Protein AF-A0A1G9A9G0-F1 (afdb_monomer)

Radius of gyration: 33.55 Å; Cα contacts (8 Å, |Δi|>4): 1522; chains: 1; bounding box: 78×86×104 Å

InterPro domains:
  IPR000917 Sulfatase, N-terminal [PF00884] (473-761)
  IPR017850 Alkaline-phosphatase-like, core domain superfamily [G3DSA:3.40.720.10] (457-764)
  IPR017850 Alkaline-phosphatase-like, core domain superfamily [SSF53649] (470-816)
  IPR050448 OpgB/LTA synthase bacterial cell wall biosynthesis [PTHR47371] (662-780)

Structure (mmCIF, N/CA/C/O backbone):
data_AF-A0A1G9A9G0-F1
#
_entry.id   AF-A0A1G9A9G0-F1
#
loop_
_atom_site.group_PDB
_atom_site.id
_atom_site.type_symbol
_atom_site.label_atom_id
_atom_site.label_alt_id
_atom_site.label_comp_id
_atom_site.label_asym_id
_atom_site.label_entity_id
_atom_site.label_seq_id
_atom_site.pdbx_PDB_ins_code
_atom_site.Cartn_x
_atom_site.Cartn_y
_atom_site.Cartn_z
_atom_site.occupancy
_atom_site.B_iso_or_equiv
_atom_site.auth_seq_id
_atom_site.auth_comp_id
_atom_site.auth_asym_id
_atom_site.auth_atom_id
_atom_site.pdbx_PDB_model_num
ATOM 1 N N . MET A 1 1 ? 46.931 -12.074 -37.888 1.00 33.41 1 MET A N 1
ATOM 2 C CA . MET A 1 1 ? 45.722 -12.235 -38.735 1.00 33.41 1 MET A CA 1
ATOM 3 C C . MET A 1 1 ? 44.666 -11.162 -38.455 1.00 33.41 1 MET A C 1
ATOM 5 O O . MET A 1 1 ? 44.281 -10.473 -39.388 1.00 33.41 1 MET A O 1
ATOM 9 N N . ILE A 1 2 ? 44.285 -10.931 -37.190 1.00 29.84 2 ILE A N 1
ATOM 10 C CA . ILE A 1 2 ? 43.337 -9.875 -36.759 1.00 29.84 2 ILE A CA 1
ATOM 11 C C . ILE A 1 2 ? 43.778 -8.461 -37.199 1.00 29.84 2 ILE A C 1
ATOM 13 O O . ILE A 1 2 ? 42.984 -7.722 -37.768 1.00 29.84 2 ILE A O 1
ATOM 17 N N . LEU A 1 3 ? 45.068 -8.126 -37.077 1.00 33.25 3 LEU A N 1
ATOM 18 C CA . LEU A 1 3 ? 45.636 -6.859 -37.576 1.00 33.25 3 LEU A CA 1
ATOM 19 C C . LEU A 1 3 ? 45.617 -6.720 -39.115 1.00 33.25 3 LEU A C 1
ATOM 21 O O . LEU A 1 3 ? 45.458 -5.619 -39.630 1.00 33.25 3 LEU A O 1
ATOM 25 N N . LYS A 1 4 ? 45.699 -7.833 -39.862 1.00 31.38 4 LYS A N 1
ATOM 26 C CA . LYS A 1 4 ? 45.555 -7.848 -41.334 1.00 31.38 4 LYS A CA 1
ATOM 27 C C . LYS A 1 4 ? 44.086 -7.734 -41.782 1.00 31.38 4 LYS A C 1
ATOM 29 O O . LYS A 1 4 ? 43.830 -7.251 -42.880 1.00 31.38 4 LYS A O 1
ATOM 34 N N . LEU A 1 5 ? 43.132 -8.146 -40.943 1.00 35.88 5 LEU A N 1
ATOM 35 C CA . LEU A 1 5 ? 41.687 -8.025 -41.184 1.00 35.88 5 LEU A CA 1
ATOM 36 C C . LEU A 1 5 ? 41.135 -6.641 -40.783 1.00 35.88 5 LEU A C 1
ATOM 38 O O . LEU A 1 5 ? 40.240 -6.124 -41.452 1.00 35.88 5 LEU A O 1
ATOM 42 N N . LEU A 1 6 ? 41.731 -5.995 -39.772 1.00 36.06 6 LEU A N 1
ATOM 43 C CA . LEU A 1 6 ? 41.484 -4.590 -39.406 1.00 36.06 6 LEU A CA 1
ATOM 44 C C . LEU A 1 6 ? 41.826 -3.617 -40.547 1.00 36.06 6 LEU A C 1
ATOM 46 O O . LEU A 1 6 ? 41.138 -2.619 -40.730 1.00 36.06 6 LEU A O 1
ATOM 50 N N . HIS A 1 7 ? 42.820 -3.951 -41.373 1.00 39.34 7 HIS A N 1
ATOM 51 C CA . HIS A 1 7 ? 43.243 -3.128 -42.510 1.00 39.34 7 HIS A CA 1
ATOM 52 C C . HIS A 1 7 ? 42.277 -3.175 -43.721 1.00 39.34 7 HIS A C 1
ATOM 54 O O . HIS A 1 7 ? 42.428 -2.385 -44.651 1.00 39.34 7 HIS A O 1
ATOM 60 N N . LYS A 1 8 ? 41.284 -4.085 -43.732 1.00 37.69 8 LYS A N 1
ATOM 61 C CA . LYS A 1 8 ? 40.355 -4.324 -44.860 1.00 37.69 8 LYS A CA 1
ATOM 62 C C . LYS A 1 8 ? 38.891 -3.923 -44.593 1.00 37.69 8 LYS A C 1
ATOM 64 O O . LYS A 1 8 ? 38.005 -4.390 -45.303 1.00 37.69 8 LYS A O 1
ATOM 69 N N . ASN A 1 9 ? 38.601 -3.081 -43.594 1.00 42.62 9 ASN A N 1
ATOM 70 C CA . ASN A 1 9 ? 37.225 -2.655 -43.258 1.00 42.62 9 ASN A CA 1
ATOM 71 C C . ASN A 1 9 ? 36.239 -3.820 -43.003 1.00 42.62 9 ASN A C 1
ATOM 73 O O . ASN A 1 9 ? 35.034 -3.687 -43.197 1.00 42.62 9 ASN A O 1
ATOM 77 N N . GLN A 1 10 ? 36.725 -4.970 -42.525 1.00 42.97 10 GLN A N 1
ATOM 78 C CA . GLN A 1 10 ? 35.883 -6.128 -42.199 1.00 42.97 10 GLN A CA 1
ATOM 79 C C . GLN A 1 10 ? 35.475 -6.186 -40.720 1.00 42.97 10 GLN A C 1
ATOM 81 O O . GLN A 1 10 ? 35.090 -7.238 -40.226 1.00 42.97 10 GLN A O 1
ATOM 86 N N . ILE A 1 11 ? 35.502 -5.053 -40.009 1.00 43.88 11 ILE A N 1
ATOM 87 C CA . ILE A 1 11 ? 35.129 -4.958 -38.585 1.00 43.88 11 ILE A CA 1
ATOM 88 C C . ILE A 1 11 ? 33.725 -5.518 -38.324 1.00 43.88 11 ILE A C 1
ATOM 90 O O . ILE A 1 11 ? 33.524 -6.170 -37.312 1.00 43.88 11 ILE A O 1
ATOM 94 N N . VAL A 1 12 ? 32.787 -5.351 -39.259 1.00 38.97 12 VAL A N 1
ATOM 95 C CA . VAL A 1 12 ? 31.419 -5.895 -39.174 1.00 38.97 12 VAL A CA 1
ATOM 96 C C . VAL A 1 12 ? 31.386 -7.419 -39.315 1.00 38.97 12 VAL A C 1
ATOM 98 O O . VAL A 1 12 ? 30.639 -8.078 -38.607 1.00 38.97 12 VAL A O 1
ATOM 101 N N . LEU A 1 13 ? 32.226 -7.995 -40.178 1.00 39.91 13 LEU A N 1
ATOM 102 C CA . LEU A 1 13 ? 32.398 -9.447 -40.300 1.00 39.91 13 LEU A CA 1
ATOM 103 C C . LEU A 1 13 ? 33.139 -10.022 -39.095 1.00 39.91 13 LEU A C 1
ATOM 105 O O . LEU A 1 13 ? 32.866 -11.147 -38.711 1.00 39.91 13 LEU A O 1
ATOM 109 N N . ILE A 1 14 ? 34.034 -9.252 -38.472 1.00 44.16 14 ILE A N 1
ATOM 110 C CA . ILE A 1 14 ? 34.724 -9.632 -37.237 1.00 44.16 14 ILE A CA 1
ATOM 111 C C . ILE A 1 14 ? 33.779 -9.527 -36.040 1.00 44.16 14 ILE A C 1
ATOM 113 O O . ILE A 1 14 ? 33.792 -10.427 -35.226 1.00 44.16 14 ILE A O 1
ATOM 117 N N . LEU A 1 15 ? 32.942 -8.491 -35.928 1.00 43.72 15 LEU A N 1
ATOM 118 C CA . LEU A 1 15 ? 31.916 -8.361 -34.884 1.00 43.72 15 LEU A CA 1
ATOM 119 C C . LEU A 1 15 ? 30.799 -9.380 -35.075 1.00 43.72 15 LEU A C 1
ATOM 121 O O . LEU A 1 15 ? 30.395 -10.001 -34.107 1.00 43.72 15 LEU A O 1
ATOM 125 N N . GLY A 1 16 ? 30.356 -9.597 -36.313 1.00 42.41 16 GLY A N 1
ATOM 126 C CA . GLY A 1 16 ? 29.420 -10.650 -36.684 1.00 42.41 16 GLY A CA 1
ATOM 127 C C . GLY A 1 16 ? 30.001 -12.027 -36.396 1.00 42.41 16 GLY A C 1
ATOM 128 O O . GLY A 1 16 ? 29.357 -12.803 -35.717 1.00 42.41 16 GLY A O 1
ATOM 129 N N . ALA A 1 17 ? 31.247 -12.309 -36.787 1.00 41.97 17 ALA A N 1
ATOM 130 C CA . ALA A 1 17 ? 31.918 -13.563 -36.461 1.00 41.97 17 ALA A CA 1
ATOM 131 C C . ALA A 1 17 ? 32.259 -13.677 -34.975 1.00 41.97 17 ALA A C 1
ATOM 133 O O . ALA A 1 17 ? 32.214 -14.777 -34.467 1.00 41.97 17 ALA A O 1
ATOM 134 N N . LEU A 1 18 ? 32.566 -12.599 -34.250 1.00 43.47 18 LEU A N 1
ATOM 135 C CA . LEU A 1 18 ? 32.792 -12.624 -32.803 1.00 43.47 18 LEU A CA 1
ATOM 136 C C . LEU A 1 18 ? 31.481 -12.825 -32.055 1.00 43.47 18 LEU A C 1
ATOM 138 O O . LEU A 1 18 ? 31.490 -13.578 -31.101 1.00 43.47 18 LEU A O 1
ATOM 142 N N . LEU A 1 19 ? 30.372 -12.227 -32.496 1.00 42.19 19 LEU A N 1
ATOM 143 C CA . LEU A 1 19 ? 29.027 -12.485 -31.981 1.00 42.19 19 LEU A CA 1
ATOM 144 C C . LEU A 1 19 ? 28.598 -13.908 -32.326 1.00 42.19 19 LEU A C 1
ATOM 146 O O . LEU A 1 19 ? 28.164 -14.621 -31.441 1.00 42.19 19 LEU A O 1
ATOM 150 N N . SER A 1 20 ? 28.791 -14.376 -33.558 1.00 40.09 20 SER A N 1
ATOM 151 C CA . SER A 1 20 ? 28.498 -15.753 -33.959 1.00 40.09 20 SER A CA 1
ATOM 152 C C . SER A 1 20 ? 29.391 -16.754 -33.237 1.00 40.09 20 SER A C 1
ATOM 154 O O . SER A 1 20 ? 28.873 -17.746 -32.765 1.00 40.09 20 SER A O 1
ATOM 156 N N . ILE A 1 21 ? 30.695 -16.502 -33.081 1.00 42.28 21 ILE A N 1
ATOM 157 C CA . ILE A 1 21 ? 31.630 -17.319 -32.290 1.00 42.28 21 ILE A CA 1
ATOM 158 C C . ILE A 1 21 ? 31.290 -17.214 -30.804 1.00 42.28 21 ILE A C 1
ATOM 160 O O . ILE A 1 21 ? 31.441 -18.203 -30.112 1.00 42.28 21 ILE A O 1
ATOM 164 N N . PHE A 1 22 ? 30.807 -16.078 -30.301 1.00 41.12 22 PHE A N 1
ATOM 165 C CA . PHE A 1 22 ? 30.314 -15.924 -28.931 1.00 41.12 22 PHE A CA 1
ATOM 166 C C . PHE A 1 22 ? 29.027 -16.732 -28.732 1.00 41.12 22 PHE A C 1
ATOM 168 O O . PHE A 1 22 ? 28.961 -17.501 -27.789 1.00 41.12 22 PHE A O 1
ATOM 175 N N . PHE A 1 23 ? 28.071 -16.693 -29.661 1.00 39.69 23 PHE A N 1
ATOM 176 C CA . PHE A 1 23 ? 26.850 -17.508 -29.648 1.00 39.69 23 PHE A CA 1
ATOM 177 C C . PHE A 1 23 ? 27.094 -18.996 -29.985 1.00 39.69 23 PHE A C 1
ATOM 179 O O . PHE A 1 23 ? 26.320 -19.836 -29.551 1.00 39.69 23 PHE A O 1
ATOM 186 N N . LEU A 1 24 ? 28.168 -19.342 -30.709 1.00 36.66 24 LEU A N 1
ATOM 187 C CA . LEU A 1 24 ? 28.591 -20.720 -31.024 1.00 36.66 24 LEU A CA 1
ATOM 188 C C . LEU A 1 24 ? 29.498 -21.322 -29.932 1.00 36.66 24 LEU A C 1
ATOM 190 O O . LEU A 1 24 ? 29.464 -22.531 -29.722 1.00 36.66 24 LEU A O 1
ATOM 194 N N . LYS A 1 25 ? 30.318 -20.510 -29.241 1.00 35.38 25 LYS A N 1
ATOM 195 C CA . LYS A 1 25 ? 31.146 -20.915 -28.081 1.00 35.38 25 LYS A CA 1
ATOM 196 C C . LYS A 1 25 ? 30.396 -20.844 -26.765 1.00 35.38 25 LYS A C 1
ATOM 198 O O . LYS A 1 25 ? 30.755 -21.581 -25.850 1.00 35.38 25 LYS A O 1
ATOM 203 N N . VAL A 1 26 ? 29.347 -20.030 -26.666 1.00 37.97 26 VAL A N 1
ATOM 204 C CA . VAL A 1 26 ? 28.234 -20.320 -25.765 1.00 37.97 26 VAL A CA 1
ATOM 205 C C . VAL A 1 26 ? 27.554 -21.545 -26.365 1.00 37.97 26 VAL A C 1
ATOM 207 O O . VAL A 1 26 ? 26.475 -21.479 -26.942 1.00 37.97 26 VAL A O 1
ATOM 210 N N . GLN A 1 27 ? 28.218 -22.701 -26.258 1.00 32.88 27 GLN A N 1
ATOM 211 C CA . GLN A 1 27 ? 27.483 -23.943 -26.219 1.00 32.88 27 GLN A CA 1
ATOM 212 C C . GLN A 1 27 ? 26.491 -23.729 -25.093 1.00 32.88 27 GLN A C 1
ATOM 214 O O . GLN A 1 27 ? 26.876 -23.603 -23.927 1.00 32.88 27 GLN A O 1
ATOM 219 N N . ILE A 1 28 ? 25.220 -23.602 -25.459 1.00 38.78 28 ILE A N 1
ATOM 220 C CA . ILE A 1 28 ? 24.132 -23.804 -24.529 1.00 38.78 28 ILE A CA 1
ATOM 221 C C . ILE A 1 28 ? 24.363 -25.231 -24.038 1.00 38.78 28 ILE A C 1
ATOM 223 O O . ILE A 1 28 ? 23.930 -26.193 -24.668 1.00 38.78 28 ILE A O 1
ATOM 227 N N . LYS A 1 29 ? 25.119 -25.384 -22.946 1.00 34.41 29 LYS A N 1
ATOM 228 C CA . LYS A 1 29 ? 25.049 -26.574 -22.118 1.00 34.41 29 LYS A CA 1
ATOM 229 C C . LYS A 1 29 ? 23.662 -26.506 -21.516 1.00 34.41 29 LYS A C 1
ATOM 231 O O . LYS A 1 29 ? 23.454 -25.966 -20.432 1.00 34.41 29 LYS A O 1
ATOM 236 N N . LEU A 1 30 ? 22.702 -26.968 -22.313 1.00 42.72 30 LEU A N 1
ATOM 237 C CA . LEU A 1 30 ? 21.410 -27.399 -21.838 1.00 42.72 30 LEU A CA 1
ATOM 238 C C . LEU A 1 30 ? 21.728 -28.263 -20.614 1.00 42.72 30 LEU A C 1
ATOM 240 O O . LEU A 1 30 ? 22.571 -29.155 -20.741 1.00 42.72 30 LEU A O 1
ATOM 244 N N . PRO A 1 31 ? 21.211 -27.925 -19.422 1.00 44.75 31 PRO A N 1
ATOM 245 C CA . PRO A 1 31 ? 21.582 -28.637 -18.213 1.00 44.75 31 PRO A CA 1
ATOM 246 C C . PRO A 1 31 ? 21.421 -30.142 -18.449 1.00 44.75 31 PRO A C 1
ATOM 248 O O . PRO A 1 31 ? 20.336 -30.599 -18.806 1.00 44.75 31 PRO A O 1
ATOM 251 N N . GLU A 1 32 ? 22.519 -30.891 -18.293 1.00 52.47 32 GLU A N 1
ATOM 252 C CA . GLU A 1 32 ? 22.539 -32.353 -18.474 1.00 52.47 32 GLU A CA 1
ATOM 253 C C . GLU A 1 32 ? 21.561 -33.044 -17.515 1.00 52.47 32 GLU A C 1
ATOM 255 O O . GLU A 1 32 ? 21.075 -34.129 -17.812 1.00 52.47 32 GLU A O 1
ATOM 260 N N . HIS A 1 33 ? 21.208 -32.364 -16.419 1.00 62.34 33 HIS A N 1
ATOM 261 C CA . HIS A 1 33 ? 20.249 -32.811 -15.422 1.00 62.34 33 HIS A CA 1
ATOM 262 C C . HIS A 1 33 ? 19.341 -31.661 -14.974 1.00 62.34 33 HIS A C 1
ATOM 264 O O . HIS A 1 33 ? 19.819 -30.559 -14.677 1.00 62.34 33 HIS A O 1
ATOM 270 N N . LEU A 1 34 ? 18.039 -31.918 -14.868 1.00 66.62 34 LEU A N 1
ATOM 271 C CA . LEU A 1 34 ? 17.065 -30.967 -14.322 1.00 66.62 34 LEU A CA 1
ATOM 272 C C . LEU A 1 34 ? 17.080 -31.030 -12.792 1.00 66.62 34 LEU A C 1
ATOM 274 O O . LEU A 1 34 ? 17.076 -32.114 -12.224 1.00 66.62 34 LEU A O 1
ATOM 278 N N . LYS A 1 35 ? 17.107 -29.890 -12.097 1.00 75.38 35 LYS A N 1
ATOM 279 C CA . LYS A 1 35 ? 16.988 -29.890 -10.628 1.00 75.38 35 LYS A CA 1
ATOM 280 C C . LYS A 1 35 ? 15.518 -30.031 -10.248 1.00 75.38 35 LYS A C 1
ATOM 282 O O . LYS A 1 35 ? 14.681 -29.396 -10.881 1.00 75.38 35 LYS A O 1
ATOM 287 N N . PHE A 1 36 ? 15.214 -30.789 -9.206 1.00 82.38 36 PHE A N 1
ATOM 288 C CA . PHE A 1 36 ? 13.861 -30.872 -8.665 1.00 82.38 36 PHE A CA 1
ATOM 289 C C . PHE A 1 36 ? 13.852 -30.630 -7.155 1.00 82.38 36 PHE A C 1
ATOM 291 O O . PHE A 1 36 ? 14.879 -30.759 -6.481 1.00 82.38 36 PHE A O 1
ATOM 298 N N . GLU A 1 37 ? 12.679 -30.270 -6.655 1.00 81.69 37 GLU A N 1
ATOM 299 C CA . GLU A 1 37 ? 12.326 -30.225 -5.243 1.00 81.69 37 GLU A CA 1
ATOM 300 C C . GLU A 1 37 ? 10.944 -30.872 -5.106 1.00 81.69 37 GLU A C 1
ATOM 302 O O . GLU A 1 37 ? 10.004 -30.444 -5.765 1.00 81.69 37 GLU A O 1
ATOM 307 N N . LEU A 1 38 ? 10.839 -31.939 -4.322 1.00 84.00 38 LEU A N 1
ATOM 308 C CA . LEU A 1 38 ? 9.594 -32.657 -4.066 1.00 84.00 38 LEU A CA 1
ATOM 309 C C . LEU A 1 38 ? 9.289 -32.561 -2.576 1.00 84.00 38 LEU A C 1
ATOM 311 O O . LEU A 1 38 ? 10.096 -33.001 -1.758 1.00 84.00 38 LEU A O 1
ATOM 315 N N . GLU A 1 39 ? 8.136 -32.006 -2.232 1.00 84.94 39 GLU A N 1
ATOM 316 C CA . GLU A 1 39 ? 7.660 -31.940 -0.856 1.00 84.94 39 GLU A CA 1
ATOM 317 C C . GLU A 1 39 ? 6.581 -32.996 -0.621 1.00 84.94 39 GLU A C 1
ATOM 319 O O . GLU A 1 39 ? 5.550 -33.020 -1.299 1.00 84.94 39 GLU A O 1
ATOM 324 N N . ALA A 1 40 ? 6.817 -33.857 0.365 1.00 85.31 40 ALA A N 1
ATOM 325 C CA . ALA A 1 40 ? 5.899 -34.911 0.761 1.00 85.31 40 ALA A CA 1
ATOM 326 C C . ALA A 1 40 ? 5.800 -34.992 2.287 1.00 85.31 40 ALA A C 1
ATOM 328 O O . ALA A 1 40 ? 6.794 -34.862 2.999 1.00 85.31 40 ALA A O 1
ATOM 329 N N . GLN A 1 41 ? 4.599 -35.235 2.799 1.00 85.81 41 GLN A N 1
ATOM 330 C CA . GLN A 1 41 ? 4.362 -35.515 4.209 1.00 85.81 41 GLN A CA 1
ATOM 331 C C . GLN A 1 41 ? 4.035 -36.993 4.391 1.00 85.81 41 GLN A C 1
ATOM 333 O O . GLN A 1 41 ? 3.021 -37.468 3.893 1.00 85.81 41 GLN A O 1
ATOM 338 N N . LEU A 1 42 ? 4.891 -37.710 5.108 1.00 82.44 42 LEU A N 1
ATOM 339 C CA . LEU A 1 42 ? 4.650 -39.087 5.522 1.00 82.44 42 LEU A CA 1
ATOM 340 C C . LEU A 1 42 ? 3.622 -39.112 6.651 1.00 82.44 42 LEU A C 1
ATOM 342 O O . LEU A 1 42 ? 3.707 -38.322 7.588 1.00 82.44 42 LEU A O 1
ATOM 346 N N . LEU A 1 43 ? 2.661 -40.025 6.579 1.00 79.06 43 LEU A N 1
ATOM 347 C CA . LEU A 1 43 ? 1.699 -40.263 7.656 1.00 79.06 43 LEU A CA 1
ATOM 348 C C . LEU A 1 43 ? 1.983 -41.583 8.399 1.00 79.06 43 LEU A C 1
ATOM 350 O O . LEU A 1 43 ? 1.483 -41.763 9.507 1.00 79.06 43 LEU A O 1
ATOM 354 N N . SER A 1 44 ? 2.830 -42.461 7.844 1.00 71.56 44 SER A N 1
ATOM 355 C CA . SER A 1 44 ? 3.296 -43.711 8.471 1.00 71.56 44 SER A CA 1
ATOM 356 C C . SER A 1 44 ? 4.834 -43.808 8.405 1.00 71.56 44 SER A C 1
ATOM 358 O O . SER A 1 44 ? 5.393 -43.383 7.396 1.00 71.56 44 SER A O 1
ATOM 360 N N . PRO A 1 45 ? 5.550 -44.289 9.446 1.00 54.28 45 PRO A N 1
ATOM 361 C CA . PRO A 1 45 ? 6.952 -43.909 9.658 1.00 54.28 45 PRO A CA 1
ATOM 362 C C . PRO A 1 45 ? 8.019 -44.985 9.370 1.00 54.28 45 PRO A C 1
ATOM 364 O O . PRO A 1 45 ? 9.174 -44.751 9.715 1.00 54.28 45 PRO A O 1
ATOM 367 N N . GLU A 1 46 ? 7.702 -46.146 8.794 1.00 54.66 46 GLU A N 1
ATOM 368 C CA . GLU A 1 46 ? 8.678 -47.252 8.727 1.00 54.66 46 GLU A CA 1
ATOM 369 C C . GLU A 1 46 ? 9.513 -47.243 7.437 1.00 54.66 46 GLU A C 1
ATOM 371 O O . GLU A 1 46 ? 8.948 -47.286 6.349 1.00 54.66 46 GLU A O 1
ATOM 376 N N . ASP A 1 47 ? 10.845 -47.148 7.590 1.00 55.97 47 ASP A N 1
ATOM 377 C CA . ASP A 1 47 ? 11.938 -47.414 6.626 1.00 55.97 47 ASP A CA 1
ATOM 378 C C . ASP A 1 47 ? 11.634 -47.216 5.129 1.00 55.97 47 ASP A C 1
ATOM 380 O O . ASP A 1 47 ? 12.051 -47.991 4.267 1.00 55.97 47 ASP A O 1
ATOM 384 N N . ALA A 1 48 ? 10.931 -46.134 4.805 1.00 59.50 48 ALA A N 1
ATOM 385 C CA . ALA A 1 48 ? 10.621 -45.768 3.437 1.00 59.50 48 ALA A CA 1
ATOM 386 C C . ALA A 1 48 ? 11.902 -45.353 2.697 1.00 59.50 48 ALA A C 1
ATOM 388 O O . ALA A 1 48 ? 12.747 -44.625 3.230 1.00 59.50 48 ALA A O 1
ATOM 389 N N . VAL A 1 49 ? 12.029 -45.757 1.434 1.00 61.81 49 VAL A N 1
ATOM 390 C CA . VAL A 1 49 ? 12.978 -45.183 0.472 1.00 61.81 49 VAL A CA 1
ATOM 391 C C . VAL A 1 49 ? 12.150 -44.671 -0.690 1.00 61.81 49 VAL A C 1
ATOM 393 O O . VAL A 1 49 ? 11.331 -45.395 -1.221 1.00 61.81 49 VAL A O 1
ATOM 396 N N . ALA A 1 50 ? 12.345 -43.432 -1.122 1.00 76.50 50 ALA A N 1
ATOM 397 C CA . ALA A 1 50 ? 11.707 -42.965 -2.343 1.00 76.50 50 ALA A CA 1
ATOM 398 C C . ALA A 1 50 ? 12.661 -43.094 -3.530 1.00 76.50 50 ALA A C 1
ATOM 400 O O . ALA A 1 50 ? 13.875 -43.014 -3.381 1.00 76.50 50 ALA A O 1
ATOM 401 N N . ALA A 1 51 ? 12.129 -43.226 -4.733 1.00 82.81 51 ALA A N 1
ATOM 402 C CA . ALA A 1 51 ? 12.885 -43.151 -5.965 1.00 82.81 51 ALA A CA 1
ATOM 403 C C . ALA A 1 51 ? 12.184 -42.232 -6.963 1.00 82.81 51 ALA A C 1
ATOM 405 O O . ALA A 1 51 ? 10.962 -42.239 -7.100 1.00 82.81 51 ALA A O 1
ATOM 406 N N . ILE A 1 52 ? 12.967 -41.440 -7.691 1.00 84.00 52 ILE A N 1
ATOM 407 C CA . ILE A 1 52 ? 12.487 -40.706 -8.861 1.00 84.00 52 ILE A CA 1
ATOM 408 C C . ILE A 1 52 ? 13.049 -41.347 -10.117 1.00 84.00 52 ILE A C 1
ATOM 410 O O . ILE A 1 52 ? 14.262 -41.490 -10.265 1.00 84.00 52 ILE A O 1
ATOM 414 N N . TYR A 1 53 ? 12.156 -41.660 -11.049 1.00 84.81 53 TYR A N 1
ATOM 415 C CA . TYR A 1 53 ? 12.489 -42.139 -12.380 1.00 84.81 53 TYR A CA 1
ATOM 416 C C . TYR A 1 53 ? 12.157 -41.086 -13.429 1.00 84.81 53 TYR A C 1
ATOM 418 O O . TYR A 1 53 ? 11.204 -40.313 -13.308 1.00 84.81 53 TYR A O 1
ATOM 426 N N . CYS A 1 54 ? 12.919 -41.095 -14.514 1.00 84.75 54 CYS A N 1
ATOM 427 C CA . CYS A 1 54 ? 12.646 -40.281 -15.688 1.00 84.75 54 CYS A CA 1
ATOM 428 C C . CYS A 1 54 ? 12.706 -41.116 -16.970 1.00 84.75 54 CYS A C 1
ATOM 430 O O . CYS A 1 54 ? 13.479 -42.070 -17.076 1.00 84.75 54 CYS A O 1
ATOM 432 N N . ASP A 1 55 ? 11.869 -40.754 -17.942 1.00 81.31 55 ASP A N 1
ATOM 433 C CA . ASP A 1 55 ? 11.810 -41.377 -19.267 1.00 81.31 55 ASP A CA 1
ATOM 434 C C . ASP A 1 55 ? 12.198 -40.356 -20.344 1.00 81.31 55 ASP A C 1
ATOM 436 O O . ASP A 1 55 ? 11.574 -39.301 -20.470 1.00 81.31 55 ASP A O 1
ATOM 440 N N . ASP A 1 56 ? 13.216 -40.675 -21.142 1.00 75.00 56 ASP A N 1
ATOM 441 C CA . ASP A 1 56 ? 13.696 -39.902 -22.295 1.00 75.00 56 ASP A CA 1
ATOM 442 C C . ASP A 1 56 ? 13.014 -40.297 -23.626 1.00 75.00 56 ASP A C 1
ATOM 444 O O . ASP A 1 56 ? 13.425 -39.877 -24.710 1.00 75.00 56 ASP A O 1
ATOM 448 N N . GLY A 1 57 ? 11.948 -41.098 -23.562 1.00 72.94 57 GLY A N 1
ATOM 449 C CA . GLY A 1 57 ? 11.222 -41.664 -24.698 1.00 72.94 57 GLY A CA 1
ATOM 450 C C . GLY A 1 57 ? 11.634 -43.093 -25.062 1.00 72.94 57 GLY A C 1
ATOM 451 O O . GLY A 1 57 ? 11.298 -43.539 -26.159 1.00 72.94 57 GLY A O 1
ATOM 452 N N . LYS A 1 58 ? 12.365 -43.789 -24.182 1.00 74.81 58 LYS A N 1
ATOM 453 C CA . LYS A 1 58 ? 12.772 -45.202 -24.326 1.00 74.81 58 LYS A CA 1
ATOM 454 C C . LYS A 1 58 ? 12.302 -46.083 -23.157 1.00 74.81 58 LYS A C 1
ATOM 456 O O . LYS A 1 58 ? 12.750 -47.223 -23.049 1.00 74.81 58 LYS A O 1
ATOM 461 N N . GLY A 1 59 ? 11.419 -45.568 -22.303 1.00 75.12 59 GLY A N 1
ATOM 462 C CA . GLY A 1 59 ? 10.921 -46.226 -21.098 1.00 75.12 59 GLY A CA 1
ATOM 463 C C . GLY A 1 59 ? 11.796 -45.979 -19.864 1.00 75.12 59 GLY A C 1
ATOM 464 O O . GLY A 1 59 ? 12.953 -45.552 -19.958 1.00 75.12 59 GLY A O 1
ATOM 465 N N . TYR A 1 60 ? 11.237 -46.275 -18.687 1.00 79.12 60 TYR A N 1
ATOM 466 C CA . TYR A 1 60 ? 11.937 -46.179 -17.403 1.00 79.12 60 TYR A CA 1
ATOM 467 C C . TYR A 1 60 ? 13.027 -47.256 -17.296 1.00 79.12 60 TYR A C 1
ATOM 469 O O . TYR A 1 60 ? 12.754 -48.449 -17.413 1.00 79.12 60 TYR A O 1
ATOM 477 N N . ARG A 1 61 ? 14.276 -46.831 -17.077 1.00 75.94 61 ARG A N 1
ATOM 478 C CA . ARG A 1 61 ? 15.460 -47.698 -16.940 1.00 75.94 61 ARG A CA 1
ATOM 479 C C . ARG A 1 61 ? 16.106 -47.472 -15.577 1.00 75.94 61 ARG A C 1
ATOM 481 O O . ARG A 1 61 ? 16.098 -46.346 -15.089 1.00 75.94 61 ARG A O 1
ATOM 488 N N . SER A 1 62 ? 16.735 -48.498 -15.006 1.00 69.94 62 SER A N 1
ATOM 489 C CA . SER A 1 62 ? 17.448 -48.395 -13.718 1.00 69.94 62 SER A CA 1
ATOM 490 C C . SER A 1 62 ? 18.573 -47.351 -13.733 1.00 69.94 62 SER A C 1
ATOM 492 O O . SER A 1 62 ? 18.819 -46.693 -12.731 1.00 69.94 62 SER A O 1
ATOM 494 N N . SER A 1 63 ? 19.194 -47.105 -14.892 1.00 72.31 63 SER A N 1
ATOM 495 C CA . SER A 1 63 ? 20.184 -46.033 -15.085 1.00 72.31 63 SER A CA 1
ATOM 496 C C . SER A 1 63 ? 19.612 -44.609 -14.978 1.00 72.31 63 SER A C 1
ATOM 498 O O . SER A 1 63 ? 20.371 -43.645 -15.014 1.00 72.31 63 SER A O 1
ATOM 500 N N . HIS A 1 64 ? 18.287 -44.463 -14.908 1.00 80.31 64 HIS A N 1
ATOM 501 C CA . HIS A 1 64 ? 17.560 -43.195 -14.828 1.00 80.31 64 HIS A CA 1
ATOM 502 C C . HIS A 1 64 ? 16.758 -43.053 -13.528 1.00 80.31 64 HIS A C 1
ATOM 504 O O . HIS A 1 64 ? 15.781 -42.305 -13.473 1.00 80.31 64 HIS A O 1
ATOM 510 N N . MET A 1 65 ? 17.188 -43.776 -12.495 1.00 83.75 65 MET A N 1
ATOM 511 C CA . MET A 1 65 ? 16.631 -43.754 -11.151 1.00 83.75 65 MET A CA 1
ATOM 512 C C . MET A 1 65 ? 17.511 -42.911 -10.221 1.00 83.75 65 MET A C 1
ATOM 514 O O . MET A 1 65 ? 18.739 -42.977 -10.289 1.00 83.75 65 MET A O 1
ATOM 518 N N . LEU A 1 66 ? 16.882 -42.137 -9.342 1.00 84.50 66 LEU A N 1
ATOM 519 C CA . LEU A 1 66 ? 17.523 -41.498 -8.198 1.00 84.50 66 LEU A CA 1
ATOM 520 C C . LEU A 1 66 ? 16.825 -41.950 -6.919 1.00 84.50 66 LEU A C 1
ATOM 522 O O . LEU A 1 66 ? 15.661 -41.611 -6.724 1.00 84.50 66 LEU A O 1
ATOM 526 N N . GLU A 1 67 ? 17.546 -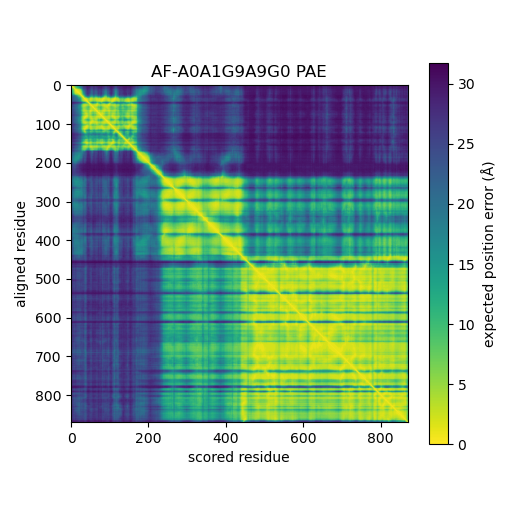42.658 -6.055 1.00 83.62 67 GLU A N 1
ATOM 527 C CA . GLU A 1 67 ? 17.081 -42.997 -4.708 1.00 83.62 67 GLU A CA 1
ATOM 528 C C . GLU A 1 67 ? 17.154 -41.782 -3.776 1.00 83.62 67 GLU A C 1
ATOM 530 O O . GLU A 1 67 ? 18.070 -40.957 -3.839 1.00 83.62 67 GLU A O 1
ATOM 535 N N . LEU A 1 68 ? 16.155 -41.676 -2.913 1.00 81.50 68 LEU A N 1
ATOM 536 C CA . LEU A 1 68 ? 15.872 -40.579 -2.006 1.00 81.50 68 LEU A CA 1
ATOM 537 C C . LEU A 1 68 ? 15.577 -41.183 -0.628 1.00 81.50 68 LEU A C 1
ATOM 539 O O . LEU A 1 68 ? 14.431 -41.539 -0.341 1.00 81.50 68 LEU A O 1
ATOM 543 N N . PRO A 1 69 ? 16.598 -41.342 0.228 1.00 76.75 69 PRO A N 1
ATOM 544 C CA . PRO A 1 69 ? 16.396 -41.897 1.555 1.00 76.75 69 PRO A CA 1
ATOM 545 C C . PRO A 1 69 ? 15.604 -40.915 2.422 1.00 76.75 69 PRO A C 1
ATOM 547 O O . PRO A 1 69 ? 15.872 -39.708 2.425 1.00 76.75 69 PRO A O 1
ATOM 550 N N . TYR A 1 70 ? 14.665 -41.425 3.215 1.00 73.06 70 TYR A N 1
ATOM 551 C CA . TYR A 1 70 ? 13.943 -40.633 4.209 1.00 73.06 70 TYR A CA 1
ATOM 552 C C . TYR A 1 70 ? 14.821 -40.392 5.451 1.00 73.06 70 TYR A C 1
ATOM 554 O O . TYR A 1 70 ? 14.632 -40.964 6.518 1.00 73.06 70 TYR A O 1
ATOM 562 N N . SER A 1 71 ? 15.822 -39.525 5.294 1.00 72.75 71 SER A N 1
ATOM 563 C CA . SER A 1 71 ? 16.811 -39.165 6.318 1.00 72.75 71 SER A CA 1
ATOM 564 C C . SER A 1 71 ? 16.405 -37.896 7.093 1.00 72.75 71 SER A C 1
ATOM 566 O O . SER A 1 71 ? 15.743 -37.019 6.520 1.00 72.75 71 SER A O 1
ATOM 568 N N . PRO A 1 72 ? 16.816 -37.729 8.374 1.00 72.44 72 PRO A N 1
ATOM 569 C CA . PRO A 1 72 ? 16.581 -36.505 9.149 1.00 72.44 72 PRO A CA 1
ATOM 570 C C . PRO A 1 72 ? 17.033 -35.217 8.449 1.00 72.44 72 PRO A C 1
ATOM 572 O O . PRO A 1 72 ? 16.486 -34.152 8.716 1.00 72.44 72 PRO A O 1
ATOM 575 N N . GLU A 1 73 ? 17.997 -35.304 7.531 1.00 76.12 73 GLU A N 1
ATOM 576 C CA . GLU A 1 73 ? 18.519 -34.162 6.771 1.00 76.12 73 GLU A CA 1
ATOM 577 C C . GLU A 1 73 ? 17.509 -33.537 5.789 1.00 76.12 73 GLU A C 1
ATOM 579 O O . GLU A 1 73 ? 17.632 -32.359 5.454 1.00 76.12 73 GLU A O 1
ATOM 584 N N . TYR A 1 74 ? 16.498 -34.294 5.348 1.00 76.31 74 TYR A N 1
ATOM 585 C CA . TYR A 1 74 ? 15.460 -33.819 4.424 1.00 76.31 74 TYR A CA 1
ATOM 586 C C . TYR A 1 74 ? 14.176 -33.384 5.141 1.00 76.31 74 TYR A C 1
ATOM 588 O O . TYR A 1 74 ? 13.253 -32.884 4.495 1.00 76.31 74 TYR A O 1
ATOM 596 N N . ARG A 1 75 ? 14.091 -33.560 6.466 1.00 81.44 75 ARG A N 1
ATOM 597 C CA . ARG A 1 75 ? 12.901 -33.243 7.262 1.00 81.44 75 ARG A CA 1
ATOM 598 C C . ARG A 1 75 ? 12.851 -31.748 7.587 1.00 81.44 75 ARG A C 1
ATOM 600 O O . ARG A 1 75 ? 13.745 -31.217 8.239 1.00 81.44 75 ARG A O 1
ATOM 607 N N . VAL A 1 76 ? 11.783 -31.074 7.162 1.00 82.62 76 VAL A N 1
ATOM 608 C CA . VAL A 1 76 ? 11.586 -29.620 7.360 1.00 82.62 76 VAL A CA 1
ATOM 609 C C . VAL A 1 76 ? 10.550 -29.283 8.435 1.00 82.62 76 VAL A C 1
ATOM 611 O O . VAL A 1 76 ? 10.559 -28.178 8.970 1.00 82.62 76 VAL A O 1
ATOM 614 N N . ALA A 1 77 ? 9.667 -30.228 8.763 1.00 80.12 77 ALA A N 1
ATOM 615 C CA . ALA A 1 77 ? 8.663 -30.135 9.824 1.00 80.12 77 ALA A CA 1
ATOM 616 C C . ALA A 1 77 ? 8.283 -31.550 10.300 1.00 80.12 77 ALA A C 1
ATOM 618 O O . ALA A 1 77 ? 8.817 -32.537 9.786 1.00 80.12 77 ALA A O 1
ATOM 619 N N . ASP A 1 78 ? 7.372 -31.683 11.269 1.00 77.50 78 ASP A N 1
ATOM 620 C CA . ASP A 1 78 ? 6.914 -33.005 11.714 1.00 77.50 78 ASP A CA 1
ATOM 621 C C . ASP A 1 78 ? 6.328 -33.814 10.552 1.00 77.50 78 ASP A C 1
ATOM 623 O O . ASP A 1 78 ? 5.383 -33.401 9.877 1.00 77.50 78 ASP A O 1
ATOM 627 N N . ALA A 1 79 ? 6.984 -34.948 10.291 1.00 78.38 79 ALA A N 1
ATOM 628 C CA . ALA A 1 79 ? 6.711 -35.885 9.208 1.00 78.38 79 ALA A CA 1
ATOM 629 C C . ALA A 1 79 ? 6.697 -35.295 7.776 1.00 78.38 79 ALA A C 1
ATOM 631 O O . ALA A 1 79 ? 6.292 -35.979 6.842 1.00 78.38 79 ALA A O 1
ATOM 632 N N . THR A 1 80 ? 7.163 -34.053 7.567 1.00 83.56 80 THR A N 1
ATOM 633 C CA . THR A 1 80 ? 7.265 -33.422 6.235 1.00 83.56 80 THR A CA 1
ATOM 634 C C . THR A 1 80 ? 8.710 -33.400 5.752 1.00 83.56 80 THR A C 1
ATOM 636 O O . THR A 1 80 ? 9.594 -32.864 6.426 1.00 83.56 80 THR A O 1
ATOM 639 N N . TYR A 1 81 ? 8.926 -33.943 4.559 1.00 84.19 81 TYR A N 1
ATOM 640 C CA . TYR A 1 81 ? 10.220 -34.116 3.916 1.00 84.19 81 TYR A CA 1
ATOM 641 C C . TYR A 1 81 ? 10.265 -33.343 2.599 1.00 84.19 81 TYR A C 1
ATOM 643 O O . TYR A 1 81 ? 9.309 -33.351 1.823 1.00 84.19 81 TYR A O 1
ATOM 651 N N . VAL A 1 82 ? 11.393 -32.683 2.341 1.00 85.38 82 VAL A N 1
ATOM 652 C CA . VAL A 1 82 ? 11.665 -31.980 1.086 1.00 85.38 82 VAL A CA 1
ATOM 653 C C . VAL A 1 82 ? 12.877 -32.616 0.420 1.00 85.38 82 VAL A C 1
ATOM 655 O O . VAL A 1 82 ? 14.026 -32.349 0.778 1.00 85.38 82 VAL A O 1
ATOM 658 N N . PHE A 1 83 ? 12.619 -33.432 -0.594 1.00 84.06 83 PHE A N 1
ATOM 659 C CA . PHE A 1 83 ? 13.652 -34.067 -1.398 1.00 84.06 83 PHE A CA 1
ATOM 660 C C . PHE A 1 83 ? 14.157 -33.107 -2.454 1.00 84.06 83 PHE A C 1
ATOM 662 O O . PHE A 1 83 ? 13.378 -32.553 -3.226 1.00 84.06 83 PHE A O 1
ATOM 669 N N . LYS A 1 84 ? 15.476 -32.936 -2.529 1.00 83.94 84 LYS A N 1
ATOM 670 C CA . LYS A 1 84 ? 16.111 -32.118 -3.562 1.00 83.94 84 LYS A CA 1
ATOM 671 C C . LYS A 1 84 ? 17.135 -32.951 -4.289 1.00 83.94 84 LYS A C 1
ATOM 673 O O . LYS A 1 84 ? 18.007 -33.554 -3.674 1.00 83.94 84 LYS A O 1
ATOM 678 N N . GLY A 1 85 ? 17.071 -32.930 -5.608 1.00 80.81 85 GLY A N 1
ATOM 679 C CA . GLY A 1 85 ? 17.983 -33.723 -6.409 1.00 80.81 85 GLY A CA 1
ATOM 680 C C . GLY A 1 85 ? 18.106 -33.213 -7.826 1.00 80.81 85 GLY A C 1
ATOM 681 O O . GLY A 1 85 ? 17.611 -32.144 -8.201 1.00 80.81 85 GLY A O 1
ATOM 682 N N . ARG A 1 86 ? 18.829 -33.988 -8.622 1.00 80.62 86 ARG A N 1
ATOM 683 C CA . ARG A 1 86 ? 18.948 -33.790 -10.059 1.00 80.62 86 ARG A CA 1
ATOM 684 C C . ARG A 1 86 ? 18.343 -35.002 -10.736 1.00 80.62 86 ARG A C 1
ATOM 686 O O . ARG A 1 86 ? 18.759 -36.117 -10.453 1.00 80.62 86 ARG A O 1
ATOM 693 N N . ILE A 1 87 ? 17.370 -34.772 -11.606 1.00 77.56 87 ILE A N 1
ATOM 694 C CA . ILE A 1 87 ? 16.782 -35.818 -12.426 1.00 77.56 87 ILE A CA 1
ATOM 695 C C . ILE A 1 87 ? 17.913 -36.439 -13.257 1.00 77.56 87 ILE A C 1
ATOM 697 O O . ILE A 1 87 ? 18.647 -35.696 -13.918 1.00 77.56 87 ILE A O 1
ATOM 701 N N . PRO A 1 88 ? 18.078 -37.770 -13.227 1.00 73.88 88 PRO A N 1
ATOM 702 C CA . PRO A 1 88 ? 19.143 -38.451 -13.963 1.00 73.88 88 PRO A CA 1
ATOM 703 C C . PRO A 1 88 ? 19.111 -38.163 -15.471 1.00 73.88 88 PRO A C 1
ATOM 705 O O . PRO A 1 88 ? 20.156 -38.108 -16.113 1.00 73.88 88 PRO A O 1
ATOM 708 N N . CYS A 1 89 ? 17.923 -37.901 -16.018 1.00 71.69 89 CYS A N 1
ATOM 709 C CA . CYS A 1 89 ? 17.685 -37.503 -17.400 1.00 71.69 89 CYS A CA 1
ATOM 710 C C . CYS A 1 89 ? 17.780 -35.978 -17.597 1.00 71.69 89 CYS A C 1
ATOM 712 O O . CYS A 1 89 ? 17.377 -35.179 -16.747 1.00 71.69 89 CYS A O 1
ATOM 714 N N . GLY A 1 90 ? 18.263 -35.569 -18.771 1.00 66.44 90 GLY A N 1
ATOM 715 C CA . GLY A 1 90 ? 18.353 -34.163 -19.170 1.00 66.44 90 GLY A CA 1
ATOM 716 C C . GLY A 1 90 ? 17.076 -33.612 -19.813 1.00 66.44 90 GLY A C 1
ATOM 717 O O . GLY A 1 90 ? 15.969 -34.103 -19.613 1.00 66.44 90 GLY A O 1
ATOM 718 N N . ILE A 1 91 ? 17.225 -32.596 -20.662 1.00 59.62 91 ILE A N 1
ATOM 719 C CA . ILE A 1 91 ? 16.113 -31.909 -21.359 1.00 59.62 91 ILE A CA 1
ATOM 720 C C . ILE A 1 91 ? 15.294 -32.803 -22.313 1.00 59.62 91 ILE A C 1
ATOM 722 O O . ILE A 1 91 ? 14.196 -32.432 -22.719 1.00 59.62 91 ILE A O 1
ATOM 726 N N . GLY A 1 92 ? 15.775 -34.008 -22.630 1.00 61.47 92 GLY A N 1
ATOM 727 C CA . GLY A 1 92 ? 15.002 -35.023 -23.356 1.00 61.47 92 GLY A CA 1
ATOM 728 C C . GLY A 1 92 ? 13.891 -35.693 -22.538 1.00 61.47 92 GLY A C 1
ATOM 729 O O . GLY A 1 92 ? 13.130 -36.468 -23.109 1.00 61.47 92 GLY A O 1
ATOM 730 N N . THR A 1 93 ? 13.788 -35.405 -21.235 1.00 71.44 93 THR A N 1
ATOM 731 C CA . THR A 1 93 ? 12.783 -36.001 -20.344 1.00 71.44 93 THR A CA 1
ATOM 732 C C . THR A 1 93 ? 11.372 -35.717 -20.852 1.00 71.44 93 THR A C 1
ATOM 734 O O . THR A 1 93 ? 10.998 -34.564 -21.070 1.00 71.44 93 THR A O 1
ATOM 737 N N . LYS A 1 94 ? 10.591 -36.780 -21.037 1.00 70.88 94 LYS A N 1
ATOM 738 C CA . LYS A 1 94 ? 9.170 -36.732 -21.387 1.00 70.88 94 LYS A CA 1
ATOM 739 C C . LYS A 1 94 ? 8.299 -36.944 -20.158 1.00 70.88 94 LYS A C 1
ATOM 741 O O . LYS A 1 94 ? 7.387 -36.154 -19.939 1.00 70.88 94 LYS A O 1
ATOM 746 N N . LYS A 1 95 ? 8.633 -37.957 -19.351 1.00 77.38 95 LYS A N 1
ATOM 747 C CA . LYS A 1 95 ? 7.863 -38.364 -18.172 1.00 77.38 95 LYS A CA 1
ATOM 748 C C . LYS A 1 95 ? 8.730 -38.393 -16.921 1.00 77.38 95 LYS A C 1
ATOM 750 O O . LYS A 1 95 ? 9.905 -38.762 -17.000 1.00 77.38 95 LYS A O 1
ATOM 755 N N . ILE A 1 96 ? 8.148 -38.042 -15.778 1.00 79.19 96 ILE A N 1
ATOM 756 C CA . ILE A 1 96 ? 8.782 -38.152 -14.456 1.00 79.19 96 ILE A CA 1
ATOM 757 C C . ILE A 1 96 ? 7.853 -38.946 -13.549 1.00 79.19 96 ILE A C 1
ATOM 759 O O . ILE A 1 96 ? 6.645 -38.728 -13.550 1.00 79.19 96 ILE A O 1
ATOM 763 N N . ARG A 1 97 ? 8.425 -39.864 -12.780 1.00 82.00 97 ARG A N 1
ATOM 764 C CA . ARG A 1 97 ? 7.711 -40.789 -11.908 1.00 82.00 97 ARG A CA 1
ATOM 765 C C . ARG A 1 97 ? 8.352 -40.790 -10.527 1.00 82.00 97 ARG A C 1
ATOM 767 O O . ARG A 1 97 ? 9.572 -40.677 -10.429 1.00 82.00 97 ARG A O 1
ATOM 774 N N . PHE A 1 98 ? 7.533 -40.881 -9.494 1.00 84.12 98 PHE A N 1
ATOM 775 C CA . PHE A 1 98 ? 7.930 -40.970 -8.100 1.00 84.12 98 PHE A CA 1
ATOM 776 C C . PHE A 1 98 ? 7.374 -42.259 -7.499 1.00 84.12 98 PHE A C 1
ATOM 778 O O . PHE A 1 98 ? 6.169 -42.509 -7.558 1.00 84.12 98 PHE A O 1
ATOM 785 N N . ASP A 1 99 ? 8.268 -43.043 -6.912 1.00 81.56 99 ASP A N 1
ATOM 786 C CA . ASP A 1 99 ? 7.987 -44.345 -6.326 1.00 81.56 99 ASP A CA 1
ATOM 787 C C . ASP A 1 99 ? 8.422 -44.266 -4.858 1.00 81.56 99 ASP A C 1
ATOM 789 O O . ASP A 1 99 ? 9.619 -44.264 -4.591 1.00 81.56 99 ASP A O 1
ATOM 793 N N . PRO A 1 100 ? 7.518 -44.146 -3.882 1.00 70.94 100 PRO A N 1
ATOM 794 C CA . PRO A 1 100 ? 7.890 -44.043 -2.472 1.00 70.94 100 PRO A CA 1
ATOM 795 C C . PRO A 1 100 ? 8.349 -45.372 -1.814 1.00 70.94 100 PRO A C 1
ATOM 797 O O . PRO A 1 100 ? 8.493 -45.391 -0.598 1.00 70.94 100 PRO A O 1
ATOM 800 N N . LEU A 1 101 ? 8.574 -46.440 -2.606 1.00 70.94 101 LEU A N 1
ATOM 801 C CA . LEU A 1 101 ? 9.068 -47.795 -2.249 1.00 70.94 101 LEU A CA 1
ATOM 802 C C . LEU A 1 101 ? 8.767 -48.229 -0.799 1.00 70.94 101 LEU A C 1
ATOM 804 O O . LEU A 1 101 ? 9.667 -48.369 0.033 1.00 70.94 101 LEU A O 1
ATOM 808 N N . TRP A 1 102 ? 7.484 -48.455 -0.509 1.00 70.62 102 TRP A N 1
ATOM 809 C CA . TRP A 1 102 ? 7.022 -49.130 0.703 1.00 70.62 102 TRP A CA 1
ATOM 810 C C . TRP A 1 102 ? 5.914 -50.128 0.383 1.00 70.62 102 TRP A C 1
ATOM 812 O O . TRP A 1 102 ? 5.085 -49.897 -0.500 1.00 70.62 102 TRP A O 1
ATOM 822 N N . ALA A 1 103 ? 5.859 -51.208 1.166 1.00 60.28 103 ALA A N 1
ATOM 823 C CA . ALA A 1 103 ? 4.825 -52.231 1.037 1.00 60.28 103 ALA A CA 1
ATOM 824 C C . ALA A 1 103 ? 3.449 -51.750 1.540 1.00 60.28 103 ALA A C 1
ATOM 826 O O . ALA A 1 103 ? 2.440 -52.024 0.894 1.00 60.28 103 ALA A O 1
ATOM 827 N N . GLU A 1 104 ? 3.401 -51.008 2.655 1.00 68.88 104 GLU A N 1
ATOM 828 C CA . GLU A 1 104 ? 2.175 -50.461 3.257 1.00 68.88 104 GLU A CA 1
ATOM 829 C C . GLU A 1 104 ? 2.448 -49.072 3.860 1.00 68.88 104 GLU A C 1
ATOM 831 O O . GLU A 1 104 ? 3.452 -48.880 4.546 1.00 68.88 104 GLU A O 1
ATOM 836 N N . GLY A 1 105 ? 1.577 -48.085 3.617 1.00 76.00 105 GLY A N 1
ATOM 837 C CA . GLY A 1 105 ? 1.763 -46.737 4.169 1.00 76.00 105 GLY A CA 1
ATOM 838 C C . GLY A 1 105 ? 0.940 -45.629 3.511 1.00 76.00 105 GLY A C 1
ATOM 839 O O . GLY A 1 105 ? 0.317 -45.808 2.459 1.00 76.00 105 GLY A O 1
ATOM 840 N N . GLU A 1 106 ? 0.954 -44.452 4.144 1.00 80.62 106 GLU A N 1
ATOM 841 C CA . GLU A 1 106 ? 0.233 -43.259 3.693 1.00 80.62 106 GLU A CA 1
ATOM 842 C C . GLU A 1 106 ? 1.144 -42.028 3.568 1.00 80.62 106 GLU A C 1
ATOM 844 O O . GLU A 1 106 ? 1.979 -41.759 4.437 1.00 80.62 106 GLU A O 1
ATOM 849 N N . LEU A 1 107 ? 0.938 -41.228 2.516 1.00 84.12 107 LEU A N 1
ATOM 850 C CA . LEU A 1 107 ? 1.671 -39.976 2.293 1.00 84.12 107 LEU A CA 1
ATOM 851 C C . LEU A 1 107 ? 0.786 -38.896 1.671 1.00 84.12 107 LEU A C 1
ATOM 853 O O . LEU A 1 107 ? -0.178 -39.201 0.975 1.00 84.12 107 LEU A O 1
ATOM 857 N N . ILE A 1 108 ? 1.143 -37.631 1.878 1.00 81.75 108 ILE A N 1
ATOM 858 C CA . ILE A 1 108 ? 0.564 -36.474 1.191 1.00 81.75 108 ILE A CA 1
ATOM 859 C C . ILE A 1 108 ? 1.638 -35.837 0.306 1.00 81.75 108 ILE A C 1
ATOM 861 O O . ILE A 1 108 ? 2.619 -35.300 0.821 1.00 81.75 108 ILE A O 1
ATOM 865 N N . LEU A 1 109 ? 1.460 -35.874 -1.017 1.00 79.06 109 LEU A N 1
ATOM 866 C CA . LEU A 1 109 ? 2.296 -35.130 -1.961 1.00 79.06 109 LEU A CA 1
ATOM 867 C C . LEU A 1 109 ? 1.833 -33.677 -1.977 1.00 79.06 109 LEU A C 1
ATOM 869 O O . LEU A 1 109 ? 0.704 -33.409 -2.383 1.00 79.06 109 LEU A O 1
ATOM 873 N N . LYS A 1 110 ? 2.692 -32.753 -1.544 1.00 76.00 110 LYS A N 1
ATOM 874 C CA . LYS A 1 110 ? 2.346 -31.331 -1.410 1.00 76.00 110 LYS A CA 1
ATOM 875 C C . LYS A 1 110 ? 2.702 -30.539 -2.661 1.00 76.00 110 LYS A C 1
ATOM 877 O O . LYS A 1 110 ? 1.861 -29.851 -3.228 1.00 76.00 110 LYS A O 1
ATOM 882 N N . SER A 1 111 ? 3.944 -30.660 -3.128 1.00 74.88 111 SER A N 1
ATOM 883 C CA . SER A 1 111 ? 4.409 -29.946 -4.319 1.00 74.88 111 SER A CA 1
ATOM 884 C C . SER A 1 111 ? 5.514 -30.707 -5.042 1.00 74.88 111 SER A C 1
ATOM 886 O O . SER A 1 111 ? 6.352 -31.362 -4.419 1.00 74.88 111 SER A O 1
ATOM 888 N N . PHE A 1 112 ? 5.542 -30.596 -6.371 1.00 74.62 112 PHE A N 1
ATOM 889 C CA . PHE A 1 112 ? 6.686 -31.001 -7.178 1.00 74.62 112 PHE A CA 1
ATOM 890 C C . PHE A 1 112 ? 7.179 -29.809 -7.990 1.00 74.62 112 PHE A C 1
ATOM 892 O O . PHE A 1 112 ? 6.526 -29.339 -8.922 1.00 74.62 112 PHE A O 1
ATOM 899 N N . LYS A 1 113 ? 8.361 -29.307 -7.649 1.00 66.81 113 LYS A N 1
ATOM 900 C CA . LYS A 1 113 ? 8.992 -28.190 -8.339 1.00 66.81 113 LYS A CA 1
ATOM 901 C C . LYS A 1 113 ? 10.086 -28.709 -9.249 1.00 66.81 113 LYS A C 1
ATOM 903 O O . LYS A 1 113 ? 11.044 -29.344 -8.808 1.00 66.81 113 LYS A O 1
ATOM 908 N N . LEU A 1 114 ? 9.997 -28.357 -10.523 1.00 62.88 114 LEU A N 1
ATOM 909 C CA . LEU A 1 114 ? 11.032 -28.625 -11.506 1.00 62.88 114 LEU A CA 1
ATOM 910 C C . LEU A 1 114 ? 11.753 -27.320 -11.837 1.00 62.88 114 LEU A C 1
ATOM 912 O O . LEU A 1 114 ? 11.170 -26.352 -12.325 1.00 62.88 114 LEU A O 1
ATOM 916 N N . ARG A 1 115 ? 13.052 -27.269 -11.568 1.00 56.09 115 ARG A N 1
ATOM 917 C CA . ARG A 1 115 ? 13.882 -26.109 -11.872 1.00 56.09 115 ARG A CA 1
ATOM 918 C C . ARG A 1 115 ? 14.473 -26.253 -13.264 1.00 56.09 115 ARG A C 1
ATOM 920 O O . ARG A 1 115 ? 15.467 -26.954 -13.466 1.00 56.09 115 ARG A O 1
ATOM 927 N N . THR A 1 116 ? 13.879 -25.510 -14.192 1.00 55.69 116 THR A N 1
ATOM 928 C CA . THR A 1 116 ? 14.449 -25.238 -15.514 1.00 55.69 116 THR A CA 1
ATOM 929 C C . THR A 1 116 ? 15.178 -23.881 -15.461 1.00 55.69 116 THR A C 1
ATOM 931 O O . THR A 1 116 ? 16.343 -23.839 -15.066 1.00 55.69 116 THR A O 1
ATOM 934 N N . TYR A 1 117 ? 14.497 -22.765 -15.757 1.00 43.19 117 TYR A N 1
ATOM 935 C CA . TYR A 1 117 ? 14.995 -21.381 -15.667 1.00 43.19 117 TYR A CA 1
ATOM 936 C C . TYR A 1 117 ? 14.374 -20.579 -14.502 1.00 43.19 117 TYR A C 1
ATOM 938 O O . TYR A 1 117 ? 15.048 -19.743 -13.902 1.00 43.19 117 TYR A O 1
ATOM 946 N N . ARG A 1 118 ? 13.121 -20.881 -14.136 1.00 36.12 118 ARG A N 1
ATOM 947 C CA . ARG A 1 118 ? 12.480 -20.578 -12.843 1.00 36.12 118 ARG A CA 1
ATOM 948 C C . ARG A 1 118 ? 12.078 -21.905 -12.191 1.00 36.12 118 ARG A C 1
ATOM 950 O O . ARG A 1 118 ? 12.137 -22.951 -12.840 1.00 36.12 118 ARG A O 1
ATOM 957 N N . TRP A 1 119 ? 11.719 -21.878 -10.910 1.00 41.84 119 TRP A N 1
ATOM 958 C CA . TRP A 1 119 ? 10.987 -23.003 -10.335 1.00 41.84 119 TRP A CA 1
ATOM 959 C C . TRP A 1 119 ? 9.620 -23.043 -11.009 1.00 41.84 119 TRP A C 1
ATOM 961 O O . TRP A 1 119 ? 8.827 -22.119 -10.851 1.00 41.84 119 TRP A O 1
ATOM 971 N N . PHE A 1 120 ? 9.399 -24.066 -11.824 1.00 46.16 120 PHE A N 1
ATOM 972 C CA . PHE A 1 120 ? 8.064 -24.431 -12.250 1.00 46.16 120 PHE A CA 1
ATOM 973 C C . PHE A 1 120 ? 7.499 -25.295 -11.150 1.00 46.16 120 PHE A C 1
ATOM 975 O O . PHE A 1 120 ? 7.930 -26.432 -10.963 1.00 46.16 120 PHE A O 1
ATOM 982 N N . GLU A 1 121 ? 6.614 -24.703 -10.371 1.00 51.03 121 GLU A N 1
ATOM 983 C CA . GLU A 1 121 ? 5.887 -25.414 -9.342 1.00 51.03 121 GLU A CA 1
ATOM 984 C C . GLU A 1 121 ? 4.685 -26.080 -9.992 1.00 51.03 121 GLU A C 1
ATOM 986 O O . GLU A 1 121 ? 3.799 -25.418 -10.532 1.00 51.03 121 GLU A O 1
ATOM 991 N N . ILE A 1 122 ? 4.707 -27.407 -10.005 1.00 53.75 122 ILE A N 1
ATOM 992 C CA . ILE A 1 122 ? 3.510 -28.197 -10.219 1.00 53.75 122 ILE A CA 1
ATOM 993 C C . ILE A 1 122 ? 2.926 -28.396 -8.825 1.00 53.75 122 ILE A C 1
ATOM 995 O O . ILE A 1 122 ? 3.390 -29.240 -8.054 1.00 53.75 122 ILE A O 1
ATOM 999 N N . GLU A 1 123 ? 1.952 -27.557 -8.487 1.00 49.00 123 GLU A N 1
ATOM 1000 C CA . GLU A 1 123 ? 1.123 -27.775 -7.309 1.00 49.00 123 GLU A CA 1
ATOM 1001 C C . GLU A 1 123 ? 0.196 -28.954 -7.636 1.00 49.00 123 GLU A C 1
ATOM 1003 O O . GLU A 1 123 ? -0.536 -28.937 -8.631 1.00 49.00 123 GLU A O 1
ATOM 1008 N N . LEU A 1 124 ? 0.328 -30.041 -6.876 1.00 54.66 124 LEU A N 1
ATOM 1009 C CA . LEU A 1 124 ? -0.462 -31.252 -7.069 1.00 54.66 124 LEU A CA 1
ATOM 1010 C C . LEU A 1 124 ? -1.801 -31.034 -6.350 1.00 54.66 124 LEU A C 1
ATOM 1012 O O . LEU A 1 124 ? -1.942 -31.362 -5.176 1.00 54.66 124 LEU A O 1
ATOM 1016 N N . ASP A 1 125 ? -2.747 -30.394 -7.044 1.00 48.09 125 ASP A N 1
ATOM 1017 C CA . ASP A 1 125 ? -4.093 -30.081 -6.549 1.00 48.09 125 ASP A CA 1
ATOM 1018 C C . ASP A 1 125 ? -5.187 -30.987 -7.158 1.00 48.09 125 ASP A C 1
ATOM 1020 O O . ASP A 1 125 ? -4.932 -31.837 -8.020 1.00 48.09 125 ASP A O 1
ATOM 1024 N N . GLU A 1 126 ? -6.436 -30.797 -6.717 1.00 39.78 126 GLU A N 1
ATOM 1025 C CA . GLU A 1 126 ? -7.609 -31.573 -7.150 1.00 39.78 126 GLU A CA 1
ATOM 1026 C C . GLU A 1 126 ? -7.846 -31.596 -8.670 1.00 39.78 126 GLU A C 1
ATOM 1028 O O . GLU A 1 126 ? -8.425 -32.561 -9.169 1.00 39.78 126 GLU A O 1
ATOM 1033 N N . ARG A 1 127 ? -7.408 -30.581 -9.433 1.00 41.34 127 ARG A N 1
ATOM 1034 C CA . ARG A 1 127 ? -7.632 -30.531 -10.890 1.00 41.34 127 ARG A CA 1
ATOM 1035 C C . ARG A 1 127 ? -6.598 -31.337 -11.670 1.00 41.34 127 ARG A C 1
ATOM 1037 O O . ARG A 1 127 ? -6.936 -31.848 -12.734 1.00 41.34 127 ARG A O 1
ATOM 1044 N N . ARG A 1 128 ? -5.380 -31.509 -11.141 1.00 45.88 128 ARG A N 1
ATOM 1045 C CA . ARG A 1 128 ? -4.363 -32.421 -11.706 1.00 45.88 128 ARG A CA 1
ATOM 1046 C C . ARG A 1 128 ? -4.410 -33.835 -11.148 1.00 45.88 128 ARG A C 1
ATOM 1048 O O . ARG A 1 128 ? -3.904 -34.741 -11.802 1.00 45.88 128 ARG A O 1
ATOM 1055 N N . GLY A 1 129 ? -5.075 -34.057 -10.013 1.00 41.91 129 GLY A N 1
ATOM 1056 C CA . GLY A 1 129 ? -5.391 -35.405 -9.525 1.00 41.91 129 GLY A CA 1
ATOM 1057 C C . GLY A 1 129 ? -6.123 -36.281 -10.557 1.00 41.91 129 GLY A C 1
ATOM 1058 O O . GLY A 1 129 ? -6.025 -37.500 -10.488 1.00 41.91 129 GLY A O 1
ATOM 1059 N N . ALA A 1 130 ? -6.793 -35.667 -11.542 1.00 36.41 130 ALA A N 1
ATOM 1060 C CA . ALA A 1 130 ? -7.443 -36.340 -12.670 1.00 36.41 130 ALA A CA 1
ATOM 1061 C C . ALA A 1 130 ? -6.521 -36.631 -13.882 1.00 36.41 130 ALA A C 1
ATOM 1063 O O . ALA A 1 130 ? -6.914 -37.400 -14.755 1.00 36.41 130 ALA A O 1
ATOM 1064 N N . GLU A 1 131 ? -5.322 -36.034 -13.950 1.00 39.53 131 GLU A N 1
ATOM 1065 C CA . GLU A 1 131 ? -4.325 -36.211 -15.030 1.00 39.53 131 GLU A CA 1
ATOM 1066 C C . GLU A 1 131 ? -3.115 -37.072 -14.610 1.00 39.53 131 GLU A C 1
ATOM 1068 O O . GLU A 1 131 ? -2.302 -37.446 -15.453 1.00 39.53 131 GLU A O 1
ATOM 1073 N N . LEU A 1 132 ? -2.974 -37.407 -13.321 1.00 46.25 132 LEU A N 1
ATOM 1074 C CA . LEU A 1 132 ? -1.947 -38.338 -12.842 1.00 46.25 132 LEU A CA 1
ATOM 1075 C C . LEU A 1 132 ? -2.288 -39.765 -13.296 1.00 46.25 132 LEU A C 1
ATOM 1077 O O . LEU A 1 132 ? -3.263 -40.358 -12.829 1.00 46.25 132 LEU A O 1
ATOM 1081 N N . THR A 1 133 ? -1.469 -40.349 -14.173 1.00 45.91 133 THR A N 1
ATOM 1082 C CA . THR A 1 133 ? -1.602 -41.769 -14.517 1.00 45.91 133 THR A CA 1
ATOM 1083 C C . THR A 1 133 ? -1.131 -42.615 -13.333 1.00 45.91 133 THR A C 1
ATOM 1085 O O . THR A 1 133 ? 0.065 -42.691 -13.043 1.00 45.91 133 THR A O 1
ATOM 1088 N N . ILE A 1 134 ? -2.066 -43.260 -12.636 1.00 52.41 134 ILE A N 1
ATOM 1089 C CA . ILE A 1 134 ? -1.769 -44.228 -11.574 1.00 52.41 134 ILE A CA 1
ATOM 1090 C C . ILE A 1 134 ? -1.563 -45.586 -12.233 1.00 52.41 134 ILE A C 1
ATOM 1092 O O . ILE A 1 134 ? -2.485 -46.139 -12.830 1.00 52.41 134 ILE A O 1
ATOM 1096 N N . ILE A 1 135 ? -0.335 -46.095 -12.174 1.00 49.78 135 ILE A N 1
ATOM 1097 C CA . ILE A 1 135 ? 0.070 -47.234 -13.005 1.00 49.78 135 ILE A CA 1
ATOM 1098 C C . ILE A 1 135 ? -0.093 -48.568 -12.252 1.00 49.78 135 ILE A C 1
ATOM 1100 O O . ILE A 1 135 ? -0.374 -49.571 -12.904 1.00 49.78 135 ILE A O 1
ATOM 1104 N N . ASN A 1 136 ? 0.050 -48.601 -10.913 1.00 51.44 136 ASN A N 1
ATOM 1105 C CA . ASN A 1 136 ? -0.229 -49.782 -10.073 1.00 51.44 136 ASN A CA 1
ATOM 1106 C C . ASN A 1 136 ? -0.114 -49.496 -8.556 1.00 51.44 136 ASN A C 1
ATOM 1108 O O . ASN A 1 136 ? 0.550 -48.537 -8.163 1.00 51.44 136 ASN A O 1
ATOM 1112 N N . GLY A 1 137 ? -0.705 -50.369 -7.725 1.00 53.62 137 GLY A N 1
ATOM 1113 C CA . GLY A 1 137 ? -0.382 -50.494 -6.291 1.00 53.62 137 GLY A CA 1
ATOM 1114 C C . GLY A 1 137 ? -0.929 -49.409 -5.354 1.00 53.62 137 GLY A C 1
ATOM 1115 O O . GLY A 1 137 ? -0.383 -49.218 -4.274 1.00 53.62 137 GLY A O 1
ATOM 1116 N N . ILE A 1 138 ? -1.970 -48.670 -5.755 1.00 54.75 138 ILE A N 1
ATOM 1117 C CA . ILE A 1 138 ? -2.602 -47.631 -4.925 1.00 54.75 138 ILE A CA 1
ATOM 1118 C C . ILE A 1 138 ? -4.055 -48.012 -4.644 1.00 54.75 138 ILE A C 1
ATOM 1120 O O . ILE A 1 138 ? -4.846 -48.144 -5.576 1.00 54.75 138 ILE A O 1
ATOM 1124 N N . ASP A 1 139 ? -4.423 -48.116 -3.367 1.00 46.34 139 ASP A N 1
ATOM 1125 C CA . ASP A 1 139 ? -5.782 -48.493 -2.954 1.00 46.34 139 ASP A CA 1
ATOM 1126 C C . ASP A 1 139 ? -6.730 -47.298 -2.878 1.00 46.34 139 ASP A C 1
ATOM 1128 O O . ASP A 1 139 ? -7.942 -47.435 -3.061 1.00 46.34 139 ASP A O 1
ATOM 1132 N N . LYS A 1 140 ? -6.198 -46.102 -2.587 1.00 54.72 140 LYS A N 1
ATOM 1133 C CA . LYS A 1 140 ? -7.007 -44.884 -2.460 1.00 54.72 140 LYS A CA 1
ATOM 1134 C C . LYS A 1 140 ? -6.193 -43.615 -2.729 1.00 54.72 140 LYS A C 1
ATOM 1136 O O . LYS A 1 140 ? -5.156 -43.397 -2.108 1.00 54.72 140 LYS A O 1
ATOM 1141 N N . VAL A 1 141 ? -6.716 -42.741 -3.595 1.00 56.38 141 VAL A N 1
ATOM 1142 C CA . VAL A 1 141 ? -6.224 -41.365 -3.805 1.00 56.38 141 VAL A CA 1
ATOM 1143 C C . VAL A 1 141 ? -7.320 -40.385 -3.412 1.00 56.38 141 VAL A C 1
ATOM 1145 O O . VAL A 1 141 ? -8.451 -40.497 -3.882 1.00 56.38 141 VAL A O 1
ATOM 1148 N N . GLN A 1 142 ? -7.012 -39.451 -2.514 1.00 61.56 142 GLN A N 1
ATOM 1149 C CA . GLN A 1 142 ? -7.962 -38.449 -2.023 1.00 61.56 142 GLN A CA 1
ATOM 1150 C C . GLN A 1 142 ? -7.290 -37.083 -1.903 1.00 61.56 142 GLN A C 1
ATOM 1152 O O . GLN A 1 142 ? -6.119 -36.981 -1.543 1.00 61.56 142 GLN A O 1
ATOM 1157 N N . SER A 1 143 ? -8.063 -36.030 -2.146 1.00 56.56 143 SER A N 1
ATOM 1158 C CA . SER A 1 143 ? -7.672 -34.670 -1.788 1.00 56.56 143 SER A CA 1
ATOM 1159 C C . SER A 1 143 ? -7.474 -34.549 -0.276 1.00 56.56 143 SER A C 1
ATOM 1161 O O . SER A 1 143 ? -8.282 -35.059 0.506 1.00 56.56 143 SER A O 1
ATOM 1163 N N . ALA A 1 144 ? -6.396 -33.890 0.140 1.00 60.34 144 ALA A N 1
ATOM 1164 C CA . ALA A 1 144 ? -6.120 -33.554 1.529 1.00 60.34 144 ALA A CA 1
ATOM 1165 C C . ALA A 1 144 ? -5.690 -32.084 1.633 1.00 60.34 144 ALA A C 1
ATOM 1167 O O . ALA A 1 144 ? -5.247 -31.471 0.663 1.00 60.34 144 ALA A O 1
ATOM 1168 N N . ALA A 1 145 ? -5.819 -31.496 2.824 1.00 59.09 145 ALA A N 1
ATOM 1169 C CA . ALA A 1 145 ? -5.400 -30.117 3.048 1.00 59.09 145 ALA A CA 1
ATOM 1170 C C . ALA A 1 145 ? -3.904 -29.954 2.720 1.00 59.09 145 ALA A C 1
ATOM 1172 O O . ALA A 1 145 ? -3.046 -30.473 3.434 1.00 59.09 145 ALA A O 1
ATOM 1173 N N . GLY A 1 146 ? -3.609 -29.238 1.631 1.00 65.44 146 GLY A N 1
ATOM 1174 C CA . GLY A 1 146 ? -2.245 -28.969 1.181 1.00 65.44 146 GLY A CA 1
ATOM 1175 C C . GLY A 1 146 ? -1.603 -30.046 0.298 1.00 65.44 146 GLY A C 1
ATOM 1176 O O . GLY A 1 146 ? -0.380 -30.033 0.195 1.00 65.44 146 GLY A O 1
ATOM 1177 N N . GLY A 1 147 ? -2.363 -30.965 -0.318 1.00 74.31 147 GLY A N 1
ATOM 1178 C CA . GLY A 1 147 ? -1.809 -31.900 -1.309 1.00 74.31 147 GLY A CA 1
ATOM 1179 C C . GLY A 1 147 ? -2.690 -33.107 -1.660 1.00 74.31 147 GLY A C 1
ATOM 1180 O O . GLY A 1 147 ? -3.865 -33.178 -1.302 1.00 74.31 147 GLY A O 1
ATOM 1181 N N . ILE A 1 148 ? -2.102 -34.099 -2.334 1.00 72.81 148 ILE A N 1
ATOM 1182 C CA . ILE A 1 148 ? -2.759 -35.364 -2.707 1.00 72.81 148 ILE A CA 1
ATOM 1183 C C . ILE A 1 148 ? -2.361 -36.461 -1.721 1.00 72.81 148 ILE A C 1
ATOM 1185 O O . ILE A 1 148 ? -1.183 -36.814 -1.634 1.00 72.81 148 ILE A O 1
ATOM 1189 N N . LYS A 1 149 ? -3.337 -37.028 -1.002 1.00 78.31 149 LYS A N 1
ATOM 1190 C CA . LYS A 1 149 ? -3.129 -38.189 -0.131 1.00 78.31 149 LYS A CA 1
ATOM 1191 C C . LYS A 1 149 ? -3.135 -39.480 -0.951 1.00 78.31 149 LYS A C 1
ATOM 1193 O O . LYS A 1 149 ? -4.097 -39.749 -1.673 1.00 78.31 149 LYS A O 1
ATOM 1198 N N . VAL A 1 150 ? -2.096 -40.290 -0.776 1.00 74.88 150 VAL A N 1
ATOM 1199 C CA . VAL A 1 150 ? -1.912 -41.608 -1.394 1.00 74.88 150 VAL A CA 1
ATOM 1200 C C . VAL A 1 150 ? -1.810 -42.669 -0.298 1.00 74.88 150 VAL A C 1
ATOM 1202 O O . VAL A 1 150 ? -1.029 -42.503 0.641 1.00 74.88 150 VAL A O 1
ATOM 1205 N N . THR A 1 151 ? -2.589 -43.746 -0.430 1.00 75.31 151 THR A N 1
ATOM 1206 C CA . THR A 1 151 ? -2.603 -44.903 0.483 1.00 75.31 151 THR A CA 1
ATOM 1207 C C . THR A 1 151 ? -2.295 -46.190 -0.297 1.00 75.31 151 THR A C 1
ATOM 1209 O O . THR A 1 151 ? -2.926 -46.432 -1.330 1.00 75.31 151 THR A O 1
ATOM 1212 N N . SER A 1 152 ? -1.358 -47.008 0.200 1.00 72.62 152 SER A N 1
ATOM 1213 C CA . SER A 1 152 ? -1.047 -48.359 -0.311 1.00 72.62 152 SER A CA 1
ATOM 1214 C C . SER A 1 152 ? -1.099 -49.408 0.813 1.00 72.62 152 SER A C 1
ATOM 1216 O O . SER A 1 152 ? -0.665 -49.122 1.931 1.00 72.62 152 SER A O 1
ATOM 1218 N N . SER A 1 153 ? -1.629 -50.599 0.515 1.00 64.12 153 SER A N 1
ATOM 1219 C CA . SER A 1 153 ? -1.851 -51.742 1.415 1.00 64.12 153 SER A CA 1
ATOM 1220 C C . SER A 1 153 ? -1.338 -53.083 0.852 1.00 64.12 153 SER A C 1
ATOM 1222 O O . SER A 1 153 ? -1.949 -54.129 1.070 1.00 64.12 153 SER A O 1
ATOM 1224 N N . GLY A 1 154 ? -0.212 -53.079 0.125 1.00 59.12 154 GLY A N 1
ATOM 1225 C CA . GLY A 1 154 ? 0.473 -54.336 -0.214 1.00 59.12 154 GLY A CA 1
ATOM 1226 C C . GLY A 1 154 ? 1.327 -54.370 -1.485 1.00 59.12 154 GLY A C 1
ATOM 1227 O O . GLY A 1 154 ? 1.739 -55.463 -1.879 1.00 59.12 154 GLY A O 1
ATOM 1228 N N . GLN A 1 155 ? 1.586 -53.236 -2.151 1.00 61.56 155 GLN A N 1
ATOM 1229 C CA . GLN A 1 155 ? 2.506 -53.121 -3.300 1.00 61.56 155 GLN A CA 1
ATOM 1230 C C . GLN A 1 155 ? 3.142 -51.724 -3.370 1.00 61.56 155 GLN A C 1
ATOM 1232 O O . GLN A 1 155 ? 2.508 -50.748 -2.974 1.00 61.56 155 GLN A O 1
ATOM 1237 N N . ASP A 1 156 ? 4.352 -51.616 -3.932 1.00 61.50 156 ASP A N 1
ATOM 1238 C CA . ASP A 1 156 ? 5.021 -50.324 -4.139 1.00 61.50 156 ASP A CA 1
ATOM 1239 C C . ASP A 1 156 ? 4.151 -49.412 -5.025 1.00 61.50 156 ASP A C 1
ATOM 1241 O O . ASP A 1 156 ? 3.940 -49.723 -6.207 1.00 61.50 156 ASP A O 1
ATOM 1245 N N . PRO A 1 157 ? 3.624 -48.292 -4.500 1.00 67.81 157 PRO A N 1
ATOM 1246 C CA . PRO A 1 157 ? 2.769 -47.424 -5.292 1.00 67.81 157 PRO A CA 1
ATOM 1247 C C . PRO A 1 157 ? 3.611 -46.668 -6.328 1.00 67.81 157 PRO A C 1
ATOM 1249 O O . PRO A 1 157 ? 4.704 -46.188 -6.034 1.00 67.81 157 PRO A O 1
ATOM 1252 N N . ILE A 1 158 ? 3.099 -46.533 -7.552 1.00 71.94 158 ILE A N 1
ATOM 1253 C CA . ILE A 1 158 ? 3.795 -45.835 -8.644 1.00 71.94 158 ILE A CA 1
ATOM 1254 C C . ILE A 1 158 ? 3.028 -44.567 -9.021 1.00 71.94 158 ILE A C 1
ATOM 1256 O O . ILE A 1 158 ? 1.885 -44.649 -9.481 1.00 71.94 158 ILE A O 1
ATOM 1260 N N . ILE A 1 159 ? 3.668 -43.399 -8.888 1.00 73.81 159 ILE A N 1
ATOM 1261 C CA . ILE A 1 159 ? 3.038 -42.090 -9.119 1.00 73.81 159 ILE A CA 1
ATOM 1262 C C . ILE A 1 159 ? 3.718 -41.377 -10.299 1.00 73.81 159 ILE A C 1
ATOM 1264 O O . ILE A 1 159 ? 4.844 -40.893 -10.186 1.00 73.81 159 ILE A O 1
ATOM 1268 N N . GLU A 1 160 ? 3.053 -41.273 -11.455 1.00 73.12 160 GLU A N 1
ATOM 1269 C CA . GLU A 1 160 ? 3.552 -40.474 -12.587 1.00 73.12 160 GLU A CA 1
ATOM 1270 C C . GLU A 1 160 ? 3.314 -38.980 -12.320 1.00 73.12 160 GLU A C 1
ATOM 1272 O O . GLU A 1 160 ? 2.191 -38.514 -12.423 1.00 73.12 160 GLU A O 1
ATOM 1277 N N . LEU A 1 161 ? 4.357 -38.213 -11.983 1.00 70.81 161 LEU A N 1
ATOM 1278 C CA . LEU A 1 161 ? 4.254 -36.796 -11.599 1.00 70.81 161 LEU A CA 1
ATOM 1279 C C . LEU A 1 161 ? 3.908 -35.862 -12.773 1.00 70.81 161 LEU A C 1
ATOM 1281 O O . LEU A 1 161 ? 3.340 -34.791 -12.564 1.00 70.81 161 LEU A O 1
ATOM 1285 N N . THR A 1 162 ? 4.302 -36.219 -14.002 1.00 63.88 162 THR A N 1
ATOM 1286 C CA . THR A 1 162 ? 3.920 -35.515 -15.240 1.00 63.88 162 THR A CA 1
ATOM 1287 C C . THR A 1 162 ? 4.295 -36.333 -16.483 1.00 63.88 162 THR A C 1
ATOM 1289 O O . THR A 1 162 ? 5.351 -36.974 -16.513 1.00 63.88 162 THR A O 1
ATOM 1292 N N . ASP A 1 163 ? 3.465 -36.265 -17.528 1.00 62.47 163 ASP A N 1
ATOM 1293 C CA . ASP A 1 163 ? 3.647 -36.909 -18.838 1.00 62.47 163 ASP A CA 1
ATOM 1294 C C . ASP A 1 163 ? 4.107 -35.946 -19.959 1.00 62.47 163 ASP A C 1
ATOM 1296 O O . ASP A 1 163 ? 4.474 -36.377 -21.057 1.00 62.47 163 ASP A O 1
ATOM 1300 N N . ASN A 1 164 ? 4.103 -34.638 -19.679 1.00 55.03 164 ASN A N 1
ATOM 1301 C CA . ASN A 1 164 ? 4.346 -33.569 -20.644 1.00 55.03 164 ASN A CA 1
ATOM 1302 C C . ASN A 1 164 ? 5.382 -32.564 -20.131 1.00 55.03 164 ASN A C 1
ATOM 1304 O O . ASN A 1 164 ? 5.176 -31.348 -20.152 1.00 55.03 164 ASN A O 1
ATOM 1308 N N . VAL A 1 165 ? 6.542 -33.067 -19.704 1.00 58.06 165 VAL A N 1
ATOM 1309 C CA . VAL A 1 165 ? 7.672 -32.218 -19.295 1.00 58.06 165 VAL A CA 1
ATOM 1310 C C . VAL A 1 165 ? 8.027 -31.227 -20.411 1.00 58.06 165 VAL A C 1
ATOM 1312 O O . VAL A 1 165 ? 8.261 -30.056 -20.132 1.00 58.06 165 VAL A O 1
ATOM 1315 N N . GLN A 1 166 ? 7.954 -31.648 -21.681 1.00 53.19 166 GLN A N 1
ATOM 1316 C CA . GLN A 1 166 ? 8.264 -30.822 -22.857 1.00 53.19 166 GLN A CA 1
ATOM 1317 C C . GLN A 1 166 ? 7.285 -29.659 -23.110 1.00 53.19 166 GLN A C 1
ATOM 1319 O O . GLN A 1 166 ? 7.698 -28.623 -23.636 1.00 53.19 166 GLN A O 1
ATOM 1324 N N . GLY A 1 167 ? 6.020 -29.781 -22.706 1.00 47.62 167 GLY A N 1
ATOM 1325 C CA . GLY A 1 167 ? 4.996 -28.741 -22.839 1.00 47.62 167 GLY A CA 1
ATOM 1326 C C . GLY A 1 167 ? 5.256 -27.502 -21.985 1.00 47.62 167 GLY A C 1
ATOM 1327 O O . GLY A 1 167 ? 4.735 -26.440 -22.297 1.00 47.62 167 GLY A O 1
ATOM 1328 N N . TYR A 1 168 ? 6.116 -27.592 -20.968 1.00 47.59 168 TYR A N 1
ATOM 1329 C CA . TYR A 1 168 ? 6.542 -26.447 -20.151 1.00 47.59 168 TYR A CA 1
ATOM 1330 C C . TYR A 1 168 ? 7.736 -25.685 -20.747 1.00 47.59 168 TYR A C 1
ATOM 1332 O O . TYR A 1 168 ? 8.123 -24.635 -20.236 1.00 47.59 168 TYR A O 1
ATOM 1340 N N . PHE A 1 169 ? 8.316 -26.178 -21.846 1.00 48.03 169 PHE A N 1
ATOM 1341 C CA . PHE A 1 169 ? 9.460 -25.563 -22.527 1.00 48.03 169 PHE A CA 1
ATOM 1342 C C . PHE A 1 169 ? 9.057 -24.716 -23.748 1.00 48.03 169 PHE A C 1
ATOM 1344 O O . PHE A 1 169 ? 9.890 -24.538 -24.633 1.00 48.03 169 PHE A O 1
ATOM 1351 N N . VAL A 1 170 ? 7.815 -24.204 -23.849 1.00 36.72 170 VAL A N 1
ATOM 1352 C CA . VAL A 1 170 ? 7.298 -23.542 -25.072 1.00 36.72 170 VAL A CA 1
ATOM 1353 C C . VAL A 1 170 ? 8.108 -22.300 -25.478 1.00 36.72 170 VAL A C 1
ATOM 1355 O O . VAL A 1 170 ? 7.765 -21.163 -25.183 1.00 36.72 170 VAL A O 1
ATOM 1358 N N . VAL A 1 171 ? 9.150 -22.522 -26.269 1.00 34.06 171 VAL A N 1
ATOM 1359 C CA . VAL A 1 171 ? 9.186 -22.093 -27.664 1.00 34.06 171 VAL A CA 1
ATOM 1360 C C . VAL A 1 171 ? 9.547 -23.347 -28.447 1.00 34.06 171 VAL A C 1
ATOM 1362 O O . VAL A 1 171 ? 10.529 -24.016 -28.121 1.00 34.06 171 VAL A O 1
ATOM 1365 N N . ARG A 1 172 ? 8.760 -23.718 -29.466 1.00 38.56 172 ARG A N 1
ATOM 1366 C CA . ARG A 1 172 ? 9.159 -24.825 -30.343 1.00 38.56 172 ARG A CA 1
ATOM 1367 C C . ARG A 1 172 ? 10.560 -24.500 -30.854 1.00 38.56 172 ARG A C 1
ATOM 1369 O O . ARG A 1 172 ? 10.760 -23.451 -31.462 1.00 38.56 172 ARG A O 1
ATOM 1376 N N . ASN A 1 173 ? 11.518 -25.407 -30.657 1.00 39.47 173 ASN A N 1
ATOM 1377 C CA . ASN A 1 173 ? 12.871 -25.267 -31.210 1.00 39.47 173 ASN A CA 1
ATOM 1378 C C . ASN A 1 173 ? 12.834 -24.932 -32.710 1.00 39.47 173 ASN A C 1
ATOM 1380 O O . ASN A 1 173 ? 13.692 -24.214 -33.205 1.00 39.47 173 ASN A O 1
ATOM 1384 N N . ARG A 1 174 ? 11.792 -25.385 -33.419 1.00 37.09 174 ARG A N 1
ATOM 1385 C CA . ARG A 1 174 ? 11.545 -25.059 -34.822 1.00 37.09 174 ARG A CA 1
ATOM 1386 C C . ARG A 1 174 ? 11.285 -23.565 -35.066 1.00 37.09 174 ARG A C 1
ATOM 1388 O O . ARG A 1 174 ? 11.805 -23.050 -36.042 1.00 37.09 174 ARG A O 1
ATOM 1395 N N . ASP A 1 175 ? 10.586 -22.859 -34.182 1.00 37.34 175 ASP A N 1
ATOM 1396 C CA . ASP A 1 175 ? 10.246 -21.436 -34.345 1.00 37.34 175 ASP A CA 1
ATOM 1397 C C . ASP A 1 175 ? 11.400 -20.515 -33.912 1.00 37.34 175 ASP A C 1
ATOM 1399 O O . ASP A 1 175 ? 11.611 -19.469 -34.519 1.00 37.34 175 ASP A O 1
ATOM 1403 N N . VAL A 1 176 ? 12.224 -20.941 -32.943 1.00 39.53 176 VAL A N 1
ATOM 1404 C CA . VAL A 1 176 ? 13.512 -20.290 -32.620 1.00 39.53 176 VAL A CA 1
ATOM 1405 C C . VAL A 1 176 ? 14.502 -20.472 -33.764 1.00 39.53 176 VAL A C 1
ATOM 1407 O O . VAL A 1 176 ? 15.153 -19.518 -34.181 1.00 39.53 176 VAL A O 1
ATOM 1410 N N . PHE A 1 177 ? 14.601 -21.688 -34.305 1.00 38.56 177 PHE A N 1
ATOM 1411 C CA . PHE A 1 177 ? 15.505 -21.986 -35.407 1.00 38.56 177 PHE A CA 1
ATOM 1412 C C . PHE A 1 177 ? 15.055 -21.279 -36.684 1.00 38.56 177 PHE A C 1
ATOM 1414 O O . PHE A 1 177 ? 15.898 -20.695 -37.342 1.00 38.56 177 PHE A O 1
ATOM 1421 N N . ILE A 1 178 ? 13.751 -21.230 -36.986 1.00 41.38 178 ILE A N 1
ATOM 1422 C CA . ILE A 1 178 ? 13.179 -20.462 -38.104 1.00 41.38 178 ILE A CA 1
ATOM 1423 C C . ILE A 1 178 ? 13.325 -18.956 -37.866 1.00 41.38 178 ILE A C 1
ATOM 1425 O O . ILE A 1 178 ? 13.729 -18.251 -38.779 1.00 41.38 178 ILE A O 1
ATOM 1429 N N . GLY A 1 179 ? 13.085 -18.446 -36.657 1.00 39.16 179 GLY A N 1
ATOM 1430 C CA . GLY A 1 179 ? 13.289 -17.035 -36.317 1.00 39.16 179 GLY A CA 1
ATOM 1431 C C . GLY A 1 179 ? 14.747 -16.607 -36.486 1.00 39.16 179 GLY A C 1
ATOM 1432 O O . GLY A 1 179 ? 15.015 -15.586 -37.106 1.00 39.16 179 GLY A O 1
ATOM 1433 N N . ILE A 1 180 ? 15.701 -17.427 -36.039 1.00 42.56 180 ILE A N 1
ATOM 1434 C CA . ILE A 1 180 ? 17.138 -17.207 -36.245 1.00 42.56 180 ILE A CA 1
ATOM 1435 C C . ILE A 1 180 ? 17.522 -17.434 -37.718 1.00 42.56 180 ILE A C 1
ATOM 1437 O O . ILE A 1 180 ? 18.296 -16.650 -38.252 1.00 42.56 180 ILE A O 1
ATOM 1441 N N . LEU A 1 181 ? 16.964 -18.416 -38.430 1.00 41.53 181 LEU A N 1
ATOM 1442 C CA . LEU A 1 181 ? 17.197 -18.633 -39.870 1.00 41.53 181 LEU A CA 1
ATOM 1443 C C . LEU A 1 181 ? 16.511 -17.615 -40.776 1.00 41.53 181 LEU A C 1
ATOM 1445 O O . LEU A 1 181 ? 16.884 -17.528 -41.935 1.00 41.53 181 LEU A O 1
ATOM 1449 N N . ILE A 1 182 ? 15.529 -16.861 -40.294 1.00 43.53 182 ILE A N 1
ATOM 1450 C CA . ILE A 1 182 ? 14.893 -15.769 -41.034 1.00 43.53 182 ILE A CA 1
ATOM 1451 C C . ILE A 1 182 ? 15.603 -14.462 -40.683 1.00 43.53 182 ILE A C 1
ATOM 1453 O O . ILE A 1 182 ? 16.034 -13.735 -41.574 1.00 43.53 182 ILE A O 1
ATOM 1457 N N . LEU A 1 183 ? 15.822 -14.187 -39.395 1.00 41.38 183 LEU A N 1
ATOM 1458 C CA . LEU A 1 183 ? 16.472 -12.962 -38.940 1.00 41.38 183 LEU A CA 1
ATOM 1459 C C . LEU A 1 183 ? 17.965 -12.946 -39.250 1.00 41.38 183 LEU A C 1
ATOM 1461 O O . LEU A 1 183 ? 18.468 -11.883 -39.562 1.00 41.38 183 LEU A O 1
ATOM 1465 N N . THR A 1 184 ? 18.690 -14.066 -39.240 1.00 42.50 184 THR A N 1
ATOM 1466 C CA . THR A 1 184 ? 20.140 -14.055 -39.521 1.00 42.50 184 THR A CA 1
ATOM 1467 C C . THR A 1 184 ? 20.435 -13.768 -40.994 1.00 42.50 184 THR A C 1
ATOM 1469 O O . THR A 1 184 ? 21.282 -12.917 -41.250 1.00 42.50 184 THR A O 1
ATOM 1472 N N . PRO A 1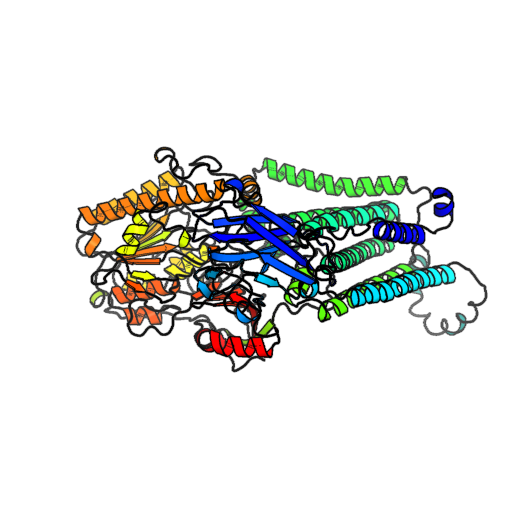 185 ? 19.736 -14.357 -41.984 1.00 37.38 185 PRO A N 1
ATOM 1473 C CA . PRO A 1 185 ? 19.865 -13.965 -43.383 1.00 37.38 185 PRO A CA 1
ATOM 1474 C C . PRO A 1 185 ? 19.256 -12.605 -43.678 1.00 37.38 185 PRO A C 1
ATOM 1476 O O . PRO A 1 185 ? 19.808 -11.924 -44.522 1.00 37.38 185 PRO A O 1
ATOM 1479 N N . ILE A 1 186 ? 18.193 -12.162 -42.994 1.00 42.41 186 ILE A N 1
ATOM 1480 C CA . ILE A 1 186 ? 17.676 -10.791 -43.146 1.00 42.41 186 ILE A CA 1
ATOM 1481 C C . ILE A 1 186 ? 18.666 -9.781 -42.569 1.00 42.41 186 ILE A C 1
ATOM 1483 O O . ILE A 1 186 ? 18.982 -8.804 -43.226 1.00 42.41 186 ILE A O 1
ATOM 1487 N N . PHE A 1 187 ? 19.234 -10.025 -41.393 1.00 42.75 187 PHE A N 1
ATOM 1488 C CA . PHE A 1 187 ? 20.227 -9.161 -40.756 1.00 42.75 187 PHE A CA 1
ATOM 1489 C C . PHE A 1 187 ? 21.548 -9.181 -41.530 1.00 42.75 187 PHE A C 1
ATOM 1491 O O . PHE A 1 187 ? 22.139 -8.131 -41.756 1.00 42.75 187 PHE A O 1
ATOM 1498 N N . ALA A 1 188 ? 21.972 -10.343 -42.036 1.00 41.06 188 ALA A N 1
ATOM 1499 C CA . ALA A 1 188 ? 23.116 -10.469 -42.931 1.00 41.06 188 ALA A CA 1
ATOM 1500 C C . ALA A 1 188 ? 22.838 -9.853 -44.307 1.00 41.06 188 ALA A C 1
ATOM 1502 O O . ALA A 1 188 ? 23.723 -9.201 -44.835 1.00 41.06 188 ALA A O 1
ATOM 1503 N N . ALA A 1 189 ? 21.642 -9.988 -44.882 1.00 40.22 189 ALA A N 1
ATOM 1504 C CA . ALA A 1 189 ? 21.261 -9.375 -46.156 1.00 40.22 189 ALA A CA 1
ATOM 1505 C C . ALA A 1 189 ? 21.067 -7.866 -46.022 1.00 40.22 189 ALA A C 1
ATOM 1507 O O . ALA A 1 189 ? 21.417 -7.153 -46.946 1.00 40.22 189 ALA A O 1
ATOM 1508 N N . LEU A 1 190 ? 20.598 -7.366 -44.879 1.00 42.28 190 LEU A N 1
ATOM 1509 C CA . LEU A 1 190 ? 20.468 -5.941 -44.577 1.00 42.28 190 LEU A CA 1
ATOM 1510 C C . LEU A 1 190 ? 21.817 -5.315 -44.233 1.00 42.28 190 LEU A C 1
ATOM 1512 O O . LEU A 1 190 ? 22.084 -4.209 -44.679 1.00 42.28 190 LEU A O 1
ATOM 1516 N N . LEU A 1 191 ? 22.712 -6.016 -43.529 1.00 42.03 191 LEU A N 1
ATOM 1517 C CA . LEU A 1 191 ? 24.103 -5.587 -43.349 1.00 42.03 191 LEU A CA 1
ATOM 1518 C C . LEU A 1 191 ? 24.871 -5.651 -44.660 1.00 42.03 191 LEU A C 1
ATOM 1520 O O . LEU A 1 191 ? 25.643 -4.746 -44.939 1.00 42.03 191 LEU A O 1
ATOM 1524 N N . LYS A 1 192 ? 24.636 -6.671 -45.487 1.00 37.88 192 LYS A N 1
ATOM 1525 C CA . LYS A 1 192 ? 25.237 -6.803 -46.813 1.00 37.88 192 LYS A CA 1
ATOM 1526 C C . LYS A 1 192 ? 24.613 -5.822 -47.798 1.00 37.88 192 LYS A C 1
ATOM 1528 O O . LYS A 1 192 ? 25.350 -5.366 -48.645 1.00 37.88 192 LYS A O 1
ATOM 1533 N N . ALA A 1 193 ? 23.347 -5.421 -47.657 1.00 38.56 193 ALA A N 1
ATOM 1534 C CA . ALA A 1 193 ? 22.697 -4.346 -48.415 1.00 38.56 193 ALA A CA 1
ATOM 1535 C C . ALA A 1 193 ? 23.137 -2.963 -47.929 1.00 38.56 193 ALA A C 1
ATOM 1537 O O . ALA A 1 193 ? 23.355 -2.087 -48.750 1.00 38.56 193 ALA A O 1
ATOM 1538 N N . ALA A 1 194 ?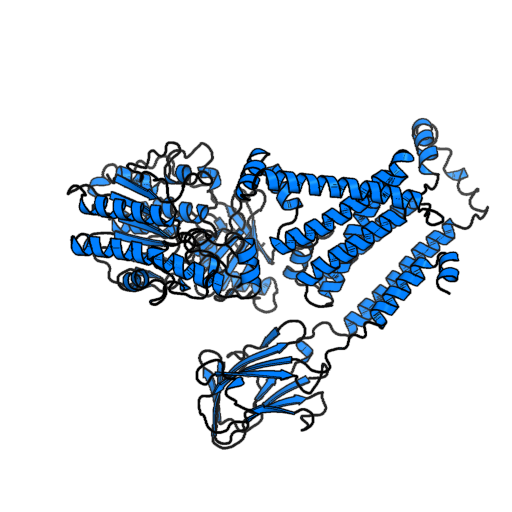 23.361 -2.772 -46.629 1.00 40.19 194 ALA A N 1
ATOM 1539 C CA . ALA A 1 194 ? 23.982 -1.574 -46.074 1.00 40.19 194 ALA A CA 1
ATOM 1540 C C . ALA A 1 194 ? 25.457 -1.483 -46.482 1.00 40.19 194 ALA A C 1
ATOM 1542 O O . ALA A 1 194 ? 25.933 -0.397 -46.781 1.00 40.19 194 ALA A O 1
ATOM 1543 N N . GLN A 1 195 ? 26.160 -2.616 -46.567 1.00 39.81 195 GLN A N 1
ATOM 1544 C CA . GLN A 1 195 ? 27.530 -2.739 -47.063 1.00 39.81 195 GLN A CA 1
ATOM 1545 C C . GLN A 1 195 ? 27.595 -2.612 -48.592 1.00 39.81 195 GLN A C 1
ATOM 1547 O O . GLN A 1 195 ? 28.535 -2.000 -49.082 1.00 39.81 195 GLN A O 1
ATOM 1552 N N . LEU A 1 196 ? 26.598 -3.117 -49.332 1.00 36.53 196 LEU A N 1
ATOM 1553 C CA . LEU A 1 196 ? 26.454 -2.975 -50.786 1.00 36.53 196 LEU A CA 1
ATOM 1554 C C . LEU A 1 196 ? 26.090 -1.544 -51.151 1.00 36.53 196 LEU A C 1
ATOM 1556 O O . LEU A 1 196 ? 26.698 -1.004 -52.063 1.00 36.53 196 LEU A O 1
ATOM 1560 N N . ALA A 1 197 ? 25.189 -0.908 -50.402 1.00 38.25 197 ALA A N 1
ATOM 1561 C CA . ALA A 1 197 ? 24.902 0.517 -50.482 1.00 38.25 197 ALA A CA 1
ATOM 1562 C C . ALA A 1 197 ? 26.149 1.333 -50.118 1.00 38.25 197 ALA A C 1
ATOM 1564 O O . ALA A 1 197 ? 26.510 2.236 -50.863 1.00 38.25 197 ALA A O 1
ATOM 1565 N N . LEU A 1 198 ? 26.888 0.962 -49.062 1.00 36.91 198 LEU A N 1
ATOM 1566 C CA . LEU A 1 198 ? 28.193 1.559 -48.749 1.00 36.91 198 LEU A CA 1
ATOM 1567 C C . LEU A 1 198 ? 29.190 1.385 -49.903 1.00 36.91 198 LEU A C 1
ATOM 1569 O O . LEU A 1 198 ? 29.920 2.320 -50.204 1.00 36.91 198 LEU A O 1
ATOM 1573 N N . SER A 1 199 ? 29.232 0.222 -50.560 1.00 34.81 199 SER A N 1
ATOM 1574 C CA . SER A 1 199 ? 30.173 -0.052 -51.652 1.00 34.81 199 SER A CA 1
ATOM 1575 C C . SER A 1 199 ? 29.761 0.578 -52.985 1.00 34.81 199 SER A C 1
ATOM 1577 O O . SER A 1 199 ? 30.633 1.030 -53.717 1.00 34.81 199 SER A O 1
ATOM 1579 N N . PHE A 1 200 ? 28.459 0.712 -53.264 1.00 39.12 200 PHE A N 1
ATOM 1580 C CA . PHE A 1 200 ? 27.930 1.469 -54.407 1.00 39.12 200 PHE A CA 1
ATOM 1581 C C . PHE A 1 200 ? 28.171 2.975 -54.243 1.00 39.12 200 PHE A C 1
ATOM 1583 O O . PHE A 1 200 ? 28.304 3.694 -55.226 1.00 39.12 200 PHE A O 1
ATOM 1590 N N . ILE A 1 201 ? 28.271 3.449 -52.999 1.00 39.41 201 ILE A N 1
ATOM 1591 C CA . ILE A 1 201 ? 28.577 4.842 -52.649 1.00 39.41 201 ILE A CA 1
ATOM 1592 C C . ILE A 1 201 ? 30.100 5.104 -52.593 1.00 39.41 201 ILE A C 1
ATOM 1594 O O . ILE A 1 201 ? 30.525 6.258 -52.646 1.00 39.41 201 ILE A O 1
ATOM 1598 N N . LEU A 1 202 ? 30.941 4.064 -52.521 1.00 37.78 202 LEU A N 1
ATOM 1599 C CA . LEU A 1 202 ? 32.404 4.184 -52.399 1.00 37.78 202 LEU A CA 1
ATOM 1600 C C . LEU A 1 202 ? 33.188 3.959 -53.705 1.00 37.78 202 LEU A C 1
ATOM 1602 O O . LEU A 1 202 ? 34.394 4.204 -53.716 1.00 37.78 202 LEU A O 1
ATOM 1606 N N . VAL A 1 203 ? 32.545 3.573 -54.812 1.00 38.06 203 VAL A N 1
ATOM 1607 C CA . VAL A 1 203 ? 33.187 3.500 -56.138 1.00 38.06 203 VAL A CA 1
ATOM 1608 C C . VAL A 1 203 ? 32.685 4.653 -57.010 1.00 38.06 203 VAL A C 1
ATOM 1610 O O . VAL A 1 203 ? 31.550 4.652 -57.476 1.00 38.06 203 VAL A O 1
ATOM 1613 N N . ARG A 1 204 ? 33.544 5.659 -57.229 1.00 49.09 204 ARG A N 1
ATOM 1614 C CA . ARG A 1 204 ? 33.342 6.688 -58.262 1.00 49.09 204 ARG A CA 1
ATOM 1615 C C . ARG A 1 204 ? 33.301 6.008 -59.635 1.00 49.09 204 ARG A C 1
ATOM 1617 O O . ARG A 1 204 ? 34.296 5.414 -60.036 1.00 49.09 204 ARG A O 1
ATOM 1624 N N . GLY A 1 205 ? 32.187 6.135 -60.352 1.00 35.62 205 GLY A N 1
ATOM 1625 C CA . GLY A 1 205 ? 32.073 5.772 -61.765 1.00 35.62 205 GLY A CA 1
ATOM 1626 C C . GLY A 1 205 ? 31.354 6.878 -62.538 1.00 35.62 205 GLY A C 1
ATOM 1627 O O . GLY A 1 205 ? 30.230 7.233 -62.196 1.00 35.62 205 GLY A O 1
ATOM 1628 N N . GLU A 1 206 ? 32.009 7.409 -63.570 1.00 38.19 206 GLU A N 1
ATOM 1629 C CA . GLU A 1 206 ? 31.679 8.600 -64.385 1.00 38.19 206 GLU A CA 1
ATOM 1630 C C . GLU A 1 206 ? 30.342 8.573 -65.166 1.00 38.19 206 GLU A C 1
ATOM 1632 O O . GLU A 1 206 ? 30.128 9.384 -66.059 1.00 38.19 206 GLU A O 1
ATOM 1637 N N . LYS A 1 207 ? 29.396 7.675 -64.871 1.00 41.00 207 LYS A N 1
ATOM 1638 C CA . LYS A 1 207 ? 28.162 7.519 -65.674 1.00 41.00 207 LYS A CA 1
ATOM 1639 C C . LYS A 1 207 ? 26.893 8.152 -65.087 1.00 41.00 207 LYS A C 1
ATOM 1641 O O . LYS A 1 207 ? 25.820 7.966 -65.651 1.00 41.00 207 LYS A O 1
ATOM 1646 N N . ILE A 1 208 ? 26.991 8.934 -64.008 1.00 41.25 208 ILE A N 1
ATOM 1647 C CA . ILE A 1 208 ? 25.841 9.613 -63.363 1.00 41.25 208 ILE A CA 1
ATOM 1648 C C . ILE A 1 208 ? 25.964 11.153 -63.461 1.00 41.25 208 ILE A C 1
ATOM 1650 O O . ILE A 1 208 ? 25.439 11.891 -62.638 1.00 41.25 208 ILE A O 1
ATOM 1654 N N . GLU A 1 209 ? 26.638 11.683 -64.484 1.00 41.94 209 GLU A N 1
ATOM 1655 C CA . GLU A 1 209 ? 26.593 13.128 -64.787 1.00 41.94 209 GLU A CA 1
ATOM 1656 C C . GLU A 1 209 ? 25.349 13.481 -65.637 1.00 41.94 209 GLU A C 1
ATOM 1658 O O . GLU A 1 209 ? 24.751 14.544 -65.489 1.00 41.94 209 GLU A O 1
ATOM 1663 N N . LEU A 1 210 ? 24.882 12.542 -66.472 1.00 41.78 210 LEU A N 1
ATOM 1664 C CA . LEU A 1 210 ? 23.824 12.777 -67.468 1.00 41.78 210 LEU A CA 1
ATOM 1665 C C . LEU A 1 210 ? 22.394 12.773 -66.901 1.00 41.78 210 LEU A C 1
ATOM 1667 O O . LEU A 1 210 ? 21.491 13.328 -67.516 1.00 41.78 210 LEU A O 1
ATOM 1671 N N . PHE A 1 211 ? 22.171 12.205 -65.712 1.00 39.88 211 PHE A N 1
ATOM 1672 C CA . PHE A 1 211 ? 20.852 12.228 -65.056 1.00 39.88 211 PHE A CA 1
ATOM 1673 C C . PHE A 1 211 ? 20.637 13.493 -64.204 1.00 39.88 211 PHE A C 1
ATOM 1675 O O . PHE A 1 211 ? 19.512 13.827 -63.837 1.00 39.88 211 PHE A O 1
ATOM 1682 N N . ARG A 1 212 ? 21.720 14.221 -63.896 1.00 38.66 212 ARG A N 1
ATOM 1683 C CA . ARG A 1 212 ? 21.710 15.404 -63.026 1.00 38.66 212 ARG A CA 1
ATOM 1684 C C . ARG A 1 212 ? 21.251 16.671 -63.758 1.00 38.66 212 ARG A C 1
ATOM 1686 O O . ARG A 1 212 ? 20.508 17.464 -63.187 1.00 38.66 212 ARG A O 1
ATOM 1693 N N . GLN A 1 213 ? 21.586 16.798 -65.043 1.00 41.28 213 GLN A N 1
ATOM 1694 C CA . GLN A 1 213 ? 21.227 17.959 -65.872 1.00 41.28 213 GLN A CA 1
ATOM 1695 C C . GLN A 1 213 ? 19.725 18.075 -66.198 1.00 41.28 213 GLN A C 1
ATOM 1697 O O . GLN A 1 213 ? 19.279 19.126 -66.651 1.00 41.28 213 GLN A O 1
ATOM 1702 N N . GLY A 1 214 ? 18.920 17.037 -65.939 1.00 46.47 214 GLY A N 1
ATOM 1703 C CA . GLY A 1 214 ? 17.476 17.053 -66.209 1.00 46.47 214 GLY A CA 1
ATOM 1704 C C . GLY A 1 214 ? 16.609 17.699 -65.119 1.00 46.47 214 GLY A C 1
ATOM 1705 O O . GLY A 1 214 ? 15.463 18.046 -65.390 1.00 46.47 214 GLY A O 1
ATOM 1706 N N . ILE A 1 215 ? 17.125 17.865 -63.895 1.00 40.81 215 ILE A N 1
ATOM 1707 C CA . ILE A 1 215 ? 16.320 18.292 -62.729 1.00 40.81 215 ILE A CA 1
ATOM 1708 C C . ILE A 1 215 ? 16.729 19.685 -62.208 1.00 40.81 215 ILE A C 1
ATOM 1710 O O . ILE A 1 215 ? 15.927 20.348 -61.552 1.00 40.81 215 ILE A O 1
ATOM 1714 N N . GLU A 1 216 ? 17.927 20.180 -62.538 1.00 42.12 216 GLU A N 1
ATOM 1715 C CA . GLU A 1 216 ? 18.457 21.450 -62.002 1.00 42.12 216 GLU A CA 1
ATOM 1716 C C . GLU A 1 216 ? 17.714 22.702 -62.536 1.00 42.12 216 GLU A C 1
ATOM 1718 O O . GLU A 1 216 ? 17.465 23.648 -61.793 1.00 42.12 216 GLU A O 1
ATOM 1723 N N . ASN A 1 217 ? 17.166 22.685 -63.756 1.00 41.91 217 ASN A N 1
ATOM 1724 C CA . ASN A 1 217 ? 16.697 23.920 -64.412 1.00 41.91 217 ASN A CA 1
ATOM 1725 C C . ASN A 1 217 ? 15.341 24.509 -63.955 1.00 41.91 217 ASN A C 1
ATOM 1727 O O . ASN A 1 217 ? 14.872 25.469 -64.565 1.00 41.91 217 ASN A O 1
ATOM 1731 N N . ARG A 1 218 ? 14.672 23.987 -62.916 1.00 45.97 218 ARG A N 1
ATOM 1732 C CA . ARG A 1 218 ? 13.370 24.539 -62.457 1.00 45.97 218 ARG A CA 1
ATOM 1733 C C . ARG A 1 218 ? 13.283 24.916 -60.980 1.00 45.97 218 ARG A C 1
ATOM 1735 O O . ARG A 1 218 ? 12.257 25.436 -60.557 1.00 45.97 218 ARG A O 1
ATOM 1742 N N . VAL A 1 219 ? 14.340 24.700 -60.200 1.00 40.78 219 VAL A N 1
ATOM 1743 C CA . VAL A 1 219 ? 14.302 24.876 -58.735 1.00 40.78 219 VAL A CA 1
ATOM 1744 C C . VAL A 1 219 ? 15.278 25.961 -58.238 1.00 40.78 219 VAL A C 1
ATOM 1746 O O . VAL A 1 219 ? 15.165 26.439 -57.109 1.00 40.78 219 VAL A O 1
ATOM 1749 N N . ASP A 1 220 ? 16.189 26.436 -59.089 1.00 41.94 220 ASP A N 1
ATOM 1750 C CA . ASP A 1 220 ? 17.401 27.133 -58.641 1.00 41.94 220 ASP A CA 1
ATOM 1751 C C . ASP A 1 220 ? 17.254 28.616 -58.246 1.00 41.94 220 ASP A C 1
ATOM 1753 O O . ASP A 1 220 ? 18.113 29.126 -57.529 1.00 41.94 220 ASP A O 1
ATOM 1757 N N . ALA A 1 221 ? 16.185 29.333 -58.604 1.00 45.72 221 ALA A N 1
ATOM 1758 C CA . ALA A 1 221 ? 16.154 30.789 -58.381 1.00 45.72 221 ALA A CA 1
ATOM 1759 C C . ALA A 1 221 ? 15.871 31.213 -56.922 1.00 45.72 221 ALA A C 1
ATOM 1761 O O . ALA A 1 221 ? 16.442 32.188 -56.442 1.00 45.72 221 ALA A O 1
ATOM 1762 N N . VAL A 1 222 ? 15.031 30.473 -56.188 1.00 42.91 222 VAL A N 1
ATOM 1763 C CA . VAL A 1 222 ? 14.673 30.801 -54.787 1.00 42.91 222 VAL A CA 1
ATOM 1764 C C . VAL A 1 222 ? 15.467 29.951 -53.792 1.00 42.91 222 VAL A C 1
ATOM 1766 O O . VAL A 1 222 ? 15.784 30.386 -52.686 1.00 42.91 222 VAL A O 1
ATOM 1769 N N . ILE A 1 223 ? 15.859 28.744 -54.204 1.00 41.22 223 ILE A N 1
ATOM 1770 C CA . ILE A 1 223 ? 16.595 27.801 -53.368 1.00 41.22 223 ILE A CA 1
ATOM 1771 C C . ILE A 1 223 ? 18.088 28.160 -53.292 1.00 41.22 223 ILE A C 1
ATOM 1773 O O . ILE A 1 223 ? 18.686 27.931 -52.244 1.00 41.22 223 ILE A O 1
ATOM 1777 N N . SER A 1 224 ? 18.685 28.791 -54.311 1.00 40.16 224 SER A N 1
ATOM 1778 C CA . SER A 1 224 ? 20.132 29.079 -54.424 1.00 40.16 224 SER A CA 1
ATOM 1779 C C . SER A 1 224 ? 20.761 29.796 -53.215 1.00 40.16 224 SER A C 1
ATOM 1781 O O . SER A 1 224 ? 21.824 29.388 -52.745 1.00 40.16 224 SER A O 1
ATOM 1783 N N . ILE A 1 225 ? 20.104 30.801 -52.628 1.00 46.31 225 ILE A N 1
ATOM 1784 C CA . ILE A 1 225 ? 20.704 31.575 -51.523 1.00 46.31 225 ILE A CA 1
ATOM 1785 C C . ILE A 1 225 ? 20.725 30.757 -50.216 1.00 46.31 225 ILE A C 1
ATOM 1787 O O . ILE A 1 225 ? 21.725 30.756 -49.498 1.00 46.31 225 ILE A O 1
ATOM 1791 N N . PHE A 1 226 ? 19.666 29.987 -49.937 1.00 35.78 226 PHE A N 1
ATOM 1792 C CA . PHE A 1 226 ? 19.558 29.152 -48.730 1.00 35.78 226 PHE A CA 1
ATOM 1793 C C . PHE A 1 226 ? 20.259 27.787 -48.891 1.00 35.78 226 PHE A C 1
ATOM 1795 O O . PHE A 1 226 ? 20.862 27.267 -47.949 1.00 35.78 226 PHE A O 1
ATOM 1802 N N . THR A 1 227 ? 20.264 27.214 -50.100 1.00 41.78 227 THR A N 1
ATOM 1803 C CA . THR A 1 227 ? 21.004 25.978 -50.396 1.00 41.78 227 THR A CA 1
ATOM 1804 C C . THR A 1 227 ? 22.481 26.187 -50.593 1.00 41.78 227 THR A C 1
ATOM 1806 O O . THR A 1 227 ? 23.182 25.241 -50.305 1.00 41.78 227 THR A O 1
ATOM 1809 N N . ASN A 1 228 ? 23.026 27.329 -51.001 1.00 39.50 228 ASN A N 1
ATOM 1810 C CA . ASN A 1 228 ? 24.489 27.418 -51.111 1.00 39.50 228 ASN A CA 1
ATOM 1811 C C . ASN A 1 228 ? 25.182 27.389 -49.734 1.00 39.50 228 ASN A C 1
ATOM 1813 O O . ASN A 1 228 ? 26.242 26.775 -49.593 1.00 39.50 228 ASN A O 1
ATOM 1817 N N . TYR A 1 229 ? 24.536 27.914 -48.684 1.00 41.31 229 TYR A N 1
ATOM 1818 C CA . TYR A 1 229 ? 25.005 27.773 -47.297 1.00 41.31 229 TYR A CA 1
ATOM 1819 C C . TYR A 1 229 ? 24.842 26.335 -46.762 1.00 41.31 229 TYR A C 1
ATOM 1821 O O . TYR A 1 229 ? 25.730 25.796 -46.090 1.00 41.31 229 TYR A O 1
ATOM 1829 N N . ILE A 1 230 ? 23.728 25.676 -47.109 1.00 40.75 230 ILE A N 1
ATOM 1830 C CA . ILE A 1 230 ? 23.419 24.300 -46.698 1.00 40.75 230 ILE A CA 1
ATOM 1831 C C . ILE A 1 230 ? 24.201 23.269 -47.541 1.00 40.75 230 ILE A C 1
ATOM 1833 O O . ILE A 1 230 ? 24.938 22.494 -46.956 1.00 40.75 230 ILE A O 1
ATOM 1837 N N . ARG A 1 231 ? 24.178 23.277 -48.881 1.00 41.69 231 ARG A N 1
ATOM 1838 C CA . ARG A 1 231 ? 24.987 22.428 -49.795 1.00 41.69 231 ARG A CA 1
ATOM 1839 C C . ARG A 1 231 ? 26.472 22.454 -49.448 1.00 41.69 231 ARG A C 1
ATOM 1841 O O . ARG A 1 231 ? 27.056 21.386 -49.277 1.00 41.69 231 ARG A O 1
ATOM 1848 N N . GLY A 1 232 ? 27.067 23.634 -49.243 1.00 46.62 232 GLY A N 1
ATOM 1849 C CA . GLY A 1 232 ? 28.479 23.748 -48.851 1.00 46.62 232 GLY A CA 1
ATOM 1850 C C . GLY A 1 232 ? 28.803 23.073 -47.507 1.00 46.62 232 GLY A C 1
ATOM 1851 O O . GLY A 1 232 ? 29.917 22.585 -47.299 1.00 46.62 232 GLY A O 1
ATOM 1852 N N . SER A 1 233 ? 27.810 22.984 -46.619 1.00 47.06 233 SER A N 1
ATOM 1853 C CA . SER A 1 233 ? 27.904 22.385 -45.283 1.00 47.06 233 SER A CA 1
ATOM 1854 C C . SER A 1 233 ? 27.457 20.917 -45.220 1.00 47.06 233 SER A C 1
ATOM 1856 O O . SER A 1 233 ? 27.918 20.184 -44.346 1.00 47.06 233 SER A O 1
ATOM 1858 N N . VAL A 1 234 ? 26.571 20.491 -46.124 1.00 48.62 234 VAL A N 1
ATOM 1859 C CA . VAL A 1 234 ? 25.849 19.210 -46.118 1.00 48.62 234 VAL A CA 1
ATOM 1860 C C . VAL A 1 234 ? 26.505 18.182 -47.044 1.00 48.62 234 VAL A C 1
ATOM 1862 O O . VAL A 1 234 ? 26.463 16.991 -46.754 1.00 48.62 234 VAL A O 1
ATOM 1865 N N . GLU A 1 235 ? 27.173 18.587 -48.125 1.00 50.25 235 GLU A N 1
ATOM 1866 C CA . GLU A 1 235 ? 27.712 17.631 -49.108 1.00 50.25 235 GLU A CA 1
ATOM 1867 C C . GLU A 1 235 ? 29.050 16.987 -48.711 1.00 50.25 235 GLU A C 1
ATOM 1869 O O . GLU A 1 235 ? 29.406 15.934 -49.244 1.00 50.25 235 GLU A O 1
ATOM 1874 N N . LYS A 1 236 ? 29.789 17.555 -47.749 1.00 57.81 236 LYS A N 1
ATOM 1875 C CA . LYS A 1 236 ? 31.096 17.014 -47.346 1.00 57.81 236 LYS A CA 1
ATOM 1876 C C . LYS A 1 236 ? 30.953 15.983 -46.216 1.00 57.81 236 LYS A C 1
ATOM 1878 O O . LYS A 1 236 ? 30.430 16.321 -45.153 1.00 57.81 236 LYS A O 1
ATOM 1883 N N . PRO A 1 237 ? 31.454 14.743 -46.391 1.00 60.62 237 PRO A N 1
ATOM 1884 C CA . PRO A 1 237 ? 31.575 13.787 -45.297 1.00 60.62 237 PRO A CA 1
ATOM 1885 C C . PRO A 1 237 ? 32.433 14.388 -44.183 1.00 60.62 237 PRO A C 1
ATOM 1887 O O . PRO A 1 237 ? 33.507 14.929 -44.456 1.00 60.62 237 PRO A O 1
ATOM 1890 N N . ARG A 1 238 ? 31.965 14.295 -42.939 1.00 68.31 238 ARG A N 1
ATOM 1891 C CA . ARG A 1 238 ? 32.664 14.849 -41.774 1.00 68.31 238 ARG A CA 1
ATOM 1892 C C . ARG A 1 238 ? 33.228 13.723 -40.927 1.00 68.31 238 ARG A C 1
ATOM 1894 O O . ARG A 1 238 ? 32.621 12.656 -40.817 1.00 68.31 238 ARG A O 1
ATOM 1901 N N . ASP A 1 239 ? 34.395 13.965 -40.344 1.00 67.25 239 ASP A N 1
ATOM 1902 C CA . ASP A 1 239 ? 35.007 13.005 -39.440 1.00 67.25 239 ASP A CA 1
ATOM 1903 C C . ASP A 1 239 ? 34.277 13.010 -38.097 1.00 67.25 239 ASP A C 1
ATOM 1905 O O . ASP A 1 239 ? 34.225 14.033 -37.411 1.00 67.25 239 ASP A O 1
ATOM 1909 N N . ILE A 1 240 ? 33.800 11.842 -37.679 1.00 68.44 240 ILE A N 1
ATOM 1910 C CA . ILE A 1 240 ? 33.230 11.641 -36.347 1.00 68.44 240 ILE A CA 1
ATOM 1911 C C . ILE A 1 240 ? 34.227 10.848 -35.496 1.00 68.44 240 ILE A C 1
ATOM 1913 O O . ILE A 1 240 ? 34.944 9.976 -35.994 1.00 68.44 240 ILE A O 1
ATOM 1917 N N . ASN A 1 241 ? 34.307 11.175 -34.203 1.00 72.94 241 ASN A N 1
ATOM 1918 C CA . ASN A 1 241 ? 35.119 10.453 -33.224 1.00 72.94 241 ASN A CA 1
ATOM 1919 C C . ASN A 1 241 ? 34.490 9.083 -32.907 1.00 72.94 241 ASN A C 1
ATOM 1921 O O . ASN A 1 241 ? 33.878 8.892 -31.860 1.00 72.94 241 ASN A O 1
ATOM 1925 N N . PHE A 1 242 ? 34.604 8.141 -33.846 1.00 71.12 242 PHE A N 1
ATOM 1926 C CA . PHE A 1 242 ? 33.966 6.824 -33.783 1.00 71.12 242 PHE A CA 1
ATOM 1927 C C . PHE A 1 242 ? 34.326 6.040 -32.513 1.00 71.12 242 PHE A C 1
ATOM 1929 O O . PHE A 1 242 ? 33.473 5.359 -31.952 1.00 71.12 242 PHE A O 1
ATOM 1936 N N . LEU A 1 243 ? 35.559 6.191 -32.019 1.00 67.62 243 LEU A N 1
ATOM 1937 C CA . LEU A 1 243 ? 36.046 5.498 -30.828 1.00 67.62 243 LEU A CA 1
ATOM 1938 C C . LEU A 1 243 ? 35.243 5.859 -29.567 1.00 67.62 243 LEU A C 1
ATOM 1940 O O . LEU A 1 243 ? 34.936 4.983 -28.766 1.00 67.62 243 LEU A O 1
ATOM 1944 N N . ALA A 1 244 ? 34.847 7.123 -29.418 1.00 77.12 244 ALA A N 1
ATOM 1945 C CA . ALA A 1 244 ? 34.031 7.573 -28.292 1.00 77.12 244 ALA A CA 1
ATOM 1946 C C . ALA A 1 244 ? 32.573 7.081 -28.368 1.00 77.12 244 ALA A C 1
ATOM 1948 O O . ALA A 1 244 ? 32.011 6.696 -27.347 1.00 77.12 244 ALA A O 1
ATOM 1949 N N . TYR A 1 245 ? 31.978 7.006 -29.564 1.00 79.69 245 TYR A N 1
ATOM 1950 C CA . TYR A 1 245 ? 30.643 6.410 -29.736 1.00 79.69 245 TYR A CA 1
ATOM 1951 C C . TYR A 1 245 ? 30.659 4.891 -29.531 1.00 79.69 245 TYR A C 1
ATOM 1953 O O . TYR A 1 245 ? 29.735 4.349 -28.931 1.00 79.69 245 TYR A O 1
ATOM 1961 N N . LEU A 1 246 ? 31.721 4.203 -29.967 1.00 75.19 246 LEU A N 1
ATOM 1962 C CA . LEU A 1 246 ? 31.919 2.778 -29.692 1.00 75.19 246 LEU A CA 1
ATOM 1963 C C . LEU A 1 246 ? 32.083 2.519 -28.189 1.00 75.19 246 LEU A C 1
ATOM 1965 O O . LEU A 1 246 ? 31.526 1.558 -27.665 1.00 75.19 246 LEU A O 1
ATOM 1969 N N . PHE A 1 247 ? 32.811 3.393 -27.494 1.00 76.56 247 PHE A N 1
ATOM 1970 C CA . PHE A 1 247 ? 32.964 3.326 -26.045 1.00 76.56 247 PHE A CA 1
ATOM 1971 C C . PHE A 1 247 ? 31.629 3.548 -25.317 1.00 76.56 247 PHE A C 1
ATOM 1973 O O . PHE A 1 247 ? 31.264 2.753 -24.453 1.00 76.56 247 PHE A O 1
ATOM 1980 N N . ALA A 1 248 ? 30.854 4.562 -25.716 1.00 74.19 248 ALA A N 1
ATOM 1981 C CA . ALA A 1 248 ? 29.504 4.790 -25.199 1.00 74.19 248 ALA A CA 1
ATOM 1982 C C . ALA A 1 248 ? 28.583 3.577 -25.440 1.00 74.19 248 ALA A C 1
ATOM 1984 O O . ALA A 1 248 ? 27.870 3.140 -24.537 1.00 74.19 248 ALA A O 1
ATOM 1985 N N . PHE A 1 249 ? 28.648 2.974 -26.629 1.00 81.00 249 PHE A N 1
ATOM 1986 C CA . PHE A 1 249 ? 27.897 1.761 -26.947 1.00 81.00 249 PHE A CA 1
ATOM 1987 C C . PHE A 1 249 ? 28.315 0.571 -26.066 1.00 81.00 249 PHE A C 1
ATOM 1989 O O . PHE A 1 249 ? 27.455 -0.115 -25.517 1.00 81.00 249 PHE A O 1
ATOM 1996 N N . ALA A 1 250 ? 29.614 0.367 -25.830 1.00 75.06 250 ALA A N 1
ATOM 1997 C CA . ALA A 1 250 ? 30.106 -0.682 -24.933 1.00 75.06 250 ALA A CA 1
ATOM 1998 C C . ALA A 1 250 ? 29.615 -0.502 -23.483 1.00 75.06 250 ALA A C 1
ATOM 2000 O O . ALA A 1 250 ? 29.192 -1.475 -22.856 1.00 75.06 250 ALA A O 1
ATOM 2001 N N . ILE A 1 251 ? 29.593 0.737 -22.971 1.00 76.94 251 ILE A N 1
ATOM 2002 C CA . ILE A 1 251 ? 28.995 1.055 -21.662 1.00 76.94 251 ILE A CA 1
ATOM 2003 C C . ILE A 1 251 ? 27.513 0.664 -21.642 1.00 76.94 251 ILE A C 1
ATOM 2005 O O . ILE A 1 251 ? 27.048 0.065 -20.676 1.00 76.94 251 ILE A O 1
ATOM 2009 N N . SER A 1 252 ? 26.770 0.954 -22.711 1.00 80.44 252 SER A N 1
ATOM 2010 C CA . SER A 1 252 ? 25.342 0.631 -22.783 1.00 80.44 252 SER A CA 1
ATOM 2011 C C . SER A 1 252 ? 25.039 -0.867 -22.888 1.00 80.44 252 SER A C 1
ATOM 2013 O O . SER A 1 252 ? 24.017 -1.318 -22.364 1.00 80.44 252 SER A O 1
ATOM 2015 N N . ILE A 1 253 ? 25.927 -1.653 -23.514 1.00 76.00 253 ILE A N 1
ATOM 2016 C CA . ILE A 1 253 ? 25.861 -3.122 -23.522 1.00 76.00 253 ILE A CA 1
ATOM 2017 C C . ILE A 1 253 ? 26.013 -3.634 -22.095 1.00 76.00 253 ILE A C 1
ATOM 2019 O O . ILE A 1 253 ? 25.195 -4.429 -21.641 1.00 76.00 253 ILE A O 1
ATOM 2023 N N . TYR A 1 254 ? 27.026 -3.146 -21.374 1.00 75.38 254 TYR A N 1
ATOM 2024 C CA . TYR A 1 254 ? 27.234 -3.502 -19.974 1.00 75.38 254 TYR A CA 1
ATOM 2025 C C . TYR A 1 254 ? 26.034 -3.100 -19.107 1.00 75.38 254 TYR A C 1
ATOM 2027 O O . TYR A 1 254 ? 25.531 -3.916 -18.339 1.00 75.38 254 TYR A O 1
ATOM 2035 N N . GLY A 1 255 ? 25.516 -1.882 -19.292 1.00 72.12 255 GLY A N 1
ATOM 2036 C CA . GLY A 1 255 ? 24.311 -1.400 -18.621 1.00 72.12 255 GLY A CA 1
ATOM 2037 C C . GLY A 1 255 ? 23.101 -2.291 -18.872 1.00 72.12 255 GLY A C 1
ATOM 2038 O O . GLY A 1 255 ? 22.459 -2.722 -17.922 1.00 72.12 255 GLY A O 1
ATOM 2039 N N . SER A 1 256 ? 22.835 -2.633 -20.133 1.00 79.19 256 SER A N 1
ATOM 2040 C CA . SER A 1 256 ? 21.709 -3.496 -20.510 1.00 79.19 256 SER A CA 1
ATOM 2041 C C . SER A 1 256 ? 21.889 -4.925 -20.019 1.00 79.19 256 SER A C 1
ATOM 2043 O O . SER A 1 256 ? 20.917 -5.553 -19.625 1.00 79.19 256 SER A O 1
ATOM 2045 N N . TRP A 1 257 ? 23.118 -5.440 -19.989 1.00 72.19 257 TRP A N 1
ATOM 2046 C CA . TRP A 1 257 ? 23.405 -6.764 -19.447 1.00 72.19 257 TRP A CA 1
ATOM 2047 C C . TRP A 1 257 ? 23.171 -6.824 -17.935 1.00 72.19 257 TRP A C 1
ATOM 2049 O O . TRP A 1 257 ? 22.485 -7.731 -17.469 1.00 72.19 257 TRP A O 1
ATOM 2059 N N . LEU A 1 258 ? 23.671 -5.840 -17.179 1.00 66.62 258 LEU A N 1
ATOM 2060 C CA . LEU A 1 258 ? 23.404 -5.721 -15.742 1.00 66.62 258 LEU A CA 1
ATOM 2061 C C . LEU A 1 258 ? 21.909 -5.566 -15.454 1.00 66.62 258 LEU A C 1
ATOM 2063 O O . LEU A 1 258 ? 21.386 -6.183 -14.530 1.00 66.62 258 LEU A O 1
ATOM 2067 N N . PHE A 1 259 ? 21.245 -4.725 -16.243 1.00 70.88 259 PHE A N 1
ATOM 2068 C CA . PHE A 1 259 ? 19.833 -4.406 -16.110 1.00 70.88 259 PHE A CA 1
ATOM 2069 C C . PHE A 1 259 ? 18.947 -5.617 -16.404 1.00 70.88 259 PHE A C 1
ATOM 2071 O O . PHE A 1 259 ? 18.238 -6.117 -15.534 1.00 70.88 259 PHE A O 1
ATOM 2078 N N . LEU A 1 260 ? 19.045 -6.144 -17.624 1.00 69.06 260 LEU A N 1
ATOM 2079 C CA . LEU A 1 260 ? 18.230 -7.261 -18.080 1.00 69.06 260 LEU A CA 1
ATOM 2080 C C . LEU A 1 260 ? 18.617 -8.550 -17.366 1.00 69.06 260 LEU A C 1
ATOM 2082 O O . LEU A 1 260 ? 17.754 -9.383 -17.148 1.00 69.06 260 LEU A O 1
ATOM 2086 N N . GLY A 1 261 ? 19.873 -8.714 -16.942 1.00 60.16 261 GLY A N 1
ATOM 2087 C CA . GLY A 1 261 ? 20.290 -9.855 -16.123 1.00 60.16 261 GLY A CA 1
ATOM 2088 C C . GLY A 1 261 ? 19.654 -9.861 -14.730 1.00 60.16 261 GLY A C 1
ATOM 2089 O O . GLY A 1 261 ? 19.484 -10.932 -14.151 1.00 60.16 261 GLY A O 1
ATOM 2090 N N . ALA A 1 262 ? 19.272 -8.691 -14.207 1.00 56.19 262 ALA A N 1
ATOM 2091 C CA . ALA A 1 262 ? 18.549 -8.572 -12.943 1.00 56.19 262 ALA A CA 1
ATOM 2092 C C . ALA A 1 262 ? 17.034 -8.803 -13.096 1.00 56.19 262 ALA A C 1
ATOM 2094 O O . ALA A 1 262 ? 16.411 -9.317 -12.173 1.00 56.19 262 ALA A O 1
ATOM 2095 N N . ILE A 1 263 ? 16.452 -8.439 -14.244 1.00 54.56 263 ILE A N 1
ATOM 2096 C CA . ILE A 1 263 ? 14.996 -8.493 -14.488 1.00 54.56 263 ILE A CA 1
ATOM 2097 C C . ILE A 1 263 ? 14.574 -9.815 -15.144 1.00 54.56 263 ILE A C 1
ATOM 2099 O O . ILE A 1 263 ? 13.556 -10.411 -14.792 1.00 54.56 263 ILE A O 1
ATOM 2103 N N . TYR A 1 264 ? 15.398 -10.318 -16.058 1.00 56.34 264 TYR A N 1
ATOM 2104 C CA . TYR A 1 264 ? 15.203 -11.545 -16.818 1.00 56.34 264 TYR A CA 1
ATOM 2105 C C . TYR A 1 264 ? 16.341 -12.527 -16.475 1.00 56.34 264 TYR A C 1
ATOM 2107 O O . TYR A 1 264 ? 17.357 -12.572 -17.170 1.00 56.34 264 TYR A O 1
ATOM 2115 N N . PRO A 1 265 ? 16.231 -13.314 -15.389 1.00 39.72 265 PRO A N 1
ATOM 2116 C CA . PRO A 1 265 ? 17.284 -14.254 -15.023 1.00 39.72 265 PRO A CA 1
ATOM 2117 C C . PRO A 1 265 ? 17.409 -15.370 -16.076 1.00 39.72 265 PRO A C 1
ATOM 2119 O O . PRO A 1 265 ? 16.494 -16.173 -16.261 1.00 39.72 265 PRO A O 1
ATOM 2122 N N . GLY A 1 266 ? 18.563 -15.422 -16.751 1.00 43.97 266 GLY A N 1
ATOM 2123 C CA . GLY A 1 266 ? 18.902 -16.412 -17.783 1.00 43.97 266 GLY A CA 1
ATOM 2124 C C . GLY A 1 266 ? 18.786 -15.896 -19.225 1.00 43.97 266 GLY A C 1
ATOM 2125 O O . GLY A 1 266 ? 18.161 -14.878 -19.500 1.00 43.97 266 GLY A O 1
ATOM 2126 N N . VAL A 1 267 ? 19.398 -16.610 -20.176 1.00 45.78 267 VAL A N 1
ATOM 2127 C CA . VAL A 1 267 ? 19.326 -16.279 -21.612 1.00 45.78 267 VAL A CA 1
ATOM 2128 C C . VAL A 1 267 ? 18.053 -16.897 -22.200 1.00 45.78 267 VAL A C 1
ATOM 2130 O O . VAL A 1 267 ? 18.079 -17.997 -22.745 1.00 45.78 267 VAL A O 1
ATOM 2133 N N . SER A 1 268 ? 16.916 -16.219 -22.031 1.00 55.91 268 SER A N 1
ATOM 2134 C CA . SER A 1 268 ? 15.632 -16.585 -22.649 1.00 55.91 268 SER A CA 1
ATOM 2135 C C . SER A 1 268 ? 15.389 -15.810 -23.954 1.00 55.91 268 SER A C 1
ATOM 2137 O O . SER A 1 268 ? 16.047 -14.805 -24.227 1.00 55.91 268 SER A O 1
ATOM 2139 N N . VAL A 1 269 ? 14.418 -16.237 -24.770 1.00 57.88 269 VAL A N 1
ATOM 2140 C CA . VAL A 1 269 ? 14.001 -15.474 -25.967 1.00 57.88 269 VAL A CA 1
ATOM 2141 C C . VAL A 1 269 ? 13.478 -14.087 -25.575 1.00 57.88 269 VAL A C 1
ATOM 2143 O O . VAL A 1 269 ? 13.789 -13.104 -26.244 1.00 57.88 269 VAL A O 1
ATOM 2146 N N . ALA A 1 270 ? 12.768 -13.990 -24.446 1.00 59.25 270 ALA A N 1
ATOM 2147 C CA . ALA A 1 270 ? 12.331 -12.718 -23.877 1.00 59.25 270 ALA A CA 1
ATOM 2148 C C . ALA A 1 270 ? 13.530 -11.820 -23.522 1.00 59.25 270 ALA A C 1
ATOM 2150 O O . ALA A 1 270 ? 13.579 -10.682 -23.983 1.00 59.25 270 ALA A O 1
ATOM 2151 N N . TYR A 1 271 ? 14.544 -12.359 -22.829 1.00 66.38 271 TYR A N 1
ATOM 2152 C CA . TYR A 1 271 ? 15.797 -11.647 -22.542 1.00 66.38 271 TYR A CA 1
ATOM 2153 C C . TYR A 1 271 ? 16.454 -11.131 -23.824 1.00 66.38 271 TYR A C 1
ATOM 2155 O O . TYR A 1 271 ? 16.812 -9.960 -23.913 1.00 66.38 271 TYR A O 1
ATOM 2163 N N . ALA A 1 272 ? 16.601 -11.994 -24.833 1.00 66.50 272 ALA A N 1
ATOM 2164 C CA . ALA A 1 272 ? 17.250 -11.634 -26.088 1.00 66.50 272 ALA A CA 1
ATOM 2165 C C . ALA A 1 272 ? 16.481 -10.530 -26.828 1.00 66.50 272 ALA A C 1
ATOM 2167 O O . ALA A 1 272 ? 17.091 -9.582 -27.317 1.00 66.50 272 ALA A O 1
ATOM 2168 N N . SER A 1 273 ? 15.151 -10.617 -26.869 1.00 71.88 273 SER A N 1
ATOM 2169 C CA . SER A 1 273 ? 14.306 -9.600 -27.500 1.00 71.88 273 SER A CA 1
ATOM 2170 C C . SER A 1 273 ? 14.362 -8.250 -26.775 1.00 71.88 273 SER A C 1
ATOM 2172 O O . SER A 1 273 ? 14.627 -7.240 -27.422 1.00 71.88 273 SER A O 1
ATOM 2174 N N . ALA A 1 274 ? 14.260 -8.245 -25.442 1.00 75.25 274 ALA A N 1
ATOM 2175 C CA . ALA A 1 274 ? 14.392 -7.048 -24.616 1.00 75.25 274 ALA A CA 1
ATOM 2176 C C . ALA A 1 274 ? 15.789 -6.424 -24.746 1.00 75.25 274 ALA A C 1
ATOM 2178 O O . ALA A 1 274 ? 15.937 -5.206 -24.831 1.00 75.25 274 ALA A O 1
ATOM 2179 N N . PHE A 1 275 ? 16.829 -7.258 -24.838 1.00 80.81 275 PHE A N 1
ATOM 2180 C CA . PHE A 1 275 ? 18.196 -6.807 -25.086 1.00 80.81 275 PHE A CA 1
ATOM 2181 C C . PHE A 1 275 ? 18.326 -6.134 -26.452 1.00 80.81 275 PHE A C 1
ATOM 2183 O O . PHE A 1 275 ? 18.905 -5.053 -26.544 1.00 80.81 275 PHE A O 1
ATOM 2190 N N . ILE A 1 276 ? 17.755 -6.720 -27.506 1.00 79.06 276 ILE A N 1
ATOM 2191 C CA . ILE A 1 276 ? 17.738 -6.109 -28.840 1.00 79.06 276 ILE A CA 1
ATOM 2192 C C . ILE A 1 276 ? 16.999 -4.768 -28.802 1.00 79.06 276 ILE A C 1
ATOM 2194 O O . ILE A 1 276 ? 17.545 -3.774 -29.276 1.00 79.06 276 ILE A O 1
ATOM 2198 N N . ALA A 1 277 ? 15.811 -4.710 -28.200 1.00 82.81 277 ALA A N 1
ATOM 2199 C CA . ALA A 1 277 ? 15.016 -3.487 -28.128 1.00 82.81 277 ALA A CA 1
ATOM 2200 C C . ALA A 1 277 ? 15.741 -2.359 -27.368 1.00 82.81 277 ALA A C 1
ATOM 2202 O O . ALA A 1 277 ? 15.789 -1.212 -27.831 1.00 82.81 277 ALA A O 1
ATOM 2203 N N . ALA A 1 278 ? 16.393 -2.697 -26.252 1.00 86.31 278 ALA A N 1
ATOM 2204 C CA . ALA A 1 278 ? 17.233 -1.782 -25.488 1.00 86.31 278 ALA A CA 1
ATOM 2205 C C . ALA A 1 278 ? 18.412 -1.250 -26.321 1.00 86.31 278 ALA A C 1
ATOM 2207 O O . ALA A 1 278 ? 18.633 -0.040 -26.394 1.00 86.31 278 ALA A O 1
ATOM 2208 N N . GLN A 1 279 ? 19.143 -2.131 -27.012 1.00 86.19 279 GLN A N 1
ATOM 2209 C CA . GLN A 1 279 ? 20.296 -1.727 -27.824 1.00 86.19 279 GLN A CA 1
ATOM 2210 C C . GLN A 1 279 ? 19.898 -0.897 -29.047 1.00 86.19 279 GLN A C 1
ATOM 2212 O O . GLN A 1 279 ? 20.581 0.071 -29.373 1.00 86.19 279 GLN A O 1
ATOM 2217 N N . VAL A 1 280 ? 18.781 -1.219 -29.702 1.00 84.38 280 VAL A N 1
ATOM 2218 C CA . VAL A 1 280 ? 18.251 -0.424 -30.820 1.00 84.38 280 VAL A CA 1
ATOM 2219 C C . VAL A 1 280 ? 17.890 0.984 -30.351 1.00 84.38 280 VAL A C 1
ATOM 2221 O O . VAL A 1 280 ? 18.252 1.959 -31.015 1.00 84.38 280 VAL A O 1
ATOM 2224 N N . SER A 1 281 ? 17.254 1.097 -29.183 1.00 87.44 281 SER A N 1
ATOM 2225 C CA . SER A 1 281 ? 16.917 2.383 -28.569 1.00 87.44 281 SER A CA 1
ATOM 2226 C C . SER A 1 281 ? 18.172 3.200 -28.256 1.00 87.44 281 SER A C 1
ATOM 2228 O O . SER A 1 281 ? 18.287 4.350 -28.679 1.00 87.44 281 SER A O 1
ATOM 2230 N N . VAL A 1 282 ? 19.181 2.593 -27.627 1.00 87.44 282 VAL A N 1
ATOM 2231 C CA . VAL A 1 282 ? 20.463 3.265 -27.366 1.00 87.44 282 VAL A CA 1
ATOM 2232 C C . VAL A 1 282 ? 21.146 3.709 -28.661 1.00 87.44 282 VAL A C 1
ATOM 2234 O O . VAL A 1 282 ? 21.568 4.861 -28.769 1.00 87.44 282 VAL A O 1
ATOM 2237 N N . CYS A 1 283 ? 21.241 2.834 -29.665 1.00 84.44 283 CYS A N 1
ATOM 2238 C CA . CYS A 1 283 ? 21.837 3.168 -30.958 1.00 84.44 283 CYS A CA 1
ATOM 2239 C C . CYS A 1 283 ? 21.139 4.358 -31.623 1.00 84.44 283 CYS A C 1
ATOM 2241 O O . CYS A 1 283 ? 21.809 5.204 -32.215 1.00 84.44 283 CYS A O 1
ATOM 2243 N N . PHE A 1 284 ? 19.815 4.449 -31.505 1.00 87.06 284 PHE A N 1
ATOM 2244 C CA . PHE A 1 284 ? 19.037 5.564 -32.030 1.00 87.06 284 PHE A CA 1
ATOM 2245 C C . PHE A 1 284 ? 19.395 6.889 -31.349 1.00 87.06 284 PHE A C 1
ATOM 2247 O O . PHE A 1 284 ? 19.684 7.868 -32.038 1.00 87.06 284 PHE A O 1
ATOM 2254 N N . PHE A 1 285 ? 19.462 6.928 -30.014 1.00 89.19 285 PHE A N 1
ATOM 2255 C CA . PHE A 1 285 ? 19.847 8.146 -29.292 1.00 89.19 285 PHE A CA 1
ATOM 2256 C C . PHE A 1 285 ? 21.311 8.533 -29.534 1.00 89.19 285 PHE A C 1
ATOM 2258 O O . PHE A 1 285 ? 21.604 9.709 -29.756 1.00 89.19 285 PHE A O 1
ATOM 2265 N N . LEU A 1 286 ? 22.232 7.565 -29.590 1.00 86.44 286 LEU A N 1
ATOM 2266 C CA . LEU A 1 286 ? 23.628 7.821 -29.961 1.00 86.44 286 LEU A CA 1
ATOM 2267 C C . LEU A 1 286 ? 23.742 8.398 -31.382 1.00 86.44 286 LEU A C 1
ATOM 2269 O O . LEU A 1 286 ? 24.536 9.314 -31.611 1.00 86.44 286 LEU A O 1
ATOM 2273 N N . LEU A 1 287 ? 22.927 7.912 -32.325 1.00 84.12 287 LEU A N 1
ATOM 2274 C CA . LEU A 1 287 ? 22.866 8.440 -33.687 1.00 84.12 287 LEU A CA 1
ATOM 2275 C C . LEU A 1 287 ? 22.298 9.865 -33.725 1.00 84.12 287 LEU A C 1
ATOM 2277 O O . LEU A 1 287 ? 22.828 10.694 -34.463 1.00 84.12 287 LEU A O 1
ATOM 2281 N N . LEU A 1 288 ? 21.279 10.181 -32.918 1.00 86.44 288 LEU A N 1
ATOM 2282 C CA . LEU A 1 288 ? 20.755 11.546 -32.785 1.00 86.44 288 LEU A CA 1
ATOM 2283 C C . LEU A 1 288 ? 21.817 12.516 -32.254 1.00 86.44 288 LEU A C 1
ATOM 2285 O O . LEU A 1 288 ? 21.994 13.596 -32.818 1.00 86.44 288 LEU A O 1
ATOM 2289 N N . ILE A 1 289 ? 22.575 12.119 -31.226 1.00 86.88 289 ILE A N 1
ATOM 2290 C CA . ILE A 1 289 ? 23.689 12.917 -30.687 1.00 86.88 289 ILE A CA 1
ATOM 2291 C C . ILE A 1 289 ? 24.763 13.133 -31.765 1.00 86.88 289 ILE A C 1
ATOM 2293 O O . ILE A 1 289 ? 25.238 14.255 -31.960 1.00 86.88 289 ILE A O 1
ATOM 2297 N N . ALA A 1 290 ? 25.109 12.085 -32.519 1.00 81.94 290 ALA A N 1
ATOM 2298 C CA . ALA A 1 290 ? 26.066 12.177 -33.619 1.00 81.94 290 ALA A CA 1
ATOM 2299 C C . ALA A 1 290 ? 25.580 13.097 -34.752 1.00 81.94 290 ALA A C 1
ATOM 2301 O O . ALA A 1 290 ? 26.359 13.900 -35.272 1.00 81.94 290 ALA A O 1
ATOM 2302 N N . ALA A 1 291 ? 24.297 13.018 -35.114 1.00 80.44 291 ALA A N 1
ATOM 2303 C CA . ALA A 1 291 ? 23.677 13.859 -36.134 1.00 80.44 291 ALA A CA 1
ATOM 2304 C C . ALA A 1 291 ? 23.605 15.334 -35.701 1.00 80.44 291 ALA A C 1
ATOM 2306 O O . ALA A 1 291 ? 23.908 16.221 -36.499 1.00 80.44 291 ALA A O 1
ATOM 2307 N N . ALA A 1 292 ? 23.297 15.607 -34.430 1.00 82.19 292 ALA A N 1
ATOM 2308 C CA . ALA A 1 292 ? 23.340 16.957 -33.873 1.00 82.19 292 ALA A CA 1
ATOM 2309 C C . ALA A 1 292 ? 24.760 17.544 -33.941 1.00 82.19 292 ALA A C 1
ATOM 2311 O O . ALA A 1 292 ? 24.952 18.677 -34.386 1.00 82.19 292 ALA A O 1
ATOM 2312 N N . GLY A 1 293 ? 25.778 16.747 -33.600 1.00 76.06 293 GLY A N 1
ATOM 2313 C CA . GLY A 1 293 ? 27.174 17.159 -33.741 1.00 76.06 293 GLY A CA 1
ATOM 2314 C C . GLY A 1 293 ? 27.587 17.404 -35.187 1.00 76.06 293 GLY A C 1
ATOM 2315 O O . GLY A 1 293 ? 28.319 18.353 -35.482 1.00 76.06 293 GLY A O 1
ATOM 2316 N N . TRP A 1 294 ? 27.068 16.608 -36.121 1.00 71.25 294 TRP A N 1
ATOM 2317 C CA . TRP A 1 294 ? 27.308 16.802 -37.545 1.00 71.25 294 TRP A CA 1
ATOM 2318 C C . TRP A 1 294 ? 26.853 18.189 -38.039 1.00 71.25 294 TRP A C 1
ATOM 2320 O O . TRP A 1 294 ? 27.521 18.750 -38.908 1.00 71.25 294 TRP A O 1
ATOM 2330 N N . LEU A 1 295 ? 25.819 18.799 -37.445 1.00 71.62 295 LEU A N 1
ATOM 2331 C CA . LEU A 1 295 ? 25.318 20.136 -37.809 1.00 71.62 295 LEU A CA 1
ATOM 2332 C C . LEU A 1 295 ? 26.180 21.308 -37.284 1.00 71.62 295 LEU A C 1
ATOM 2334 O O . LEU A 1 295 ? 26.114 22.401 -37.840 1.00 71.62 295 LEU A O 1
ATOM 2338 N N . LEU A 1 296 ? 27.040 21.104 -36.276 1.00 70.81 296 LEU A N 1
ATOM 2339 C CA . LEU A 1 296 ? 27.688 22.186 -35.498 1.00 70.81 296 LEU A CA 1
ATOM 2340 C C . LEU A 1 296 ? 29.222 22.217 -35.631 1.00 70.81 296 LEU A C 1
ATOM 2342 O O . LEU A 1 296 ? 29.801 21.197 -35.951 1.00 70.81 296 LEU A O 1
ATOM 2346 N N . ARG A 1 297 ? 29.896 23.360 -35.406 1.00 66.56 297 ARG A N 1
ATOM 2347 C CA . ARG A 1 297 ? 31.339 23.618 -35.703 1.00 66.56 297 ARG A CA 1
ATOM 2348 C C . ARG A 1 297 ? 32.329 22.486 -35.327 1.00 66.56 297 ARG A C 1
ATOM 2350 O O . ARG A 1 297 ? 32.152 21.787 -34.332 1.00 66.56 297 ARG A O 1
ATOM 2357 N N . ASP A 1 298 ? 33.439 22.378 -36.073 1.00 66.56 298 ASP A N 1
ATOM 2358 C CA . ASP A 1 298 ? 34.439 21.287 -35.975 1.00 66.56 298 ASP A CA 1
ATOM 2359 C C . ASP A 1 298 ? 35.048 21.066 -34.582 1.00 66.56 298 ASP A C 1
ATOM 2361 O O . ASP A 1 298 ? 35.334 19.929 -34.197 1.00 66.56 298 ASP A O 1
ATOM 2365 N N . THR A 1 299 ? 35.207 22.122 -33.786 1.00 64.62 299 THR A N 1
ATOM 2366 C CA . THR A 1 299 ? 35.735 22.009 -32.421 1.00 64.62 299 THR A CA 1
ATOM 2367 C C . THR A 1 299 ? 34.778 21.265 -31.493 1.00 64.62 299 THR A C 1
ATOM 2369 O O . THR A 1 299 ? 35.231 20.414 -30.734 1.00 64.62 299 THR A O 1
ATOM 2372 N N . ALA A 1 300 ? 33.465 21.482 -31.599 1.00 67.69 300 ALA A N 1
ATOM 2373 C CA . ALA A 1 300 ? 32.471 20.762 -30.798 1.00 67.69 300 ALA A CA 1
ATOM 2374 C C . ALA A 1 300 ? 32.325 19.287 -31.230 1.00 67.69 300 ALA A C 1
ATOM 2376 O O . ALA A 1 300 ? 32.030 18.413 -30.414 1.00 67.69 300 ALA A O 1
ATOM 2377 N N . ARG A 1 301 ? 32.590 18.968 -32.504 1.00 70.62 301 ARG A N 1
ATOM 2378 C CA . ARG A 1 301 ? 32.491 17.597 -33.048 1.00 70.62 301 ARG A CA 1
ATOM 2379 C C . ARG A 1 301 ? 33.503 16.617 -32.472 1.00 70.62 301 ARG A C 1
ATOM 2381 O O . ARG A 1 301 ? 33.233 15.419 -32.423 1.00 70.62 301 ARG A O 1
ATOM 2388 N N . SER A 1 302 ? 34.680 17.105 -32.090 1.00 71.69 302 SER A N 1
ATOM 2389 C CA . SER A 1 302 ? 35.797 16.236 -31.708 1.00 71.69 302 SER A CA 1
ATOM 2390 C C . SER A 1 302 ? 35.717 15.731 -30.265 1.00 71.69 302 SER A C 1
ATOM 2392 O O . SER A 1 302 ? 36.204 14.632 -29.996 1.00 71.69 302 SER A O 1
ATOM 2394 N N . TRP A 1 303 ? 35.063 16.476 -29.368 1.00 81.06 303 TRP A N 1
ATOM 2395 C CA . TRP A 1 303 ? 35.006 16.139 -27.940 1.00 81.06 303 TRP A CA 1
ATOM 2396 C C . TRP A 1 303 ? 33.654 16.417 -27.263 1.00 81.06 303 TRP A C 1
ATOM 2398 O O . TRP A 1 303 ? 33.277 15.655 -26.381 1.00 81.06 303 TRP A O 1
ATOM 2408 N N . PHE A 1 304 ? 32.884 17.433 -27.676 1.00 87.31 304 PHE A N 1
ATOM 2409 C CA . PHE A 1 304 ? 31.635 17.793 -26.989 1.00 87.31 304 PHE A CA 1
ATOM 2410 C C . PHE A 1 304 ? 30.508 16.784 -27.254 1.00 87.31 304 PHE A C 1
ATOM 2412 O O . PHE A 1 304 ? 30.022 16.156 -26.322 1.00 87.31 304 PHE A O 1
ATOM 2419 N N . PHE A 1 305 ? 30.130 16.546 -28.514 1.00 88.06 305 PHE A N 1
ATOM 2420 C CA . PHE A 1 305 ? 29.101 15.541 -28.848 1.00 88.06 305 PHE A CA 1
ATOM 2421 C C . PHE A 1 305 ? 29.500 14.105 -28.492 1.00 88.06 305 PHE A C 1
ATOM 2423 O O . PHE A 1 305 ? 28.674 13.376 -27.946 1.00 88.06 305 PHE A O 1
ATOM 2430 N N . PRO A 1 306 ? 30.761 13.687 -28.711 1.00 87.62 306 PRO A N 1
ATOM 2431 C CA . PRO A 1 306 ? 31.220 12.412 -28.179 1.00 87.62 306 PRO A CA 1
ATOM 2432 C C . PRO A 1 306 ? 31.184 12.354 -26.640 1.00 87.62 306 PRO A C 1
ATOM 2434 O O . PRO A 1 306 ? 30.873 11.308 -26.082 1.00 87.62 306 PRO A O 1
ATOM 2437 N N . GLY A 1 307 ? 31.432 13.472 -25.948 1.00 90.38 307 GLY A N 1
ATOM 2438 C CA . GLY A 1 307 ? 31.270 13.581 -24.496 1.00 90.38 307 GLY A CA 1
ATOM 2439 C C . GLY A 1 307 ? 29.815 13.436 -24.056 1.00 90.38 307 GLY A C 1
ATOM 2440 O O . GLY A 1 307 ? 29.539 12.688 -23.124 1.00 90.38 307 GLY A O 1
ATOM 2441 N N . LEU A 1 308 ? 28.872 14.048 -24.782 1.00 92.12 308 LEU A N 1
ATOM 2442 C CA . LEU A 1 308 ? 27.432 13.851 -24.575 1.00 92.12 308 LEU A CA 1
ATOM 2443 C C . LEU A 1 308 ? 27.010 12.393 -24.787 1.00 92.12 308 LEU A C 1
ATOM 2445 O O . LEU A 1 308 ? 26.193 11.886 -24.027 1.00 92.12 308 LEU A O 1
ATOM 2449 N N . ALA A 1 309 ? 27.576 11.703 -25.781 1.00 89.56 309 ALA A N 1
ATOM 2450 C CA . ALA A 1 309 ? 27.306 10.286 -26.023 1.00 89.56 309 ALA A CA 1
ATOM 2451 C C . ALA A 1 309 ? 27.782 9.397 -24.859 1.00 89.56 309 ALA A C 1
ATOM 2453 O O . ALA A 1 309 ? 27.051 8.509 -24.420 1.00 89.56 309 ALA A O 1
ATOM 2454 N N . ILE A 1 310 ? 28.981 9.657 -24.325 1.00 89.88 310 ILE A N 1
ATOM 2455 C CA . ILE A 1 310 ? 29.504 8.947 -23.147 1.00 89.88 310 ILE A CA 1
ATOM 2456 C C . ILE A 1 310 ? 28.662 9.270 -21.908 1.00 89.88 310 ILE A C 1
ATOM 2458 O O . ILE A 1 310 ? 28.294 8.357 -21.171 1.00 89.88 310 ILE A O 1
ATOM 2462 N N . LEU A 1 311 ? 28.304 10.542 -21.701 1.00 92.75 311 LEU A N 1
ATOM 2463 C CA . LEU A 1 311 ? 27.443 10.963 -20.597 1.00 92.75 311 LEU A CA 1
ATOM 2464 C C . LEU A 1 311 ? 26.070 10.283 -20.666 1.00 92.75 311 LEU A C 1
ATOM 2466 O O . LEU A 1 311 ? 25.610 9.756 -19.660 1.00 92.75 311 LEU A O 1
ATOM 2470 N N . PHE A 1 312 ? 25.454 10.219 -21.851 1.00 92.75 312 PHE A N 1
ATOM 2471 C CA . PHE A 1 312 ? 24.206 9.489 -22.075 1.00 92.75 312 PHE A CA 1
ATOM 2472 C C . PHE A 1 312 ? 24.327 8.017 -21.661 1.00 92.75 312 PHE A C 1
ATOM 2474 O O . PHE A 1 312 ? 23.471 7.518 -20.936 1.00 92.75 312 PHE A O 1
ATOM 2481 N N . ALA A 1 313 ? 25.406 7.330 -22.051 1.00 87.69 313 ALA A N 1
ATOM 2482 C CA . ALA A 1 313 ? 25.618 5.933 -21.678 1.00 87.69 313 ALA A CA 1
ATOM 2483 C C . ALA A 1 313 ? 25.833 5.740 -20.163 1.00 87.69 313 ALA A C 1
ATOM 2485 O O . ALA A 1 313 ? 25.328 4.775 -19.592 1.00 87.69 313 ALA A O 1
ATOM 2486 N N . ILE A 1 314 ? 26.530 6.666 -19.491 1.00 88.56 314 ILE A N 1
ATOM 2487 C CA . ILE A 1 314 ? 26.668 6.666 -18.024 1.00 88.56 314 ILE A CA 1
ATOM 2488 C C . ILE A 1 314 ? 25.300 6.864 -17.362 1.00 88.56 314 ILE A C 1
ATOM 2490 O O . ILE A 1 314 ? 24.944 6.107 -16.459 1.00 88.56 314 ILE A O 1
ATOM 2494 N N . CYS A 1 315 ? 24.513 7.837 -17.830 1.00 88.75 315 CYS A N 1
ATOM 2495 C CA . CYS A 1 315 ? 23.157 8.075 -17.340 1.00 88.75 315 CYS A CA 1
ATOM 2496 C C . CYS A 1 315 ? 22.248 6.864 -17.569 1.00 88.75 315 CYS A C 1
ATOM 2498 O O . CYS A 1 315 ? 21.480 6.535 -16.677 1.00 88.75 315 CYS A O 1
ATOM 2500 N N . TYR A 1 316 ? 22.372 6.164 -18.699 1.00 88.62 316 TYR A N 1
ATOM 2501 C CA . TYR A 1 316 ? 21.640 4.925 -18.976 1.00 88.62 316 TYR A CA 1
ATOM 2502 C C . TYR A 1 316 ? 21.967 3.823 -17.954 1.00 88.62 316 TYR A C 1
ATOM 2504 O O . TYR A 1 316 ? 21.067 3.169 -17.431 1.00 88.62 316 TYR A O 1
ATOM 2512 N N . VAL A 1 317 ? 23.248 3.633 -17.609 1.00 84.56 317 VAL A N 1
ATOM 2513 C CA . VAL A 1 317 ? 23.655 2.676 -16.560 1.00 84.56 317 VAL A CA 1
ATOM 2514 C C . VAL A 1 317 ? 23.132 3.107 -15.190 1.00 84.56 317 VAL A C 1
ATOM 2516 O O . VAL A 1 317 ? 22.650 2.270 -14.428 1.00 84.56 317 VAL A O 1
ATOM 2519 N N . ALA A 1 318 ? 23.220 4.399 -14.869 1.00 83.69 318 ALA A N 1
ATOM 2520 C CA . ALA A 1 318 ? 22.707 4.940 -13.616 1.00 83.69 318 ALA A CA 1
ATOM 2521 C C . ALA A 1 318 ? 21.188 4.751 -13.503 1.00 83.69 318 ALA A C 1
ATOM 2523 O O . ALA A 1 318 ? 20.709 4.337 -12.453 1.00 83.69 318 ALA A O 1
ATOM 2524 N N . ASP A 1 319 ? 20.453 4.982 -14.591 1.00 83.56 319 ASP A N 1
ATOM 2525 C CA . ASP A 1 319 ? 19.009 4.779 -14.684 1.00 83.56 319 ASP A CA 1
ATOM 2526 C C . ASP A 1 319 ? 18.625 3.314 -14.461 1.00 83.56 319 ASP A C 1
ATOM 2528 O O . ASP A 1 319 ? 17.770 3.005 -13.636 1.00 83.56 319 ASP A O 1
ATOM 2532 N N . ALA A 1 320 ? 19.341 2.397 -15.115 1.00 76.38 320 ALA A N 1
ATOM 2533 C CA . ALA A 1 320 ? 19.184 0.963 -14.915 1.00 76.38 320 ALA A CA 1
ATOM 2534 C C . ALA A 1 320 ? 19.427 0.532 -13.455 1.00 76.38 320 ALA A C 1
ATOM 2536 O O . ALA A 1 320 ? 18.685 -0.292 -12.917 1.00 76.38 320 ALA A O 1
ATOM 2537 N N . GLN A 1 321 ? 20.458 1.073 -12.794 1.00 73.75 321 GLN A N 1
ATOM 2538 C CA . GLN A 1 321 ? 20.710 0.783 -11.378 1.00 73.75 321 GLN A CA 1
ATOM 2539 C C . GLN A 1 321 ? 19.655 1.410 -10.468 1.00 73.75 321 GLN A C 1
ATOM 2541 O O . GLN A 1 321 ? 19.232 0.770 -9.507 1.00 73.75 321 GLN A O 1
ATOM 2546 N N . LEU A 1 322 ? 19.210 2.631 -10.770 1.00 71.31 322 LEU A N 1
ATOM 2547 C CA . LEU A 1 322 ? 18.150 3.297 -10.026 1.00 71.31 322 LEU A CA 1
ATOM 2548 C C . LEU A 1 322 ? 16.878 2.450 -10.073 1.00 71.31 322 LEU A C 1
ATOM 2550 O O . LEU A 1 322 ? 16.393 2.041 -9.020 1.00 71.31 322 LEU A O 1
ATOM 2554 N N . PHE A 1 323 ? 16.438 2.069 -11.274 1.00 68.75 323 PHE A N 1
ATOM 2555 C CA . PHE A 1 323 ? 15.283 1.203 -11.473 1.00 68.75 323 PHE A CA 1
ATOM 2556 C C . PHE A 1 323 ? 15.430 -0.137 -10.744 1.00 68.75 323 PHE A C 1
ATOM 2558 O O . PHE A 1 323 ? 14.495 -0.594 -10.095 1.00 68.75 323 PHE A O 1
ATOM 2565 N N . ARG A 1 324 ? 16.616 -0.754 -10.754 1.00 63.47 324 ARG A N 1
ATOM 2566 C CA . ARG A 1 324 ? 16.869 -1.983 -9.985 1.00 63.47 324 ARG A CA 1
ATOM 2567 C C . ARG A 1 324 ? 16.692 -1.786 -8.473 1.00 63.47 324 ARG A C 1
ATOM 2569 O O . ARG A 1 324 ? 16.229 -2.695 -7.793 1.00 63.47 324 ARG A O 1
ATOM 2576 N N . LEU A 1 325 ? 17.089 -0.631 -7.939 1.00 58.31 325 LEU A N 1
ATOM 2577 C CA . LEU A 1 325 ? 17.047 -0.342 -6.502 1.00 58.31 325 LEU A CA 1
ATOM 2578 C C . LEU A 1 325 ? 15.664 0.095 -6.009 1.00 58.31 325 LEU A C 1
ATOM 2580 O O . LEU A 1 325 ? 15.330 -0.156 -4.851 1.00 58.31 325 LEU A O 1
ATOM 2584 N N . ASN A 1 326 ? 14.890 0.800 -6.837 1.00 57.47 326 ASN A N 1
ATOM 2585 C CA . ASN A 1 326 ? 13.644 1.442 -6.404 1.00 57.47 326 ASN A CA 1
ATOM 2586 C C . ASN A 1 326 ? 12.447 1.251 -7.353 1.00 57.47 326 ASN A C 1
ATOM 2588 O O . ASN A 1 326 ? 11.347 1.682 -7.015 1.00 57.47 326 ASN A O 1
ATOM 2592 N N . GLY A 1 327 ? 12.629 0.607 -8.506 1.00 59.28 327 GLY A N 1
ATOM 2593 C CA . GLY A 1 327 ? 11.592 0.415 -9.519 1.00 59.28 327 GLY A CA 1
ATOM 2594 C C . GLY A 1 327 ? 11.195 1.669 -10.294 1.00 59.28 327 GLY A C 1
ATOM 2595 O O . GLY A 1 327 ? 10.101 1.704 -10.850 1.00 59.28 327 GLY A O 1
ATOM 2596 N N . MET A 1 328 ? 12.025 2.715 -10.293 1.00 64.62 328 MET A N 1
ATOM 2597 C CA . MET A 1 328 ? 11.754 3.991 -10.951 1.00 64.62 328 MET A CA 1
ATOM 2598 C C . MET A 1 328 ? 12.930 4.446 -11.818 1.00 64.62 328 MET A C 1
ATOM 2600 O O . MET A 1 328 ? 14.068 4.525 -11.361 1.00 64.62 328 MET A O 1
ATOM 2604 N N . HIS A 1 329 ? 12.622 4.846 -13.050 1.00 76.69 329 HIS A N 1
ATOM 2605 C CA . HIS A 1 329 ? 13.534 5.595 -13.907 1.00 76.69 329 HIS A CA 1
ATOM 2606 C C . HIS A 1 329 ? 13.747 7.041 -13.428 1.00 76.69 329 HIS A C 1
ATOM 2608 O O . HIS A 1 329 ? 12.877 7.664 -12.816 1.00 76.69 329 HIS A O 1
ATOM 2614 N N . ILE A 1 330 ? 14.892 7.611 -13.792 1.00 78.00 330 ILE A N 1
ATOM 2615 C CA . ILE A 1 330 ? 15.281 9.018 -13.678 1.00 78.00 330 ILE A CA 1
ATOM 2616 C C . ILE A 1 330 ? 14.205 9.915 -14.298 1.00 78.00 330 ILE A C 1
ATOM 2618 O O . ILE A 1 330 ? 13.890 10.962 -13.735 1.00 78.00 330 ILE A O 1
ATOM 2622 N N . SER A 1 331 ? 13.590 9.492 -15.408 1.00 72.06 331 SER A N 1
ATOM 2623 C CA . SER A 1 331 ? 12.476 10.205 -16.045 1.00 72.06 331 SER A CA 1
ATOM 2624 C C . SER A 1 331 ? 11.266 10.363 -15.119 1.00 72.06 331 SER A C 1
ATOM 2626 O O . SER A 1 331 ? 10.677 11.440 -15.096 1.00 72.06 331 SER A O 1
ATOM 2628 N N . HIS A 1 332 ? 10.937 9.358 -14.300 1.00 66.00 332 HIS A N 1
ATOM 2629 C CA . HIS A 1 332 ? 9.879 9.476 -13.291 1.00 66.00 332 HIS A CA 1
ATOM 2630 C C . HIS A 1 332 ? 10.254 10.493 -12.209 1.00 66.00 332 HIS A C 1
ATOM 2632 O O . HIS A 1 332 ? 9.420 11.298 -11.810 1.00 66.00 332 HIS A O 1
ATOM 2638 N N . GLY A 1 333 ? 11.516 10.508 -11.767 1.00 64.62 333 GLY A N 1
ATOM 2639 C CA . GLY A 1 333 ? 12.012 11.509 -10.817 1.00 64.62 333 GLY A CA 1
ATOM 2640 C C . GLY A 1 333 ? 11.944 12.937 -11.370 1.00 64.62 333 GLY A C 1
ATOM 2641 O O . GLY A 1 333 ? 11.507 13.853 -10.674 1.00 64.62 333 GLY A O 1
ATOM 2642 N N . LEU A 1 334 ? 12.314 13.119 -12.641 1.00 66.69 334 LEU A N 1
ATOM 2643 C CA . LEU A 1 334 ? 12.163 14.383 -13.368 1.00 66.69 334 LEU A CA 1
ATOM 2644 C C . LEU A 1 334 ? 10.697 14.787 -13.495 1.00 66.69 334 LEU A C 1
ATOM 2646 O O . LEU A 1 334 ? 10.378 15.944 -13.260 1.00 66.69 334 LEU A O 1
ATOM 2650 N N . GLN A 1 335 ? 9.807 13.850 -13.815 1.00 64.31 335 GLN A N 1
ATOM 2651 C CA . GLN A 1 335 ? 8.377 14.117 -13.895 1.00 64.31 335 GLN A CA 1
ATOM 2652 C C . GLN A 1 335 ? 7.814 14.557 -12.538 1.00 64.31 335 GLN A C 1
ATOM 2654 O O . GLN A 1 335 ? 7.155 15.583 -12.466 1.00 64.31 335 GLN A O 1
ATOM 2659 N N . ILE A 1 336 ? 8.155 13.868 -11.444 1.00 59.75 336 ILE A N 1
ATOM 2660 C CA . ILE A 1 336 ? 7.764 14.272 -10.082 1.00 59.75 336 ILE A CA 1
ATOM 2661 C C . ILE A 1 336 ? 8.266 15.690 -9.760 1.00 59.75 336 ILE A C 1
ATOM 2663 O O . ILE A 1 336 ? 7.564 16.467 -9.113 1.00 59.75 336 ILE A O 1
ATOM 2667 N N . MET A 1 337 ? 9.475 16.041 -10.208 1.00 58.53 337 MET A N 1
ATOM 2668 C CA . MET A 1 337 ? 10.042 17.380 -10.032 1.00 58.53 337 MET A CA 1
ATOM 2669 C C . MET A 1 337 ? 9.337 18.443 -10.888 1.00 58.53 337 MET A C 1
ATOM 2671 O O . MET A 1 337 ? 9.140 19.559 -10.412 1.00 58.53 337 MET A O 1
ATOM 2675 N N . LEU A 1 338 ? 8.975 18.120 -12.131 1.00 62.56 338 LEU A N 1
ATOM 2676 C CA . LEU A 1 338 ? 8.308 19.039 -13.057 1.00 62.56 338 LEU A CA 1
ATOM 2677 C C . LEU A 1 338 ? 6.837 19.252 -12.680 1.00 62.56 338 LEU A C 1
ATOM 2679 O O . LEU A 1 338 ? 6.407 20.397 -12.581 1.00 62.56 338 LEU A O 1
ATOM 2683 N N . ASP A 1 339 ? 6.107 18.175 -12.384 1.00 54.38 339 ASP A N 1
ATOM 2684 C CA . ASP A 1 339 ? 4.691 18.206 -11.998 1.00 54.38 339 ASP A CA 1
ATOM 2685 C C . ASP A 1 339 ? 4.515 18.785 -10.582 1.00 54.38 339 ASP A C 1
ATOM 2687 O O . ASP A 1 339 ? 3.553 19.492 -10.292 1.00 54.38 339 ASP A O 1
ATOM 2691 N N . GLY A 1 340 ? 5.469 18.520 -9.682 1.00 53.66 340 GLY A N 1
ATOM 2692 C CA . GLY A 1 340 ? 5.443 18.997 -8.301 1.00 53.66 340 GLY A CA 1
ATOM 2693 C C . GLY A 1 340 ? 6.095 20.366 -8.064 1.00 53.66 340 GLY A C 1
ATOM 2694 O O . GLY A 1 340 ? 5.994 20.903 -6.959 1.00 53.66 340 GLY A O 1
ATOM 2695 N N . GLY A 1 341 ? 6.800 20.922 -9.047 1.00 59.41 341 GLY A N 1
ATOM 2696 C CA . GLY A 1 341 ? 7.618 22.122 -8.879 1.00 59.41 341 GLY A CA 1
ATOM 2697 C C . GLY A 1 341 ? 8.851 21.931 -7.977 1.00 59.41 341 GLY A C 1
ATOM 2698 O O . GLY A 1 341 ? 9.014 20.948 -7.247 1.00 59.41 341 GLY A O 1
ATOM 2699 N N . ILE A 1 342 ? 9.746 22.927 -7.991 1.00 60.56 342 ILE A N 1
ATOM 2700 C CA . ILE A 1 342 ? 11.065 22.853 -7.331 1.00 60.56 342 ILE A CA 1
ATOM 2701 C C . ILE A 1 342 ? 10.988 22.679 -5.803 1.00 60.56 342 ILE A C 1
ATOM 2703 O O . ILE A 1 342 ? 11.871 22.077 -5.195 1.00 60.56 342 ILE A O 1
ATOM 2707 N N . GLN A 1 343 ? 9.900 23.145 -5.186 1.00 54.62 343 GLN A N 1
ATOM 2708 C CA . GLN A 1 343 ? 9.648 23.019 -3.748 1.00 54.62 343 GLN A CA 1
ATOM 2709 C C . GLN A 1 343 ? 9.383 21.562 -3.337 1.00 54.62 343 GLN A C 1
ATOM 2711 O O . GLN A 1 343 ? 9.835 21.125 -2.281 1.00 54.62 343 GLN A O 1
ATOM 2716 N N . ASN A 1 344 ? 8.707 20.768 -4.177 1.00 53.25 344 ASN A N 1
ATOM 2717 C CA . ASN A 1 344 ? 8.508 19.341 -3.902 1.00 53.25 344 ASN A CA 1
ATOM 2718 C C . ASN A 1 344 ? 9.779 18.535 -4.099 1.00 53.25 344 ASN A C 1
ATOM 2720 O O . ASN A 1 344 ? 10.009 17.578 -3.368 1.00 53.25 344 ASN A O 1
ATOM 2724 N N . PHE A 1 345 ? 10.628 18.939 -5.039 1.00 56.75 345 PHE A N 1
ATOM 2725 C CA . PHE A 1 345 ? 11.953 18.353 -5.173 1.00 56.75 345 PHE A CA 1
ATOM 2726 C C . PHE A 1 345 ? 12.813 18.605 -3.929 1.00 56.75 345 PHE A C 1
ATOM 2728 O O . PHE A 1 345 ? 13.436 17.670 -3.434 1.00 56.75 345 PHE A O 1
ATOM 2735 N N . GLN A 1 346 ? 12.777 19.818 -3.362 1.00 56.34 346 GLN A N 1
ATOM 2736 C CA . GLN A 1 346 ? 13.439 20.129 -2.088 1.00 56.34 346 GLN A CA 1
ATOM 2737 C C . GLN A 1 346 ? 12.887 19.289 -0.928 1.00 56.34 346 GLN A C 1
ATOM 2739 O O . GLN A 1 346 ? 13.670 18.669 -0.214 1.00 56.34 346 GLN A O 1
ATOM 2744 N N . LYS A 1 347 ? 11.560 19.162 -0.800 1.00 53.94 347 LYS A N 1
ATOM 2745 C CA . LYS A 1 347 ? 10.940 18.278 0.205 1.00 53.94 347 LYS A CA 1
ATOM 2746 C C . LYS A 1 347 ? 11.331 16.807 0.008 1.00 53.94 347 LYS A C 1
ATOM 2748 O O . LYS A 1 347 ? 11.680 16.127 0.965 1.00 53.94 347 LYS A O 1
ATOM 2753 N N . ASN A 1 348 ? 11.346 16.309 -1.228 1.00 54.31 348 ASN A N 1
ATOM 2754 C CA . ASN A 1 348 ? 11.793 14.947 -1.551 1.00 54.31 348 ASN A CA 1
ATOM 2755 C C . ASN A 1 348 ? 13.277 14.725 -1.227 1.00 54.31 348 ASN A C 1
ATOM 2757 O O . ASN A 1 348 ? 13.646 13.653 -0.751 1.00 54.31 348 ASN A O 1
ATOM 2761 N N . LEU A 1 349 ? 14.123 15.738 -1.426 1.00 58.19 349 LEU A N 1
ATOM 2762 C CA . LEU A 1 349 ? 15.515 15.735 -0.978 1.00 58.19 349 LEU A CA 1
ATOM 2763 C C . LEU A 1 349 ? 15.619 15.684 0.550 1.00 58.19 349 LEU A C 1
ATOM 2765 O O . LEU A 1 349 ? 16.416 14.905 1.068 1.00 58.19 349 LEU A O 1
ATOM 2769 N N . GLU A 1 350 ? 14.795 16.434 1.279 1.00 52.22 350 GLU A N 1
ATOM 2770 C CA . GLU A 1 350 ? 14.725 16.368 2.747 1.00 52.22 350 GLU A CA 1
ATOM 2771 C C . GLU A 1 350 ? 14.293 14.974 3.234 1.00 52.22 350 GLU A C 1
ATOM 2773 O O . GLU A 1 350 ? 14.881 14.443 4.181 1.00 52.22 350 GLU A O 1
ATOM 2778 N N . PHE A 1 351 ? 13.364 14.315 2.529 1.00 47.06 351 PHE A N 1
ATOM 2779 C CA . PHE A 1 351 ? 12.953 12.935 2.816 1.00 47.06 351 PHE A CA 1
ATOM 2780 C C . PHE A 1 351 ? 14.088 11.912 2.672 1.00 47.06 351 PHE A C 1
ATOM 2782 O O . PHE A 1 351 ? 14.045 10.868 3.325 1.00 47.06 351 PHE A O 1
ATOM 2789 N N . THR A 1 352 ? 15.137 12.201 1.889 1.00 54.31 352 THR A N 1
ATOM 2790 C CA . THR A 1 352 ? 16.310 11.310 1.804 1.00 54.31 352 THR A CA 1
ATOM 2791 C C . THR A 1 352 ? 17.111 11.254 3.105 1.00 54.31 352 THR A C 1
ATOM 2793 O O . THR A 1 352 ? 17.888 10.317 3.295 1.00 54.31 352 THR A O 1
ATOM 2796 N N . LYS A 1 353 ? 16.944 12.243 4.001 1.00 50.53 353 LYS A N 1
ATOM 2797 C CA . LYS A 1 353 ? 17.712 12.412 5.249 1.00 50.53 353 LYS A CA 1
ATOM 2798 C C . LYS A 1 353 ? 19.236 12.404 5.050 1.00 50.53 353 LYS A C 1
ATOM 2800 O O . LYS A 1 353 ? 19.980 12.198 6.010 1.00 50.53 353 LYS A O 1
ATOM 2805 N N . LEU A 1 354 ? 19.720 12.629 3.824 1.00 55.81 354 LEU A N 1
ATOM 2806 C CA . LEU A 1 354 ? 21.147 12.770 3.553 1.00 55.81 354 LEU A CA 1
ATOM 2807 C C . LEU A 1 354 ? 21.648 14.044 4.236 1.00 55.81 354 LEU A C 1
ATOM 2809 O O . LEU A 1 354 ? 21.029 15.105 4.146 1.00 55.81 354 LEU A O 1
ATOM 2813 N N . SER A 1 355 ? 22.786 13.952 4.921 1.00 66.94 355 SER A N 1
ATOM 2814 C CA . SER A 1 355 ? 23.409 15.137 5.503 1.00 66.94 355 SER A CA 1
ATOM 2815 C C . SER A 1 355 ? 23.800 16.117 4.387 1.00 66.94 355 SER A C 1
ATOM 2817 O O . SER A 1 355 ? 24.182 15.701 3.290 1.00 66.94 355 SER A O 1
ATOM 2819 N N . LYS A 1 356 ? 23.742 17.431 4.653 1.00 73.19 356 LYS A N 1
ATOM 2820 C CA . LYS A 1 356 ? 24.163 18.456 3.676 1.00 73.19 356 LYS A CA 1
ATOM 2821 C C . LYS A 1 356 ? 25.553 18.168 3.067 1.00 73.19 356 LYS A C 1
ATOM 2823 O O . LYS A 1 356 ? 25.675 18.279 1.850 1.00 73.19 356 LYS A O 1
ATOM 2828 N N . PRO A 1 357 ? 26.574 17.732 3.838 1.00 75.75 357 PRO A N 1
ATOM 2829 C CA . PRO A 1 357 ? 27.870 17.355 3.272 1.00 75.75 357 PRO A CA 1
ATOM 2830 C C . PRO A 1 357 ? 27.795 16.186 2.286 1.00 75.75 357 PRO A C 1
ATOM 2832 O O . PRO A 1 357 ? 28.464 16.211 1.258 1.00 75.75 357 PRO A O 1
ATOM 2835 N N . LEU A 1 358 ? 26.964 15.178 2.564 1.00 69.81 358 LEU A N 1
ATOM 2836 C CA . LEU A 1 358 ? 26.800 14.018 1.690 1.00 69.81 358 LEU A CA 1
ATOM 2837 C C . LEU A 1 358 ? 26.077 14.389 0.389 1.00 69.81 358 LEU A C 1
ATOM 2839 O O . LEU A 1 358 ? 26.440 13.899 -0.678 1.00 69.81 358 LEU A O 1
ATOM 2843 N N . LEU A 1 359 ? 25.105 15.303 0.462 1.00 70.50 359 LEU A N 1
ATOM 2844 C CA . LEU A 1 359 ? 24.448 15.850 -0.723 1.00 70.50 359 LEU A CA 1
ATOM 2845 C C . LEU A 1 359 ? 25.435 16.632 -1.604 1.00 70.50 359 LEU A C 1
ATOM 2847 O O . LEU A 1 359 ? 25.464 16.436 -2.817 1.00 70.50 359 LEU A O 1
ATOM 2851 N N . VAL A 1 360 ? 26.280 17.469 -0.995 1.00 77.25 360 VAL A N 1
ATOM 2852 C CA . VAL A 1 360 ? 27.349 18.191 -1.704 1.00 77.25 360 VAL A CA 1
ATOM 2853 C C . VAL A 1 360 ? 28.350 17.210 -2.319 1.00 77.25 360 VAL A C 1
ATOM 2855 O O . VAL A 1 360 ? 28.704 17.352 -3.486 1.00 77.25 360 VAL A O 1
ATOM 2858 N N . ALA A 1 361 ? 28.753 16.167 -1.589 1.00 76.31 361 ALA A N 1
ATOM 2859 C CA . ALA A 1 361 ? 29.630 15.125 -2.118 1.00 76.31 361 ALA A CA 1
ATOM 2860 C C . ALA A 1 361 ? 29.010 14.421 -3.338 1.00 76.31 361 ALA A C 1
ATOM 2862 O O . ALA A 1 361 ? 29.687 14.242 -4.347 1.00 76.31 361 ALA A O 1
ATOM 2863 N N . TYR A 1 362 ? 27.715 14.091 -3.293 1.00 76.00 362 TYR A N 1
ATOM 2864 C CA . TYR A 1 362 ? 27.001 13.510 -4.432 1.00 76.00 362 TYR A CA 1
ATOM 2865 C C . TYR A 1 362 ? 26.980 14.453 -5.644 1.00 76.00 362 TYR A C 1
ATOM 2867 O O . TYR A 1 362 ? 27.255 14.027 -6.764 1.00 76.00 362 TYR A O 1
ATOM 2875 N N . GLN A 1 363 ? 26.725 15.748 -5.432 1.00 79.19 363 GLN A N 1
ATOM 2876 C CA . GLN A 1 363 ? 26.775 16.757 -6.497 1.00 79.19 363 GLN A CA 1
ATOM 2877 C C . GLN A 1 363 ? 28.174 16.867 -7.119 1.00 79.19 363 GLN A C 1
ATOM 2879 O O . GLN A 1 363 ? 28.291 16.943 -8.342 1.00 79.19 363 GLN A O 1
ATOM 2884 N N . ILE A 1 364 ? 29.229 16.814 -6.301 1.00 85.75 364 ILE A N 1
ATOM 2885 C CA . ILE A 1 364 ? 30.623 16.810 -6.766 1.00 85.75 364 ILE A CA 1
ATOM 2886 C C . ILE A 1 364 ? 30.913 15.554 -7.594 1.00 85.75 364 ILE A C 1
ATOM 2888 O O . ILE A 1 364 ? 31.507 15.664 -8.663 1.00 85.75 364 ILE A O 1
ATOM 2892 N N . VAL A 1 365 ? 30.465 14.375 -7.151 1.00 83.50 365 VAL A N 1
ATOM 2893 C CA . VAL A 1 365 ? 30.618 13.120 -7.908 1.00 83.50 365 VAL A CA 1
ATOM 2894 C C . VAL A 1 365 ? 29.892 13.201 -9.251 1.00 83.50 365 VAL A C 1
ATOM 2896 O O . VAL A 1 365 ? 30.477 12.860 -10.276 1.00 83.50 365 VAL A O 1
ATOM 2899 N N . CYS A 1 366 ? 28.657 13.707 -9.282 1.00 80.94 366 CYS A N 1
ATOM 2900 C CA . CYS A 1 366 ? 27.916 13.923 -10.526 1.00 80.94 366 CYS A CA 1
ATOM 2901 C C . CYS A 1 366 ? 28.652 14.886 -11.468 1.00 80.94 366 CYS A C 1
ATOM 2903 O O . CYS A 1 366 ? 28.815 14.581 -12.648 1.00 80.94 366 CYS A O 1
ATOM 2905 N N . LEU A 1 367 ? 29.151 16.015 -10.953 1.00 87.69 367 LEU A N 1
ATOM 2906 C CA . LEU A 1 367 ? 29.935 16.971 -11.737 1.00 87.69 367 LEU A CA 1
ATOM 2907 C C . LEU A 1 367 ? 31.221 16.331 -12.276 1.00 87.69 367 LEU A C 1
ATOM 2909 O O . LEU A 1 367 ? 31.559 16.514 -13.444 1.00 87.69 367 LEU A O 1
ATOM 2913 N N . PHE A 1 368 ? 31.913 15.542 -11.454 1.00 90.25 368 PHE A N 1
ATOM 2914 C CA . PHE A 1 368 ? 33.109 14.811 -11.857 1.00 90.25 368 PHE A CA 1
ATOM 2915 C C . PHE A 1 368 ? 32.806 13.794 -12.961 1.00 90.25 368 PHE A C 1
ATOM 2917 O O . PHE A 1 368 ? 33.535 13.748 -13.948 1.00 90.25 368 PHE A O 1
ATOM 2924 N N . LEU A 1 369 ? 31.714 13.029 -12.855 1.00 85.50 369 LEU A N 1
ATOM 2925 C CA . LEU A 1 369 ? 31.289 12.092 -13.898 1.00 85.50 369 LEU A CA 1
ATOM 2926 C C . LEU A 1 369 ? 31.002 12.818 -15.217 1.00 85.50 369 LEU A C 1
ATOM 2928 O O . LEU A 1 369 ? 31.494 12.389 -16.262 1.00 85.50 369 LEU A O 1
ATOM 2932 N N . ILE A 1 370 ? 30.299 13.955 -15.164 1.00 89.88 370 ILE A N 1
ATOM 2933 C CA . ILE A 1 370 ? 30.044 14.808 -16.332 1.00 89.88 370 ILE A CA 1
ATOM 2934 C C . ILE A 1 370 ? 31.369 15.253 -16.958 1.00 89.88 370 ILE A C 1
ATOM 2936 O O . ILE A 1 370 ? 31.606 14.996 -18.137 1.00 89.88 370 ILE A O 1
ATOM 2940 N N . LEU A 1 371 ? 32.266 15.860 -16.178 1.00 91.25 371 LEU A N 1
ATOM 2941 C CA . LEU A 1 371 ? 33.565 16.334 -16.665 1.00 91.25 371 LEU A CA 1
ATOM 2942 C C . LEU A 1 371 ? 34.419 15.189 -17.226 1.00 91.25 371 LEU A C 1
ATOM 2944 O O . LEU A 1 371 ? 35.017 15.335 -18.292 1.00 91.25 371 LEU A O 1
ATOM 2948 N N . SER A 1 372 ? 34.429 14.032 -16.561 1.00 88.75 372 SER A N 1
ATOM 2949 C CA . SER A 1 372 ? 35.180 12.850 -16.987 1.00 88.75 372 SER A CA 1
ATOM 2950 C C . SER A 1 372 ? 34.717 12.328 -18.348 1.00 88.75 372 SER A C 1
ATOM 2952 O O . SER A 1 372 ? 35.559 11.947 -19.157 1.00 88.75 372 SER A O 1
ATOM 2954 N N . ALA A 1 373 ? 33.414 12.396 -18.656 1.00 91.00 373 ALA A N 1
ATOM 2955 C CA . ALA A 1 373 ? 32.882 12.008 -19.960 1.00 91.00 373 ALA A CA 1
ATOM 2956 C C . ALA A 1 373 ? 33.446 12.892 -21.086 1.00 91.00 373 ALA A C 1
ATOM 2958 O O . ALA A 1 373 ? 33.878 12.382 -22.123 1.00 91.00 373 ALA A O 1
ATOM 2959 N N . PHE A 1 374 ? 33.517 14.210 -20.869 1.00 92.50 374 PHE A N 1
ATOM 2960 C CA . PHE A 1 374 ? 34.078 15.154 -21.843 1.00 92.50 374 PHE A CA 1
ATOM 2961 C C . PHE A 1 374 ? 35.604 15.061 -21.955 1.00 92.50 374 PHE A C 1
ATOM 2963 O O . PHE A 1 374 ? 36.139 15.112 -23.064 1.00 92.50 374 PHE A O 1
ATOM 2970 N N . VAL A 1 375 ? 36.316 14.875 -20.839 1.00 90.00 375 VAL A N 1
ATOM 2971 C CA . VAL A 1 375 ? 37.772 14.652 -20.838 1.00 90.00 375 VAL A CA 1
ATOM 2972 C C . VAL A 1 375 ? 38.113 13.354 -21.565 1.00 90.00 375 VAL A C 1
ATOM 2974 O O . VAL A 1 375 ? 39.006 13.336 -22.411 1.00 90.00 375 VAL A O 1
ATOM 2977 N N . LEU A 1 376 ? 37.370 12.278 -21.307 1.00 87.38 376 LEU A N 1
ATOM 2978 C CA . LEU A 1 376 ? 37.561 11.003 -21.986 1.00 87.38 376 LEU A CA 1
ATOM 2979 C C . LEU A 1 376 ? 37.279 11.126 -23.485 1.00 87.38 376 LEU A C 1
ATOM 2981 O O . LEU A 1 376 ? 38.085 10.676 -24.295 1.00 87.38 376 LEU A O 1
ATOM 2985 N N . ALA A 1 377 ? 36.196 11.799 -23.874 1.00 86.81 377 ALA A N 1
ATOM 2986 C CA . ALA A 1 377 ? 35.915 12.101 -25.273 1.00 86.81 377 ALA A CA 1
ATOM 2987 C C . ALA A 1 377 ? 37.050 12.891 -25.946 1.00 86.81 377 ALA A C 1
ATOM 2989 O O . ALA A 1 377 ? 37.426 12.580 -27.080 1.00 86.81 377 ALA A O 1
ATOM 2990 N N . PHE A 1 378 ? 37.632 13.868 -25.245 1.00 86.12 378 PHE A N 1
ATOM 2991 C CA . PHE A 1 378 ? 38.790 14.623 -25.717 1.00 86.12 378 PHE A CA 1
ATOM 2992 C C . PHE A 1 378 ? 40.027 13.730 -25.898 1.00 86.12 378 PHE A C 1
ATOM 2994 O O . PHE A 1 378 ? 40.655 13.772 -26.958 1.00 86.12 378 PHE A O 1
ATOM 3001 N N . ILE A 1 379 ? 40.346 12.874 -24.920 1.00 84.44 379 ILE A N 1
ATOM 3002 C CA . ILE A 1 379 ? 41.462 11.914 -24.994 1.00 84.44 379 ILE A CA 1
ATOM 3003 C C . ILE A 1 379 ? 41.260 10.948 -26.167 1.00 84.44 379 ILE A C 1
ATOM 3005 O O . ILE A 1 379 ? 42.143 10.816 -27.015 1.00 84.44 379 ILE A O 1
ATOM 3009 N N . LEU A 1 380 ? 40.082 10.328 -26.284 1.00 78.69 380 LEU A N 1
ATOM 3010 C CA . LEU A 1 380 ? 39.744 9.428 -27.392 1.00 78.69 380 LEU A CA 1
ATOM 3011 C C . LEU A 1 380 ? 39.823 10.151 -28.748 1.00 78.69 380 LEU A C 1
ATOM 3013 O O . LEU A 1 380 ? 40.282 9.577 -29.734 1.00 78.69 380 LEU A O 1
ATOM 3017 N N . GLY A 1 381 ? 39.468 11.440 -28.787 1.00 75.19 381 GLY A N 1
ATOM 3018 C CA . GLY A 1 381 ? 39.611 12.295 -29.967 1.00 75.19 381 GLY A CA 1
ATOM 3019 C C . GLY A 1 381 ? 41.063 12.586 -30.360 1.00 75.19 381 GLY A C 1
ATOM 3020 O O . GLY A 1 381 ? 41.345 12.791 -31.541 1.00 75.19 381 GLY A O 1
ATOM 3021 N N . ARG A 1 382 ? 42.003 12.557 -29.408 1.00 77.31 382 ARG A N 1
ATOM 3022 C CA . ARG A 1 382 ? 43.454 12.677 -29.653 1.00 77.31 382 ARG A CA 1
ATOM 3023 C C . ARG A 1 382 ? 44.097 11.343 -30.041 1.00 77.31 382 ARG A C 1
ATOM 3025 O O . ARG A 1 382 ? 45.044 11.333 -30.823 1.00 77.31 382 ARG A O 1
ATOM 3032 N N . LEU A 1 383 ? 43.548 10.227 -29.562 1.00 70.00 383 LEU A N 1
ATOM 3033 C CA . LEU A 1 383 ? 43.975 8.858 -29.890 1.00 70.00 383 LEU A CA 1
ATOM 3034 C C . LEU A 1 383 ? 43.483 8.368 -31.269 1.00 70.00 383 LEU A C 1
ATOM 3036 O O . LEU A 1 383 ? 43.816 7.264 -31.690 1.00 70.00 383 LEU A O 1
ATOM 3040 N N . LYS A 1 384 ? 42.744 9.210 -32.003 1.00 62.75 384 LYS A N 1
ATOM 3041 C CA . LYS A 1 384 ? 42.054 8.992 -33.293 1.00 62.75 384 LYS A CA 1
ATOM 3042 C C . LYS A 1 384 ? 42.940 8.558 -34.489 1.00 62.75 384 LYS A C 1
ATOM 3044 O O . LYS A 1 384 ? 42.476 8.604 -35.627 1.00 62.75 384 LYS A O 1
ATOM 3049 N N . ARG A 1 385 ? 44.204 8.147 -34.302 1.00 54.56 385 ARG A N 1
ATOM 3050 C CA . ARG A 1 385 ? 45.126 7.756 -35.393 1.00 54.56 385 ARG A CA 1
ATOM 3051 C C . ARG A 1 385 ? 44.592 6.525 -36.150 1.00 54.56 385 ARG A C 1
ATOM 3053 O O . ARG A 1 385 ? 44.804 5.397 -35.728 1.00 54.56 385 ARG A O 1
ATOM 3060 N N . GLY A 1 386 ? 43.894 6.757 -37.267 1.00 53.56 386 GLY A N 1
ATOM 3061 C CA . GLY A 1 386 ? 43.405 5.723 -38.193 1.00 53.56 386 GLY A CA 1
ATOM 3062 C C . GLY A 1 386 ? 41.964 5.232 -37.984 1.00 53.56 386 GLY A C 1
ATOM 3063 O O . GLY A 1 386 ? 41.471 4.478 -38.815 1.00 53.56 386 GLY A O 1
ATOM 3064 N N . PHE A 1 387 ? 41.257 5.679 -36.939 1.00 55.28 387 PHE A N 1
ATOM 3065 C CA . PHE A 1 387 ? 39.887 5.235 -36.611 1.00 55.28 387 PHE A CA 1
ATOM 3066 C C . PHE A 1 387 ? 38.831 6.319 -36.887 1.00 55.28 387 PHE A C 1
ATOM 3068 O O . PHE A 1 387 ? 38.015 6.649 -36.023 1.00 55.28 387 PHE A O 1
ATOM 3075 N N . THR A 1 388 ? 38.855 6.919 -38.080 1.00 55.34 388 THR A N 1
ATOM 3076 C CA . THR A 1 388 ? 37.848 7.907 -38.497 1.00 55.34 388 THR A CA 1
ATOM 3077 C C . THR A 1 388 ? 36.866 7.292 -39.479 1.00 55.34 388 THR A C 1
ATOM 3079 O O . THR A 1 388 ? 37.248 6.787 -40.531 1.00 55.34 388 THR A O 1
ATOM 3082 N N . ILE A 1 389 ? 35.576 7.346 -39.141 1.00 59.34 389 ILE A N 1
ATOM 3083 C CA . ILE A 1 389 ? 34.512 7.046 -40.098 1.00 59.34 389 ILE A CA 1
ATOM 3084 C C . ILE A 1 389 ? 33.984 8.378 -40.612 1.00 59.34 389 ILE A C 1
ATOM 3086 O O . ILE A 1 389 ? 33.556 9.240 -39.839 1.00 59.34 389 ILE A O 1
ATOM 3090 N N . LYS A 1 390 ? 34.036 8.539 -41.933 1.00 64.94 390 LYS A N 1
ATOM 3091 C CA . LYS A 1 390 ? 33.412 9.658 -42.629 1.00 64.94 390 LYS A CA 1
ATOM 3092 C C . LYS A 1 390 ? 31.939 9.338 -42.820 1.00 64.94 390 LYS A C 1
ATOM 3094 O O . LYS A 1 390 ? 31.594 8.465 -43.615 1.00 64.94 390 LYS A O 1
ATOM 3099 N N . ILE A 1 391 ? 31.078 10.033 -42.087 1.00 63.91 391 ILE A N 1
ATOM 3100 C CA . ILE A 1 391 ? 29.630 9.842 -42.187 1.00 63.91 391 ILE A CA 1
ATOM 3101 C C . ILE A 1 391 ? 29.037 11.008 -42.982 1.00 63.91 391 ILE A C 1
ATOM 3103 O O . ILE A 1 391 ? 29.278 12.180 -42.681 1.00 63.91 391 ILE A O 1
ATOM 3107 N N . SER A 1 392 ? 28.305 10.677 -44.047 1.00 68.75 392 SER A N 1
ATOM 3108 C CA . SER A 1 392 ? 27.472 11.629 -44.784 1.00 68.75 392 SER A CA 1
ATOM 3109 C C . SER A 1 392 ? 26.089 11.715 -44.133 1.00 68.75 392 SER A C 1
ATOM 3111 O O . SER A 1 392 ? 25.628 10.757 -43.512 1.00 68.75 392 SER A O 1
ATOM 3113 N N . TRP A 1 393 ? 25.378 12.826 -44.314 1.00 66.50 393 TRP A N 1
ATOM 3114 C CA . TRP A 1 393 ? 24.001 12.956 -43.823 1.00 66.50 393 TRP A CA 1
ATOM 3115 C C . TRP A 1 393 ? 23.056 11.894 -44.406 1.00 66.50 393 TRP A C 1
ATOM 3117 O O . TRP A 1 393 ? 22.187 11.395 -43.697 1.00 66.50 393 TRP A O 1
ATOM 3127 N N . LYS A 1 394 ? 23.267 11.481 -45.665 1.00 70.56 394 LYS A N 1
ATOM 3128 C CA . LYS A 1 394 ? 22.514 10.389 -46.303 1.00 70.56 394 LYS A CA 1
ATOM 3129 C C . LYS A 1 394 ? 22.710 9.070 -45.553 1.00 70.56 394 LYS A C 1
ATOM 3131 O O . LYS A 1 394 ? 21.753 8.322 -45.366 1.00 70.56 394 LYS A O 1
ATOM 3136 N N . ASN A 1 395 ? 23.926 8.814 -45.068 1.00 66.56 395 ASN A N 1
ATOM 3137 C CA . ASN A 1 395 ? 24.232 7.633 -44.262 1.00 66.56 395 ASN A CA 1
ATOM 3138 C C . ASN A 1 395 ? 23.582 7.727 -42.875 1.00 66.56 395 ASN A C 1
ATOM 3140 O O . ASN A 1 395 ? 23.043 6.730 -42.407 1.00 66.56 395 ASN A O 1
ATOM 3144 N N . CYS A 1 396 ? 23.567 8.909 -42.244 1.00 68.38 396 CYS A N 1
ATOM 3145 C CA . CYS A 1 396 ? 22.835 9.118 -40.989 1.00 68.38 396 CYS A CA 1
ATOM 3146 C C . CYS A 1 396 ? 21.338 8.829 -41.156 1.00 68.38 396 CYS A C 1
ATOM 3148 O O . CYS A 1 396 ? 20.776 8.093 -40.354 1.00 68.38 396 CYS A O 1
ATOM 3150 N N . ILE A 1 397 ? 20.707 9.349 -42.216 1.00 72.31 397 ILE A N 1
ATOM 3151 C CA . ILE A 1 397 ? 19.288 9.096 -42.507 1.00 72.31 397 ILE A CA 1
ATOM 3152 C C . ILE A 1 397 ? 19.044 7.611 -42.779 1.00 72.31 397 ILE A C 1
ATOM 3154 O O . ILE A 1 397 ? 18.101 7.038 -42.246 1.00 72.31 397 ILE A O 1
ATOM 3158 N N . SER A 1 398 ? 19.910 6.965 -43.561 1.00 70.44 398 SER A N 1
ATOM 3159 C CA . SER A 1 398 ? 19.776 5.534 -43.863 1.00 70.44 398 SER A CA 1
ATOM 3160 C C . SER A 1 398 ? 19.859 4.683 -42.592 1.00 70.44 398 SER A C 1
ATOM 3162 O O . SER A 1 398 ? 19.024 3.810 -42.379 1.00 70.44 398 SER A O 1
ATOM 3164 N N . LEU A 1 399 ? 20.818 4.973 -41.706 1.00 70.56 399 LEU A N 1
ATOM 3165 C CA . LEU A 1 399 ? 20.942 4.308 -40.405 1.00 70.56 399 LEU A CA 1
ATOM 3166 C C . LEU A 1 399 ? 19.730 4.573 -39.507 1.00 70.56 399 LEU A C 1
ATOM 3168 O O . LEU A 1 399 ? 19.267 3.663 -38.826 1.00 70.56 399 LEU A O 1
ATOM 3172 N N . PHE A 1 400 ? 19.190 5.790 -39.537 1.00 76.31 400 PHE A N 1
ATOM 3173 C CA . PHE A 1 400 ? 17.994 6.160 -38.785 1.00 76.31 400 PHE A CA 1
ATOM 3174 C C . PHE A 1 400 ? 16.775 5.344 -39.232 1.00 76.31 400 PHE A C 1
ATOM 3176 O O . PHE A 1 400 ? 16.095 4.748 -38.400 1.00 76.31 400 PHE A O 1
ATOM 3183 N N . VAL A 1 401 ? 16.551 5.234 -40.545 1.00 75.38 401 VAL A N 1
ATOM 3184 C CA . VAL A 1 401 ? 15.470 4.419 -41.122 1.00 75.38 401 VAL A CA 1
ATOM 3185 C C . VAL A 1 401 ? 15.641 2.944 -40.762 1.00 75.38 401 VAL A C 1
ATOM 3187 O O . VAL A 1 401 ? 14.666 2.294 -40.389 1.00 75.38 401 VAL A O 1
ATOM 3190 N N . VAL A 1 402 ? 16.868 2.415 -40.812 1.00 76.00 402 VAL A N 1
ATOM 3191 C CA . VAL A 1 402 ? 17.153 1.026 -40.418 1.00 76.00 402 VAL A CA 1
ATOM 3192 C C . VAL A 1 402 ? 16.837 0.791 -38.941 1.00 76.00 402 VAL A C 1
ATOM 3194 O O . VAL A 1 402 ? 16.146 -0.173 -38.627 1.00 76.00 402 VAL A O 1
ATOM 3197 N N . LEU A 1 403 ? 17.279 1.667 -38.035 1.00 77.69 403 LEU A N 1
ATOM 3198 C CA . LEU A 1 403 ? 17.019 1.521 -36.597 1.00 77.69 403 LEU A CA 1
ATOM 3199 C C . LEU A 1 403 ? 15.524 1.601 -36.269 1.00 77.69 403 LEU A C 1
ATOM 3201 O O . LEU A 1 403 ? 15.031 0.770 -35.510 1.00 77.69 403 LEU A O 1
ATOM 3205 N N . ILE A 1 404 ? 14.793 2.535 -36.887 1.00 81.88 404 ILE A N 1
ATOM 3206 C CA . ILE A 1 404 ? 13.331 2.615 -36.753 1.00 81.88 404 ILE A CA 1
ATOM 3207 C C . ILE A 1 404 ? 12.669 1.342 -37.279 1.00 81.88 404 ILE A C 1
ATOM 3209 O O . ILE A 1 404 ? 11.774 0.807 -36.633 1.00 81.88 404 ILE A O 1
ATOM 3213 N N . SER A 1 405 ? 13.123 0.828 -38.424 1.00 78.31 405 SER A N 1
ATOM 3214 C CA . SER A 1 405 ? 12.568 -0.395 -39.011 1.00 78.31 405 SER A CA 1
ATOM 3215 C C . SER A 1 405 ? 12.790 -1.602 -38.100 1.00 78.31 405 SER A C 1
ATOM 3217 O O . SER A 1 405 ? 11.869 -2.385 -37.896 1.00 78.31 405 SER A O 1
ATOM 3219 N N . ILE A 1 406 ? 13.980 -1.737 -37.504 1.00 78.00 406 ILE A N 1
ATOM 3220 C CA . ILE A 1 406 ? 14.277 -2.811 -36.546 1.00 78.00 406 ILE A CA 1
ATOM 3221 C C . ILE A 1 406 ? 13.398 -2.673 -35.300 1.00 78.00 406 ILE A C 1
ATOM 3223 O O . ILE A 1 406 ? 12.789 -3.657 -34.891 1.00 78.00 406 ILE A O 1
ATOM 3227 N N . ALA A 1 407 ? 13.293 -1.470 -34.725 1.00 83.00 407 ALA A N 1
ATOM 3228 C CA . ALA A 1 407 ? 12.446 -1.222 -33.559 1.00 83.00 407 ALA A CA 1
ATOM 3229 C C . ALA A 1 407 ? 10.974 -1.552 -33.847 1.00 83.00 407 ALA A C 1
ATOM 3231 O O . ALA A 1 407 ? 10.310 -2.195 -33.038 1.00 83.00 407 ALA A O 1
ATOM 3232 N N . TYR A 1 408 ? 10.475 -1.163 -35.022 1.00 82.88 408 TYR A N 1
ATOM 3233 C CA . TYR A 1 408 ? 9.110 -1.452 -35.441 1.00 82.88 408 TYR A CA 1
ATOM 3234 C C . TYR A 1 408 ? 8.869 -2.954 -35.641 1.00 82.88 408 TYR A C 1
ATOM 3236 O O . TYR A 1 408 ? 7.858 -3.473 -35.176 1.00 82.88 408 TYR A O 1
ATOM 3244 N N . VAL A 1 409 ? 9.788 -3.668 -36.304 1.00 79.56 409 VAL A N 1
ATOM 3245 C CA . VAL A 1 409 ? 9.679 -5.121 -36.527 1.00 79.56 409 VAL A CA 1
ATOM 3246 C C . VAL A 1 409 ? 9.743 -5.892 -35.210 1.00 79.56 409 VAL A C 1
ATOM 3248 O O . VAL A 1 409 ? 8.943 -6.805 -35.010 1.00 79.56 409 VAL A O 1
ATOM 3251 N N . GLU A 1 410 ? 10.647 -5.514 -34.302 1.00 82.88 410 GLU A N 1
ATOM 3252 C CA . GLU A 1 410 ? 10.729 -6.086 -32.954 1.00 82.88 410 GLU A CA 1
ATOM 3253 C C . GLU A 1 410 ? 9.403 -5.898 -32.211 1.00 82.88 410 GLU A C 1
ATOM 3255 O O . GLU A 1 410 ? 8.820 -6.877 -31.755 1.00 82.88 410 GLU A O 1
ATOM 3260 N N . GLN A 1 411 ? 8.854 -4.681 -32.190 1.00 85.00 411 GLN A N 1
ATOM 3261 C CA . GLN A 1 411 ? 7.577 -4.399 -31.531 1.00 85.00 411 GLN A CA 1
ATOM 3262 C C . GLN A 1 411 ? 6.395 -5.110 -32.185 1.00 85.00 411 GLN A C 1
ATOM 3264 O O . GLN A 1 411 ? 5.493 -5.573 -31.490 1.00 85.00 411 GLN A O 1
ATOM 3269 N N . TRP A 1 412 ? 6.384 -5.222 -33.514 1.00 82.31 412 TRP A N 1
ATOM 3270 C CA . TRP A 1 412 ? 5.344 -5.934 -34.256 1.00 82.31 412 TRP A CA 1
ATOM 3271 C C . TRP A 1 412 ? 5.339 -7.428 -33.929 1.00 82.31 412 TRP A C 1
ATOM 3273 O O . TRP A 1 412 ? 4.262 -8.024 -33.805 1.00 82.31 412 TRP A O 1
ATOM 3283 N N . PHE A 1 413 ? 6.533 -8.010 -33.789 1.00 73.75 413 PHE A N 1
ATOM 3284 C CA . PHE A 1 413 ? 6.738 -9.393 -33.375 1.00 73.75 413 PHE A CA 1
ATOM 3285 C C . PHE A 1 413 ? 6.307 -9.573 -31.916 1.00 73.75 413 PHE A C 1
ATOM 3287 O O . PHE A 1 413 ? 5.435 -10.390 -31.628 1.00 73.75 413 PHE A O 1
ATOM 3294 N N . SER A 1 414 ? 6.811 -8.724 -31.021 1.00 71.31 414 SER A N 1
ATOM 3295 C CA . SER A 1 414 ? 6.488 -8.710 -29.593 1.00 71.31 414 SER A CA 1
ATOM 3296 C C . SER A 1 414 ? 4.990 -8.595 -29.318 1.00 71.31 414 SER A C 1
ATOM 3298 O O . SER A 1 414 ? 4.464 -9.379 -28.534 1.00 71.31 414 SER A O 1
ATOM 3300 N N . ALA A 1 415 ? 4.275 -7.732 -30.044 1.00 70.00 415 ALA A N 1
ATOM 3301 C CA . ALA A 1 415 ? 2.823 -7.573 -29.941 1.00 70.00 415 ALA A CA 1
ATOM 3302 C C . ALA A 1 415 ? 2.011 -8.837 -30.288 1.00 70.00 415 ALA A C 1
ATOM 3304 O O . ALA A 1 415 ? 0.824 -8.899 -29.976 1.00 70.00 415 ALA A O 1
ATOM 3305 N N . ARG A 1 416 ? 2.614 -9.810 -30.985 1.00 67.81 416 ARG A N 1
ATOM 3306 C CA . ARG A 1 416 ? 1.959 -11.047 -31.445 1.00 67.81 416 ARG A CA 1
ATOM 3307 C C . ARG A 1 416 ? 2.430 -12.292 -30.713 1.00 67.81 416 ARG A C 1
ATOM 3309 O O . ARG A 1 416 ? 1.687 -13.265 -30.660 1.00 67.81 416 ARG A O 1
ATOM 3316 N N . THR A 1 417 ? 3.661 -12.289 -30.210 1.00 59.28 417 THR A N 1
ATOM 3317 C CA . THR A 1 417 ? 4.283 -13.484 -29.628 1.00 59.28 417 THR A CA 1
ATOM 3318 C C . THR A 1 417 ? 4.446 -13.415 -28.116 1.00 59.28 417 THR A C 1
ATOM 3320 O O . THR A 1 417 ? 4.590 -14.459 -27.488 1.00 59.28 417 THR A O 1
ATOM 3323 N N . LYS A 1 418 ? 4.478 -12.215 -27.522 1.00 61.69 418 LYS A N 1
ATOM 3324 C CA . LYS A 1 418 ? 4.600 -12.031 -26.068 1.00 61.69 418 LYS A CA 1
ATOM 3325 C C . LYS A 1 418 ? 3.212 -11.855 -25.452 1.00 61.69 418 LYS A C 1
ATOM 3327 O O . LYS A 1 418 ? 2.302 -11.345 -26.103 1.00 61.69 418 LYS A O 1
ATOM 3332 N N . SER A 1 419 ? 3.050 -12.249 -24.186 1.00 56.66 419 SER A N 1
ATOM 3333 C CA . SER A 1 419 ? 1.842 -11.893 -23.434 1.00 56.66 419 SER A CA 1
ATOM 3334 C C . SER A 1 419 ? 1.738 -10.371 -23.300 1.00 56.66 419 SER A C 1
ATOM 3336 O O . SER A 1 419 ? 2.754 -9.669 -23.264 1.00 56.66 419 SER A O 1
ATOM 3338 N N . HIS A 1 420 ? 0.510 -9.853 -23.194 1.00 61.16 420 HIS A N 1
ATOM 3339 C CA . HIS A 1 420 ? 0.276 -8.418 -23.000 1.00 61.16 420 HIS A CA 1
ATOM 3340 C C . HIS A 1 420 ? 1.029 -7.868 -21.781 1.00 61.16 420 HIS A C 1
ATOM 3342 O O . HIS A 1 420 ? 1.655 -6.814 -21.877 1.00 61.16 420 HIS A O 1
ATOM 3348 N N . SER A 1 421 ? 1.036 -8.618 -20.676 1.00 53.78 421 SER A N 1
ATOM 3349 C CA . SER A 1 421 ? 1.758 -8.264 -19.453 1.00 53.78 421 SER A CA 1
ATOM 3350 C C . SER A 1 421 ? 3.268 -8.168 -19.676 1.00 53.78 421 SER A C 1
ATOM 3352 O O . SER A 1 421 ? 3.873 -7.153 -19.338 1.00 53.78 421 SER A O 1
ATOM 3354 N N . LEU A 1 422 ? 3.877 -9.174 -20.311 1.00 63.12 422 LEU A N 1
ATOM 3355 C CA . LEU A 1 422 ? 5.319 -9.210 -20.555 1.00 63.12 422 LEU A CA 1
ATOM 3356 C C . LEU A 1 422 ? 5.770 -8.079 -21.484 1.00 63.12 422 LEU A C 1
ATOM 3358 O O . LEU A 1 422 ? 6.778 -7.430 -21.221 1.00 63.12 422 LEU A O 1
ATOM 3362 N N . TRP A 1 423 ? 5.021 -7.825 -22.558 1.00 72.44 423 TRP A N 1
ATOM 3363 C CA . TRP A 1 423 ? 5.354 -6.761 -23.500 1.00 72.44 423 TRP A CA 1
ATOM 3364 C C . TRP A 1 423 ? 5.152 -5.368 -22.896 1.00 72.44 423 TRP A C 1
ATOM 3366 O O . TRP A 1 423 ? 5.984 -4.489 -23.097 1.00 72.44 423 TRP A O 1
ATOM 3376 N N . SER A 1 424 ? 4.090 -5.166 -22.109 1.00 71.00 424 SER A N 1
ATOM 3377 C CA . SER A 1 424 ? 3.889 -3.908 -21.385 1.00 71.00 424 SER A CA 1
ATOM 3378 C C . SER A 1 424 ? 5.015 -3.640 -20.387 1.00 71.00 424 SER A C 1
ATOM 3380 O O . SER A 1 424 ? 5.468 -2.500 -20.307 1.00 71.00 424 SER A O 1
ATOM 3382 N N . LEU A 1 425 ? 5.470 -4.666 -19.658 1.00 68.94 425 LEU A N 1
ATOM 3383 C CA . LEU A 1 425 ? 6.604 -4.559 -18.735 1.00 68.94 425 LEU A CA 1
ATOM 3384 C C . LEU A 1 425 ? 7.892 -4.200 -19.472 1.00 68.94 425 LEU A C 1
ATOM 3386 O O . LEU A 1 425 ? 8.628 -3.321 -19.056 1.00 68.94 425 LEU A O 1
ATOM 3390 N N . GLU A 1 426 ? 8.153 -4.816 -20.619 1.00 76.56 426 GLU A N 1
ATOM 3391 C CA . GLU A 1 426 ? 9.329 -4.492 -21.422 1.00 76.56 426 GLU A CA 1
ATOM 3392 C C . GLU A 1 426 ? 9.362 -3.025 -21.874 1.00 76.56 426 GLU A C 1
ATOM 3394 O O . GLU A 1 426 ? 10.409 -2.384 -21.777 1.00 76.56 426 GLU A O 1
ATOM 3399 N N . GLN A 1 427 ? 8.221 -2.476 -22.315 1.00 83.06 427 GLN A N 1
ATOM 3400 C CA . GLN A 1 427 ? 8.126 -1.059 -22.688 1.00 83.06 427 GLN A CA 1
ATOM 3401 C C . GLN A 1 427 ? 8.278 -0.118 -21.488 1.00 83.06 427 GLN A C 1
ATOM 3403 O O . GLN A 1 427 ? 8.778 0.994 -21.660 1.00 83.06 427 GLN A O 1
ATOM 3408 N N . SER A 1 428 ? 7.830 -0.529 -20.295 1.00 73.62 428 SER A N 1
ATOM 3409 C CA . SER A 1 428 ? 7.927 0.288 -19.080 1.00 73.62 428 SER A CA 1
ATOM 3410 C C . SER A 1 428 ? 9.280 0.209 -18.391 1.00 73.62 428 SER A C 1
ATOM 3412 O O . SER A 1 428 ? 9.682 1.190 -17.774 1.00 73.62 428 SER A O 1
ATOM 3414 N N . ASP A 1 429 ? 9.943 -0.943 -18.472 1.00 76.88 429 ASP A N 1
ATOM 3415 C CA . ASP A 1 429 ? 11.156 -1.243 -17.718 1.00 76.88 429 ASP A CA 1
ATOM 3416 C C . ASP A 1 429 ? 12.404 -0.823 -18.492 1.00 76.88 429 ASP A C 1
ATOM 3418 O O . ASP A 1 429 ? 13.396 -0.431 -17.892 1.00 76.88 429 ASP A O 1
ATOM 3422 N N . ILE A 1 430 ? 12.424 -0.912 -19.824 1.00 81.56 430 ILE A N 1
ATOM 3423 C CA . ILE A 1 430 ? 13.638 -0.582 -20.578 1.00 81.56 430 ILE A CA 1
ATOM 3424 C C . ILE A 1 430 ? 13.857 0.941 -20.584 1.00 81.56 430 ILE A C 1
ATOM 3426 O O . ILE A 1 430 ? 13.033 1.683 -21.133 1.00 81.56 430 ILE A O 1
ATOM 3430 N N . PRO A 1 431 ? 15.012 1.431 -20.082 1.00 79.06 431 PRO A N 1
ATOM 3431 C CA . PRO A 1 431 ? 15.353 2.839 -20.192 1.00 79.06 431 PRO A CA 1
ATOM 3432 C C . PRO A 1 431 ? 15.322 3.285 -21.649 1.00 79.06 431 PRO A C 1
ATOM 3434 O O . PRO A 1 431 ? 15.913 2.645 -22.522 1.00 79.06 431 PRO A O 1
ATOM 3437 N N . THR A 1 432 ? 14.691 4.42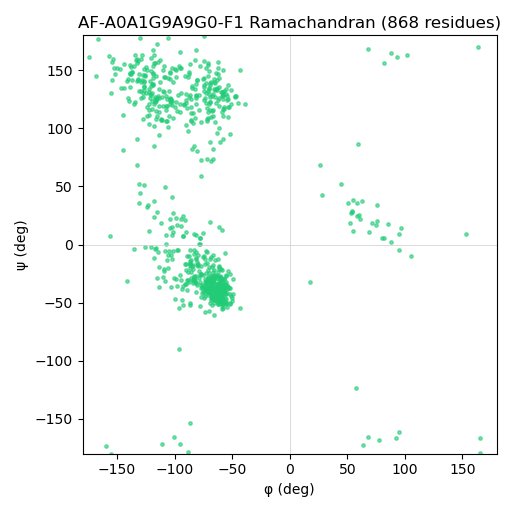5 -21.923 1.00 81.19 432 THR A N 1
ATOM 3438 C CA . THR A 1 432 ? 14.663 5.036 -23.263 1.00 81.19 432 THR A CA 1
ATOM 3439 C C . THR A 1 432 ? 14.019 4.169 -24.361 1.00 81.19 432 THR A C 1
ATOM 3441 O O . THR A 1 432 ? 14.288 4.401 -25.536 1.00 81.19 432 THR A O 1
ATOM 3444 N N . TYR A 1 433 ? 13.162 3.196 -24.016 1.00 84.56 433 TYR A N 1
ATOM 3445 C CA . TYR A 1 433 ? 12.494 2.322 -24.991 1.00 84.56 433 TYR A CA 1
ATOM 3446 C C . TYR A 1 433 ? 11.757 3.120 -26.082 1.00 84.56 433 TYR A C 1
ATOM 3448 O O . TYR A 1 433 ? 10.818 3.879 -25.814 1.00 84.56 433 TYR A O 1
ATOM 3456 N N . LEU A 1 434 ? 12.165 2.947 -27.343 1.00 85.25 434 LEU A N 1
ATOM 3457 C CA . LEU A 1 434 ? 11.484 3.569 -28.478 1.00 85.25 434 LEU A CA 1
ATOM 3458 C C . LEU A 1 434 ? 10.119 2.927 -28.677 1.00 85.25 434 LEU A C 1
ATOM 3460 O O . LEU A 1 434 ? 10.044 1.762 -29.035 1.00 85.25 434 LEU A O 1
ATOM 3464 N N . THR A 1 435 ? 9.038 3.683 -28.511 1.00 85.69 435 THR A N 1
ATOM 3465 C CA . THR A 1 435 ? 7.680 3.131 -28.618 1.00 85.69 435 THR A CA 1
ATOM 3466 C C . THR A 1 435 ? 7.000 3.592 -29.909 1.00 85.69 435 THR A C 1
ATOM 3468 O O . THR A 1 435 ? 6.579 4.742 -30.014 1.00 85.69 435 THR A O 1
ATOM 3471 N N . PHE A 1 436 ? 6.870 2.690 -30.884 1.00 86.62 436 PHE A N 1
ATOM 3472 C CA . PHE A 1 436 ? 6.123 2.892 -32.135 1.00 86.62 436 PHE A CA 1
ATOM 3473 C C . PHE A 1 436 ? 4.769 2.180 -32.114 1.00 86.62 436 PHE A C 1
ATOM 3475 O O . PHE A 1 436 ? 3.778 2.704 -32.620 1.00 86.62 436 PHE A O 1
ATOM 3482 N N . ILE A 1 437 ? 4.717 0.996 -31.503 1.00 84.25 437 ILE A N 1
ATOM 3483 C CA . ILE A 1 437 ? 3.494 0.247 -31.237 1.00 84.25 437 ILE A CA 1
ATOM 3484 C C . ILE A 1 437 ? 3.354 0.183 -29.721 1.00 84.25 437 ILE A C 1
ATOM 3486 O O . ILE A 1 437 ? 4.147 -0.471 -29.053 1.00 84.25 437 ILE A O 1
ATOM 3490 N N . LYS A 1 438 ? 2.366 0.885 -29.163 1.00 81.19 438 LYS A N 1
ATOM 3491 C CA . LYS A 1 438 ? 2.132 0.862 -27.717 1.00 81.19 438 LYS A CA 1
ATOM 3492 C C . LYS A 1 438 ? 1.587 -0.495 -27.296 1.00 81.19 438 LYS A C 1
ATOM 3494 O O . LYS A 1 438 ? 0.592 -0.959 -27.861 1.00 81.19 438 LYS A O 1
ATOM 3499 N N . ALA A 1 439 ? 2.203 -1.085 -26.278 1.00 74.69 439 ALA A N 1
ATOM 3500 C CA . ALA A 1 439 ? 1.587 -2.177 -25.557 1.00 74.69 439 ALA A CA 1
ATOM 3501 C C . ALA A 1 439 ? 0.263 -1.689 -24.972 1.00 74.69 439 ALA A C 1
ATOM 3503 O O . ALA A 1 439 ? 0.189 -0.617 -24.365 1.00 74.69 439 ALA A O 1
ATOM 3504 N N . LYS A 1 440 ? -0.803 -2.465 -25.188 1.00 70.88 440 LYS A N 1
ATOM 3505 C CA . LYS A 1 440 ? -2.007 -2.288 -24.383 1.00 70.88 440 LYS A CA 1
ATOM 3506 C C . LYS A 1 440 ? -1.629 -2.718 -22.982 1.00 70.88 440 LYS A C 1
ATOM 3508 O O . LYS A 1 440 ? -1.302 -3.880 -22.768 1.00 70.88 440 LYS A O 1
ATOM 3513 N N . ASP A 1 441 ? -1.651 -1.769 -22.062 1.00 69.50 441 ASP A N 1
ATOM 3514 C CA . ASP A 1 441 ? -1.332 -2.033 -20.667 1.00 69.50 441 ASP A CA 1
ATOM 3515 C C . ASP A 1 441 ? -2.535 -2.627 -19.908 1.00 69.50 441 ASP A C 1
ATOM 3517 O O . ASP A 1 441 ? -2.493 -2.752 -18.692 1.00 69.50 441 ASP A O 1
ATOM 3521 N N . PHE A 1 442 ? -3.611 -2.979 -20.613 1.00 74.00 442 PHE A N 1
ATOM 3522 C CA . PHE A 1 442 ? -4.867 -3.460 -20.058 1.00 74.00 442 PHE A CA 1
ATOM 3523 C C . PHE A 1 442 ? -5.418 -4.627 -20.875 1.00 74.00 442 PHE A C 1
ATOM 3525 O O . PHE A 1 442 ? -5.175 -4.746 -22.080 1.00 74.00 442 PHE A O 1
ATOM 3532 N N . ILE A 1 443 ? -6.191 -5.473 -20.204 1.00 79.50 443 ILE A N 1
ATOM 3533 C CA . ILE A 1 443 ? -6.791 -6.687 -20.753 1.00 79.50 443 ILE A CA 1
ATOM 3534 C C . ILE A 1 443 ? -8.135 -6.345 -21.411 1.00 79.50 443 ILE A C 1
ATOM 3536 O O . ILE A 1 443 ? -8.359 -6.640 -22.588 1.00 79.50 443 ILE A O 1
ATOM 3540 N N . ILE A 1 444 ? -9.008 -5.664 -20.660 1.00 84.88 444 ILE A N 1
ATOM 3541 C CA . ILE A 1 444 ? -10.353 -5.231 -21.070 1.00 84.88 444 ILE A CA 1
ATOM 3542 C C . ILE A 1 444 ? -10.589 -3.801 -20.592 1.00 84.88 444 ILE A C 1
ATOM 3544 O O . ILE A 1 444 ? -10.073 -3.404 -19.549 1.00 84.88 444 ILE A O 1
ATOM 3548 N N . GLU A 1 445 ? -11.370 -3.034 -21.349 1.00 89.06 445 GLU A N 1
ATOM 3549 C CA . GLU A 1 445 ? -11.864 -1.729 -20.919 1.00 89.06 445 GLU A CA 1
ATOM 3550 C C . GLU A 1 445 ? -13.393 -1.718 -20.797 1.00 89.06 445 GLU A C 1
ATOM 3552 O O . GLU A 1 445 ? -14.102 -2.349 -21.580 1.00 89.06 445 GLU A O 1
ATOM 3557 N N . TYR A 1 446 ? -13.892 -0.975 -19.813 1.00 87.81 446 TYR A N 1
ATOM 3558 C CA . TYR A 1 446 ? -15.314 -0.722 -19.598 1.00 87.81 446 TYR A CA 1
ATOM 3559 C C . TYR A 1 446 ? -15.589 0.770 -19.703 1.00 87.81 446 TYR A C 1
ATOM 3561 O O . TYR A 1 446 ? -14.797 1.589 -19.232 1.00 87.81 446 TYR A O 1
ATOM 3569 N N . GLY A 1 447 ? -16.736 1.135 -20.274 1.00 90.62 447 GLY A N 1
ATOM 3570 C CA . GLY A 1 447 ? -17.224 2.506 -20.191 1.00 90.62 447 GLY A CA 1
ATOM 3571 C C . GLY A 1 447 ? -17.643 2.822 -18.757 1.00 90.62 447 GLY A C 1
ATOM 3572 O O . GLY A 1 447 ? -18.463 2.112 -18.181 1.00 90.62 447 GLY A O 1
ATOM 3573 N N . VAL A 1 448 ? -17.124 3.904 -18.182 1.00 92.62 448 VAL A N 1
ATOM 3574 C CA . VAL A 1 448 ? -17.527 4.373 -16.848 1.00 92.62 448 VAL A CA 1
ATOM 3575 C C . VAL A 1 448 ? -17.905 5.844 -16.879 1.00 92.62 448 VAL A C 1
ATOM 3577 O O . VAL A 1 448 ? -17.599 6.585 -17.815 1.00 92.62 448 VAL A O 1
ATOM 3580 N N . LYS A 1 449 ? -18.608 6.279 -15.844 1.00 92.56 449 LYS A N 1
ATOM 3581 C CA . LYS A 1 449 ? -18.738 7.681 -15.480 1.00 92.56 449 LYS A CA 1
ATOM 3582 C C . LYS A 1 449 ? -18.266 7.813 -14.039 1.00 92.56 449 LYS A C 1
ATOM 3584 O O . LYS A 1 449 ? -18.846 7.201 -13.147 1.00 92.56 449 LYS A O 1
ATOM 3589 N N . VAL A 1 450 ? -17.217 8.598 -13.821 1.00 91.62 450 VAL A N 1
ATOM 3590 C CA . VAL A 1 450 ? -16.817 8.980 -12.466 1.00 91.62 450 VAL A CA 1
ATOM 3591 C C . VAL A 1 450 ? -17.928 9.832 -11.873 1.00 91.62 450 VAL A C 1
ATOM 3593 O O . VAL A 1 450 ? -18.407 10.784 -12.502 1.00 91.62 450 VAL A O 1
ATOM 3596 N N . LYS A 1 451 ? -18.396 9.445 -10.688 1.00 89.44 451 LYS A N 1
ATOM 3597 C CA . LYS A 1 451 ? -19.399 10.221 -9.967 1.00 89.44 451 LYS A CA 1
ATOM 3598 C C . LYS A 1 451 ? -18.776 11.577 -9.630 1.00 89.44 451 LYS A C 1
ATOM 3600 O O . LYS A 1 451 ? -17.582 11.643 -9.331 1.00 89.44 451 LYS A O 1
ATOM 3605 N N . PRO A 1 452 ? -19.531 12.680 -9.712 1.00 81.50 452 PRO A N 1
ATOM 3606 C CA . PRO A 1 452 ? -19.014 13.941 -9.212 1.00 81.50 452 PRO A CA 1
ATOM 3607 C C . PRO A 1 452 ? -18.657 13.763 -7.740 1.00 81.50 452 PRO A C 1
ATOM 3609 O O . PRO A 1 452 ? -19.291 12.965 -7.039 1.00 81.50 452 PRO A O 1
ATOM 3612 N N . TYR A 1 453 ? -17.662 14.520 -7.280 1.00 74.25 453 TYR A N 1
ATOM 3613 C CA . TYR A 1 453 ? -17.420 14.628 -5.852 1.00 74.25 453 TYR A CA 1
ATOM 3614 C C . TYR A 1 453 ? -18.761 14.912 -5.165 1.00 74.25 453 TYR A C 1
ATOM 3616 O O . TYR A 1 453 ? -19.480 15.817 -5.610 1.00 74.25 453 TYR A O 1
ATOM 3624 N N . PRO A 1 454 ? -19.159 14.132 -4.149 1.00 66.50 454 PRO A N 1
ATOM 3625 C CA . PRO A 1 454 ? -20.397 14.383 -3.447 1.00 66.50 454 PRO A CA 1
ATOM 3626 C C . PRO A 1 454 ? -20.217 15.679 -2.657 1.00 66.50 454 PRO A C 1
ATOM 3628 O O . PRO A 1 454 ? -19.839 15.648 -1.488 1.00 66.50 454 PRO A O 1
ATOM 3631 N N . VAL A 1 455 ? -20.512 16.818 -3.296 1.00 56.69 455 VAL A N 1
ATOM 3632 C CA . VAL A 1 455 ? -20.696 18.119 -2.649 1.00 56.69 455 VAL A CA 1
ATOM 3633 C C . VAL A 1 455 ? -21.958 17.986 -1.804 1.00 56.69 455 VAL A C 1
ATOM 3635 O O . VAL A 1 455 ? -23.034 18.473 -2.141 1.00 56.69 455 VAL A O 1
ATOM 3638 N N . ARG A 1 456 ? -21.850 17.269 -0.685 1.00 58.41 456 ARG A N 1
ATOM 3639 C CA . ARG A 1 456 ? -22.834 17.281 0.395 1.00 58.41 456 ARG A CA 1
ATOM 3640 C C . ARG A 1 456 ? -22.592 18.582 1.157 1.00 58.41 456 ARG A C 1
ATOM 3642 O O . ARG A 1 456 ? -22.201 18.591 2.322 1.00 58.41 456 ARG A O 1
ATOM 3649 N N . GLY A 1 457 ? -22.716 19.693 0.422 1.00 44.41 457 GLY A N 1
ATOM 3650 C CA . GLY A 1 457 ? -22.649 21.042 0.949 1.00 44.41 457 GLY A CA 1
ATOM 3651 C C . GLY A 1 457 ? -23.601 21.119 2.127 1.00 44.41 457 GLY A C 1
ATOM 3652 O O . GLY A 1 457 ? -24.716 20.611 2.038 1.00 44.41 457 GLY A O 1
ATOM 3653 N N . SER A 1 458 ? -23.130 21.683 3.239 1.00 45.62 458 SER A N 1
ATOM 3654 C CA . SER A 1 458 ? -24.014 22.160 4.302 1.00 45.62 458 SER A CA 1
ATOM 3655 C C . SER A 1 458 ? -25.157 21.204 4.671 1.00 45.62 458 SER A C 1
ATOM 3657 O O . SER A 1 458 ? -26.308 21.637 4.684 1.00 45.62 458 SER A O 1
ATOM 3659 N N . THR A 1 459 ? -24.908 19.918 4.964 1.00 53.59 459 THR A N 1
ATOM 3660 C CA . THR A 1 459 ? -25.940 19.192 5.713 1.00 53.59 459 THR A CA 1
ATOM 3661 C C . THR A 1 459 ? -26.075 19.932 7.034 1.00 53.59 459 THR A C 1
ATOM 3663 O O . THR A 1 459 ? -25.213 19.802 7.906 1.00 53.59 459 THR A O 1
ATOM 3666 N N . GLU A 1 460 ? -27.109 20.768 7.144 1.00 58.16 460 GLU A N 1
ATOM 3667 C CA . GLU A 1 460 ? -27.721 21.102 8.413 1.00 58.16 460 GLU A CA 1
ATOM 3668 C C . GLU A 1 460 ? -28.028 19.756 9.042 1.00 58.16 460 GLU A C 1
ATOM 3670 O O . GLU A 1 460 ? -28.969 19.039 8.692 1.00 58.16 460 GLU A O 1
ATOM 3675 N N . PHE A 1 461 ? -27.090 19.332 9.874 1.00 70.25 461 PHE A N 1
ATOM 3676 C CA . PHE A 1 461 ? -27.251 18.165 10.691 1.00 70.25 461 PHE A CA 1
ATOM 3677 C C . PHE A 1 461 ? -28.558 18.362 11.470 1.00 70.25 461 PHE A C 1
ATOM 3679 O O . PHE A 1 461 ? -28.803 19.480 11.932 1.00 70.25 461 PHE A O 1
ATOM 3686 N N . PRO A 1 462 ? -29.415 17.333 11.607 1.00 68.75 462 PRO A N 1
ATOM 3687 C CA . PRO A 1 462 ? -30.688 17.493 12.298 1.00 68.75 462 PRO A CA 1
ATOM 3688 C C . PRO A 1 462 ? -30.498 18.223 13.634 1.00 68.75 462 PRO A C 1
ATOM 3690 O O . PRO A 1 462 ? -29.654 17.806 14.430 1.00 68.75 462 PRO A O 1
ATOM 3693 N N . GLN A 1 463 ? -31.270 19.290 13.873 1.00 67.31 463 GLN A N 1
ATOM 3694 C CA . GLN A 1 463 ? -31.079 20.184 15.028 1.00 67.31 463 GLN A CA 1
ATOM 3695 C C . GLN A 1 463 ? -31.097 19.434 16.379 1.00 67.31 463 GLN A C 1
ATOM 3697 O O . GLN A 1 463 ? -30.413 19.830 17.315 1.00 67.31 463 GLN A O 1
ATOM 3702 N N . ASN A 1 464 ? -31.770 18.278 16.445 1.00 70.12 464 ASN A N 1
ATOM 3703 C CA . ASN A 1 464 ? -31.908 17.456 17.653 1.00 70.12 464 ASN A CA 1
ATOM 3704 C C . ASN A 1 464 ? -30.974 16.226 17.685 1.00 70.12 464 ASN A C 1
ATOM 3706 O O . ASN A 1 464 ? -31.313 15.201 18.279 1.00 70.12 464 ASN A O 1
ATOM 3710 N N . LEU A 1 465 ? -29.817 16.249 17.013 1.00 78.38 465 LEU A N 1
ATOM 3711 C CA . LEU A 1 465 ? -28.876 15.116 17.062 1.00 78.38 465 LEU A CA 1
ATOM 3712 C C . LEU A 1 465 ? -28.405 14.793 18.480 1.00 78.38 465 LEU A C 1
ATOM 3714 O O . LEU A 1 465 ? -28.312 13.619 18.827 1.00 78.38 465 LEU A O 1
ATOM 3718 N N . THR A 1 466 ? -28.169 15.813 19.304 1.00 77.44 466 THR A N 1
ATOM 3719 C CA . THR A 1 466 ? -27.739 15.647 20.699 1.00 77.44 466 THR A CA 1
ATOM 3720 C C . THR A 1 466 ? -28.712 14.794 21.515 1.00 77.44 466 THR A C 1
ATOM 3722 O O . THR A 1 466 ? -28.267 13.990 22.326 1.00 77.44 466 THR A O 1
ATOM 3725 N N . GLU A 1 467 ? -30.020 14.912 21.265 1.00 77.38 467 GLU A N 1
ATOM 3726 C CA . GLU A 1 467 ? -31.070 14.146 21.958 1.00 77.38 467 GLU A CA 1
ATOM 3727 C C . GLU A 1 467 ? -31.158 12.689 21.480 1.00 77.38 467 GLU A C 1
ATOM 3729 O O . GLU A 1 467 ? -31.609 11.811 22.212 1.00 77.38 467 GLU A O 1
ATOM 3734 N N . LYS A 1 468 ? -30.738 12.417 20.239 1.00 77.31 468 LYS A N 1
ATOM 3735 C CA . LYS A 1 468 ? -30.830 11.088 19.609 1.00 77.31 468 LYS A CA 1
ATOM 3736 C C . LYS A 1 468 ? -29.600 10.218 19.849 1.00 77.31 468 LYS A C 1
ATOM 3738 O O . LYS A 1 468 ? -29.681 9.000 19.696 1.00 77.31 468 LYS A O 1
ATOM 3743 N N . VAL A 1 469 ? -28.463 10.831 20.172 1.00 83.56 469 VAL A N 1
ATOM 3744 C CA . VAL A 1 469 ? -27.180 10.138 20.288 1.00 83.56 469 VAL A CA 1
ATOM 3745 C C . VAL A 1 469 ? -26.981 9.563 21.687 1.00 83.56 469 VAL A C 1
ATOM 3747 O O . VAL A 1 469 ? -27.050 10.265 22.694 1.00 83.56 469 VAL A O 1
ATOM 3750 N N . LYS A 1 470 ? -26.649 8.272 21.746 1.00 85.38 470 LYS A N 1
ATOM 3751 C CA . LYS A 1 470 ? -26.225 7.600 22.977 1.00 85.38 470 LYS A CA 1
ATOM 3752 C C . LYS A 1 470 ? -24.824 8.072 23.351 1.00 85.38 470 LYS A C 1
ATOM 3754 O O . LYS A 1 470 ? -23.852 7.677 22.716 1.00 85.38 470 LYS A O 1
ATOM 3759 N N . LYS A 1 471 ? -24.724 8.910 24.379 1.00 86.88 471 LYS A N 1
ATOM 3760 C CA . LYS A 1 471 ? -23.460 9.468 24.870 1.00 86.88 471 LYS A CA 1
ATOM 3761 C C . LYS A 1 471 ? -22.561 8.369 25.434 1.00 86.88 471 LYS A C 1
ATOM 3763 O O . LYS A 1 471 ? -22.806 7.869 26.523 1.00 86.88 471 LYS A O 1
ATOM 3768 N N . ARG A 1 472 ? -21.527 8.012 24.675 1.00 91.25 472 ARG A N 1
ATOM 3769 C CA . ARG A 1 472 ? -20.487 7.039 25.042 1.00 91.25 472 ARG A CA 1
ATOM 3770 C C . ARG A 1 472 ? -19.123 7.535 24.619 1.00 91.25 472 ARG A C 1
ATOM 3772 O O . ARG A 1 472 ? -19.012 8.153 23.560 1.00 91.25 472 ARG A O 1
ATOM 3779 N N . ASN A 1 473 ? -18.096 7.208 25.394 1.00 94.56 473 ASN A N 1
ATOM 3780 C CA . ASN A 1 473 ? -16.721 7.456 24.979 1.00 94.56 473 ASN A CA 1
ATOM 3781 C C . ASN A 1 473 ? -16.328 6.499 23.850 1.00 94.56 473 ASN A C 1
ATOM 3783 O O . ASN A 1 473 ? -16.565 5.289 23.927 1.00 94.56 473 ASN A O 1
ATOM 3787 N N . VAL A 1 474 ? -15.737 7.063 22.801 1.00 97.31 474 VAL A N 1
ATOM 3788 C CA . VAL A 1 474 ? -15.229 6.324 21.646 1.00 97.31 474 VAL A CA 1
ATOM 3789 C C . VAL A 1 474 ? -13.713 6.453 21.617 1.00 97.31 474 VAL A C 1
ATOM 3791 O O . VAL A 1 474 ? -13.185 7.555 21.759 1.00 97.31 474 VAL A O 1
ATOM 3794 N N . TYR A 1 475 ? -13.025 5.334 21.415 1.00 98.31 475 TYR A N 1
ATOM 3795 C CA . TYR A 1 475 ? -11.575 5.258 21.276 1.00 98.31 475 TYR A CA 1
ATOM 3796 C C . TYR A 1 475 ? -11.234 4.588 19.950 1.00 98.31 475 TYR A C 1
ATOM 3798 O O . TYR A 1 475 ? -11.480 3.397 19.777 1.00 98.31 475 TYR A O 1
ATOM 3806 N N . LEU A 1 476 ? -10.690 5.357 19.014 1.00 98.69 476 LEU A N 1
ATOM 3807 C CA . LEU A 1 476 ? -10.266 4.914 17.694 1.00 98.69 476 LEU A CA 1
ATOM 3808 C C . LEU A 1 476 ? -8.737 4.852 17.655 1.00 98.69 476 LEU A C 1
ATOM 3810 O O . LEU A 1 476 ? -8.074 5.878 17.523 1.00 98.69 476 LEU A O 1
ATOM 3814 N N . PHE A 1 477 ? -8.187 3.648 17.778 1.00 98.50 477 PHE A N 1
ATOM 3815 C CA . PHE A 1 477 ? -6.758 3.375 17.661 1.00 98.50 477 PHE A CA 1
ATOM 3816 C C . PHE A 1 477 ? -6.397 3.089 16.207 1.00 98.50 477 PHE A C 1
ATOM 3818 O O . PHE A 1 477 ? -6.869 2.103 15.637 1.00 98.50 477 PHE A O 1
ATOM 3825 N N . ILE A 1 478 ? -5.542 3.934 15.636 1.00 97.56 478 ILE A N 1
ATOM 3826 C CA . ILE A 1 478 ? -5.011 3.795 14.283 1.00 97.56 478 ILE A CA 1
ATOM 3827 C C . ILE A 1 478 ? -3.567 3.303 14.402 1.00 97.56 478 ILE A C 1
ATOM 3829 O O . ILE A 1 478 ? -2.690 4.007 14.904 1.00 97.56 478 ILE A O 1
ATOM 3833 N N . LEU A 1 479 ? -3.344 2.055 13.994 1.00 96.19 479 LEU A N 1
ATOM 3834 C CA . LEU A 1 479 ? -2.048 1.392 14.029 1.00 96.19 479 LEU A CA 1
ATOM 3835 C C . LEU A 1 479 ? -1.325 1.606 12.700 1.00 96.19 479 LEU A C 1
ATOM 3837 O O . LEU A 1 479 ? -1.805 1.171 11.656 1.00 96.19 479 LEU A O 1
ATOM 3841 N N . GLU A 1 480 ? -0.159 2.233 12.759 1.00 94.31 480 GLU A N 1
ATOM 3842 C CA . GLU A 1 480 ? 0.649 2.548 11.582 1.00 94.31 480 GLU A CA 1
ATOM 3843 C C . GLU A 1 480 ? 1.325 1.296 10.998 1.00 94.31 480 GLU A C 1
ATOM 3845 O O . GLU A 1 480 ? 2.072 0.608 11.701 1.00 94.31 480 GLU A O 1
ATOM 3850 N N . SER A 1 481 ? 1.129 1.031 9.705 1.00 94.81 481 SER A N 1
ATOM 3851 C CA . SER A 1 481 ? 1.802 -0.033 8.945 1.00 94.81 481 SER A CA 1
ATOM 3852 C C . SER A 1 481 ? 1.652 -1.443 9.560 1.00 94.81 481 SER A C 1
ATOM 3854 O O . SER A 1 481 ? 2.609 -2.226 9.571 1.00 94.81 481 SER A O 1
ATOM 3856 N N . VAL A 1 482 ? 0.484 -1.797 10.115 1.00 96.75 482 VAL A N 1
ATOM 3857 C CA . VAL A 1 482 ? 0.241 -3.090 10.793 1.00 96.75 482 VAL A CA 1
ATOM 3858 C C . VAL A 1 482 ? -0.570 -4.064 9.938 1.00 96.75 482 VAL A C 1
ATOM 3860 O O . VAL A 1 482 ? -1.731 -3.819 9.618 1.00 96.75 482 VAL A O 1
ATOM 3863 N N . ARG A 1 483 ? 0.017 -5.233 9.652 1.00 95.62 483 ARG A N 1
ATOM 3864 C CA . ARG A 1 483 ? -0.667 -6.343 8.974 1.00 95.62 483 ARG A CA 1
ATOM 3865 C C . ARG A 1 483 ? -1.590 -7.117 9.916 1.00 95.62 483 ARG A C 1
ATOM 3867 O O . ARG A 1 483 ? -1.364 -7.198 11.123 1.00 95.62 483 ARG A O 1
ATOM 3874 N N . SER A 1 484 ? -2.622 -7.739 9.361 1.00 95.44 484 SER A N 1
ATOM 3875 C CA . SER A 1 484 ? -3.543 -8.596 10.120 1.00 95.44 484 SER A CA 1
ATOM 3876 C C . SER A 1 484 ? -2.917 -9.923 10.578 1.00 95.44 484 SER A C 1
ATOM 3878 O O . SER A 1 484 ? -3.185 -10.373 11.693 1.00 95.44 484 SER A O 1
ATOM 3880 N N . ASP A 1 485 ? -2.058 -10.532 9.758 1.00 95.12 485 ASP A N 1
ATOM 3881 C CA . ASP A 1 485 ? -1.465 -11.861 9.974 1.00 95.12 485 ASP A CA 1
ATOM 3882 C C . ASP A 1 485 ? -0.437 -11.900 11.115 1.00 95.12 485 ASP A C 1
ATOM 3884 O O . ASP A 1 485 ? -0.211 -12.944 11.726 1.00 95.12 485 ASP A O 1
ATOM 3888 N N . VAL A 1 486 ? 0.143 -10.752 11.465 1.00 95.94 486 VAL A N 1
ATOM 3889 C CA . VAL A 1 486 ? 1.071 -10.628 12.597 1.00 95.94 486 VAL A CA 1
ATOM 3890 C C . VAL A 1 486 ? 0.366 -10.465 13.945 1.00 95.94 486 VAL A C 1
ATOM 3892 O O . VAL A 1 486 ? 1.028 -10.557 14.979 1.00 95.94 486 VAL A O 1
ATOM 3895 N N . ILE A 1 487 ? -0.961 -10.283 13.984 1.00 97.25 487 ILE A N 1
ATOM 3896 C CA . ILE A 1 487 ? -1.726 -10.236 15.240 1.00 97.25 487 ILE A CA 1
ATOM 3897 C C . ILE A 1 487 ? -1.997 -11.661 15.736 1.00 97.25 487 ILE A C 1
ATOM 3899 O O . ILE A 1 487 ? -3.073 -12.230 15.556 1.00 97.25 487 ILE A O 1
ATOM 3903 N N . THR A 1 488 ? -0.980 -12.233 16.374 1.00 97.44 488 THR A N 1
ATOM 3904 C CA . THR A 1 488 ? -0.996 -13.569 16.986 1.00 97.44 488 THR A CA 1
ATOM 3905 C C . THR A 1 488 ? -0.777 -13.475 18.492 1.00 97.44 488 THR A C 1
ATOM 3907 O O . THR A 1 488 ? -0.248 -12.475 18.979 1.00 97.44 488 THR A O 1
ATOM 3910 N N . GLU A 1 489 ? -1.107 -14.536 19.231 1.00 96.94 489 GLU A N 1
ATOM 3911 C CA . GLU A 1 489 ? -0.853 -14.629 20.677 1.00 96.94 489 GLU A CA 1
ATOM 3912 C C . GLU A 1 489 ? 0.622 -14.370 21.036 1.00 96.94 489 GLU A C 1
ATOM 3914 O O . GLU A 1 489 ? 0.931 -13.699 22.019 1.00 96.94 489 GLU A O 1
ATOM 3919 N N . ASN A 1 490 ? 1.547 -14.823 20.187 1.00 97.00 490 ASN A N 1
ATOM 3920 C CA . ASN A 1 490 ? 2.980 -14.667 20.425 1.00 97.00 490 ASN A CA 1
ATOM 3921 C C . ASN A 1 490 ? 3.476 -13.238 20.165 1.00 97.00 490 ASN A C 1
ATOM 3923 O O . ASN A 1 490 ? 4.324 -12.729 20.902 1.00 97.00 490 ASN A O 1
ATOM 3927 N N . VAL A 1 491 ? 2.980 -12.580 19.114 1.00 97.94 491 VAL A N 1
ATOM 3928 C CA . VAL A 1 491 ? 3.456 -11.249 18.702 1.00 97.94 491 VAL A CA 1
ATOM 3929 C C . VAL A 1 491 ? 2.726 -10.141 19.454 1.00 97.94 491 VAL A C 1
ATOM 3931 O O . VAL A 1 491 ? 3.382 -9.281 20.041 1.00 97.94 491 VAL A O 1
ATOM 3934 N N . ALA A 1 492 ? 1.395 -10.191 19.478 1.00 98.25 492 ALA A N 1
ATOM 3935 C CA . ALA A 1 492 ? 0.518 -9.151 20.003 1.00 98.25 492 ALA A CA 1
ATOM 3936 C C . ALA A 1 492 ? -0.564 -9.762 20.922 1.00 98.25 492 ALA A C 1
ATOM 3938 O O . ALA A 1 492 ? -1.741 -9.804 20.553 1.00 98.25 492 ALA A O 1
ATOM 3939 N N . PRO A 1 493 ? -0.184 -10.294 22.100 1.00 98.31 493 PRO A N 1
ATOM 3940 C CA . PRO A 1 493 ? -1.094 -11.026 22.982 1.00 98.31 493 PRO A CA 1
ATOM 3941 C C . PRO A 1 493 ? -2.311 -10.213 23.445 1.00 98.31 493 PRO A C 1
ATOM 3943 O O . PRO A 1 493 ? -3.397 -10.777 23.589 1.00 98.31 493 PRO A O 1
ATOM 3946 N N . ASN A 1 494 ? -2.174 -8.903 23.678 1.00 98.62 494 ASN A N 1
ATOM 3947 C CA . ASN A 1 494 ? -3.286 -8.084 24.170 1.00 98.62 494 ASN A CA 1
ATOM 3948 C C . ASN A 1 494 ? -4.320 -7.821 23.070 1.00 98.62 494 ASN A C 1
ATOM 3950 O O . ASN A 1 494 ? -5.517 -7.969 23.306 1.00 98.62 494 ASN A O 1
ATOM 3954 N N . LEU A 1 495 ? -3.868 -7.488 21.863 1.00 98.19 495 LEU A N 1
ATOM 3955 C CA . LEU A 1 495 ? -4.700 -7.324 20.674 1.00 98.19 495 LEU A CA 1
ATOM 3956 C C . LEU A 1 495 ? -5.327 -8.651 20.246 1.00 98.19 495 LEU A C 1
ATOM 3958 O O . LEU A 1 495 ? -6.499 -8.676 19.877 1.00 98.19 495 LEU A O 1
ATOM 3962 N N . TYR A 1 496 ? -4.585 -9.756 20.339 1.00 97.44 496 TYR A N 1
ATOM 3963 C CA . TYR A 1 496 ? -5.106 -11.094 20.069 1.00 97.44 496 TYR A CA 1
ATOM 3964 C C . TYR A 1 496 ? -6.229 -11.471 21.044 1.00 97.44 496 TYR A C 1
ATOM 3966 O O . TYR A 1 496 ? -7.285 -11.938 20.620 1.00 97.44 496 TYR A O 1
ATOM 3974 N N . LYS A 1 497 ? -6.057 -11.194 22.343 1.00 96.88 497 LYS A N 1
ATOM 3975 C CA . LYS A 1 497 ? -7.123 -11.377 23.337 1.00 96.88 497 LYS A CA 1
ATOM 3976 C C . LYS A 1 497 ? -8.312 -10.451 23.070 1.00 96.88 497 LYS A C 1
ATOM 3978 O O . LYS A 1 497 ? -9.451 -10.906 23.075 1.00 96.88 497 LYS A O 1
ATOM 3983 N N . PHE A 1 498 ? -8.056 -9.174 22.787 1.00 96.94 498 PHE A N 1
ATOM 3984 C CA . PHE A 1 498 ? -9.092 -8.182 22.491 1.00 96.94 498 PHE A CA 1
ATOM 3985 C C . PHE A 1 498 ? -9.914 -8.537 21.247 1.00 96.94 498 PHE A C 1
ATOM 3987 O O . PHE A 1 498 ? -11.130 -8.363 21.252 1.00 96.94 498 PHE A O 1
ATOM 3994 N N . LYS A 1 499 ? -9.294 -9.121 20.213 1.00 94.56 499 LYS A N 1
ATOM 3995 C CA . LYS A 1 499 ? -9.993 -9.672 19.040 1.00 94.56 499 LYS A CA 1
ATOM 3996 C C . LYS A 1 499 ? -11.089 -10.669 19.441 1.00 94.56 499 LYS A C 1
ATOM 3998 O O . LYS A 1 499 ? -12.141 -10.686 18.807 1.00 94.56 499 LYS A O 1
ATOM 4003 N N . GLY A 1 500 ? -10.862 -11.466 20.488 1.00 92.25 500 GLY A N 1
ATOM 4004 C CA . GLY A 1 500 ? -11.838 -12.406 21.048 1.00 92.25 500 GLY A CA 1
ATOM 4005 C C . GLY A 1 500 ? -12.950 -11.765 21.888 1.00 92.25 500 GLY A C 1
ATOM 4006 O O . GLY A 1 500 ? -13.915 -12.446 22.212 1.00 92.25 500 GLY A O 1
ATOM 4007 N N . GLU A 1 501 ? -12.842 -10.477 22.222 1.00 93.06 501 GLU A N 1
ATOM 4008 C CA . GLU A 1 501 ? -13.856 -9.685 22.942 1.00 93.06 501 GLU A CA 1
ATOM 4009 C C . GLU A 1 501 ? -14.614 -8.717 22.004 1.00 93.06 501 GLU A C 1
ATOM 4011 O O . GLU A 1 501 ? -15.567 -8.060 22.418 1.00 93.06 501 GLU A O 1
ATOM 4016 N 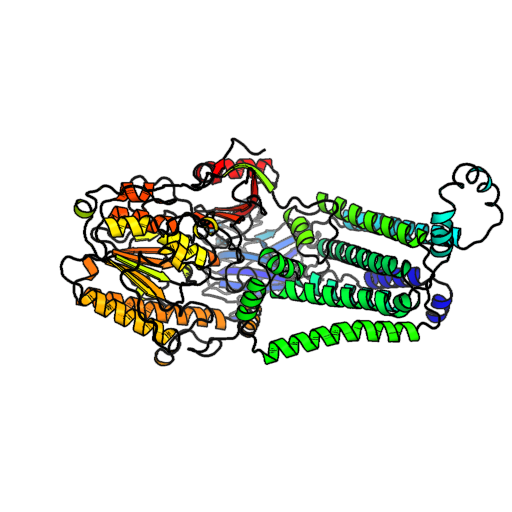N . ALA A 1 502 ? -14.198 -8.621 20.737 1.00 94.62 502 ALA A N 1
ATOM 4017 C CA . ALA A 1 502 ? -14.664 -7.633 19.771 1.00 94.62 502 ALA A CA 1
ATOM 4018 C C . ALA A 1 502 ? -15.310 -8.283 18.536 1.00 94.62 502 ALA A C 1
ATOM 4020 O O . ALA A 1 502 ? -15.064 -9.446 18.201 1.00 94.62 502 ALA A O 1
ATOM 4021 N N . LEU A 1 503 ? -16.106 -7.500 17.805 1.00 92.50 503 LEU A N 1
ATOM 4022 C CA . LEU A 1 503 ? -16.447 -7.823 16.424 1.00 92.50 503 LEU A CA 1
ATOM 4023 C C . LEU A 1 503 ? -15.155 -7.829 15.607 1.00 92.50 503 LEU A C 1
ATOM 4025 O O . LEU A 1 503 ? -14.415 -6.843 15.603 1.00 92.50 503 LEU A O 1
ATOM 4029 N N . ASN A 1 504 ? -14.889 -8.940 14.931 1.00 90.81 504 ASN A N 1
ATOM 4030 C CA . ASN A 1 504 ? -13.730 -9.110 14.067 1.00 90.81 504 ASN A CA 1
ATOM 4031 C C . ASN A 1 504 ? -14.159 -9.690 12.719 1.00 90.81 504 ASN A C 1
ATOM 4033 O O . ASN A 1 504 ? -15.217 -10.310 12.594 1.00 90.81 504 ASN A O 1
ATOM 4037 N N . PHE A 1 505 ? -13.332 -9.475 11.704 1.00 88.56 505 PHE A N 1
ATOM 4038 C CA . PHE A 1 505 ? -13.654 -9.813 10.323 1.00 88.56 505 PHE A CA 1
ATOM 4039 C C . PHE A 1 505 ? -12.621 -10.792 9.785 1.00 88.56 505 PHE A C 1
ATOM 4041 O O . PHE A 1 505 ? -11.429 -10.651 10.061 1.00 88.56 505 PHE A O 1
ATOM 4048 N N . LYS A 1 506 ? -13.074 -11.779 9.002 1.00 82.62 506 LYS A N 1
ATOM 4049 C CA . LYS A 1 506 ? -12.177 -12.715 8.307 1.00 82.62 506 LYS A CA 1
ATOM 4050 C C . LYS A 1 506 ? -11.193 -11.957 7.412 1.00 82.62 506 LYS A C 1
ATOM 4052 O O . LYS A 1 506 ? -10.045 -12.367 7.292 1.00 82.62 506 LYS A O 1
ATOM 4057 N N . LYS A 1 507 ? -11.657 -10.863 6.802 1.00 88.44 507 LYS A N 1
ATOM 4058 C CA . LYS A 1 507 ? -10.866 -10.000 5.931 1.00 88.44 507 LYS A CA 1
ATOM 4059 C C . LYS A 1 507 ? -11.221 -8.538 6.196 1.00 88.44 507 LYS A C 1
ATOM 4061 O O . LYS A 1 507 ? -12.387 -8.167 6.090 1.00 88.44 507 LYS A O 1
ATOM 4066 N N . ALA A 1 508 ? -10.229 -7.721 6.530 1.00 93.56 508 ALA A N 1
ATOM 4067 C CA . ALA A 1 508 ? -10.371 -6.274 6.636 1.00 93.56 508 ALA A CA 1
ATOM 4068 C C . ALA A 1 508 ? -9.304 -5.591 5.777 1.00 93.56 508 ALA A C 1
ATOM 4070 O O . ALA A 1 508 ? -8.139 -5.988 5.799 1.00 93.56 508 ALA A O 1
ATOM 4071 N N . ILE A 1 509 ? -9.727 -4.604 4.992 1.00 94.69 509 ILE A N 1
ATOM 4072 C CA . ILE A 1 509 ? -8.959 -4.053 3.877 1.00 94.69 509 ILE A CA 1
ATOM 4073 C C . ILE A 1 509 ? -8.718 -2.561 4.105 1.00 94.69 509 ILE A C 1
ATOM 4075 O O . ILE A 1 509 ? -9.646 -1.790 4.364 1.00 94.69 509 ILE A O 1
ATOM 4079 N N . ALA A 1 510 ? -7.461 -2.146 3.996 1.00 97.06 510 ALA A N 1
ATOM 4080 C CA . ALA A 1 510 ? -7.082 -0.748 3.935 1.00 97.06 510 ALA A CA 1
ATOM 4081 C C . ALA A 1 510 ? -7.537 -0.156 2.600 1.00 97.06 510 ALA A C 1
ATOM 4083 O O . ALA A 1 510 ? -7.304 -0.738 1.544 1.00 97.06 510 ALA A O 1
ATOM 4084 N N . ASN A 1 511 ? -8.160 1.019 2.618 1.00 95.75 511 ASN A N 1
ATOM 4085 C CA . ASN A 1 511 ? -8.637 1.665 1.394 1.00 95.75 511 ASN A CA 1
ATOM 4086 C C . ASN A 1 511 ? -7.510 2.372 0.612 1.00 95.75 511 ASN A C 1
ATOM 4088 O O . ASN A 1 511 ? -7.739 2.913 -0.472 1.00 95.75 511 ASN A O 1
ATOM 4092 N N . GLY A 1 512 ? -6.274 2.312 1.110 1.00 94.44 512 GLY A N 1
ATOM 4093 C CA . GLY A 1 512 ? -5.065 2.631 0.366 1.00 94.44 512 GLY A CA 1
ATOM 4094 C C . GLY A 1 512 ? -3.834 1.954 0.964 1.00 94.44 512 GLY A C 1
ATOM 4095 O O . GLY A 1 512 ? -3.848 1.528 2.112 1.00 94.44 512 GLY A O 1
ATOM 4096 N N . ASN A 1 513 ? -2.758 1.870 0.186 1.00 93.25 513 ASN A N 1
ATOM 4097 C CA . ASN A 1 513 ? -1.498 1.220 0.579 1.00 93.25 513 ASN A CA 1
ATOM 4098 C C . ASN A 1 513 ? -0.480 2.175 1.247 1.00 93.25 513 ASN A C 1
ATOM 4100 O O . ASN A 1 513 ? 0.726 1.922 1.199 1.00 93.25 513 ASN A O 1
ATOM 4104 N N . ALA A 1 514 ? -0.941 3.307 1.785 1.00 91.00 514 ALA A N 1
ATOM 4105 C CA . ALA A 1 514 ? -0.101 4.307 2.439 1.00 91.00 514 ALA A CA 1
ATOM 4106 C C . ALA A 1 514 ? -0.876 5.093 3.504 1.00 91.00 514 ALA A C 1
ATOM 4108 O O . ALA A 1 514 ? -2.077 5.343 3.355 1.00 91.00 514 ALA A O 1
ATOM 4109 N N . THR A 1 515 ? -0.148 5.567 4.516 1.00 91.56 515 THR A N 1
ATOM 4110 C CA . THR A 1 515 ? -0.628 6.256 5.723 1.00 91.56 515 THR A CA 1
ATOM 4111 C C . THR A 1 515 ? -1.719 7.295 5.447 1.00 91.56 515 THR A C 1
ATOM 4113 O O . THR A 1 515 ? -2.819 7.224 5.983 1.00 91.56 515 THR A O 1
ATOM 4116 N N . HIS A 1 516 ? -1.455 8.243 4.542 1.00 88.38 516 HIS A N 1
ATOM 4117 C CA . HIS A 1 516 ? -2.358 9.366 4.270 1.00 88.38 516 HIS A CA 1
ATOM 4118 C C . HIS A 1 516 ? -3.702 8.941 3.652 1.00 88.38 516 HIS A C 1
ATOM 4120 O O . HIS A 1 516 ? -4.727 9.550 3.951 1.00 88.38 516 HIS A O 1
ATOM 4126 N N . TYR A 1 517 ? -3.728 7.883 2.832 1.00 92.50 517 TYR A N 1
ATOM 4127 C CA . TYR A 1 517 ? -4.981 7.315 2.322 1.00 92.50 517 TYR A CA 1
ATOM 4128 C C . TYR A 1 517 ? -5.721 6.522 3.395 1.00 92.50 517 TYR A C 1
ATOM 4130 O O . TYR A 1 517 ? -6.948 6.607 3.457 1.00 92.50 517 TYR A O 1
ATOM 4138 N N . GLY A 1 518 ? -4.992 5.797 4.247 1.00 94.44 518 GLY A N 1
ATOM 4139 C CA . GLY A 1 518 ? -5.565 5.099 5.393 1.00 94.44 518 GLY A CA 1
ATOM 4140 C C . GLY A 1 518 ? -6.266 6.070 6.340 1.00 94.44 518 GLY A C 1
ATOM 4141 O O . GLY A 1 518 ? -7.465 5.951 6.576 1.00 94.44 518 GLY A O 1
ATOM 4142 N N . TRP A 1 519 ? -5.559 7.102 6.807 1.00 94.19 519 TRP A N 1
ATOM 4143 C CA . TRP A 1 519 ? -6.108 8.122 7.707 1.00 94.19 519 TRP A CA 1
ATOM 4144 C C . TRP A 1 519 ? -7.322 8.836 7.110 1.00 94.19 519 TRP A C 1
ATOM 4146 O O . TRP A 1 519 ? -8.357 8.942 7.769 1.00 94.19 519 TRP A O 1
ATOM 4156 N N . TYR A 1 520 ? -7.223 9.254 5.844 1.00 92.25 520 TYR A N 1
ATOM 4157 C CA . TYR A 1 520 ? -8.339 9.846 5.109 1.00 92.25 520 TYR A CA 1
ATOM 4158 C C . TYR A 1 520 ? -9.564 8.932 5.098 1.00 92.25 520 TYR A C 1
ATOM 4160 O O . TYR A 1 520 ? -10.666 9.344 5.454 1.00 92.25 520 TYR A O 1
ATOM 4168 N N . SER A 1 521 ? -9.373 7.668 4.726 1.00 95.25 521 SER A N 1
ATOM 4169 C CA . SER A 1 521 ? -10.476 6.720 4.587 1.00 95.25 521 SER A CA 1
ATOM 4170 C C . SER A 1 521 ? -11.105 6.378 5.933 1.00 95.25 521 SER A C 1
ATOM 4172 O O . SER A 1 521 ? -12.323 6.257 6.017 1.00 95.25 521 SER A O 1
ATOM 4174 N N . ILE A 1 522 ? -10.301 6.287 6.996 1.00 96.56 522 ILE A N 1
ATOM 4175 C CA . ILE A 1 522 ? -10.774 6.043 8.362 1.00 96.56 522 ILE A CA 1
ATOM 4176 C C . ILE A 1 522 ? -11.605 7.229 8.869 1.00 96.56 522 ILE A C 1
ATOM 4178 O O . ILE A 1 522 ? -12.707 7.023 9.366 1.00 96.56 522 ILE A O 1
ATOM 4182 N N . VAL A 1 523 ? -11.100 8.464 8.765 1.00 94.50 523 VAL A N 1
ATOM 4183 C CA . VAL A 1 523 ? -11.704 9.632 9.436 1.00 94.50 523 VAL A CA 1
ATOM 4184 C C . VAL A 1 523 ? -12.766 10.321 8.582 1.00 94.50 523 VAL A C 1
ATOM 4186 O O . VAL A 1 523 ? -13.805 10.739 9.102 1.00 94.50 523 VAL A O 1
ATOM 4189 N N . ASN A 1 524 ? -12.545 10.442 7.273 1.00 90.62 524 ASN A N 1
ATOM 4190 C CA . ASN A 1 524 ? -13.509 11.032 6.344 1.00 90.6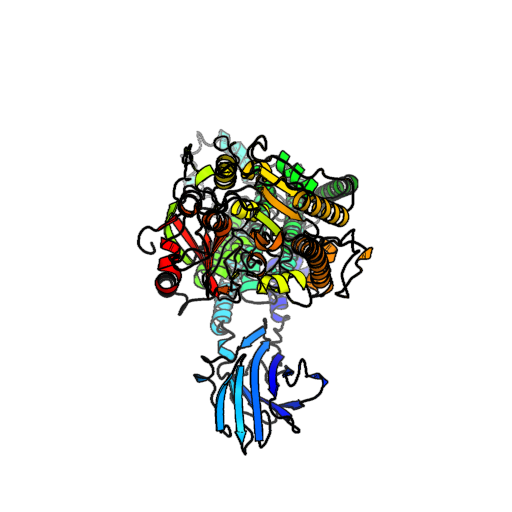2 524 ASN A CA 1
ATOM 4191 C C . ASN A 1 524 ? -14.510 9.991 5.831 1.00 90.62 524 ASN A C 1
ATOM 4193 O O . ASN A 1 524 ? -15.583 10.378 5.378 1.00 90.62 524 ASN A O 1
ATOM 4197 N N . SER A 1 525 ? -14.216 8.688 5.960 1.00 92.81 525 SER A N 1
ATOM 4198 C CA . SER A 1 525 ? -15.101 7.605 5.512 1.00 92.81 525 SER A CA 1
ATOM 4199 C C . SER A 1 525 ? -15.327 7.612 3.993 1.00 92.81 525 SER A C 1
ATOM 4201 O O . SER A 1 525 ? -16.422 7.337 3.500 1.00 92.81 525 SER A O 1
ATOM 4203 N N . ARG A 1 526 ? -14.266 7.951 3.249 1.00 90.00 526 ARG A N 1
ATOM 4204 C CA . ARG A 1 526 ? -14.260 8.116 1.789 1.00 90.00 526 ARG A CA 1
ATOM 4205 C C . ARG A 1 526 ? -13.164 7.299 1.124 1.00 90.00 526 ARG A C 1
ATOM 4207 O O . ARG A 1 526 ? -12.068 7.183 1.663 1.00 90.00 526 ARG A O 1
ATOM 4214 N N . ILE A 1 527 ? -13.432 6.802 -0.081 1.00 91.88 527 ILE A N 1
ATOM 4215 C CA . ILE A 1 527 ? -12.388 6.221 -0.935 1.00 91.88 527 ILE A CA 1
ATOM 4216 C C . ILE A 1 527 ? -11.459 7.356 -1.405 1.00 91.88 527 ILE A C 1
ATOM 4218 O O . ILE A 1 527 ? -11.955 8.411 -1.810 1.00 91.88 527 ILE A O 1
ATOM 4222 N N . PRO A 1 528 ? -10.122 7.180 -1.409 1.00 90.44 528 PRO A N 1
ATOM 4223 C CA . PRO A 1 528 ? -9.153 8.263 -1.634 1.00 90.44 528 PRO A CA 1
ATOM 4224 C C . PRO A 1 528 ? -9.101 8.847 -3.062 1.00 90.44 528 PRO A C 1
ATOM 4226 O O . PRO A 1 528 ? -8.136 9.529 -3.399 1.00 90.44 528 PRO A O 1
ATOM 4229 N N . LEU A 1 529 ? -10.133 8.668 -3.899 1.00 89.62 529 LEU A N 1
ATOM 4230 C CA . LEU A 1 529 ? -10.242 9.322 -5.212 1.00 89.62 529 LEU A CA 1
ATOM 4231 C C . LEU A 1 529 ? -10.256 10.856 -5.090 1.00 89.62 529 LEU A C 1
ATOM 4233 O O . LEU A 1 529 ? -9.655 11.547 -5.903 1.00 89.62 529 LEU A O 1
ATOM 4237 N N . TYR A 1 530 ? -10.912 11.405 -4.068 1.00 84.06 530 TYR A N 1
ATOM 4238 C CA . TYR A 1 530 ? -11.074 12.859 -3.912 1.00 84.06 530 TYR A CA 1
ATOM 4239 C C . TYR A 1 530 ? -10.136 13.473 -2.871 1.00 84.06 530 TYR A C 1
ATOM 4241 O O . TYR A 1 530 ? -10.327 14.614 -2.452 1.00 84.06 530 TYR A O 1
ATOM 4249 N N . TRP A 1 531 ? -9.108 12.728 -2.462 1.00 83.25 531 TRP A N 1
ATOM 4250 C CA . TRP A 1 531 ? -8.110 13.165 -1.486 1.00 83.25 531 TRP A CA 1
ATOM 4251 C C . TRP A 1 531 ? -7.517 14.542 -1.816 1.00 83.25 531 TRP A C 1
ATOM 4253 O O . TRP A 1 531 ? -7.431 15.403 -0.947 1.00 83.25 531 TRP A O 1
ATOM 4263 N N . ASP A 1 532 ? -7.139 14.773 -3.076 1.00 78.00 532 ASP A N 1
ATOM 4264 C CA . ASP A 1 532 ? -6.539 16.049 -3.483 1.00 78.00 532 ASP A CA 1
ATOM 4265 C C . ASP A 1 532 ? -7.573 17.188 -3.537 1.00 78.00 532 ASP A C 1
ATOM 4267 O O . ASP A 1 532 ? -7.279 18.327 -3.175 1.00 78.00 532 ASP A O 1
ATOM 4271 N N . THR A 1 533 ? -8.829 16.871 -3.875 1.00 75.19 533 THR A N 1
ATOM 4272 C CA . THR A 1 533 ? -9.939 17.835 -3.861 1.00 75.19 533 THR A CA 1
ATOM 4273 C C . THR A 1 533 ? -10.175 18.404 -2.461 1.00 75.19 533 THR A C 1
ATOM 4275 O O . THR A 1 533 ? -10.385 19.609 -2.342 1.00 75.19 533 THR A O 1
ATOM 4278 N N . TYR A 1 534 ? -10.055 17.596 -1.397 1.00 71.69 534 TYR A N 1
ATOM 4279 C CA . TYR A 1 534 ? -10.165 18.078 -0.009 1.00 71.69 534 TYR A CA 1
ATOM 4280 C C . TYR A 1 534 ? -9.109 19.135 0.350 1.00 71.69 534 TYR A C 1
ATOM 4282 O O . TYR A 1 534 ? -9.377 20.015 1.166 1.00 71.69 534 TYR A O 1
ATOM 4290 N N . LYS A 1 535 ? -7.932 19.093 -0.285 1.00 65.81 535 LYS A N 1
ATOM 4291 C CA . LYS A 1 535 ? -6.866 20.089 -0.084 1.00 65.81 535 LYS A CA 1
ATOM 4292 C C . LYS A 1 535 ? -7.150 21.393 -0.821 1.00 65.81 535 LYS A C 1
ATOM 4294 O O . LYS A 1 535 ? -6.646 22.453 -0.451 1.00 65.81 535 LYS A O 1
ATOM 4299 N N . SER A 1 536 ? -7.944 21.332 -1.888 1.00 60.59 536 SER A N 1
ATOM 4300 C CA . SER A 1 536 ? -8.298 22.490 -2.700 1.00 60.59 536 SER A CA 1
ATOM 4301 C C . SER A 1 536 ? -9.512 23.230 -2.113 1.00 60.59 536 SER A C 1
ATOM 4303 O O . SER A 1 536 ? -10.587 22.665 -1.982 1.00 60.59 536 SER A O 1
ATOM 4305 N N . LYS A 1 537 ? -9.290 24.498 -1.732 1.00 50.88 537 LYS A N 1
ATOM 4306 C CA . LYS A 1 537 ? -10.171 25.619 -1.301 1.00 50.88 537 LYS A CA 1
ATOM 4307 C C . LYS A 1 537 ? -11.634 25.417 -0.827 1.00 50.88 537 LYS A C 1
ATOM 4309 O O . LYS A 1 537 ? -12.042 26.209 0.019 1.00 50.88 537 LYS A O 1
ATOM 4314 N N . GLU A 1 538 ? -12.430 24.464 -1.306 1.00 52.28 538 GLU A N 1
ATOM 4315 C CA . GLU A 1 538 ? -13.872 24.363 -1.000 1.00 52.28 538 GLU A CA 1
ATOM 4316 C C . GLU A 1 538 ? -14.201 23.643 0.322 1.00 52.28 538 GLU A C 1
ATOM 4318 O O . GLU A 1 538 ? -15.256 23.901 0.901 1.00 52.28 538 GLU A O 1
ATOM 4323 N N . HIS A 1 539 ? -13.301 22.817 0.877 1.00 62.34 539 HIS A N 1
ATOM 4324 C CA . HIS A 1 539 ? -13.605 22.002 2.069 1.00 62.34 539 HIS A CA 1
ATOM 4325 C C . HIS A 1 539 ? -12.627 22.155 3.236 1.00 62.34 539 HIS A C 1
ATOM 4327 O O . HIS A 1 539 ? -12.247 21.194 3.898 1.00 62.34 539 HIS A O 1
ATOM 4333 N N . LYS A 1 540 ? -12.378 23.413 3.612 1.00 69.62 540 LYS A N 1
ATOM 4334 C CA . LYS A 1 540 ? -11.729 23.809 4.878 1.00 69.62 540 LYS A CA 1
ATOM 4335 C C . LYS A 1 540 ? -12.419 23.296 6.154 1.00 69.62 540 LYS A C 1
ATOM 4337 O O . LYS A 1 540 ? -11.902 23.498 7.246 1.00 69.62 540 LYS A O 1
ATOM 4342 N N . ALA A 1 541 ? -13.596 22.679 6.047 1.00 80.94 541 ALA A N 1
ATOM 4343 C CA . ALA A 1 541 ? -14.423 22.289 7.185 1.00 80.94 541 ALA A CA 1
ATOM 4344 C C . ALA A 1 541 ? -13.992 20.978 7.875 1.00 80.94 541 ALA A C 1
ATOM 4346 O O . ALA A 1 541 ? -14.466 20.732 8.981 1.00 80.94 541 ALA A O 1
ATOM 4347 N N . GLY A 1 542 ? -13.137 20.160 7.245 1.00 86.94 542 GLY A N 1
ATOM 4348 C CA . GLY A 1 542 ? -12.736 18.838 7.748 1.00 86.94 542 GLY A CA 1
ATOM 4349 C C . GLY A 1 542 ? -13.788 17.742 7.523 1.00 86.94 542 GLY A C 1
ATOM 4350 O O . GLY A 1 542 ? -14.756 17.938 6.784 1.00 86.94 542 GLY A O 1
ATOM 4351 N N . SER A 1 543 ? -13.603 16.586 8.169 1.00 89.69 543 SER A N 1
ATOM 4352 C CA . SER A 1 543 ? -14.459 15.397 8.033 1.00 89.69 543 SER A CA 1
ATOM 4353 C C . SER A 1 543 ? -15.925 15.674 8.379 1.00 89.69 543 SER A C 1
ATOM 4355 O O . SER A 1 543 ? -16.253 16.149 9.472 1.00 89.69 543 SER A O 1
ATOM 4357 N N . GLU A 1 544 ? -16.841 15.302 7.479 1.00 87.81 544 GLU A N 1
ATOM 4358 C CA . GLU A 1 544 ? -18.281 15.407 7.732 1.00 87.81 544 GLU A CA 1
ATOM 4359 C C . GLU A 1 544 ? -18.727 14.550 8.925 1.00 87.81 544 GLU A C 1
ATOM 4361 O O . GLU A 1 544 ? -19.610 14.958 9.682 1.00 87.81 544 GLU A O 1
ATOM 4366 N N . SER A 1 545 ? -18.089 13.395 9.135 1.00 89.31 545 SER A N 1
ATOM 4367 C CA . SER A 1 545 ? -18.398 12.504 10.258 1.00 89.31 545 SER A CA 1
ATOM 4368 C C . SER A 1 545 ? -17.988 13.121 11.598 1.00 89.31 545 SER A C 1
ATOM 4370 O O . SER A 1 545 ? -18.741 13.048 12.570 1.00 89.31 545 SER A O 1
ATOM 4372 N N . LEU A 1 546 ? -16.835 13.797 11.654 1.00 92.69 546 LEU A N 1
ATOM 4373 C CA . LEU A 1 546 ? -16.408 14.518 12.857 1.00 92.69 546 LEU A CA 1
ATOM 4374 C C . LEU A 1 546 ? -17.288 15.742 13.131 1.00 92.69 546 LEU A C 1
ATOM 4376 O O . LEU A 1 546 ? -17.663 15.988 14.276 1.00 92.69 546 LEU A O 1
ATOM 4380 N N . ARG A 1 547 ? -17.702 16.470 12.089 1.00 90.31 547 ARG A N 1
ATOM 4381 C CA . ARG A 1 547 ? -18.673 17.567 12.229 1.00 90.31 547 ARG A CA 1
ATOM 4382 C C . ARG A 1 547 ? -20.020 17.084 12.773 1.00 90.31 547 ARG A C 1
ATOM 4384 O O . ARG A 1 547 ? -20.603 17.758 13.620 1.00 90.31 547 ARG A O 1
ATOM 4391 N N . ALA A 1 548 ? -20.492 15.915 12.335 1.00 88.75 548 ALA A N 1
ATOM 4392 C CA . ALA A 1 548 ? -21.707 15.301 12.867 1.00 88.75 548 ALA A CA 1
ATOM 4393 C C . ALA A 1 548 ? -21.575 14.988 14.366 1.00 88.75 548 ALA A C 1
ATOM 4395 O O . ALA A 1 548 ? -22.497 15.264 15.133 1.00 88.75 548 ALA A O 1
ATOM 4396 N N . LEU A 1 549 ? -20.420 14.468 14.793 1.00 91.00 549 LEU A N 1
ATOM 4397 C CA . LEU A 1 549 ? -20.124 14.205 16.204 1.00 91.00 549 LEU A CA 1
ATOM 4398 C C . LEU A 1 549 ? -20.060 15.502 17.025 1.00 91.00 549 LEU A C 1
ATOM 4400 O O . LEU A 1 549 ? -20.695 15.581 18.077 1.00 91.00 549 LEU A O 1
ATOM 4404 N N . LYS A 1 550 ? -19.383 16.546 16.526 1.00 89.88 550 LYS A N 1
ATOM 4405 C CA . LYS A 1 550 ? -19.372 17.883 17.150 1.00 89.88 550 LYS A CA 1
ATOM 4406 C C . LYS A 1 550 ? -20.790 18.429 17.332 1.00 89.88 550 LYS A C 1
ATOM 4408 O O . LYS A 1 550 ? -21.131 18.864 18.428 1.00 89.88 550 LYS A O 1
ATOM 4413 N N . ASN A 1 551 ? -21.640 18.349 16.303 1.00 88.19 551 ASN A N 1
ATOM 4414 C CA . ASN A 1 551 ? -23.040 18.784 16.391 1.00 88.19 551 ASN A CA 1
ATOM 4415 C C . ASN A 1 551 ? -23.875 17.912 17.341 1.00 88.19 551 ASN A C 1
ATOM 4417 O O . ASN A 1 551 ? -24.821 18.389 17.956 1.00 88.19 551 ASN A O 1
ATOM 4421 N N . ALA A 1 552 ? -23.505 16.642 17.505 1.00 88.00 552 ALA A N 1
ATOM 4422 C CA . ALA A 1 552 ? -24.071 15.769 18.524 1.00 88.00 552 ALA A CA 1
ATOM 4423 C C . ALA A 1 552 ? -23.496 16.026 19.926 1.00 88.00 552 ALA A C 1
ATOM 4425 O O . ALA A 1 552 ? -23.807 15.264 20.837 1.00 88.00 552 ALA A O 1
ATOM 4426 N N . GLY A 1 553 ? -22.653 17.046 20.127 1.00 89.50 553 GLY A N 1
ATOM 4427 C CA . GLY A 1 553 ? -22.079 17.439 21.415 1.00 89.50 553 GLY A CA 1
ATOM 4428 C C . GLY A 1 553 ? -20.959 16.523 21.911 1.00 89.50 553 GLY A C 1
ATOM 4429 O O . GLY A 1 553 ? -20.902 16.256 23.113 1.00 89.50 553 GLY A O 1
ATOM 4430 N N . TYR A 1 554 ? -20.149 15.974 21.005 1.00 93.12 554 TYR A N 1
ATOM 4431 C CA . TYR A 1 554 ? -18.904 15.282 21.343 1.00 93.12 554 TYR A CA 1
ATOM 4432 C C . TYR A 1 554 ? -17.727 16.251 21.405 1.00 93.12 554 TYR A C 1
ATOM 4434 O O . TYR A 1 554 ? -17.619 17.162 20.584 1.00 93.12 554 TYR A O 1
ATOM 4442 N N . GLU A 1 555 ? -16.820 15.992 22.340 1.00 94.00 555 GLU A N 1
ATOM 4443 C CA . GLU A 1 555 ? -15.476 16.566 22.344 1.00 94.00 555 GLU A CA 1
ATOM 4444 C C . GLU A 1 555 ? -14.543 15.678 21.510 1.00 94.00 555 GLU A C 1
ATOM 4446 O O . GLU A 1 555 ? -14.475 14.467 21.740 1.00 94.00 555 GLU A O 1
ATOM 4451 N N . ILE A 1 556 ? -13.830 16.251 20.543 1.00 96.69 556 ILE A N 1
ATOM 4452 C CA . ILE A 1 556 ? -12.896 15.509 19.688 1.00 96.69 556 ILE A CA 1
ATOM 4453 C C . ILE A 1 556 ? -11.477 15.679 20.234 1.00 96.69 556 ILE A C 1
ATOM 4455 O O . ILE A 1 556 ? -10.919 16.778 20.230 1.00 96.69 556 ILE A O 1
ATOM 4459 N N . LYS A 1 557 ? -10.885 14.573 20.689 1.00 96.50 557 LYS A N 1
ATOM 4460 C CA . LYS A 1 557 ? -9.546 14.530 21.288 1.00 96.50 557 LYS A CA 1
ATOM 4461 C C . LYS A 1 557 ? -8.599 13.741 20.395 1.00 96.50 557 LYS A C 1
ATOM 4463 O O . LYS A 1 557 ? -8.875 12.590 20.063 1.00 96.50 557 LYS A O 1
ATOM 4468 N N . VAL A 1 558 ? -7.469 14.334 20.032 1.00 97.19 558 VAL A N 1
ATOM 4469 C CA . VAL A 1 558 ? -6.441 13.712 19.194 1.00 97.19 558 VAL A CA 1
ATOM 4470 C C . VAL A 1 558 ? -5.203 13.423 20.035 1.00 97.19 558 VAL A C 1
ATOM 4472 O O . VAL A 1 558 ? -4.569 14.317 20.589 1.00 97.19 558 VAL A O 1
ATOM 4475 N N . HIS A 1 559 ? -4.839 12.152 20.116 1.00 96.56 559 HIS A N 1
ATOM 4476 C CA . HIS A 1 559 ? -3.708 11.652 20.885 1.00 96.56 559 HIS A CA 1
ATOM 4477 C C . HIS A 1 559 ? -2.676 11.104 19.906 1.00 96.56 559 HIS A C 1
ATOM 4479 O O . HIS A 1 559 ? -2.801 9.972 19.452 1.00 96.56 559 HIS A O 1
ATOM 4485 N N . SER A 1 560 ? -1.693 11.917 19.520 1.00 94.12 560 SER A N 1
ATOM 4486 C CA . SER A 1 560 ? -0.770 11.568 18.435 1.00 94.12 560 SER A CA 1
ATOM 4487 C C . SER A 1 560 ? 0.688 11.690 18.846 1.00 94.12 560 SER A C 1
ATOM 4489 O O . SER A 1 560 ? 1.119 12.736 19.329 1.00 94.12 560 SER A O 1
ATOM 4491 N N . SER A 1 561 ? 1.458 10.638 18.573 1.00 91.56 561 SER A N 1
ATOM 4492 C CA . SER A 1 561 ? 2.926 10.686 18.556 1.00 91.56 561 SER A CA 1
ATOM 4493 C C . SER A 1 561 ? 3.491 11.105 17.202 1.00 91.56 561 SER A C 1
ATOM 4495 O O . SER A 1 561 ? 4.694 11.314 17.064 1.00 91.56 561 SER A O 1
ATOM 4497 N N . LYS A 1 562 ? 2.631 11.169 16.185 1.00 86.00 562 LYS A N 1
ATOM 4498 C CA . LYS A 1 562 ? 2.981 11.491 14.808 1.00 86.00 562 LYS A CA 1
ATOM 4499 C C . LYS A 1 562 ? 2.693 12.956 14.513 1.00 86.00 562 LYS A C 1
ATOM 4501 O O . LYS A 1 562 ? 1.681 13.503 14.955 1.00 86.00 562 LYS A O 1
ATOM 4506 N N . ASP A 1 563 ? 3.548 13.560 13.696 1.00 85.31 563 ASP A N 1
ATOM 4507 C CA . ASP A 1 563 ? 3.225 14.813 13.020 1.00 85.31 563 ASP A CA 1
ATOM 4508 C C . ASP A 1 563 ? 2.181 14.550 11.923 1.00 85.31 563 ASP A C 1
ATOM 4510 O O . ASP A 1 563 ? 2.470 13.912 10.906 1.00 85.31 563 ASP A O 1
ATOM 4514 N N . LEU A 1 564 ? 0.955 15.018 12.160 1.00 88.56 564 LEU A N 1
ATOM 4515 C CA . LEU A 1 564 ? -0.191 14.800 11.278 1.00 88.56 564 LEU A CA 1
ATOM 4516 C C . LEU A 1 564 ? -0.227 15.772 10.083 1.00 88.56 564 LEU A C 1
ATOM 4518 O O . LEU A 1 564 ? -1.035 15.578 9.176 1.00 88.56 564 LEU A O 1
ATOM 4522 N N . SER A 1 565 ? 0.673 16.763 10.026 1.00 83.31 565 SER A N 1
ATOM 4523 C CA . SER A 1 565 ? 0.751 17.740 8.925 1.00 83.31 565 SER A CA 1
ATOM 4524 C C . SER A 1 565 ? 1.295 17.159 7.615 1.00 83.31 565 SER A C 1
ATOM 4526 O O . SER A 1 565 ? 1.291 17.806 6.559 1.00 83.31 565 SER A O 1
ATOM 4528 N N . TYR A 1 566 ? 1.755 15.905 7.645 1.00 78.50 566 TYR A N 1
ATOM 4529 C CA . TYR A 1 566 ? 2.222 15.187 6.467 1.00 78.50 566 TYR A CA 1
ATOM 4530 C C . TYR A 1 566 ? 1.167 15.206 5.348 1.00 78.50 566 TYR A C 1
ATOM 4532 O O . TYR A 1 566 ? 0.061 14.692 5.492 1.00 78.50 566 TYR A O 1
ATOM 4540 N N . LEU A 1 567 ? 1.528 15.806 4.206 1.00 76.69 567 LEU A N 1
ATOM 4541 C CA . LEU A 1 567 ? 0.649 16.003 3.045 1.00 76.69 567 LEU A CA 1
ATOM 4542 C C . LEU A 1 567 ? -0.688 16.716 3.359 1.00 76.69 567 LEU A C 1
ATOM 4544 O O . LEU A 1 567 ? -1.643 16.509 2.606 1.00 76.69 567 LEU A O 1
ATOM 4548 N N . SER A 1 568 ? -0.741 17.569 4.392 1.00 80.44 568 SER A N 1
ATOM 4549 C CA . SER A 1 568 ? -1.959 18.250 4.876 1.00 80.44 568 SER A CA 1
ATOM 4550 C C . SER A 1 568 ? -3.071 17.270 5.285 1.00 80.44 568 SER A C 1
ATOM 4552 O O . SER A 1 568 ? -4.257 17.499 5.024 1.00 80.44 568 SER A O 1
ATOM 4554 N N . ALA A 1 569 ? -2.694 16.120 5.860 1.00 84.19 569 ALA A N 1
ATOM 4555 C CA . ALA A 1 569 ? -3.651 15.111 6.309 1.00 84.19 569 ALA A CA 1
ATOM 4556 C C . ALA A 1 569 ? -4.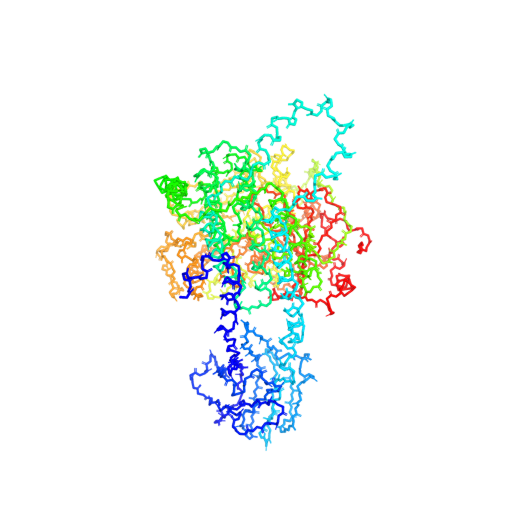485 15.595 7.501 1.00 84.19 569 ALA A C 1
ATOM 4558 O O . ALA A 1 569 ? -5.693 15.366 7.532 1.00 84.19 569 ALA A O 1
ATOM 4559 N N . ASP A 1 570 ? -3.868 16.300 8.443 1.00 88.81 570 ASP A N 1
ATOM 4560 C CA . ASP A 1 570 ? -4.546 17.000 9.531 1.00 88.81 570 ASP A CA 1
ATOM 4561 C C . ASP A 1 570 ? -5.615 17.979 9.025 1.00 88.81 570 ASP A C 1
ATOM 4563 O O . ASP A 1 570 ? -6.769 17.862 9.427 1.00 88.81 570 ASP A O 1
ATOM 4567 N N . GLU A 1 571 ? -5.290 18.866 8.084 1.00 87.12 571 GLU A N 1
ATOM 4568 C CA . GLU A 1 571 ? -6.249 19.807 7.491 1.00 87.12 571 GLU A CA 1
ATOM 4569 C C . GLU A 1 571 ? -7.409 19.073 6.802 1.00 87.12 571 GLU A C 1
ATOM 4571 O O . GLU A 1 571 ? -8.572 19.468 6.905 1.00 87.12 571 GLU A O 1
ATOM 4576 N N . THR A 1 572 ? -7.105 17.963 6.128 1.00 86.44 572 THR A N 1
ATOM 4577 C CA . THR A 1 572 ? -8.101 17.137 5.433 1.00 86.44 572 THR A CA 1
ATOM 4578 C C . THR A 1 572 ? -9.081 16.472 6.410 1.00 86.44 572 THR A C 1
ATOM 4580 O O . THR A 1 572 ? -10.284 16.382 6.140 1.00 86.44 572 THR A O 1
ATOM 4583 N N . MET A 1 573 ? -8.581 16.009 7.557 1.00 90.81 573 MET A N 1
ATOM 4584 C CA . MET A 1 573 ? -9.382 15.335 8.580 1.00 90.81 573 MET A CA 1
ATOM 4585 C C . MET A 1 573 ? -10.126 16.324 9.482 1.00 90.81 573 MET A C 1
ATOM 4587 O O . MET A 1 573 ? -11.296 16.108 9.805 1.00 90.81 573 MET A O 1
ATOM 4591 N N . PHE A 1 574 ? -9.477 17.419 9.872 1.00 93.19 574 PHE A N 1
ATOM 4592 C CA . PHE A 1 574 ? -9.908 18.292 10.967 1.00 93.19 574 PHE A CA 1
ATOM 4593 C C . PHE A 1 574 ? -10.261 19.723 10.545 1.00 93.19 574 PHE A C 1
ATOM 4595 O O . PHE A 1 574 ? -10.749 20.497 11.370 1.00 93.19 574 PHE A O 1
ATOM 4602 N N . GLY A 1 575 ? -10.068 20.059 9.271 1.00 89.31 575 GLY A N 1
ATOM 4603 C CA . GLY A 1 575 ? -10.297 21.389 8.719 1.00 89.31 575 GLY A CA 1
ATOM 4604 C C . GLY A 1 575 ? -9.038 22.253 8.712 1.00 89.31 575 GLY A C 1
ATOM 4605 O O . GLY A 1 575 ? -8.077 21.967 9.417 1.00 89.31 575 GLY A O 1
ATOM 4606 N N . SER A 1 576 ? -9.029 23.314 7.900 1.00 86.00 576 SER A N 1
ATOM 4607 C CA . SER A 1 576 ? -7.809 24.094 7.625 1.00 86.00 576 SER A CA 1
ATOM 4608 C C . SER A 1 576 ? -7.233 24.806 8.846 1.00 86.00 576 SER A C 1
ATOM 4610 O O . SER A 1 576 ? -6.033 25.045 8.897 1.00 86.00 576 SER A O 1
ATOM 4612 N N . ASP A 1 577 ? -8.083 25.137 9.818 1.00 86.81 577 ASP A N 1
ATOM 4613 C CA . ASP A 1 577 ? -7.670 25.768 11.074 1.00 86.81 577 ASP A CA 1
ATOM 4614 C C . ASP A 1 577 ? -7.673 24.749 12.228 1.00 86.81 577 ASP A C 1
ATOM 4616 O O . ASP A 1 577 ? -7.651 25.123 13.400 1.00 86.81 577 ASP A O 1
ATOM 4620 N N . LEU A 1 578 ? -7.749 23.452 11.894 1.00 91.75 578 LEU A N 1
ATOM 4621 C CA . LEU A 1 578 ? -7.898 22.325 12.817 1.00 91.75 578 LEU A CA 1
ATOM 4622 C C . LEU A 1 578 ? -9.084 22.489 13.782 1.00 91.75 578 LEU A C 1
ATOM 4624 O O . LEU A 1 578 ? -9.096 21.933 14.878 1.00 91.75 578 LEU A O 1
ATOM 4628 N N . GLN A 1 579 ? -10.110 23.235 13.365 1.00 91.75 579 GLN A N 1
ATOM 4629 C CA . GLN A 1 579 ? -11.212 23.684 14.216 1.00 91.75 579 GLN A CA 1
ATOM 4630 C C . GLN A 1 579 ? -12.100 22.553 14.758 1.00 91.75 579 GLN A C 1
ATOM 4632 O O . GLN A 1 579 ? -12.936 22.785 15.631 1.00 91.75 579 GLN A O 1
ATOM 4637 N N . LEU A 1 580 ? -11.977 21.339 14.213 1.00 93.94 580 LEU A N 1
ATOM 4638 C CA . LEU A 1 580 ? -12.682 20.169 14.733 1.00 93.94 580 LEU A CA 1
ATOM 4639 C C . LEU A 1 580 ? -11.991 19.541 15.944 1.00 93.94 580 LEU A C 1
ATOM 4641 O O . LEU A 1 580 ? -12.619 18.707 16.586 1.00 93.94 580 LEU A O 1
ATOM 4645 N N . ILE A 1 581 ? -10.746 19.912 16.254 1.00 96.00 581 ILE A N 1
ATOM 4646 C CA . ILE A 1 581 ? -9.990 19.385 17.392 1.00 96.00 581 ILE A CA 1
ATOM 4647 C C . ILE A 1 581 ? -10.256 20.253 18.625 1.00 96.00 581 ILE A C 1
ATOM 4649 O O . ILE A 1 581 ? -9.958 21.444 18.628 1.00 96.00 581 ILE A O 1
ATOM 4653 N N . ASP A 1 582 ? -10.763 19.646 19.696 1.00 95.50 582 ASP A N 1
ATOM 4654 C CA . ASP A 1 582 ? -10.912 20.313 20.997 1.00 95.50 582 ASP A CA 1
ATOM 4655 C C . ASP A 1 582 ? -9.653 20.165 21.861 1.00 95.50 582 ASP A C 1
ATOM 4657 O O . ASP A 1 582 ? -9.314 21.039 22.658 1.00 95.50 582 ASP A O 1
ATOM 4661 N N . TYR A 1 583 ? -8.939 19.053 21.687 1.00 94.12 583 TYR A N 1
ATOM 4662 C CA . TYR A 1 583 ? -7.713 18.746 22.409 1.00 94.12 583 TYR A CA 1
ATOM 4663 C C . TYR A 1 583 ? -6.749 17.960 21.523 1.00 94.12 583 TYR A C 1
ATOM 4665 O O . TYR A 1 583 ? -7.148 16.975 20.903 1.00 94.12 583 TYR A O 1
ATOM 4673 N N . ILE A 1 584 ? -5.471 18.342 21.526 1.00 93.00 584 ILE A N 1
ATOM 4674 C CA . ILE A 1 584 ? -4.386 17.549 20.943 1.00 93.00 584 ILE A CA 1
ATOM 4675 C C . ILE A 1 584 ? -3.276 17.346 21.972 1.00 93.00 584 ILE A C 1
ATOM 4677 O O . ILE A 1 584 ? -2.892 18.287 22.674 1.00 93.00 584 ILE A O 1
ATOM 4681 N N . THR A 1 585 ? -2.758 16.121 22.087 1.00 89.94 585 THR A N 1
ATOM 4682 C CA . THR A 1 585 ? -1.645 15.847 23.002 1.00 89.94 585 THR A CA 1
ATOM 4683 C C . THR A 1 585 ? -0.444 16.719 22.652 1.00 89.94 585 THR A C 1
ATOM 4685 O O . THR A 1 585 ? -0.011 16.797 21.502 1.00 89.94 585 THR A O 1
ATOM 4688 N N . LYS A 1 586 ? 0.130 17.366 23.669 1.00 82.44 586 LYS A N 1
ATOM 4689 C CA . LYS A 1 586 ? 1.342 18.162 23.503 1.00 82.44 586 LYS A CA 1
ATOM 4690 C C . LYS A 1 586 ? 2.525 17.239 23.234 1.00 82.44 586 LYS A C 1
ATOM 4692 O O . LYS A 1 586 ? 2.879 16.414 24.073 1.00 82.44 586 LYS A O 1
ATOM 4697 N N . HIS A 1 587 ? 3.169 17.432 22.091 1.00 76.81 587 HIS A N 1
ATOM 4698 C CA . HIS A 1 587 ? 4.359 16.674 21.742 1.00 76.81 587 HIS A CA 1
ATOM 4699 C C . HIS A 1 587 ? 5.521 17.036 22.678 1.00 76.81 587 HIS A C 1
ATOM 4701 O O . HIS A 1 587 ? 5.856 18.212 22.851 1.00 76.81 587 HIS A O 1
ATOM 4707 N N . ILE A 1 588 ? 6.142 16.024 23.280 1.00 80.44 588 ILE A N 1
ATOM 4708 C CA . ILE A 1 588 ? 7.337 16.187 24.114 1.00 80.44 588 ILE A CA 1
ATOM 4709 C C . ILE A 1 588 ? 8.600 15.861 23.304 1.00 80.44 588 ILE A C 1
ATOM 4711 O O . ILE A 1 588 ? 8.538 15.044 22.380 1.00 80.44 588 ILE A O 1
ATOM 4715 N N . PRO A 1 589 ? 9.756 16.477 23.605 1.00 81.56 589 PRO A N 1
ATOM 4716 C CA . PRO A 1 589 ? 11.032 16.028 23.056 1.00 81.56 589 PRO A CA 1
ATOM 4717 C C . PRO A 1 589 ? 11.361 14.616 23.559 1.00 81.56 589 PRO A C 1
ATOM 4719 O O . PRO A 1 589 ? 11.259 14.350 24.755 1.00 81.56 589 PRO A O 1
ATOM 4722 N N . GLY A 1 590 ? 11.785 13.713 22.674 1.00 85.50 590 GLY A N 1
ATOM 4723 C CA . GLY A 1 590 ? 12.150 12.349 23.061 1.00 85.50 590 GLY A CA 1
ATOM 4724 C C . GLY A 1 590 ? 12.269 11.393 21.879 1.00 85.50 590 GLY A C 1
ATOM 4725 O O . GLY A 1 590 ? 12.091 11.784 20.725 1.00 85.50 590 GLY A O 1
ATOM 4726 N N . SER A 1 591 ? 12.585 10.127 22.166 1.00 91.06 591 SER A N 1
ATOM 4727 C CA . SER A 1 591 ? 12.486 9.054 21.174 1.00 91.06 591 SER A CA 1
ATOM 4728 C C . SER A 1 591 ? 11.015 8.716 20.901 1.00 91.06 591 SER A C 1
ATOM 4730 O O . SER A 1 591 ? 10.163 8.889 21.771 1.00 91.06 591 SER A O 1
ATOM 4732 N N . ILE A 1 592 ? 10.706 8.220 19.697 1.00 92.31 592 ILE A N 1
ATOM 4733 C CA . ILE A 1 592 ? 9.330 7.851 19.307 1.00 92.31 592 ILE A CA 1
ATOM 4734 C C . ILE A 1 592 ? 8.649 6.923 20.333 1.00 92.31 592 ILE A C 1
ATOM 4736 O O . ILE A 1 592 ? 7.530 7.232 20.738 1.00 92.31 592 ILE A O 1
ATOM 4740 N N . PRO A 1 593 ? 9.309 5.871 20.863 1.00 95.12 593 PRO A N 1
ATOM 4741 C CA . PRO A 1 593 ? 8.696 5.046 21.903 1.00 95.12 593 PRO A CA 1
ATOM 4742 C C . PRO A 1 593 ? 8.366 5.805 23.196 1.00 95.12 593 PRO A C 1
ATOM 4744 O O . PRO A 1 593 ? 7.358 5.515 23.835 1.00 95.12 593 PRO A O 1
ATOM 4747 N N . ALA A 1 594 ? 9.186 6.786 23.591 1.00 94.69 594 ALA A N 1
ATOM 4748 C CA . ALA A 1 594 ? 8.914 7.612 24.769 1.00 94.69 594 ALA A CA 1
ATOM 4749 C C . ALA A 1 594 ? 7.692 8.520 24.557 1.00 94.69 594 ALA A C 1
ATOM 4751 O O . ALA A 1 594 ? 6.895 8.714 25.475 1.00 94.69 594 ALA A O 1
ATOM 4752 N N . ILE A 1 595 ? 7.518 9.030 23.336 1.00 94.56 595 ILE A N 1
ATOM 4753 C CA . ILE A 1 595 ? 6.347 9.824 22.958 1.00 94.56 595 ILE A CA 1
ATOM 4754 C C . ILE A 1 595 ? 5.093 8.937 22.957 1.00 94.56 595 ILE A C 1
ATOM 4756 O O . ILE A 1 595 ? 4.114 9.310 23.596 1.00 94.56 595 ILE A O 1
ATOM 4760 N N . ASP A 1 596 ? 5.142 7.733 22.371 1.00 95.69 596 ASP A N 1
ATOM 4761 C CA . ASP A 1 596 ? 4.024 6.771 22.407 1.00 95.69 596 ASP A CA 1
ATOM 4762 C C . ASP A 1 596 ? 3.599 6.415 23.845 1.00 95.69 596 ASP A C 1
ATOM 4764 O O . ASP A 1 596 ? 2.401 6.333 24.140 1.00 95.69 596 ASP A O 1
ATOM 4768 N N . ILE A 1 597 ? 4.558 6.254 24.769 1.00 95.94 597 ILE A N 1
ATOM 4769 C CA . ILE A 1 597 ? 4.277 6.053 26.203 1.00 95.94 597 ILE A CA 1
ATOM 4770 C C . ILE A 1 597 ? 3.551 7.267 26.783 1.00 95.94 597 ILE A C 1
ATOM 4772 O O . ILE A 1 597 ? 2.491 7.097 27.383 1.00 95.94 597 ILE A O 1
ATOM 4776 N N . SER A 1 598 ? 4.078 8.475 26.566 1.00 95.50 598 SER A N 1
ATOM 4777 C CA . SER A 1 598 ? 3.503 9.719 27.094 1.00 95.50 598 SER A CA 1
ATOM 4778 C C . SER A 1 598 ? 2.096 9.989 26.555 1.00 95.50 598 SER A C 1
ATOM 4780 O O . SER A 1 598 ? 1.213 10.411 27.305 1.00 95.50 598 SER A O 1
ATOM 4782 N N . VAL A 1 599 ? 1.868 9.745 25.263 1.00 95.81 599 VAL A N 1
ATOM 4783 C CA . VAL A 1 599 ? 0.549 9.858 24.623 1.00 95.81 599 VAL A CA 1
ATOM 4784 C C . VAL A 1 599 ? -0.421 8.861 25.253 1.00 95.81 599 VAL A C 1
ATOM 4786 O O . VAL A 1 599 ? -1.537 9.228 25.613 1.00 95.81 599 VAL A O 1
ATOM 4789 N N . THR A 1 600 ? 0.022 7.623 25.484 1.00 97.06 600 THR A N 1
ATOM 4790 C CA . THR A 1 600 ? -0.791 6.595 26.149 1.00 97.06 600 THR A CA 1
ATOM 4791 C C . THR A 1 600 ? -1.102 6.956 27.606 1.00 97.06 600 THR A C 1
ATOM 4793 O O . THR A 1 600 ? -2.233 6.772 28.047 1.00 97.06 600 THR A O 1
ATOM 4796 N N . ASP A 1 601 ? -0.136 7.488 28.358 1.00 95.94 601 ASP A N 1
ATOM 4797 C CA . ASP A 1 601 ? -0.346 7.933 29.743 1.00 95.94 601 ASP A CA 1
ATOM 4798 C C . ASP A 1 601 ? -1.381 9.065 29.798 1.00 95.94 601 ASP A C 1
ATOM 4800 O O . ASP A 1 601 ? -2.314 9.029 30.599 1.00 95.94 601 ASP A O 1
ATOM 4804 N N . THR A 1 602 ? -1.270 10.029 28.883 1.00 94.81 602 THR A N 1
ATOM 4805 C CA . THR A 1 602 ? -2.212 11.149 28.743 1.00 94.81 602 THR A CA 1
ATOM 4806 C C . THR A 1 602 ? -3.619 10.670 28.382 1.00 94.81 602 THR A C 1
ATOM 4808 O O . THR A 1 602 ? -4.607 11.122 28.968 1.00 94.81 602 THR A O 1
ATOM 4811 N N . LEU A 1 603 ? -3.728 9.715 27.456 1.00 96.06 603 LEU A N 1
ATOM 4812 C CA . LEU A 1 603 ? -4.993 9.090 27.079 1.00 96.06 603 LEU A CA 1
ATOM 4813 C C . LEU A 1 603 ? -5.651 8.381 28.272 1.00 96.06 603 LEU A C 1
ATOM 4815 O O . LEU A 1 603 ? -6.845 8.562 28.509 1.00 96.06 603 LEU A O 1
ATOM 4819 N N . ILE A 1 604 ? -4.888 7.603 29.044 1.00 96.56 604 ILE A N 1
ATOM 4820 C CA . ILE A 1 604 ? -5.392 6.904 30.235 1.00 96.56 604 ILE A CA 1
ATOM 4821 C C . ILE A 1 604 ? -5.883 7.914 31.276 1.00 96.56 604 ILE A C 1
ATOM 4823 O O . ILE A 1 604 ? -7.021 7.819 31.732 1.00 96.56 604 ILE A O 1
ATOM 4827 N N . GLN A 1 605 ? -5.062 8.913 31.613 1.00 93.88 605 GLN A N 1
ATOM 4828 C CA . GLN A 1 605 ? -5.414 9.920 32.618 1.00 93.88 605 GLN A CA 1
ATOM 4829 C C . GLN A 1 605 ? -6.645 10.732 32.212 1.00 93.88 605 GLN A C 1
ATOM 4831 O O . GLN A 1 605 ? -7.547 10.934 33.022 1.00 93.88 605 GLN A O 1
ATOM 4836 N N . SER A 1 606 ? -6.723 11.162 30.951 1.00 91.00 606 SER A N 1
ATOM 4837 C CA . SER A 1 606 ? -7.895 11.887 30.449 1.00 91.00 606 SER A CA 1
ATOM 4838 C C . SER A 1 606 ? -9.156 11.019 30.410 1.00 91.00 606 SER A C 1
ATOM 4840 O O . SER A 1 606 ? -10.244 11.536 30.647 1.00 91.00 606 SER A O 1
ATOM 4842 N N . SER A 1 607 ? -9.025 9.708 30.183 1.00 92.06 607 SER A N 1
ATOM 4843 C CA . SER A 1 607 ? -10.155 8.769 30.198 1.00 92.06 607 SER A CA 1
ATOM 4844 C C . SER A 1 607 ? -10.716 8.540 31.600 1.00 92.06 607 SER A C 1
ATOM 4846 O O . SER A 1 607 ? -11.930 8.483 31.763 1.00 92.06 607 SER A O 1
ATOM 4848 N N . ILE A 1 608 ? -9.848 8.426 32.609 1.00 91.06 608 ILE A N 1
ATOM 4849 C CA . ILE A 1 608 ? -10.257 8.179 34.001 1.00 91.06 608 ILE A CA 1
ATOM 4850 C C . ILE A 1 608 ? -10.835 9.449 34.639 1.00 91.06 608 ILE A C 1
ATOM 4852 O O . ILE A 1 608 ? -11.809 9.375 35.379 1.00 91.06 608 ILE A O 1
ATOM 4856 N N . ASN A 1 609 ? -10.286 10.619 34.305 1.00 84.62 609 ASN A N 1
ATOM 4857 C CA . ASN A 1 609 ? -10.694 11.908 34.873 1.00 84.62 609 ASN A CA 1
ATOM 4858 C C . ASN A 1 609 ? -11.776 12.627 34.038 1.00 84.62 609 ASN A C 1
ATOM 4860 O O . ASN A 1 609 ? -11.851 13.854 34.057 1.00 84.62 609 ASN A O 1
ATOM 4864 N N . THR A 1 610 ? -12.572 11.902 33.244 1.00 74.81 610 THR A N 1
ATOM 4865 C CA . THR A 1 610 ? -13.614 12.515 32.400 1.00 74.81 610 THR A CA 1
ATOM 4866 C C . THR A 1 610 ? -14.820 12.954 33.237 1.00 74.81 610 THR A C 1
ATOM 4868 O O . THR A 1 610 ? -15.361 12.164 34.010 1.00 74.81 610 THR A O 1
ATOM 4871 N N . ASP A 1 611 ? -15.285 14.192 33.034 1.00 68.19 611 ASP A N 1
ATOM 4872 C CA . ASP A 1 611 ? -16.510 14.708 33.655 1.00 68.19 611 ASP A CA 1
ATOM 4873 C C . ASP A 1 611 ? -17.730 13.846 33.296 1.00 68.19 611 ASP A C 1
ATOM 4875 O O . ASP A 1 611 ? -18.028 13.596 32.120 1.00 68.19 611 ASP A O 1
ATOM 4879 N N . VAL A 1 612 ? -18.482 13.433 34.317 1.00 60.78 612 VAL A N 1
ATOM 4880 C CA . VAL A 1 612 ? -19.714 12.651 34.160 1.00 60.78 612 VAL A CA 1
ATOM 4881 C C . VAL A 1 612 ? -20.699 13.417 33.263 1.00 60.78 612 VAL A C 1
ATOM 4883 O O . VAL A 1 612 ? -21.148 14.507 33.606 1.00 60.78 612 VAL A O 1
ATOM 4886 N N . GLY A 1 613 ? -21.039 12.846 32.102 1.00 60.53 613 GLY A N 1
ATOM 4887 C CA . GLY A 1 613 ? -22.004 13.410 31.144 1.00 60.53 613 GLY A CA 1
ATOM 4888 C C . GLY A 1 613 ? -21.409 14.043 29.877 1.00 60.53 613 GLY A C 1
ATOM 4889 O O . GLY A 1 613 ? -22.159 14.296 28.930 1.00 60.53 613 GLY A O 1
ATOM 4890 N N . ARG A 1 614 ? -20.084 14.246 29.786 1.00 76.19 614 ARG A N 1
ATOM 4891 C CA . ARG A 1 614 ? -19.409 14.659 28.538 1.00 76.19 614 ARG A CA 1
ATOM 4892 C C . ARG A 1 614 ? -18.858 13.447 27.784 1.00 76.19 614 ARG A C 1
ATOM 4894 O O . ARG A 1 614 ? -17.938 12.786 28.247 1.00 76.19 614 ARG A O 1
ATOM 4901 N N . ALA A 1 615 ? -19.403 13.174 26.598 1.00 88.31 615 ALA A N 1
ATOM 4902 C CA . ALA A 1 615 ? -18.887 12.125 25.718 1.00 88.31 615 ALA A CA 1
ATOM 4903 C C . ALA A 1 615 ? -17.734 12.648 24.851 1.00 88.31 615 ALA A C 1
ATOM 4905 O O . ALA A 1 615 ? -17.823 13.736 24.275 1.00 88.31 615 ALA A O 1
ATOM 4906 N N . SER A 1 616 ? -16.678 11.848 24.725 1.00 94.12 616 SER A N 1
ATOM 4907 C CA . SER A 1 616 ? -15.501 12.170 23.918 1.00 94.12 616 SER A CA 1
ATOM 4908 C C . SER A 1 616 ? -15.280 11.165 22.789 1.00 94.12 616 SER A C 1
ATOM 4910 O O . SER A 1 616 ? -15.574 9.973 22.916 1.00 94.12 616 SER A O 1
ATOM 4912 N N . PHE A 1 617 ? -14.764 11.660 21.668 1.00 97.19 617 PHE A N 1
ATOM 4913 C CA . PHE A 1 617 ? -14.275 10.862 20.553 1.00 97.19 617 PHE A CA 1
ATOM 4914 C C . PHE A 1 617 ? -12.756 11.014 20.502 1.00 97.19 617 PHE A C 1
ATOM 4916 O O . PHE A 1 617 ? -12.238 12.079 20.169 1.00 97.19 617 PHE A O 1
ATOM 4923 N N . ASN A 1 618 ? -12.051 9.958 20.889 1.00 97.81 618 ASN A N 1
ATOM 4924 C CA . ASN A 1 618 ? -10.604 9.936 21.044 1.00 97.81 618 ASN A CA 1
ATOM 4925 C C . ASN A 1 618 ? -9.986 9.227 19.841 1.00 97.81 618 ASN A C 1
ATOM 4927 O O . ASN A 1 618 ? -10.266 8.050 19.620 1.00 97.81 618 ASN A O 1
ATOM 4931 N N . ILE A 1 619 ? -9.138 9.920 19.088 1.00 98.25 619 ILE A N 1
ATOM 4932 C CA . ILE A 1 619 ? -8.384 9.355 17.963 1.00 98.25 619 ILE A CA 1
ATOM 4933 C C . ILE A 1 619 ? -6.935 9.206 18.402 1.00 98.25 619 ILE A C 1
ATOM 4935 O O . ILE A 1 619 ? -6.341 10.178 18.862 1.00 98.25 619 ILE A O 1
ATOM 4939 N N . VAL A 1 620 ? -6.379 8.005 18.285 1.00 97.88 620 VAL A N 1
ATOM 4940 C CA . VAL A 1 620 ? -5.056 7.664 18.812 1.00 97.88 620 VAL A CA 1
ATOM 4941 C C . VAL A 1 620 ? -4.140 7.224 17.675 1.00 97.88 620 VAL A C 1
ATOM 4943 O O . VAL A 1 620 ? -4.458 6.264 16.974 1.00 97.88 620 VAL A O 1
ATOM 4946 N N . PHE A 1 621 ? -3.001 7.900 17.527 1.00 96.19 621 PHE A N 1
ATOM 4947 C CA . PHE A 1 621 ? -1.959 7.603 16.544 1.00 96.19 621 PHE A CA 1
ATOM 4948 C C . PHE A 1 621 ? -0.638 7.288 17.255 1.00 96.19 621 PHE A C 1
ATOM 4950 O O . PHE A 1 621 ? -0.047 8.159 17.901 1.00 96.19 621 PHE A O 1
ATOM 4957 N N . TRP A 1 622 ? -0.154 6.057 17.097 1.00 93.94 622 TRP A N 1
ATOM 4958 C CA . TRP A 1 622 ? 1.188 5.655 17.531 1.00 93.94 622 TRP A CA 1
ATOM 4959 C C . TRP A 1 622 ? 2.133 5.537 16.341 1.00 93.94 622 TRP A C 1
ATOM 4961 O O . TRP A 1 622 ? 1.715 5.137 15.258 1.00 93.94 622 TRP A O 1
ATOM 4971 N N . ASP A 1 623 ? 3.413 5.843 16.554 1.00 92.12 623 ASP A N 1
ATOM 4972 C CA . ASP A 1 623 ? 4.409 5.898 15.470 1.00 92.12 623 ASP A CA 1
ATOM 4973 C C . ASP A 1 623 ? 5.498 4.814 15.584 1.00 92.12 623 ASP A C 1
ATOM 4975 O O . ASP A 1 623 ? 6.311 4.639 14.680 1.00 92.12 623 ASP A O 1
ATOM 4979 N N . SER A 1 624 ? 5.548 4.034 16.669 1.00 95.19 624 SER A N 1
ATOM 4980 C CA . SER A 1 624 ? 6.611 3.030 16.854 1.00 95.19 624 SER A CA 1
ATOM 4981 C C . SER A 1 624 ? 6.620 1.902 15.819 1.00 95.19 624 SER A C 1
ATOM 4983 O O . SER A 1 624 ? 7.689 1.360 15.529 1.00 95.19 624 SER A O 1
ATOM 4985 N N . THR A 1 625 ? 5.471 1.552 15.239 1.00 95.25 625 THR A N 1
ATOM 4986 C CA . THR A 1 625 ? 5.364 0.557 14.158 1.00 95.25 625 THR A CA 1
ATOM 4987 C C . THR A 1 625 ? 5.706 1.124 12.780 1.00 95.25 625 THR A C 1
ATOM 4989 O O . THR A 1 625 ? 5.952 0.350 11.856 1.00 95.25 625 THR A O 1
ATOM 4992 N N . HIS A 1 626 ? 5.832 2.448 12.643 1.00 94.12 626 HIS A N 1
ATOM 4993 C CA . HIS A 1 626 ? 6.387 3.072 11.448 1.00 94.12 626 HIS A CA 1
ATOM 4994 C C . HIS A 1 626 ? 7.853 2.672 11.270 1.00 94.12 626 HIS A C 1
ATOM 4996 O O . HIS A 1 626 ? 8.618 2.547 12.233 1.00 94.12 626 HIS A O 1
ATOM 5002 N N . TYR A 1 627 ? 8.312 2.560 10.024 1.00 91.69 627 TYR A N 1
ATOM 5003 C CA . TYR A 1 627 ? 9.731 2.348 9.749 1.00 91.69 627 TYR A CA 1
ATOM 5004 C C . TYR A 1 627 ? 10.604 3.444 10.410 1.00 91.69 627 TYR A C 1
ATOM 5006 O O . TYR A 1 627 ? 10.353 4.640 10.225 1.00 91.69 627 TYR A O 1
ATOM 5014 N N . PRO A 1 628 ? 11.667 3.104 11.163 1.00 93.12 628 PRO A N 1
ATOM 5015 C CA . PRO A 1 628 ? 12.385 1.839 11.221 1.00 93.12 628 PRO A CA 1
ATOM 5016 C C . PRO A 1 628 ? 12.043 0.967 12.439 1.00 93.12 628 PRO A C 1
ATOM 5018 O O . PRO A 1 628 ? 12.963 0.381 13.001 1.00 93.12 628 PRO A O 1
ATOM 5021 N N . TYR A 1 629 ? 10.775 0.863 12.846 1.00 95.44 629 TYR A N 1
ATOM 5022 C CA . TYR A 1 629 ? 10.257 -0.105 13.830 1.00 95.44 629 TYR A CA 1
ATOM 5023 C C . TYR A 1 629 ? 10.925 -0.001 15.196 1.00 95.44 629 TYR A C 1
ATOM 5025 O O . TYR A 1 629 ? 11.925 -0.668 15.459 1.00 95.44 629 TYR A O 1
ATOM 5033 N N . ARG A 1 630 ? 10.430 0.870 16.067 1.00 95.75 630 ARG A N 1
ATOM 5034 C CA . ARG A 1 630 ? 11.107 1.221 17.321 1.00 95.75 630 ARG A CA 1
ATOM 5035 C C . ARG A 1 630 ? 10.387 0.662 18.537 1.00 95.75 630 ARG A C 1
ATOM 5037 O O . ARG A 1 630 ? 9.187 0.432 18.509 1.00 95.75 630 ARG A O 1
ATOM 5044 N N . TRP A 1 631 ? 11.140 0.440 19.605 1.00 97.44 631 TRP A N 1
ATOM 5045 C CA . TRP A 1 631 ? 10.618 0.113 20.933 1.00 97.44 631 TRP A CA 1
ATOM 5046 C C . TRP A 1 631 ? 11.636 0.561 21.995 1.00 97.44 631 TRP A C 1
ATOM 5048 O O . TRP A 1 631 ? 12.801 0.795 21.654 1.00 97.44 631 TRP A O 1
ATOM 5058 N N . PRO A 1 632 ? 11.234 0.747 23.266 1.00 96.50 632 PRO A N 1
ATOM 5059 C CA . PRO A 1 632 ? 12.143 1.234 24.295 1.00 96.50 632 PRO A CA 1
ATOM 5060 C C . PRO A 1 632 ? 13.110 0.127 24.716 1.00 96.50 632 PRO A C 1
ATOM 5062 O O . PRO A 1 632 ? 12.715 -1.032 24.859 1.00 96.50 632 PRO A O 1
ATOM 5065 N N . LYS A 1 633 ? 14.368 0.480 24.999 1.00 94.38 633 LYS A N 1
ATOM 5066 C CA . LYS A 1 633 ? 15.383 -0.502 25.437 1.00 94.38 633 LYS A CA 1
ATOM 5067 C C . LYS A 1 633 ? 14.966 -1.285 26.682 1.00 94.38 633 LYS A C 1
ATOM 5069 O O . LYS A 1 633 ? 15.267 -2.466 26.801 1.00 94.38 633 LYS A O 1
ATOM 5074 N N . THR A 1 634 ? 14.230 -0.643 27.588 1.00 94.25 634 THR A N 1
ATOM 5075 C CA . THR A 1 634 ? 13.724 -1.250 28.831 1.00 94.25 634 THR A CA 1
ATOM 5076 C C . THR A 1 634 ? 12.777 -2.427 28.595 1.00 94.25 634 THR A C 1
ATOM 5078 O O . THR A 1 634 ? 12.605 -3.254 29.485 1.00 94.25 634 THR A O 1
ATOM 5081 N N . MET A 1 635 ? 12.170 -2.531 27.410 1.00 94.94 635 MET A N 1
ATOM 5082 C CA . MET A 1 635 ? 11.321 -3.661 27.041 1.00 94.94 635 MET A CA 1
ATOM 5083 C C . MET A 1 635 ? 12.120 -4.910 26.633 1.00 94.94 635 MET A C 1
ATOM 5085 O O . MET A 1 635 ? 11.567 -6.011 26.707 1.00 94.94 635 MET A O 1
ATOM 5089 N N . GLY A 1 636 ? 13.377 -4.753 26.203 1.00 93.38 636 GLY A N 1
ATOM 5090 C CA . GLY A 1 636 ? 14.149 -5.809 25.545 1.00 93.38 636 GLY A CA 1
ATOM 5091 C C . GLY A 1 636 ? 13.547 -6.240 24.200 1.00 93.38 636 GLY A C 1
ATOM 5092 O O . GLY A 1 636 ? 12.600 -5.630 23.700 1.00 93.38 636 GLY A O 1
ATOM 5093 N N . ALA A 1 637 ? 14.090 -7.301 23.602 1.00 95.56 637 ALA A N 1
ATOM 5094 C CA . ALA A 1 637 ? 13.562 -7.918 22.385 1.00 95.56 637 ALA A CA 1
ATOM 5095 C C . ALA A 1 637 ? 13.027 -9.323 22.686 1.00 95.56 637 ALA A C 1
ATOM 5097 O O . ALA A 1 637 ? 13.606 -10.068 23.467 1.00 95.56 637 ALA A O 1
ATOM 5098 N N . THR A 1 638 ? 11.899 -9.687 22.078 1.00 96.50 638 THR A N 1
ATOM 5099 C CA . THR A 1 638 ? 11.343 -11.050 22.167 1.00 96.50 638 THR A CA 1
ATOM 5100 C C . THR A 1 638 ? 11.716 -11.873 20.937 1.00 96.50 638 THR A C 1
ATOM 5102 O O . THR A 1 638 ? 11.963 -13.069 21.042 1.00 96.50 638 THR A O 1
ATOM 5105 N N . PHE A 1 639 ? 11.765 -11.237 19.766 1.00 97.31 639 PHE A N 1
ATOM 5106 C CA . PHE A 1 639 ? 12.108 -11.892 18.509 1.00 97.31 639 PHE A CA 1
ATOM 5107 C C . PHE A 1 639 ? 13.559 -11.595 18.138 1.00 97.31 639 PHE A C 1
ATOM 5109 O O . PHE A 1 639 ? 13.879 -10.471 17.745 1.00 97.31 639 PHE A O 1
ATOM 5116 N N . GLU A 1 640 ? 14.412 -12.613 18.239 1.00 94.62 640 GLU A N 1
ATOM 5117 C CA . GLU A 1 640 ? 15.826 -12.567 17.864 1.00 94.62 640 GLU A CA 1
ATOM 5118 C C . GLU A 1 640 ? 16.153 -13.581 16.748 1.00 94.62 640 GLU A C 1
ATOM 5120 O O . GLU A 1 640 ? 15.455 -14.588 16.610 1.00 94.62 640 GLU A O 1
ATOM 5125 N N . PRO A 1 641 ? 17.189 -13.329 15.922 1.00 95.19 641 PRO A N 1
ATOM 5126 C CA . PRO A 1 641 ? 17.942 -12.075 15.835 1.00 95.19 641 PRO A CA 1
ATOM 5127 C C . PRO A 1 641 ? 17.103 -10.958 15.184 1.00 95.19 641 PRO A C 1
ATOM 5129 O O . PRO A 1 641 ? 16.181 -11.238 14.415 1.00 95.19 641 PRO A O 1
ATOM 5132 N N . TYR A 1 642 ? 17.428 -9.690 15.461 1.00 94.75 642 TYR A N 1
ATOM 5133 C CA . TYR A 1 642 ? 16.807 -8.514 14.831 1.00 94.75 642 TYR A CA 1
ATOM 5134 C C . TYR A 1 642 ? 17.861 -7.497 14.362 1.00 94.75 642 TYR A C 1
ATOM 5136 O O . TYR A 1 642 ? 19.009 -7.530 14.796 1.00 94.75 642 TYR A O 1
ATOM 5144 N N . ALA A 1 643 ? 17.494 -6.606 13.435 1.00 92.12 643 ALA A N 1
ATOM 5145 C CA . ALA A 1 643 ? 18.430 -5.642 12.847 1.00 92.12 643 ALA A CA 1
ATOM 5146 C C . ALA A 1 643 ? 18.478 -4.305 13.602 1.00 92.12 643 ALA A C 1
ATOM 5148 O O . ALA A 1 643 ? 17.438 -3.791 14.012 1.00 92.12 643 ALA A O 1
ATOM 5149 N N . GLY A 1 644 ? 19.657 -3.679 13.666 1.00 92.00 644 GLY A N 1
ATOM 5150 C CA . GLY A 1 644 ? 19.831 -2.337 14.239 1.00 92.00 644 GLY A CA 1
ATOM 5151 C C . GLY A 1 644 ? 19.609 -2.280 15.755 1.00 92.00 644 GLY A C 1
ATOM 5152 O O . GLY A 1 644 ? 19.575 -3.313 16.413 1.00 92.00 644 GLY A O 1
ATOM 5153 N N . SER A 1 645 ? 19.450 -1.076 16.309 1.00 91.38 645 SER A N 1
ATOM 5154 C CA . SER A 1 645 ? 19.180 -0.871 17.745 1.00 91.38 645 SER A CA 1
ATOM 5155 C C . SER A 1 645 ? 17.708 -0.559 18.002 1.00 91.38 645 SER A C 1
ATOM 5157 O O . SER A 1 645 ? 17.026 -0.016 17.135 1.00 91.38 645 SER A O 1
ATOM 5159 N N . GLU A 1 646 ? 17.194 -0.901 19.177 1.00 93.81 646 GLU A N 1
ATOM 5160 C CA . GLU A 1 646 ? 15.780 -0.823 19.573 1.00 93.81 646 GLU A CA 1
ATOM 5161 C C . GLU A 1 646 ? 15.176 0.564 19.302 1.00 93.81 646 GLU A C 1
ATOM 5163 O O . GLU A 1 646 ? 14.177 0.676 18.592 1.00 93.81 646 GLU A O 1
ATOM 5168 N N . GLU A 1 647 ? 15.843 1.633 19.745 1.00 91.25 647 GLU A N 1
ATOM 5169 C CA . GLU A 1 647 ? 15.335 3.005 19.605 1.00 91.25 647 GLU A CA 1
ATOM 5170 C C . GLU A 1 647 ? 15.782 3.714 18.320 1.00 91.25 647 GLU A C 1
ATOM 5172 O O . GLU A 1 647 ? 15.022 4.502 17.753 1.00 91.25 647 GLU A O 1
ATOM 5177 N N . SER A 1 648 ? 16.994 3.461 17.814 1.00 84.56 648 SER A N 1
ATOM 5178 C CA . SER A 1 648 ? 17.488 4.200 16.641 1.00 84.56 648 SER A CA 1
ATOM 5179 C C . SER A 1 648 ? 16.985 3.608 15.327 1.00 84.56 648 SER A C 1
ATOM 5181 O O . SER A 1 648 ? 16.793 4.356 14.361 1.00 84.56 648 SER A O 1
ATOM 5183 N N . GLY A 1 649 ? 16.703 2.304 15.284 1.00 89.94 649 GLY A N 1
ATOM 5184 C CA . GLY A 1 649 ? 16.315 1.631 14.054 1.00 89.94 649 GLY A CA 1
ATOM 5185 C C . GLY A 1 649 ? 17.467 0.962 13.323 1.00 89.94 649 GLY A C 1
ATOM 5186 O O . GLY A 1 649 ? 18.557 0.731 13.847 1.00 89.94 649 GLY A O 1
ATOM 5187 N N . VAL A 1 650 ? 17.200 0.706 12.049 1.00 86.12 650 VAL A N 1
ATOM 5188 C CA . VAL A 1 650 ? 18.154 0.265 11.036 1.00 86.12 650 VAL A CA 1
ATOM 5189 C C . VAL A 1 650 ? 18.059 1.208 9.832 1.00 86.12 650 VAL A C 1
ATOM 5191 O O . VAL A 1 650 ? 17.012 1.813 9.583 1.00 86.12 650 VAL A O 1
ATOM 5194 N N . SER A 1 651 ? 19.154 1.380 9.089 1.00 79.62 651 SER A N 1
ATOM 5195 C CA . SER A 1 651 ? 19.132 2.160 7.845 1.00 79.62 651 SER A CA 1
ATOM 5196 C C . SER A 1 651 ? 18.361 1.417 6.747 1.00 79.62 651 SER A C 1
ATOM 5198 O O . SER A 1 651 ? 18.381 0.186 6.707 1.00 79.62 651 SER A O 1
ATOM 5200 N N . LEU A 1 652 ? 17.714 2.146 5.829 1.00 74.69 652 LEU A N 1
ATOM 5201 C CA . LEU A 1 652 ? 16.913 1.516 4.769 1.00 74.69 652 LEU A CA 1
ATOM 5202 C C . LEU A 1 652 ? 17.768 0.645 3.841 1.00 74.69 652 LEU A C 1
ATOM 5204 O O . LEU A 1 652 ? 17.316 -0.406 3.399 1.00 74.69 652 LEU A O 1
ATOM 5208 N N . ASN A 1 653 ? 19.018 1.040 3.588 1.00 67.81 653 ASN A N 1
ATOM 5209 C CA . ASN A 1 653 ? 19.943 0.252 2.771 1.00 67.81 653 ASN A CA 1
ATOM 5210 C C . ASN A 1 653 ? 20.293 -1.072 3.454 1.00 67.81 653 ASN A C 1
ATOM 5212 O O . ASN A 1 653 ? 20.157 -2.125 2.840 1.00 67.81 653 ASN A O 1
ATOM 5216 N N . SER A 1 654 ? 20.649 -1.035 4.740 1.00 73.25 654 SER A N 1
ATOM 5217 C CA . SER A 1 654 ? 20.920 -2.253 5.510 1.00 73.25 654 SER A CA 1
ATOM 5218 C C . SER A 1 654 ? 19.677 -3.142 5.611 1.00 73.25 654 SER A C 1
ATOM 5220 O O . SER A 1 654 ? 19.778 -4.359 5.488 1.00 73.25 654 SER A O 1
ATOM 5222 N N . ALA A 1 655 ? 18.492 -2.546 5.780 1.00 75.12 655 ALA A N 1
ATOM 5223 C CA . ALA A 1 655 ? 17.232 -3.281 5.783 1.00 75.12 655 ALA A CA 1
ATOM 5224 C C . ALA A 1 655 ? 16.973 -3.986 4.445 1.00 75.12 655 ALA A C 1
ATOM 5226 O O . ALA A 1 655 ? 16.642 -5.168 4.437 1.00 75.12 655 ALA A O 1
ATOM 5227 N N . ARG A 1 656 ? 17.191 -3.297 3.319 1.00 70.44 656 ARG A N 1
ATOM 5228 C CA . ARG A 1 656 ? 17.082 -3.878 1.972 1.00 70.44 656 ARG A CA 1
ATOM 5229 C C . ARG A 1 656 ? 18.076 -5.008 1.749 1.00 70.44 656 ARG A C 1
ATOM 5231 O O . ARG A 1 656 ? 17.687 -6.053 1.247 1.00 70.44 656 ARG A O 1
ATOM 5238 N N . GLU A 1 657 ? 19.335 -4.829 2.136 1.00 69.25 657 GLU A N 1
ATOM 5239 C CA . GLU A 1 657 ? 20.360 -5.871 2.002 1.00 69.25 657 GLU A CA 1
ATOM 5240 C C . GLU A 1 657 ? 20.003 -7.141 2.778 1.00 69.25 657 GLU A C 1
ATOM 5242 O O . GLU A 1 657 ? 20.192 -8.247 2.271 1.00 69.25 657 GLU A O 1
ATOM 5247 N N . LEU A 1 658 ? 19.480 -6.989 3.996 1.00 72.88 658 LEU A N 1
ATOM 5248 C CA . LEU A 1 658 ? 19.008 -8.107 4.808 1.00 72.88 658 LEU A CA 1
ATOM 5249 C C . LEU A 1 658 ? 17.775 -8.764 4.183 1.00 72.88 658 LEU A C 1
ATOM 5251 O O . LEU A 1 658 ? 17.737 -9.986 4.054 1.00 72.88 658 LEU A O 1
ATOM 5255 N N . ALA A 1 659 ? 16.804 -7.964 3.745 1.00 70.12 659 ALA A N 1
ATOM 5256 C CA . ALA A 1 659 ? 15.567 -8.467 3.167 1.00 70.12 659 ALA A CA 1
ATOM 5257 C C . ALA A 1 659 ? 15.808 -9.222 1.845 1.00 70.12 659 ALA A C 1
ATOM 5259 O O . ALA A 1 659 ? 15.283 -10.313 1.673 1.00 70.12 659 ALA A O 1
ATOM 5260 N N . ILE A 1 660 ? 16.681 -8.723 0.956 1.00 64.19 660 ILE A N 1
ATOM 5261 C CA . ILE A 1 660 ? 17.077 -9.412 -0.294 1.00 64.19 660 ILE A CA 1
ATOM 5262 C C . ILE A 1 660 ? 17.726 -10.776 -0.012 1.00 64.19 660 ILE A C 1
ATOM 5264 O O . ILE A 1 660 ? 17.617 -11.700 -0.814 1.00 64.19 660 ILE A O 1
ATOM 5268 N N . LYS A 1 661 ? 18.412 -10.917 1.127 1.00 66.25 661 LYS A N 1
ATOM 5269 C CA . LYS A 1 661 ? 19.008 -12.185 1.573 1.00 66.25 661 LYS A CA 1
ATOM 5270 C C . LYS A 1 661 ? 18.002 -13.097 2.289 1.00 66.25 661 LYS A C 1
ATOM 5272 O O . LYS A 1 661 ? 18.428 -14.089 2.874 1.00 66.25 661 LYS A O 1
ATOM 5277 N N . ASN A 1 662 ? 16.708 -12.760 2.279 1.00 66.12 662 ASN A N 1
ATOM 5278 C CA . ASN A 1 662 ? 15.646 -13.420 3.043 1.00 66.12 662 ASN A CA 1
ATOM 5279 C C . ASN A 1 662 ? 16.001 -13.571 4.532 1.00 66.12 662 ASN A C 1
ATOM 5281 O O . ASN A 1 662 ? 15.701 -14.581 5.165 1.00 66.12 662 ASN A O 1
ATOM 5285 N N . ASN A 1 663 ? 16.694 -12.577 5.095 1.00 72.44 663 ASN A N 1
ATOM 5286 C CA . ASN A 1 663 ? 17.103 -12.608 6.490 1.00 72.44 663 ASN A CA 1
ATOM 5287 C C . ASN A 1 663 ? 15.933 -12.161 7.395 1.00 72.44 663 ASN A C 1
ATOM 5289 O O . ASN A 1 663 ? 15.428 -11.044 7.224 1.00 72.44 663 ASN A O 1
ATOM 5293 N N . PRO A 1 664 ? 15.532 -12.964 8.403 1.00 89.94 664 PRO A N 1
ATOM 5294 C CA . PRO A 1 664 ? 14.375 -12.666 9.248 1.00 89.94 664 PRO A CA 1
ATOM 5295 C C . PRO A 1 664 ? 14.570 -11.452 10.166 1.00 89.94 664 PRO A C 1
ATOM 5297 O O . PRO A 1 664 ? 13.601 -10.981 10.755 1.00 89.94 664 PRO A O 1
ATOM 5300 N N . MET A 1 665 ? 15.786 -10.911 10.300 1.00 93.31 665 MET A N 1
ATOM 5301 C CA . MET A 1 665 ? 16.113 -9.838 11.246 1.00 93.31 665 MET A CA 1
ATOM 5302 C C . MET A 1 665 ? 15.245 -8.581 11.096 1.00 93.31 665 MET A C 1
ATOM 5304 O O . MET A 1 665 ? 14.945 -7.924 12.094 1.00 93.31 665 MET A O 1
ATOM 5308 N N . ILE A 1 666 ? 14.834 -8.232 9.874 1.00 93.19 666 ILE A N 1
ATOM 5309 C CA . ILE A 1 666 ? 13.972 -7.064 9.636 1.00 93.19 666 ILE A CA 1
ATOM 5310 C C . ILE A 1 666 ? 12.522 -7.354 10.019 1.00 93.19 666 ILE A C 1
ATOM 5312 O O . ILE A 1 666 ? 11.891 -6.531 10.680 1.00 93.19 666 ILE A O 1
ATOM 5316 N N . PHE A 1 667 ? 12.019 -8.542 9.693 1.00 94.69 667 PHE A N 1
ATOM 5317 C CA . PHE A 1 667 ? 10.672 -8.949 10.083 1.00 94.69 667 PHE A CA 1
ATOM 5318 C C . PHE A 1 667 ? 10.552 -9.167 11.602 1.00 94.69 667 PHE A C 1
ATOM 5320 O O . PHE A 1 667 ? 9.582 -8.751 12.228 1.00 94.69 667 PHE A O 1
ATOM 5327 N N . ASN A 1 668 ? 11.579 -9.732 12.246 1.00 97.00 668 ASN A N 1
ATOM 5328 C CA . ASN A 1 668 ? 11.666 -9.834 13.706 1.00 97.00 668 ASN A CA 1
ATOM 5329 C C . ASN A 1 668 ? 11.674 -8.457 14.380 1.00 97.00 668 ASN A C 1
ATOM 5331 O O . ASN A 1 668 ? 10.990 -8.264 15.385 1.00 97.00 668 ASN A O 1
ATOM 5335 N N . ARG A 1 669 ? 12.384 -7.481 13.798 1.00 96.38 669 ARG A N 1
ATOM 5336 C CA . ARG A 1 669 ? 12.367 -6.090 14.263 1.00 96.38 669 ARG A CA 1
ATOM 5337 C C . ARG A 1 669 ? 10.952 -5.502 14.236 1.00 96.38 669 ARG A C 1
ATOM 5339 O O . ARG A 1 669 ? 10.507 -4.940 15.232 1.00 96.38 669 ARG A O 1
ATOM 5346 N N . TYR A 1 670 ? 10.247 -5.680 13.124 1.00 97.31 670 TYR A N 1
ATOM 5347 C CA . TYR A 1 670 ? 8.856 -5.261 12.969 1.00 97.31 670 TYR A CA 1
ATOM 5348 C C . TYR A 1 670 ? 7.920 -5.910 14.006 1.00 97.31 670 TYR A C 1
ATOM 5350 O O . TYR A 1 670 ? 7.142 -5.221 14.668 1.00 97.31 670 TYR A O 1
ATOM 5358 N N . LYS A 1 671 ? 8.056 -7.221 14.250 1.00 98.06 671 LYS A N 1
ATOM 5359 C CA . LYS A 1 671 ? 7.292 -7.915 15.304 1.00 98.06 671 LYS A CA 1
ATOM 5360 C C . LYS A 1 671 ? 7.566 -7.348 16.703 1.00 98.06 671 LYS A C 1
ATOM 5362 O O . LYS A 1 671 ? 6.633 -7.214 17.491 1.00 98.06 671 LYS A O 1
ATOM 5367 N N . ASN A 1 672 ? 8.814 -6.987 17.021 1.00 98.25 672 ASN A N 1
ATOM 5368 C CA . ASN A 1 672 ? 9.151 -6.370 18.311 1.00 98.25 672 ASN A CA 1
ATOM 5369 C C . ASN A 1 672 ? 8.499 -4.983 18.483 1.00 98.25 672 ASN A C 1
ATOM 5371 O O . ASN A 1 672 ? 7.989 -4.703 19.568 1.00 98.25 672 ASN A O 1
ATOM 5375 N N . SER A 1 673 ? 8.438 -4.145 17.436 1.00 98.06 673 SER A N 1
ATOM 5376 C CA . SER A 1 673 ? 7.722 -2.859 17.523 1.00 98.06 673 SER A CA 1
ATOM 5377 C C . SER A 1 673 ? 6.212 -3.034 17.684 1.00 98.06 673 SER A C 1
ATOM 5379 O O . SER A 1 673 ? 5.603 -2.329 18.483 1.00 98.06 673 SER A O 1
ATOM 5381 N N . ILE A 1 674 ? 5.604 -4.015 17.003 1.00 98.44 674 ILE A N 1
ATOM 5382 C CA . ILE A 1 674 ? 4.175 -4.328 17.188 1.00 98.44 674 ILE A CA 1
ATOM 5383 C C . ILE A 1 674 ? 3.907 -4.777 18.622 1.00 98.44 674 ILE A C 1
ATOM 5385 O O . ILE A 1 674 ? 2.960 -4.306 19.247 1.00 98.44 674 ILE A O 1
ATOM 5389 N N . ARG A 1 675 ? 4.763 -5.642 19.178 1.00 98.44 675 ARG A N 1
ATOM 5390 C CA . ARG A 1 675 ? 4.650 -6.093 20.569 1.00 98.44 675 ARG A CA 1
ATOM 5391 C C . ARG A 1 675 ? 4.708 -4.928 21.559 1.00 98.44 675 ARG A C 1
ATOM 5393 O O . ARG A 1 675 ? 4.102 -4.999 22.624 1.00 98.44 675 ARG A O 1
ATOM 5400 N N . PHE A 1 676 ? 5.448 -3.867 21.243 1.00 98.44 676 PHE A N 1
ATOM 5401 C CA . PHE A 1 676 ? 5.488 -2.666 22.073 1.00 98.44 676 PHE A CA 1
ATOM 5402 C C . PHE A 1 676 ? 4.161 -1.897 22.028 1.00 98.44 676 PHE A C 1
ATOM 5404 O O . PHE A 1 676 ? 3.584 -1.646 23.088 1.00 98.44 676 PHE A O 1
ATOM 5411 N N . SER A 1 677 ? 3.626 -1.610 20.839 1.00 98.06 677 SER A N 1
ATOM 5412 C CA . SER A 1 677 ? 2.300 -0.988 20.697 1.00 98.06 677 SER A CA 1
ATOM 5413 C C . SER A 1 677 ? 1.191 -1.841 21.331 1.00 98.06 677 SER A C 1
ATOM 5415 O O . SER A 1 677 ? 0.305 -1.311 21.998 1.00 98.06 677 SER A O 1
ATOM 5417 N N . ASP A 1 678 ? 1.283 -3.169 21.225 1.00 98.62 678 ASP A N 1
ATOM 5418 C CA . ASP A 1 678 ? 0.389 -4.116 21.898 1.00 98.62 678 ASP A CA 1
ATOM 5419 C C . ASP A 1 678 ? 0.417 -3.972 23.429 1.00 98.62 678 ASP A C 1
ATOM 5421 O O . ASP A 1 678 ? -0.634 -3.971 24.071 1.00 98.62 678 ASP A O 1
ATOM 5425 N N . LYS A 1 679 ? 1.599 -3.785 24.034 1.00 98.50 679 LYS A N 1
ATOM 5426 C CA . LYS A 1 679 ? 1.719 -3.532 25.481 1.00 98.50 679 LYS A CA 1
ATOM 5427 C C . LYS A 1 679 ? 1.082 -2.206 25.893 1.00 98.50 679 LYS A C 1
ATOM 5429 O O . LYS A 1 679 ? 0.456 -2.150 26.952 1.00 98.50 679 LYS A O 1
ATOM 5434 N N . LEU A 1 680 ? 1.227 -1.153 25.085 1.00 98.56 680 LEU A N 1
ATOM 5435 C CA . LEU A 1 680 ? 0.579 0.138 25.346 1.00 98.56 680 LEU A CA 1
ATOM 5436 C C . LEU A 1 680 ? -0.945 0.004 25.307 1.00 98.56 680 LEU A C 1
ATOM 5438 O O . LEU A 1 680 ? -1.624 0.462 26.230 1.00 98.56 680 LEU A O 1
ATOM 5442 N N . PHE A 1 681 ? -1.468 -0.704 24.304 1.00 98.75 681 PHE A N 1
ATOM 5443 C CA . PHE A 1 681 ? -2.890 -1.017 24.198 1.00 98.75 681 PHE A CA 1
ATOM 5444 C C . PHE A 1 681 ? -3.389 -1.849 25.386 1.00 98.75 681 PHE A C 1
ATOM 5446 O O . PHE A 1 681 ? -4.389 -1.497 26.010 1.00 98.75 681 PHE A O 1
ATOM 5453 N N . GLY A 1 682 ? -2.664 -2.906 25.763 1.00 98.56 682 GLY A N 1
ATOM 5454 C CA . GLY A 1 682 ? -2.992 -3.730 26.927 1.00 98.56 682 GLY A CA 1
ATOM 5455 C C . GLY A 1 682 ? -3.044 -2.923 28.225 1.00 98.56 682 GLY A C 1
ATOM 5456 O O . GLY A 1 682 ? -3.966 -3.090 29.022 1.00 98.56 682 GLY A O 1
ATOM 5457 N N . ARG A 1 683 ? -2.100 -1.993 28.424 1.00 98.50 683 ARG A N 1
ATOM 5458 C CA . ARG A 1 683 ? -2.101 -1.079 29.575 1.00 98.50 683 ARG A CA 1
ATOM 5459 C C . ARG A 1 683 ? -3.348 -0.195 29.587 1.00 98.50 683 ARG A C 1
ATOM 5461 O O . ARG A 1 683 ? -4.012 -0.129 30.615 1.00 98.50 683 ARG A O 1
ATOM 5468 N N . PHE A 1 684 ? -3.702 0.414 28.455 1.00 98.62 684 PHE A N 1
ATOM 5469 C CA . PHE A 1 684 ? -4.926 1.209 28.328 1.00 98.62 684 PHE A CA 1
ATOM 5470 C C . PHE A 1 684 ? -6.185 0.392 28.663 1.00 98.62 684 PHE A C 1
ATOM 5472 O O . PHE A 1 684 ? -6.966 0.792 29.526 1.00 98.62 684 PHE A O 1
ATOM 5479 N N . VAL A 1 685 ? -6.353 -0.786 28.050 1.00 98.44 685 VAL A N 1
ATOM 5480 C CA . VAL A 1 685 ? -7.513 -1.661 28.295 1.00 98.44 685 VAL A CA 1
ATOM 5481 C C . VAL A 1 685 ? -7.607 -2.071 29.766 1.00 98.44 685 VAL A C 1
ATOM 5483 O O . VAL A 1 685 ? -8.695 -2.046 30.342 1.00 98.44 685 VAL A O 1
ATOM 5486 N N . ASN A 1 686 ? -6.483 -2.424 30.392 1.00 98.38 686 ASN A N 1
ATOM 5487 C CA . ASN A 1 686 ? -6.453 -2.821 31.797 1.00 98.38 686 ASN A CA 1
ATOM 5488 C C . ASN A 1 686 ? -6.873 -1.681 32.731 1.00 98.38 686 ASN A C 1
ATOM 5490 O O . ASN A 1 686 ? -7.644 -1.923 33.658 1.00 98.38 686 ASN A O 1
ATOM 5494 N N . GLU A 1 687 ? -6.423 -0.451 32.480 1.00 98.06 687 GLU A N 1
ATOM 5495 C CA . GLU A 1 687 ? -6.836 0.704 33.281 1.00 98.06 687 GLU A CA 1
ATOM 5496 C C . GLU A 1 687 ? -8.323 1.032 33.090 1.00 98.06 687 GLU A C 1
ATOM 5498 O O . GLU A 1 687 ? -9.026 1.272 34.072 1.00 98.06 687 GLU A O 1
ATOM 5503 N N . LEU A 1 688 ? -8.861 0.933 31.870 1.00 96.38 688 LEU A N 1
ATOM 5504 C CA . LEU A 1 688 ? -10.305 1.077 31.644 1.00 96.38 688 LEU A CA 1
ATOM 5505 C C . LEU A 1 688 ? -11.115 0.010 32.394 1.00 96.38 688 LEU A C 1
ATOM 5507 O O . LEU A 1 688 ? -12.150 0.329 32.978 1.00 96.38 688 LEU A O 1
ATOM 5511 N N . LYS A 1 689 ? -10.654 -1.249 32.396 1.00 96.62 689 LYS A N 1
ATOM 5512 C CA . LYS A 1 689 ? -11.312 -2.350 33.122 1.00 96.62 689 LYS A CA 1
ATOM 5513 C C . LYS A 1 689 ? -11.278 -2.119 34.634 1.00 96.62 689 LYS A C 1
ATOM 5515 O O . LYS A 1 689 ? -12.312 -2.248 35.282 1.00 96.62 689 LYS A O 1
ATOM 5520 N N . ARG A 1 690 ? -10.129 -1.719 35.192 1.00 97.38 690 ARG A N 1
ATOM 5521 C CA . ARG A 1 690 ? -9.977 -1.424 36.631 1.0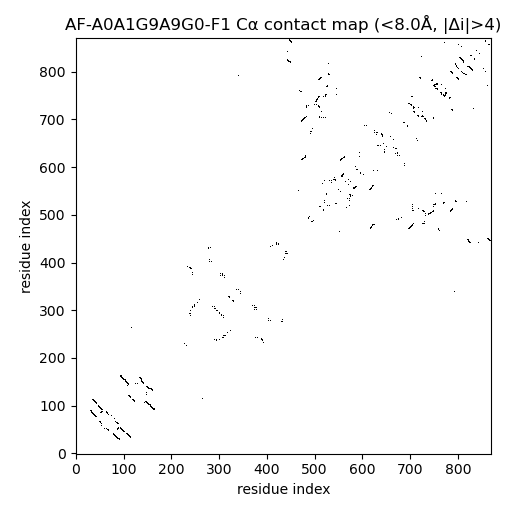0 97.38 690 ARG A CA 1
ATOM 5522 C C . ARG A 1 690 ? -10.887 -0.300 37.115 1.00 97.38 690 ARG A C 1
ATOM 5524 O O . ARG A 1 690 ? -11.364 -0.364 38.239 1.00 97.38 690 ARG A O 1
ATOM 5531 N N . ASN A 1 691 ? -11.139 0.692 36.266 1.00 94.81 691 ASN A N 1
ATOM 5532 C CA . ASN A 1 691 ? -11.991 1.836 36.591 1.00 94.81 691 ASN A CA 1
ATOM 5533 C C . ASN A 1 691 ? -13.464 1.634 36.183 1.00 94.81 691 ASN A C 1
ATOM 5535 O O . ASN A 1 691 ? -14.248 2.574 36.252 1.00 94.81 691 ASN A O 1
ATOM 5539 N N . GLY A 1 692 ? -13.860 0.437 35.727 1.00 94.06 692 GLY A N 1
ATOM 5540 C CA . GLY A 1 692 ? -15.243 0.147 35.320 1.00 94.06 692 GLY A CA 1
ATOM 5541 C C . GLY A 1 692 ? -15.708 0.868 34.045 1.00 94.06 692 GLY A C 1
ATOM 5542 O O . GLY A 1 692 ? -16.889 0.833 33.715 1.00 94.06 692 GLY A O 1
ATOM 5543 N N . LEU A 1 693 ? -14.793 1.499 33.306 1.00 93.56 693 LEU A N 1
ATOM 5544 C CA . LEU A 1 693 ? -15.084 2.280 32.098 1.00 93.56 693 LEU A CA 1
ATOM 5545 C C . LEU A 1 693 ? -15.113 1.420 30.832 1.00 93.56 693 LEU A C 1
ATOM 5547 O O . LEU A 1 693 ? -15.673 1.824 29.813 1.00 93.56 693 LEU A O 1
ATOM 5551 N N . TYR A 1 694 ? -14.495 0.236 30.882 1.00 95.06 694 TYR A N 1
ATOM 5552 C CA . TYR A 1 694 ? -14.357 -0.620 29.709 1.00 95.06 694 TYR A CA 1
ATOM 5553 C C . TYR A 1 694 ? -15.708 -1.008 29.118 1.00 95.06 694 TYR A C 1
ATOM 5555 O O . TYR A 1 694 ? -15.857 -0.891 27.911 1.00 95.06 694 TYR A O 1
ATOM 5563 N N . GLU A 1 695 ? -16.685 -1.430 29.926 1.00 93.25 695 GLU A N 1
ATOM 5564 C CA . GLU A 1 695 ? -17.935 -2.031 29.436 1.00 93.25 695 GLU A CA 1
ATOM 5565 C C . GLU A 1 695 ? -18.801 -1.076 28.609 1.00 93.25 695 GLU A C 1
ATOM 5567 O O . GLU A 1 695 ? -19.324 -1.500 27.577 1.00 93.25 695 GLU A O 1
ATOM 5572 N N . ASP A 1 696 ? -18.875 0.207 28.974 1.00 92.31 696 ASP A N 1
ATOM 5573 C CA . ASP A 1 696 ? -19.662 1.213 28.242 1.00 92.31 696 ASP A CA 1
ATOM 5574 C C . ASP A 1 696 ? -18.894 1.877 27.077 1.00 92.31 696 ASP A C 1
ATOM 5576 O O . ASP A 1 696 ? -19.491 2.481 26.183 1.00 92.31 696 ASP A O 1
ATOM 5580 N N . ALA A 1 697 ? -17.569 1.717 27.015 1.00 94.69 697 ALA A N 1
ATOM 5581 C CA . ALA A 1 697 ? -16.758 2.286 25.942 1.00 94.69 697 ALA A CA 1
ATOM 5582 C C . ALA A 1 697 ? -16.968 1.581 24.588 1.00 94.69 697 ALA A C 1
ATOM 5584 O O . ALA A 1 697 ? -17.109 0.352 24.508 1.00 94.69 697 ALA A O 1
ATOM 5585 N N . ILE A 1 698 ? -16.904 2.367 23.508 1.00 97.44 698 ILE A N 1
ATOM 5586 C CA . ILE A 1 698 ? -16.702 1.868 22.144 1.00 97.44 698 ILE A CA 1
ATOM 5587 C C . ILE A 1 698 ? -15.205 1.951 21.843 1.00 97.44 698 ILE A C 1
ATOM 5589 O O . ILE A 1 698 ? -14.624 3.033 21.889 1.00 97.44 698 ILE A O 1
ATOM 5593 N N . ILE A 1 699 ? -14.575 0.820 21.535 1.00 98.44 699 ILE A N 1
ATOM 5594 C CA . ILE A 1 699 ? -13.144 0.746 21.221 1.00 98.44 699 ILE A CA 1
ATOM 5595 C C . ILE A 1 699 ? -12.994 0.139 19.831 1.00 98.44 699 ILE A C 1
ATOM 5597 O O . ILE A 1 699 ? -13.429 -0.988 19.588 1.00 98.44 699 ILE A O 1
ATOM 5601 N N . VAL A 1 700 ? -12.371 0.889 18.930 1.00 98.56 700 VAL A N 1
ATOM 5602 C CA . VAL A 1 700 ? -12.043 0.476 17.568 1.00 98.56 700 VAL A CA 1
ATOM 5603 C C . VAL A 1 700 ? -10.529 0.413 17.441 1.00 98.56 700 VAL A C 1
ATOM 5605 O O . VAL A 1 700 ? -9.844 1.382 17.752 1.00 98.56 700 VAL A O 1
ATOM 5608 N N . VAL A 1 701 ? -10.010 -0.717 16.973 1.00 98.62 701 VAL A N 1
ATOM 5609 C CA . VAL A 1 701 ? -8.603 -0.868 16.585 1.00 98.62 701 VAL A CA 1
ATOM 5610 C C . VAL A 1 701 ? -8.559 -1.141 15.095 1.00 98.62 701 VAL A C 1
ATOM 5612 O O . VAL A 1 701 ? -9.216 -2.073 14.636 1.00 98.62 701 VAL A O 1
ATOM 5615 N N . VAL A 1 702 ? -7.792 -0.349 14.353 1.00 98.31 702 VAL A N 1
ATOM 5616 C CA . VAL A 1 702 ? -7.663 -0.468 12.901 1.00 98.31 702 VAL A CA 1
ATOM 5617 C C . VAL A 1 702 ? -6.217 -0.221 12.462 1.00 98.31 702 VAL A C 1
ATOM 5619 O O . VAL A 1 702 ? -5.560 0.661 13.004 1.00 98.31 702 VAL A O 1
ATOM 5622 N N . GLY A 1 703 ? -5.710 -0.983 11.491 1.00 97.44 703 GLY A N 1
ATOM 5623 C CA . GLY A 1 703 ? -4.467 -0.634 10.785 1.00 97.44 703 GLY A CA 1
ATOM 5624 C C . GLY A 1 703 ? -4.712 0.405 9.686 1.00 97.44 703 GLY A C 1
ATOM 5625 O O . GLY A 1 703 ? -5.728 0.340 8.999 1.00 97.44 703 GLY A O 1
ATOM 5626 N N . ASP A 1 704 ? -3.820 1.366 9.476 1.00 96.19 704 ASP A N 1
ATOM 5627 C CA . ASP A 1 704 ? -3.952 2.313 8.355 1.00 96.19 704 ASP A CA 1
ATOM 5628 C C . ASP A 1 704 ? -3.576 1.694 6.995 1.00 96.19 704 ASP A C 1
ATOM 5630 O O . ASP A 1 704 ? -4.207 2.003 5.985 1.00 96.19 704 ASP A O 1
ATOM 5634 N N . HIS A 1 705 ? -2.596 0.797 6.982 1.00 96.69 705 HIS A N 1
ATOM 5635 C CA . HIS A 1 705 ? -2.205 -0.105 5.902 1.00 96.69 705 HIS A CA 1
ATOM 5636 C C . HIS A 1 705 ? -1.242 -1.175 6.451 1.00 96.69 705 HIS A C 1
ATOM 5638 O O . HIS A 1 705 ? -0.880 -1.166 7.628 1.00 96.69 705 HIS A O 1
ATOM 5644 N N . GLY A 1 706 ? -0.832 -2.118 5.604 1.00 95.31 706 GLY A N 1
ATOM 5645 C CA . GLY A 1 706 ? 0.191 -3.117 5.909 1.00 95.31 706 GLY A CA 1
ATOM 5646 C C . GLY A 1 706 ? 1.569 -2.769 5.324 1.00 95.31 706 GLY A C 1
ATOM 5647 O O . GLY A 1 706 ? 1.826 -1.632 4.932 1.00 95.31 706 GLY A O 1
ATOM 5648 N N . GLN A 1 707 ? 2.487 -3.737 5.295 1.00 92.38 707 GLN A N 1
ATOM 5649 C CA . GLN A 1 707 ? 3.826 -3.553 4.742 1.00 92.38 707 GLN A CA 1
ATOM 5650 C C . GLN A 1 707 ? 4.472 -4.857 4.245 1.00 92.38 707 GLN A C 1
ATOM 5652 O O . GLN A 1 707 ? 4.414 -5.894 4.908 1.00 92.38 707 GLN A O 1
ATOM 5657 N N . GLN A 1 708 ? 5.200 -4.773 3.130 1.00 88.75 708 GLN A N 1
ATOM 5658 C CA . GLN A 1 708 ? 5.946 -5.894 2.555 1.00 88.75 708 GLN A CA 1
ATOM 5659 C C . GLN A 1 708 ? 7.367 -6.047 3.120 1.00 88.75 708 GLN A C 1
ATOM 5661 O O . GLN A 1 708 ? 8.063 -5.069 3.425 1.00 88.75 708 GLN A O 1
ATOM 5666 N N . PHE A 1 709 ? 7.813 -7.301 3.165 1.00 87.25 709 PHE A N 1
ATOM 5667 C CA . PHE A 1 709 ? 9.120 -7.811 3.576 1.00 87.25 709 PHE A CA 1
ATOM 5668 C C . PHE A 1 709 ? 9.709 -8.777 2.529 1.00 87.25 709 PHE A C 1
ATOM 5670 O O . PHE A 1 709 ? 10.317 -9.783 2.886 1.00 87.25 709 PHE A O 1
ATOM 5677 N N . MET A 1 710 ? 9.616 -8.413 1.244 1.00 79.25 710 MET A N 1
ATOM 5678 C CA . MET A 1 710 ? 10.125 -9.131 0.060 1.00 79.25 710 MET A CA 1
ATOM 5679 C C . MET A 1 710 ? 9.263 -10.269 -0.496 1.00 79.25 710 MET A C 1
ATOM 5681 O O . MET A 1 710 ? 9.675 -10.870 -1.488 1.00 79.25 710 MET A O 1
ATOM 5685 N N . GLU A 1 711 ? 8.055 -10.498 0.019 1.00 81.50 711 GLU A N 1
ATOM 5686 C CA . GLU A 1 711 ? 7.108 -11.501 -0.501 1.00 81.50 711 GLU A CA 1
ATOM 5687 C C . GLU A 1 711 ? 6.868 -11.324 -2.010 1.00 81.50 711 GLU A C 1
ATOM 5689 O O . GLU A 1 711 ? 6.867 -12.293 -2.766 1.00 81.50 711 GLU A O 1
ATOM 5694 N N . HIS A 1 712 ? 6.814 -10.068 -2.474 1.00 72.81 712 HIS A N 1
ATOM 5695 C CA . HIS A 1 712 ? 6.679 -9.716 -3.891 1.00 72.81 712 HIS A CA 1
ATOM 5696 C C . HIS A 1 712 ? 7.876 -8.916 -4.439 1.00 72.81 712 HIS A C 1
ATOM 5698 O O . HIS A 1 712 ? 7.714 -8.012 -5.260 1.00 72.81 712 HIS A O 1
ATOM 5704 N N . ASN A 1 713 ? 9.101 -9.235 -3.998 1.00 67.31 713 ASN A N 1
ATOM 5705 C CA . ASN A 1 713 ? 10.344 -8.529 -4.368 1.00 67.31 713 ASN A CA 1
ATOM 5706 C C . ASN A 1 713 ? 10.345 -7.029 -4.022 1.00 67.31 713 ASN A C 1
ATOM 5708 O O . ASN A 1 713 ? 11.070 -6.234 -4.628 1.00 67.31 713 ASN A O 1
ATOM 5712 N N . TYR A 1 714 ? 9.533 -6.641 -3.043 1.00 70.38 714 TYR A N 1
ATOM 5713 C CA . TYR A 1 714 ? 9.437 -5.279 -2.552 1.00 70.38 714 TYR A CA 1
ATOM 5714 C C . TYR A 1 714 ? 9.507 -5.260 -1.029 1.00 70.38 714 TYR A C 1
ATOM 5716 O O . TYR A 1 714 ? 8.973 -6.132 -0.348 1.00 70.38 714 TYR A O 1
ATOM 5724 N N . LEU A 1 715 ? 10.194 -4.251 -0.508 1.00 77.06 715 LEU A N 1
ATOM 5725 C CA . LEU A 1 715 ? 10.281 -3.940 0.910 1.00 77.06 715 LEU A CA 1
ATOM 5726 C C . LEU A 1 715 ? 9.708 -2.534 1.078 1.00 77.06 715 LEU A C 1
ATOM 5728 O O . LEU A 1 715 ? 10.106 -1.650 0.313 1.00 77.06 715 LEU A O 1
ATOM 5732 N N . MET A 1 716 ? 8.905 -2.324 2.125 1.00 84.44 716 MET A N 1
ATOM 5733 C CA . MET A 1 716 ? 8.073 -1.130 2.377 1.00 84.44 716 MET A CA 1
ATOM 5734 C C . MET A 1 716 ? 6.650 -1.269 1.821 1.00 84.44 716 MET A C 1
ATOM 5736 O O . MET A 1 716 ? 6.209 -2.374 1.531 1.00 84.44 716 MET A O 1
ATOM 5740 N N . HIS A 1 717 ? 5.931 -0.153 1.762 1.00 87.25 717 HIS A N 1
ATOM 5741 C CA . HIS A 1 717 ? 4.545 -0.019 1.326 1.00 87.25 717 HIS A CA 1
ATOM 5742 C C . HIS A 1 717 ? 4.441 1.114 0.285 1.00 87.25 717 HIS A C 1
ATOM 5744 O O . HIS A 1 717 ? 5.430 1.784 -0.027 1.00 87.25 717 HIS A O 1
ATOM 5750 N N . GLY A 1 718 ? 3.248 1.346 -0.263 1.00 79.31 718 GLY A N 1
ATOM 5751 C CA . GLY A 1 718 ? 2.980 2.464 -1.177 1.00 79.31 718 GLY A CA 1
ATOM 5752 C C . GLY A 1 718 ? 3.244 2.177 -2.658 1.00 79.31 718 GLY A C 1
ATOM 5753 O O . GLY A 1 718 ? 3.056 3.065 -3.487 1.00 79.31 718 GLY A O 1
ATOM 5754 N N . ARG A 1 719 ? 3.649 0.951 -3.023 1.00 72.75 719 ARG A N 1
ATOM 5755 C CA . ARG A 1 719 ? 3.890 0.556 -4.426 1.00 72.75 719 ARG A CA 1
ATOM 5756 C C . ARG A 1 719 ? 2.921 -0.501 -4.948 1.00 72.75 719 ARG A C 1
ATOM 5758 O O . ARG A 1 719 ? 2.581 -0.451 -6.130 1.00 72.75 719 ARG A O 1
ATOM 5765 N N . THR A 1 720 ? 2.510 -1.456 -4.116 1.00 82.62 720 THR A N 1
ATOM 5766 C CA . THR A 1 720 ? 1.702 -2.603 -4.552 1.00 82.62 720 THR A CA 1
ATOM 5767 C C . THR A 1 720 ? 0.310 -2.589 -3.927 1.00 82.62 720 THR A C 1
ATOM 5769 O O . THR A 1 720 ? -0.002 -1.728 -3.110 1.00 82.62 720 THR A O 1
ATOM 5772 N N . LEU A 1 721 ? -0.553 -3.501 -4.367 1.00 90.69 721 LEU A N 1
ATOM 5773 C CA . LEU A 1 721 ? -1.901 -3.701 -3.827 1.00 90.69 721 LEU A CA 1
ATOM 5774 C C . LEU A 1 721 ? -2.086 -5.159 -3.370 1.00 90.69 721 LEU A C 1
ATOM 5776 O O . LEU A 1 721 ? -3.173 -5.720 -3.489 1.00 90.69 721 LEU A O 1
ATOM 5780 N N . PHE A 1 722 ? -1.000 -5.780 -2.900 1.00 91.56 722 PHE A N 1
ATOM 5781 C CA . PHE A 1 722 ? -1.007 -7.145 -2.374 1.00 91.56 722 PHE A CA 1
ATOM 5782 C C . PHE A 1 722 ? -1.500 -7.189 -0.923 1.00 91.56 722 PHE A C 1
ATOM 5784 O O . PHE A 1 722 ? -1.641 -6.156 -0.262 1.00 91.56 722 PHE A O 1
ATOM 5791 N N . SER A 1 723 ? -1.801 -8.390 -0.429 1.00 94.06 723 SER A N 1
ATOM 5792 C CA . SER A 1 723 ? -2.372 -8.617 0.904 1.00 94.06 723 SER A CA 1
ATOM 5793 C C . SER A 1 723 ? -1.497 -8.030 2.001 1.00 94.06 723 SER A C 1
ATOM 5795 O O . SER A 1 723 ? -2.023 -7.441 2.940 1.00 94.06 723 SER A O 1
ATOM 5797 N N . GLU A 1 724 ? -0.174 -8.101 1.866 1.00 94.31 724 GLU A N 1
ATOM 5798 C CA . GLU A 1 724 ? 0.749 -7.552 2.856 1.00 94.31 724 GLU A CA 1
ATOM 5799 C C . GLU A 1 724 ? 0.623 -6.039 2.999 1.00 94.31 724 GLU A C 1
ATOM 5801 O O . GLU A 1 724 ? 0.872 -5.550 4.091 1.00 94.31 724 GLU A O 1
ATOM 5806 N N . ASP A 1 725 ? 0.224 -5.309 1.952 1.00 93.19 725 ASP A N 1
ATOM 5807 C CA . ASP A 1 725 ? 0.019 -3.854 1.987 1.00 93.19 725 ASP A CA 1
ATOM 5808 C C . ASP A 1 725 ? -1.409 -3.469 2.410 1.00 93.19 725 ASP A C 1
ATOM 5810 O O . ASP A 1 725 ? -1.623 -2.357 2.896 1.00 93.19 725 ASP A O 1
ATOM 5814 N N . LEU A 1 726 ? -2.396 -4.354 2.229 1.00 95.81 726 LEU A N 1
ATOM 5815 C CA . LEU A 1 726 ? -3.816 -4.006 2.352 1.00 95.81 726 LEU A CA 1
ATOM 5816 C C . LEU A 1 726 ? -4.556 -4.700 3.497 1.00 95.81 726 LEU A C 1
ATOM 5818 O O . LEU A 1 726 ? -5.540 -4.155 3.989 1.00 95.81 726 LEU A O 1
ATOM 5822 N N . HIS A 1 727 ? -4.154 -5.898 3.918 1.00 95.94 727 HIS A N 1
ATOM 5823 C CA . HIS A 1 727 ? -4.898 -6.675 4.913 1.00 95.94 727 HIS A CA 1
ATOM 5824 C C . HIS A 1 727 ? -4.487 -6.274 6.327 1.00 95.94 727 HIS A C 1
ATOM 5826 O O . HIS A 1 727 ? -3.421 -6.642 6.825 1.00 95.94 727 HIS A O 1
ATOM 5832 N N . ILE A 1 728 ? -5.380 -5.560 6.999 1.00 97.50 728 ILE A N 1
ATOM 5833 C CA . ILE A 1 728 ? -5.141 -4.875 8.274 1.00 97.50 728 ILE A CA 1
ATOM 5834 C C . ILE A 1 728 ? -5.970 -5.491 9.409 1.00 97.50 728 ILE A C 1
ATOM 5836 O O . ILE A 1 728 ? -7.008 -6.106 9.154 1.00 97.50 728 ILE A O 1
ATOM 5840 N N . PRO A 1 729 ? -5.567 -5.343 10.684 1.00 96.94 729 PRO A N 1
ATOM 5841 C CA . PRO A 1 729 ? -6.476 -5.625 11.785 1.00 96.94 729 PRO A CA 1
ATOM 5842 C C . PRO A 1 729 ? -7.640 -4.623 11.775 1.00 96.94 729 PRO A C 1
ATOM 5844 O O . PRO A 1 729 ? -7.430 -3.434 11.543 1.00 96.94 729 PRO A O 1
ATOM 5847 N N . LEU A 1 730 ? -8.853 -5.102 12.060 1.00 97.25 730 LEU A N 1
ATOM 5848 C CA . LEU A 1 730 ? -10.024 -4.271 12.350 1.00 97.25 730 LEU A CA 1
ATOM 5849 C C . LEU A 1 730 ? -10.890 -4.956 13.408 1.00 97.25 730 LEU A C 1
ATOM 5851 O O . LEU A 1 730 ? -11.502 -5.994 13.142 1.00 97.25 730 LEU A O 1
ATOM 5855 N N . TYR A 1 731 ? -10.942 -4.366 14.600 1.00 97.19 731 TYR A N 1
ATOM 5856 C CA . TYR A 1 731 ? -11.673 -4.887 15.755 1.00 97.19 731 TYR A CA 1
ATOM 5857 C C . TYR A 1 731 ? -12.574 -3.802 16.340 1.00 97.19 731 TYR A C 1
ATOM 5859 O O . TYR A 1 731 ? -12.116 -2.683 16.562 1.00 97.19 731 TYR A O 1
ATOM 5867 N N . ILE A 1 732 ? -13.841 -4.129 16.607 1.00 97.38 732 ILE A N 1
ATOM 5868 C CA . ILE A 1 732 ? -14.829 -3.189 17.157 1.00 97.38 732 ILE A CA 1
ATOM 5869 C C . ILE A 1 732 ? -15.471 -3.796 18.404 1.00 97.38 732 ILE A C 1
ATOM 5871 O O . ILE A 1 732 ? -16.286 -4.714 18.314 1.00 97.38 732 ILE A O 1
ATOM 5875 N N . LYS A 1 733 ? -15.129 -3.265 19.577 1.00 96.62 733 LYS A N 1
ATOM 5876 C CA . LYS A 1 733 ? -15.790 -3.576 20.847 1.00 96.62 733 LYS A CA 1
ATOM 5877 C C . LYS A 1 733 ? -16.820 -2.492 21.137 1.00 96.62 733 LYS A C 1
ATOM 5879 O O . LYS A 1 733 ? -16.488 -1.308 21.128 1.00 96.62 733 LYS A O 1
ATOM 5884 N N . ALA A 1 734 ? -18.060 -2.881 21.422 1.00 94.81 734 ALA A N 1
ATOM 5885 C CA . ALA A 1 734 ? -19.137 -1.947 21.737 1.00 94.81 734 ALA A CA 1
ATOM 5886 C C . ALA A 1 734 ? -20.125 -2.548 22.752 1.00 94.81 734 ALA A C 1
ATOM 5888 O O . ALA A 1 734 ? -20.315 -3.766 22.761 1.00 94.81 734 ALA A O 1
ATOM 5889 N N . PRO A 1 735 ? -20.792 -1.728 23.586 1.00 90.94 735 PRO A N 1
ATOM 5890 C CA . PRO A 1 735 ? -21.733 -2.240 24.581 1.00 90.94 735 PRO A CA 1
ATOM 5891 C C . PRO A 1 735 ? -22.937 -2.916 23.919 1.00 90.94 735 PRO A C 1
ATOM 5893 O O . PRO A 1 735 ? -23.551 -2.351 23.009 1.00 90.94 735 PRO A O 1
ATOM 5896 N N . GLY A 1 736 ? -23.299 -4.105 24.403 1.00 84.38 736 GLY A N 1
ATOM 5897 C CA . GLY A 1 736 ? -24.416 -4.893 23.869 1.00 84.38 736 GLY A CA 1
ATOM 5898 C C . GLY A 1 736 ? -24.099 -5.681 22.593 1.00 84.38 736 GLY A C 1
ATOM 5899 O O . GLY A 1 736 ? -25.003 -6.299 22.038 1.00 84.38 736 GLY A O 1
ATOM 5900 N N . TYR A 1 737 ? -22.842 -5.687 22.143 1.00 82.56 737 TYR A N 1
ATOM 5901 C CA . TYR A 1 737 ? -22.369 -6.545 21.059 1.00 82.56 737 TYR A CA 1
ATOM 5902 C C . TYR A 1 737 ? -21.418 -7.597 21.624 1.00 82.56 737 TYR A C 1
ATOM 5904 O O . TYR A 1 737 ? -20.457 -7.270 22.316 1.00 82.56 737 TYR A O 1
ATOM 5912 N N . SER A 1 738 ? -21.698 -8.867 21.339 1.00 76.00 738 SER A N 1
ATOM 5913 C CA . SER A 1 738 ? -20.811 -9.975 21.682 1.00 76.00 738 SER A CA 1
ATOM 5914 C C . SER A 1 738 ? -19.711 -10.134 20.638 1.00 76.00 738 SER A C 1
ATOM 5916 O O . SER A 1 738 ? -19.882 -9.749 19.478 1.00 76.00 738 SER A O 1
ATOM 5918 N N . ALA A 1 739 ? -18.613 -10.781 21.029 1.00 77.31 739 ALA A N 1
ATOM 5919 C CA . ALA A 1 739 ? -17.590 -11.207 20.090 1.00 77.31 739 ALA A CA 1
ATOM 5920 C C . ALA A 1 739 ? -18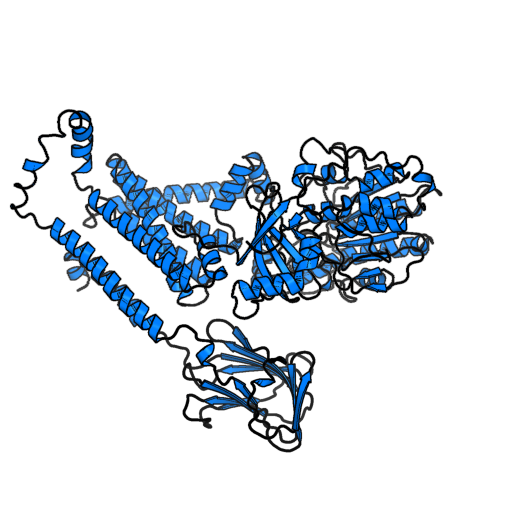.209 -12.062 18.976 1.00 77.31 739 ALA A C 1
ATOM 5922 O O . ALA A 1 739 ? -18.886 -13.060 19.231 1.00 77.31 739 ALA A O 1
ATOM 5923 N N . LEU A 1 740 ? -17.991 -11.646 17.732 1.00 80.12 740 LEU A N 1
ATOM 5924 C CA . LEU A 1 740 ? -18.461 -12.344 16.545 1.00 80.12 740 LEU A CA 1
ATOM 5925 C C . LEU A 1 740 ? -17.366 -12.265 15.492 1.00 80.12 740 LEU A C 1
ATOM 5927 O O . LEU A 1 740 ? -16.916 -11.173 15.142 1.00 80.12 740 LEU A O 1
ATOM 5931 N N . SER A 1 741 ? -16.970 -13.425 14.971 1.00 78.50 741 SER A N 1
ATOM 5932 C CA . SER A 1 741 ? -16.152 -13.481 13.766 1.00 78.50 741 SER A CA 1
ATOM 5933 C C . SER A 1 741 ? -17.070 -13.444 12.550 1.00 78.50 741 SER A C 1
ATOM 5935 O O . SER A 1 741 ? -17.801 -14.394 12.262 1.00 78.50 741 SER A O 1
ATOM 5937 N N . SER A 1 742 ? -17.085 -12.304 11.871 1.00 82.12 742 SER A N 1
ATOM 5938 C CA . SER A 1 742 ? -17.865 -12.089 10.663 1.00 82.12 742 SER A CA 1
ATOM 5939 C C . SER A 1 742 ? -17.094 -12.585 9.443 1.00 82.12 742 SER A C 1
ATOM 5941 O O . SER A 1 742 ? -15.918 -12.268 9.262 1.00 82.12 742 SER A O 1
ATOM 5943 N N . LYS A 1 743 ? -17.773 -13.321 8.557 1.00 79.19 743 LYS A N 1
ATOM 5944 C CA . LYS A 1 743 ? -17.220 -13.691 7.243 1.00 79.19 743 LYS A CA 1
ATOM 5945 C C . LYS A 1 743 ? -17.179 -12.513 6.261 1.00 79.19 743 LYS A C 1
ATOM 5947 O O . LYS A 1 743 ? -16.527 -12.626 5.232 1.00 79.19 743 LYS A O 1
ATOM 5952 N N . LYS A 1 744 ? -17.847 -11.398 6.583 1.00 80.81 744 LYS A N 1
ATOM 5953 C CA . LYS A 1 744 ? -17.875 -10.193 5.746 1.00 80.81 744 LYS A CA 1
ATOM 5954 C C . LYS A 1 744 ? -16.467 -9.622 5.572 1.00 80.81 744 LYS A C 1
ATOM 5956 O O . LYS A 1 744 ? -15.678 -9.612 6.518 1.00 80.81 744 LYS A O 1
ATOM 5961 N N . VAL A 1 745 ? -16.201 -9.106 4.379 1.00 87.50 745 VAL A N 1
ATOM 5962 C CA . VAL A 1 745 ? -15.090 -8.191 4.118 1.00 87.50 745 VAL A CA 1
ATOM 5963 C C . VAL A 1 745 ? -15.424 -6.861 4.792 1.00 87.50 745 VAL A C 1
ATOM 5965 O O . VAL A 1 745 ? -16.547 -6.385 4.695 1.00 87.50 745 VAL A O 1
ATOM 5968 N N . ALA A 1 746 ? -14.485 -6.261 5.501 1.00 91.44 746 ALA A N 1
ATOM 5969 C CA . ALA A 1 746 ? -14.645 -4.915 6.040 1.00 91.44 746 ALA A CA 1
ATOM 5970 C C . ALA A 1 746 ? -13.595 -3.985 5.436 1.00 91.44 746 ALA A C 1
ATOM 5972 O O . ALA A 1 746 ? -12.543 -4.438 4.986 1.00 91.44 746 ALA A O 1
ATOM 5973 N N . SER A 1 747 ? -13.868 -2.688 5.413 1.00 93.69 747 SER A N 1
ATOM 5974 C CA . SER A 1 747 ? -12.928 -1.662 4.967 1.00 93.69 747 SER A CA 1
ATOM 5975 C C . SER A 1 747 ? -12.891 -0.482 5.934 1.00 93.69 747 SER A C 1
ATOM 5977 O O . SER A 1 747 ? -13.786 -0.300 6.758 1.00 93.69 747 SER A O 1
ATOM 5979 N N . GLN A 1 748 ? -11.859 0.353 5.845 1.00 96.62 748 GLN A N 1
ATOM 5980 C CA . GLN A 1 748 ? -11.724 1.531 6.712 1.00 96.62 748 GLN A CA 1
ATOM 5981 C C . GLN A 1 748 ? -12.870 2.530 6.542 1.00 96.62 748 GLN A C 1
ATOM 5983 O O . GLN A 1 748 ? -13.326 3.113 7.525 1.00 96.62 748 GLN A O 1
ATOM 5988 N N . VAL A 1 749 ? -13.385 2.682 5.318 1.00 94.44 749 VAL A N 1
ATOM 5989 C CA . VAL A 1 749 ? -14.557 3.526 5.048 1.00 94.44 749 VAL A CA 1
ATOM 5990 C C . VAL A 1 749 ? -15.798 3.087 5.823 1.00 94.44 749 VAL A C 1
ATOM 5992 O O . VAL A 1 749 ? -16.668 3.914 6.067 1.00 94.44 749 VAL A O 1
ATOM 5995 N N . ASP A 1 750 ? -15.875 1.842 6.290 1.00 93.94 750 ASP A N 1
ATOM 5996 C CA . ASP A 1 750 ? -17.012 1.337 7.061 1.00 93.94 750 ASP A CA 1
ATOM 5997 C C . ASP A 1 750 ? -16.973 1.761 8.545 1.00 93.94 750 ASP A C 1
ATOM 5999 O O . ASP A 1 750 ? -17.945 1.576 9.281 1.00 93.94 750 ASP A O 1
ATOM 6003 N N . ILE A 1 751 ? -15.874 2.351 9.027 1.00 95.62 751 ILE A N 1
ATOM 6004 C CA . ILE A 1 751 ? -15.659 2.618 10.460 1.00 95.62 751 ILE A CA 1
ATOM 6005 C C . ILE A 1 751 ? -16.578 3.718 10.986 1.00 95.62 751 ILE A C 1
ATOM 6007 O O . ILE A 1 751 ? -17.356 3.477 11.911 1.00 95.62 751 ILE A O 1
ATOM 6011 N N . MET A 1 752 ? -16.534 4.918 10.402 1.00 95.69 752 MET A N 1
ATOM 6012 C CA . MET A 1 752 ? -17.377 6.029 10.860 1.00 95.69 752 MET A CA 1
ATOM 6013 C C . MET A 1 752 ? -18.881 5.743 10.764 1.00 95.69 752 MET A C 1
ATOM 6015 O O . MET A 1 752 ? -19.570 6.024 11.749 1.00 95.69 752 MET A O 1
ATOM 6019 N N . PRO A 1 753 ? -19.436 5.160 9.677 1.00 93.62 753 PRO A N 1
ATOM 6020 C CA . PRO A 1 753 ? -20.853 4.814 9.657 1.00 93.62 753 PRO A CA 1
ATOM 6021 C C . PRO A 1 753 ? -21.195 3.753 10.707 1.00 93.62 753 PRO A C 1
ATOM 6023 O O . PRO A 1 753 ? -22.260 3.848 11.313 1.00 93.62 753 PRO A O 1
ATOM 6026 N N . THR A 1 754 ? -20.294 2.805 10.996 1.00 94.25 754 THR A N 1
ATOM 6027 C CA . THR A 1 754 ? -20.478 1.831 12.085 1.00 94.25 754 THR A CA 1
ATOM 6028 C C . THR A 1 754 ? -20.520 2.509 13.452 1.00 94.25 754 THR A C 1
ATOM 6030 O O . THR A 1 754 ? -21.417 2.232 14.245 1.00 94.25 754 THR A O 1
ATOM 6033 N N . ILE A 1 755 ? -19.594 3.431 13.737 1.00 95.56 755 ILE A N 1
ATOM 6034 C CA . ILE A 1 755 ? -19.584 4.173 15.005 1.00 95.56 755 ILE A CA 1
ATOM 6035 C C . ILE A 1 755 ? -20.865 5.000 15.146 1.00 95.56 755 ILE A C 1
ATOM 6037 O O . ILE A 1 755 ? -21.526 4.934 16.179 1.00 95.56 755 ILE A O 1
ATOM 6041 N N . LEU A 1 756 ? -21.261 5.737 14.107 1.00 92.75 756 LEU A N 1
ATOM 6042 C CA . LEU A 1 756 ? -22.493 6.527 14.117 1.00 92.75 756 LEU A CA 1
ATOM 6043 C C . LEU A 1 756 ? -23.739 5.650 14.333 1.00 92.75 756 LEU A C 1
ATOM 6045 O O . LEU A 1 756 ? -24.663 6.065 15.034 1.00 92.75 756 LEU A O 1
ATOM 6049 N N . ASP A 1 757 ? -23.764 4.429 13.798 1.00 92.00 757 ASP A N 1
ATOM 6050 C CA . ASP A 1 757 ? -24.838 3.459 14.038 1.00 92.00 757 ASP A CA 1
ATOM 6051 C C . ASP A 1 757 ? -24.865 2.960 15.491 1.00 92.00 757 ASP A C 1
ATOM 6053 O O . ASP A 1 757 ? -25.908 2.989 16.145 1.00 92.00 757 ASP A O 1
ATOM 6057 N N . LEU A 1 758 ? -23.702 2.625 16.058 1.00 92.88 758 LEU A N 1
ATOM 6058 C CA . LEU A 1 758 ? -23.555 2.246 17.471 1.00 92.88 758 LEU A CA 1
ATOM 6059 C C . LEU A 1 758 ? -23.982 3.359 18.442 1.00 92.88 758 LEU A C 1
ATOM 6061 O O . LEU A 1 758 ? -24.453 3.077 19.550 1.00 92.88 758 LEU A O 1
ATOM 6065 N N . LEU A 1 759 ? -23.847 4.615 18.015 1.00 92.38 759 LEU A N 1
ATOM 6066 C CA . LEU A 1 759 ? -24.296 5.806 18.733 1.00 92.38 759 LEU A CA 1
ATOM 6067 C C . LEU A 1 759 ? -25.790 6.123 18.526 1.00 92.38 759 LEU A C 1
ATOM 6069 O O . LEU A 1 759 ? -26.313 7.019 19.185 1.00 92.38 759 LEU A O 1
ATOM 6073 N N . GLY A 1 760 ? -26.504 5.379 17.673 1.00 89.19 760 GLY A N 1
ATOM 6074 C CA . GLY A 1 760 ? -27.949 5.517 17.444 1.00 89.19 760 GLY A CA 1
ATOM 6075 C C . GLY A 1 760 ? -28.348 6.401 16.257 1.00 89.19 760 GLY A C 1
ATOM 6076 O O . GLY A 1 760 ? -29.532 6.682 16.078 1.00 89.19 760 GLY A O 1
ATOM 6077 N N . VAL A 1 761 ? -27.394 6.827 15.422 1.00 85.88 761 VAL A N 1
ATOM 6078 C CA . VAL A 1 761 ? -27.609 7.726 14.271 1.00 85.88 761 VAL A CA 1
ATOM 6079 C C . VAL A 1 761 ? -27.132 7.122 12.941 1.00 85.88 761 VAL A C 1
ATOM 6081 O O . VAL A 1 761 ? -26.722 7.838 12.030 1.00 85.88 761 VAL A O 1
ATOM 6084 N N . GLY A 1 762 ? -27.251 5.800 12.775 1.00 82.06 762 GLY A N 1
ATOM 6085 C CA . GLY A 1 762 ? -26.726 5.054 11.617 1.00 82.06 762 GLY A CA 1
ATOM 6086 C C . GLY A 1 762 ? -27.224 5.510 10.240 1.00 82.06 762 GLY A C 1
ATOM 6087 O O . GLY A 1 762 ? -26.476 5.454 9.266 1.00 82.06 762 GLY A O 1
ATOM 6088 N N . LYS A 1 763 ? -28.447 6.061 10.146 1.00 81.69 763 LYS A N 1
ATOM 6089 C CA . LYS A 1 763 ? -28.946 6.675 8.897 1.00 81.69 763 LYS A CA 1
ATOM 6090 C C . LYS A 1 763 ? -28.032 7.798 8.406 1.00 81.69 763 LYS A C 1
ATOM 6092 O O . LYS A 1 763 ? -27.820 7.915 7.206 1.00 81.69 763 LYS A O 1
ATOM 6097 N N . LEU A 1 764 ? -27.499 8.606 9.324 1.00 81.62 764 LEU A N 1
ATOM 6098 C CA . LEU A 1 764 ? -26.580 9.689 8.993 1.00 81.62 764 LEU A CA 1
ATOM 6099 C C . LEU A 1 764 ? -25.240 9.129 8.506 1.00 81.62 764 LEU A C 1
ATOM 6101 O O . LEU A 1 764 ? -24.727 9.609 7.507 1.00 81.62 764 LEU A O 1
ATOM 6105 N N . GLY A 1 765 ? -24.733 8.066 9.138 1.00 79.81 765 GLY A N 1
ATOM 6106 C CA . GLY A 1 765 ? -23.514 7.377 8.704 1.00 79.81 765 GLY A CA 1
ATOM 6107 C C . GLY A 1 765 ? -23.547 6.992 7.223 1.00 79.81 765 GLY A C 1
ATOM 6108 O O . GLY A 1 765 ? -22.671 7.399 6.467 1.00 79.81 765 GLY A O 1
ATOM 6109 N N . ASN A 1 766 ? -24.613 6.321 6.780 1.00 75.94 766 ASN A N 1
ATOM 6110 C CA . ASN A 1 766 ? -24.768 5.922 5.373 1.00 75.94 766 ASN A CA 1
ATOM 6111 C C . ASN A 1 766 ? -24.872 7.119 4.404 1.00 75.94 766 ASN A C 1
ATOM 6113 O O . ASN A 1 766 ? -24.547 6.996 3.227 1.00 75.94 766 ASN A O 1
ATOM 6117 N N . ILE A 1 767 ? -25.341 8.279 4.879 1.00 79.81 767 ILE A N 1
ATOM 6118 C CA . ILE A 1 767 ? -25.458 9.509 4.079 1.00 79.81 767 ILE A CA 1
ATOM 6119 C C . ILE A 1 767 ? -24.147 10.295 4.060 1.00 79.81 767 ILE A C 1
ATOM 6121 O O . ILE A 1 767 ? -23.990 11.147 3.201 1.00 79.81 767 ILE A O 1
ATOM 6125 N N . LEU A 1 768 ? -23.207 10.064 4.976 1.00 82.94 768 LEU A N 1
ATOM 6126 C CA . LEU A 1 768 ? -21.934 10.799 5.035 1.00 82.94 768 LEU A CA 1
ATOM 6127 C C . LEU A 1 768 ? -20.754 9.999 4.473 1.00 82.94 768 LEU A C 1
ATOM 6129 O O . LEU A 1 768 ? -19.709 10.574 4.196 1.00 82.94 768 LEU A O 1
ATOM 6133 N N . SER A 1 769 ? -20.951 8.704 4.252 1.00 86.88 769 SER A N 1
ATOM 6134 C CA . SER A 1 769 ? -19.910 7.722 3.969 1.00 86.88 769 SER A CA 1
ATOM 6135 C C . SER A 1 769 ? -19.982 7.172 2.541 1.00 86.88 769 SER A C 1
ATOM 6137 O O . SER A 1 769 ? -21.037 7.229 1.900 1.00 86.88 769 SER A O 1
ATOM 6139 N N . ASP A 1 770 ? -18.855 6.641 2.065 1.00 89.31 770 ASP A N 1
ATOM 6140 C CA . ASP A 1 770 ? -18.773 5.722 0.921 1.00 89.31 770 ASP A CA 1
ATOM 6141 C C . ASP A 1 770 ? -18.886 4.241 1.346 1.00 89.31 770 ASP A C 1
ATOM 6143 O O . ASP A 1 770 ? -19.132 3.372 0.508 1.00 89.31 770 ASP A O 1
ATOM 6147 N N . GLY A 1 771 ? -18.690 3.959 2.635 1.00 88.94 771 GLY A N 1
ATOM 6148 C CA . GLY A 1 771 ? -18.851 2.660 3.281 1.00 88.94 771 GLY A CA 1
ATOM 6149 C C . GLY A 1 771 ? -20.223 2.473 3.933 1.00 88.94 771 GLY A C 1
ATOM 6150 O O . GLY A 1 771 ? -21.155 3.264 3.762 1.00 88.94 771 GLY A O 1
ATOM 6151 N N . GLN A 1 772 ? -20.365 1.386 4.688 1.00 88.25 772 GLN A N 1
ATOM 6152 C CA . GLN A 1 772 ? -21.615 0.987 5.338 1.00 88.25 772 GLN A CA 1
ATOM 6153 C C . GLN A 1 772 ? -21.381 0.548 6.783 1.00 88.25 772 GLN A C 1
ATOM 6155 O O . GLN A 1 772 ? -20.316 0.065 7.148 1.00 88.25 772 GLN A O 1
ATOM 6160 N N . SER A 1 773 ? -22.406 0.675 7.626 1.00 90.81 773 SER A N 1
ATOM 6161 C CA . SER A 1 773 ? -22.334 0.165 8.999 1.00 90.81 773 SER A CA 1
ATOM 6162 C C . SER A 1 773 ? -22.187 -1.363 9.036 1.00 90.81 773 SER A C 1
ATOM 6164 O O . SER A 1 773 ? -23.073 -2.098 8.594 1.00 90.81 773 SER A O 1
ATOM 6166 N N . LEU A 1 774 ? -21.110 -1.850 9.657 1.00 89.44 774 LEU A N 1
ATOM 6167 C CA . LEU A 1 774 ? -20.790 -3.274 9.820 1.00 89.44 774 LEU A CA 1
ATOM 6168 C C . LEU A 1 774 ? -21.707 -3.986 10.824 1.00 89.44 774 LEU A C 1
ATOM 6170 O O . LEU A 1 774 ? -21.775 -5.217 10.828 1.00 89.44 774 LEU A O 1
ATOM 6174 N N . VAL A 1 775 ? -22.432 -3.229 11.653 1.00 86.75 775 VAL A N 1
ATOM 6175 C CA . VAL A 1 775 ? -23.393 -3.759 12.636 1.00 86.75 775 VAL A CA 1
ATOM 6176 C C . VAL A 1 775 ? -24.837 -3.751 12.132 1.00 86.75 775 VAL A C 1
ATOM 6178 O O . VAL A 1 775 ? -25.729 -4.294 12.785 1.00 86.75 775 VAL A O 1
ATOM 6181 N N . SER A 1 776 ? -25.084 -3.193 10.944 1.00 81.50 776 SER A N 1
ATOM 6182 C CA . SER A 1 776 ? -26.416 -3.169 10.347 1.00 81.50 776 SER A CA 1
ATOM 6183 C C . SER A 1 776 ? -26.826 -4.538 9.794 1.00 81.50 776 SER A C 1
ATOM 6185 O O . SER A 1 776 ? -26.056 -5.208 9.099 1.00 81.50 776 SER A O 1
ATOM 6187 N N . LYS A 1 777 ? -28.084 -4.935 10.040 1.00 66.50 777 LYS A N 1
ATOM 6188 C CA . LYS A 1 777 ? -28.669 -6.198 9.546 1.00 66.50 777 LYS A CA 1
ATOM 6189 C C . LYS A 1 777 ? -28.815 -6.259 8.016 1.00 66.50 777 LYS A C 1
ATOM 6191 O O . LYS A 1 777 ? -28.868 -7.356 7.476 1.00 66.50 777 LYS A O 1
ATOM 6196 N N . ASN A 1 778 ? -28.843 -5.111 7.330 1.00 59.41 778 ASN A N 1
ATOM 6197 C CA . ASN A 1 778 ? -29.114 -5.001 5.886 1.00 59.41 778 ASN A CA 1
ATOM 6198 C C . ASN A 1 778 ? -27.862 -4.745 5.027 1.00 59.41 778 ASN A C 1
ATOM 6200 O O . ASN A 1 778 ? -27.974 -4.220 3.921 1.00 59.41 778 ASN A O 1
ATOM 6204 N N . THR A 1 779 ? -26.665 -5.075 5.511 1.00 58.91 779 THR A N 1
ATOM 6205 C CA . THR A 1 779 ? -25.436 -4.896 4.721 1.00 58.91 779 THR A CA 1
ATOM 6206 C C . THR A 1 779 ? -25.422 -5.867 3.538 1.00 58.91 779 THR A C 1
ATOM 6208 O O . THR A 1 779 ? -25.297 -7.080 3.720 1.00 58.91 779 THR A O 1
ATOM 6211 N N . ALA A 1 780 ? -25.583 -5.329 2.324 1.00 51.44 780 ALA A N 1
ATOM 6212 C CA . ALA A 1 780 ? -25.377 -6.065 1.081 1.00 51.44 780 ALA A CA 1
ATOM 6213 C C . ALA A 1 780 ? -23.912 -6.530 0.987 1.00 51.44 780 ALA A C 1
ATOM 6215 O O . ALA A 1 780 ? -23.045 -5.962 1.646 1.00 51.44 780 ALA A O 1
ATOM 6216 N N . GLY A 1 781 ? -23.663 -7.585 0.200 1.00 56.38 781 GLY A N 1
ATOM 6217 C CA . GLY A 1 781 ? -22.365 -8.264 0.097 1.00 56.38 781 GLY A CA 1
ATOM 6218 C C . GLY A 1 781 ? -21.176 -7.303 0.118 1.00 56.38 781 GLY A C 1
ATOM 6219 O O . GLY A 1 781 ? -21.084 -6.394 -0.701 1.00 56.38 781 GLY A O 1
ATOM 6220 N N . SER A 1 782 ? -20.302 -7.498 1.097 1.00 71.94 782 SER A N 1
ATOM 6221 C CA . SER A 1 782 ? -19.205 -6.593 1.398 1.00 71.94 782 SER A CA 1
ATOM 6222 C C . SER A 1 782 ? -17.987 -6.916 0.537 1.00 71.94 782 SER A C 1
ATOM 6224 O O . SER A 1 782 ? -17.505 -8.050 0.562 1.00 71.94 782 SER A O 1
ATOM 6226 N N . PHE A 1 783 ? -17.485 -5.925 -0.183 1.00 87.19 783 PHE A N 1
ATOM 6227 C CA . PHE A 1 783 ? -16.229 -5.972 -0.925 1.00 87.19 783 PHE A CA 1
ATOM 6228 C C . PHE A 1 783 ? -15.356 -4.805 -0.460 1.00 87.19 783 PHE A C 1
ATOM 6230 O O . PHE A 1 783 ? -15.879 -3.793 0.005 1.00 87.19 783 PHE A O 1
ATOM 6237 N N . GLY A 1 784 ? -14.037 -4.941 -0.562 1.00 90.31 784 GLY A N 1
ATOM 6238 C CA . GLY A 1 784 ? -13.117 -3.842 -0.284 1.00 90.31 784 GLY A CA 1
ATOM 6239 C C . GLY A 1 784 ? -12.640 -3.176 -1.561 1.00 90.31 784 GLY A C 1
ATOM 6240 O O . GLY A 1 784 ? -12.548 -3.806 -2.615 1.00 90.31 784 GLY A O 1
ATOM 6241 N N . VAL A 1 785 ? -12.320 -1.890 -1.455 1.00 94.00 785 VAL A N 1
ATOM 6242 C CA . VAL A 1 785 ? -11.695 -1.128 -2.537 1.00 94.00 785 VAL A CA 1
ATOM 6243 C C . VAL A 1 785 ? -10.472 -0.427 -1.992 1.00 94.00 785 VAL A C 1
ATOM 6245 O O . VAL A 1 785 ? -10.596 0.332 -1.037 1.00 94.00 785 VAL A O 1
ATOM 6248 N N . ALA A 1 786 ? -9.314 -0.623 -2.610 1.00 95.06 786 ALA A N 1
ATOM 6249 C CA . ALA A 1 786 ? -8.100 0.075 -2.211 1.00 95.06 786 ALA A CA 1
ATOM 6250 C C . ALA A 1 786 ? -7.465 0.811 -3.383 1.00 95.06 786 ALA A C 1
ATOM 6252 O O . ALA A 1 786 ? -7.510 0.342 -4.520 1.00 95.06 786 ALA A O 1
ATOM 6253 N N . ALA A 1 787 ? -6.864 1.962 -3.101 1.00 94.19 787 ALA A N 1
ATOM 6254 C CA . ALA A 1 787 ? -6.127 2.750 -4.075 1.00 94.19 787 ALA A CA 1
ATOM 6255 C C . ALA A 1 787 ? -4.614 2.615 -3.884 1.00 94.19 787 ALA A C 1
ATOM 6257 O O . ALA A 1 787 ? -4.110 2.604 -2.758 1.00 94.19 787 ALA A O 1
ATOM 6258 N N . ALA A 1 788 ? -3.875 2.581 -4.991 1.00 90.25 788 ALA A N 1
ATOM 6259 C CA . ALA A 1 788 ? -2.424 2.698 -4.939 1.00 90.25 788 ALA A CA 1
ATOM 6260 C C . ALA A 1 788 ? -2.028 4.167 -4.748 1.00 90.25 788 ALA A C 1
ATOM 6262 O O . ALA A 1 788 ? -2.465 5.040 -5.502 1.00 90.25 788 ALA A O 1
ATOM 6263 N N . ALA A 1 789 ? -1.185 4.431 -3.753 1.00 82.94 789 ALA A N 1
ATOM 6264 C CA . ALA A 1 789 ? -0.691 5.756 -3.425 1.00 82.94 789 ALA A CA 1
ATOM 6265 C C . ALA A 1 789 ? 0.171 6.361 -4.533 1.00 82.94 789 ALA A C 1
ATOM 6267 O O . ALA A 1 789 ? 1.032 5.713 -5.130 1.00 82.94 789 ALA A O 1
ATOM 6268 N N . GLY A 1 790 ? -0.049 7.654 -4.765 1.00 67.19 790 GLY A N 1
ATOM 6269 C CA . GLY A 1 790 ? 0.841 8.529 -5.517 1.00 67.19 790 GLY A CA 1
ATOM 6270 C C . GLY A 1 790 ? 1.325 9.668 -4.624 1.00 67.19 790 GLY A C 1
ATOM 6271 O O . GLY A 1 790 ? 0.593 10.135 -3.759 1.00 67.19 790 GLY A O 1
ATOM 6272 N N . PHE A 1 791 ? 2.552 10.152 -4.842 1.00 52.28 791 PHE A N 1
ATOM 6273 C CA . PHE A 1 791 ? 3.170 11.149 -3.958 1.00 52.28 791 PHE A CA 1
ATOM 6274 C C . PHE A 1 791 ? 2.380 12.464 -3.844 1.00 52.28 791 PHE A C 1
ATOM 6276 O O . PHE A 1 791 ? 2.473 13.096 -2.794 1.00 52.28 791 PHE A O 1
ATOM 6283 N N . LYS A 1 792 ? 1.607 12.863 -4.873 1.00 56.44 792 LYS A N 1
ATOM 6284 C CA . LYS A 1 792 ? 0.711 14.045 -4.871 1.00 56.44 792 LYS A CA 1
ATOM 6285 C C . LYS A 1 792 ? -0.454 14.004 -5.869 1.00 56.44 792 LYS A C 1
ATOM 6287 O O . LYS A 1 792 ? -1.145 15.002 -6.013 1.00 56.44 792 LYS A O 1
ATOM 6292 N N . ASN A 1 793 ? -0.679 12.886 -6.551 1.00 63.06 793 ASN A N 1
ATOM 6293 C CA . ASN A 1 793 ? -1.686 12.829 -7.609 1.00 63.06 793 ASN A CA 1
ATOM 6294 C C . ASN A 1 793 ? -2.931 12.106 -7.104 1.00 63.06 793 ASN A C 1
ATOM 6296 O O . ASN A 1 793 ? -2.826 11.178 -6.297 1.00 63.06 793 ASN A O 1
ATOM 6300 N N . THR A 1 794 ? -4.094 12.502 -7.621 1.00 81.44 794 THR A N 1
ATOM 6301 C CA . THR A 1 794 ? -5.317 11.706 -7.527 1.00 81.44 794 THR A CA 1
ATOM 6302 C C . THR A 1 794 ? -5.009 10.253 -7.905 1.00 81.44 794 THR A C 1
ATOM 6304 O O . THR A 1 794 ? -4.412 10.023 -8.966 1.00 81.44 794 THR A O 1
ATOM 6307 N N . PRO A 1 795 ? -5.372 9.263 -7.070 1.00 88.88 795 PRO A N 1
ATOM 6308 C CA . PRO A 1 795 ? -5.084 7.879 -7.390 1.00 88.88 795 PRO A CA 1
ATOM 6309 C C . PRO A 1 795 ? -5.833 7.468 -8.655 1.00 88.88 795 PRO A C 1
ATOM 6311 O O . PRO A 1 795 ? -7.023 7.740 -8.826 1.00 88.88 795 PRO A O 1
ATOM 6314 N N . PHE A 1 796 ? -5.119 6.791 -9.546 1.00 88.81 796 PHE A N 1
ATOM 6315 C CA . PHE A 1 796 ? -5.684 6.255 -10.781 1.00 88.81 796 PHE A CA 1
ATOM 6316 C C . PHE A 1 796 ? -5.785 4.731 -10.756 1.00 88.81 796 PHE A C 1
ATOM 6318 O O . PHE A 1 796 ? -6.577 4.185 -11.508 1.00 88.81 796 PHE A O 1
ATOM 6325 N N . ARG A 1 797 ? -5.011 4.043 -9.910 1.00 92.12 797 ARG A N 1
ATOM 6326 C CA . ARG A 1 797 ? -5.000 2.581 -9.818 1.00 92.12 797 ARG A CA 1
ATOM 6327 C C . ARG A 1 797 ? -5.737 2.112 -8.576 1.00 92.12 797 ARG A C 1
ATOM 6329 O O . ARG A 1 797 ? -5.448 2.582 -7.475 1.00 92.12 797 ARG A O 1
ATOM 6336 N N . TYR A 1 798 ? -6.617 1.141 -8.769 1.00 95.00 798 TYR A N 1
ATOM 6337 C CA . TYR A 1 798 ? -7.474 0.584 -7.737 1.00 95.00 798 TYR A CA 1
ATOM 6338 C C . TYR A 1 798 ? -7.450 -0.939 -7.769 1.00 95.00 798 TYR A C 1
ATOM 6340 O O . TYR A 1 798 ? -7.204 -1.552 -8.809 1.00 95.00 798 TYR A O 1
ATOM 6348 N N . VAL A 1 799 ? -7.762 -1.542 -6.629 1.00 95.06 799 VAL A N 1
ATOM 6349 C CA . VAL A 1 799 ? -8.133 -2.949 -6.520 1.00 95.06 799 VAL A CA 1
ATOM 6350 C C . VAL A 1 799 ? -9.532 -3.057 -5.927 1.00 95.06 799 VAL A C 1
ATOM 6352 O O . VAL A 1 799 ? -9.854 -2.349 -4.974 1.00 95.06 799 VAL A O 1
ATOM 6355 N N . VAL A 1 800 ? -10.359 -3.932 -6.496 1.00 94.50 800 VAL A N 1
ATOM 6356 C CA . VAL A 1 800 ? -11.583 -4.436 -5.863 1.00 94.50 800 VAL A CA 1
ATOM 6357 C C . VAL A 1 800 ? -11.282 -5.826 -5.350 1.00 94.50 800 VAL A C 1
ATOM 6359 O O . VAL A 1 800 ? -10.876 -6.692 -6.123 1.00 94.50 800 VAL A O 1
ATOM 6362 N N . GLU A 1 801 ? -11.489 -6.046 -4.064 1.00 92.31 801 GLU A N 1
ATOM 6363 C CA . GLU A 1 801 ? -11.260 -7.336 -3.440 1.00 92.31 801 GLU A CA 1
ATOM 6364 C C . GLU A 1 801 ? -12.561 -7.904 -2.877 1.00 92.31 801 GLU A C 1
ATOM 6366 O O . GLU A 1 801 ? -13.269 -7.268 -2.090 1.00 92.31 801 GLU A O 1
ATOM 6371 N N . ILE A 1 802 ? -12.847 -9.135 -3.289 1.00 88.12 802 ILE A N 1
ATOM 6372 C CA . ILE A 1 802 ? -13.916 -9.983 -2.765 1.00 88.12 802 ILE A CA 1
ATOM 6373 C C . ILE A 1 802 ? -13.296 -11.158 -1.996 1.00 88.12 802 ILE A C 1
ATOM 6375 O O . ILE A 1 802 ? -12.095 -11.160 -1.720 1.00 88.12 802 ILE A O 1
ATOM 6379 N N . GLU A 1 803 ? -14.092 -12.145 -1.579 1.00 81.94 803 GLU A N 1
ATOM 6380 C CA . GLU A 1 803 ? -13.593 -13.247 -0.740 1.00 81.94 803 GLU A CA 1
ATOM 6381 C C . GLU A 1 803 ? -12.385 -13.964 -1.365 1.00 81.94 803 GLU A C 1
ATOM 6383 O O . GLU A 1 803 ? -11.323 -13.998 -0.740 1.00 81.94 803 GLU A O 1
ATOM 6388 N N . ASP A 1 804 ? -12.512 -14.426 -2.610 1.00 85.81 804 ASP A N 1
ATOM 6389 C CA . ASP A 1 804 ? -11.494 -15.275 -3.248 1.00 85.81 804 ASP A CA 1
ATOM 6390 C C . ASP A 1 804 ? -10.689 -14.580 -4.354 1.00 85.81 804 ASP A C 1
ATOM 6392 O O . ASP A 1 804 ? -9.753 -15.167 -4.893 1.00 85.81 804 ASP A O 1
ATOM 6396 N N . TRP A 1 805 ? -11.053 -13.345 -4.715 1.00 91.31 805 TRP A N 1
ATOM 6397 C CA . TRP A 1 805 ? -10.526 -12.688 -5.911 1.00 91.31 805 TRP A CA 1
ATOM 6398 C C . TRP A 1 805 ? -10.202 -11.218 -5.687 1.00 91.31 805 TRP A C 1
ATOM 6400 O O . TRP A 1 805 ? -10.908 -10.502 -4.972 1.00 91.31 805 TRP A O 1
ATOM 6410 N N . LYS A 1 806 ? -9.178 -10.753 -6.400 1.00 93.56 806 LYS A N 1
ATOM 6411 C CA . LYS A 1 806 ? -8.805 -9.345 -6.518 1.00 93.56 806 LYS A CA 1
ATOM 6412 C C . LYS A 1 806 ? -8.805 -8.931 -7.979 1.00 93.56 806 LYS A C 1
ATOM 6414 O O . LYS A 1 806 ? -8.244 -9.618 -8.828 1.00 93.56 806 LYS A O 1
ATOM 6419 N N . LEU A 1 807 ? -9.402 -7.786 -8.266 1.00 95.19 807 LEU A N 1
ATOM 6420 C CA . LEU A 1 807 ? -9.428 -7.172 -9.585 1.00 95.19 807 LEU A CA 1
ATOM 6421 C C . LEU A 1 807 ? -8.683 -5.848 -9.530 1.00 95.19 807 LEU A C 1
ATOM 6423 O O . LEU A 1 807 ? -9.154 -4.913 -8.887 1.00 95.19 807 LEU A O 1
ATOM 6427 N N . VAL A 1 808 ? -7.560 -5.748 -10.236 1.00 94.06 808 VAL A N 1
ATOM 6428 C CA . VAL A 1 808 ? -6.811 -4.494 -10.368 1.00 94.06 808 VAL A CA 1
ATOM 6429 C C . VAL A 1 808 ? -7.239 -3.779 -11.640 1.00 94.06 808 VAL A C 1
ATOM 6431 O O . VAL A 1 808 ? -7.242 -4.368 -12.725 1.00 94.06 808 VAL A O 1
ATOM 6434 N N . PHE A 1 809 ? -7.567 -2.496 -11.522 1.00 94.25 809 PHE A N 1
ATOM 6435 C CA . PHE A 1 809 ? -7.918 -1.651 -12.654 1.00 94.25 809 PHE A CA 1
ATOM 6436 C C . PHE A 1 809 ? -7.309 -0.251 -12.543 1.00 94.25 809 PHE A C 1
ATOM 6438 O O . PHE A 1 809 ? -7.062 0.256 -11.450 1.00 94.25 809 PHE A O 1
ATOM 6445 N N . ASP A 1 810 ? -7.118 0.388 -13.694 1.00 92.69 810 ASP A N 1
ATOM 6446 C CA . ASP A 1 810 ? -6.725 1.788 -13.804 1.00 92.69 810 ASP A CA 1
ATOM 6447 C C . ASP A 1 810 ? -7.908 2.635 -14.306 1.00 92.69 810 ASP A C 1
ATOM 6449 O O . ASP A 1 810 ? -8.692 2.215 -15.156 1.00 92.69 810 ASP A O 1
ATOM 6453 N N . LEU A 1 811 ? -8.023 3.857 -13.802 1.00 91.69 811 LEU A N 1
ATOM 6454 C CA . LEU A 1 811 ? -8.714 4.970 -14.443 1.00 91.69 811 LEU A CA 1
ATOM 6455 C C . LEU A 1 811 ? -7.733 5.719 -15.353 1.00 91.69 811 LEU A C 1
ATOM 6457 O O . LEU A 1 811 ? -6.562 5.355 -15.488 1.00 91.69 811 LEU A O 1
ATOM 6461 N N . ASN A 1 812 ? -8.196 6.795 -15.990 1.00 86.62 812 ASN A N 1
ATOM 6462 C CA . ASN A 1 812 ? -7.306 7.666 -16.754 1.00 86.62 812 ASN A CA 1
ATOM 6463 C C . ASN A 1 812 ? -6.200 8.212 -15.838 1.00 86.62 812 ASN A C 1
ATOM 6465 O O . ASN A 1 812 ? -6.470 8.952 -14.902 1.00 86.62 812 ASN A O 1
ATOM 6469 N N . ARG A 1 813 ? -4.949 7.861 -16.140 1.00 82.44 813 ARG A N 1
ATOM 6470 C CA . ARG A 1 813 ? -3.776 8.213 -15.333 1.00 82.44 813 ARG A CA 1
ATOM 6471 C C . ARG A 1 813 ? -3.542 9.718 -15.183 1.00 82.44 813 ARG A C 1
ATOM 6473 O O . ARG A 1 813 ? -3.032 10.142 -14.152 1.00 82.44 813 ARG A O 1
ATOM 6480 N N . ASN A 1 814 ? -3.861 10.498 -16.213 1.00 78.00 814 ASN A N 1
ATOM 6481 C CA . ASN A 1 814 ? -3.581 11.935 -16.241 1.00 78.00 814 ASN A CA 1
ATOM 6482 C C . ASN A 1 814 ? -4.725 12.754 -15.639 1.00 78.00 814 ASN A C 1
ATOM 6484 O O . ASN A 1 814 ? -4.483 13.821 -15.091 1.00 78.00 814 ASN A O 1
ATOM 6488 N N . ASP A 1 815 ? -5.954 12.255 -15.761 1.00 83.94 815 ASP A N 1
ATOM 6489 C CA . ASP A 1 815 ? -7.142 12.890 -15.199 1.00 83.94 815 ASP A CA 1
ATOM 6490 C C . ASP A 1 815 ? -8.140 11.821 -14.723 1.00 83.94 815 ASP A C 1
ATOM 6492 O O . ASP A 1 815 ? -9.075 11.460 -15.451 1.00 83.94 815 ASP A O 1
ATOM 6496 N N . PRO A 1 816 ? -7.928 11.260 -13.516 1.00 88.94 816 PRO A N 1
ATOM 6497 C CA . PRO A 1 816 ? -8.782 10.196 -13.003 1.00 88.94 816 PRO A CA 1
ATOM 6498 C C . PRO A 1 816 ? -10.213 10.666 -12.737 1.00 88.94 816 PRO A C 1
ATOM 6500 O O . PRO A 1 816 ? -11.135 9.868 -12.874 1.00 88.94 816 PRO A O 1
ATOM 6503 N N . LEU A 1 817 ? -10.411 11.945 -12.391 1.00 89.06 817 LEU A N 1
ATOM 6504 C CA . LEU A 1 817 ? -11.724 12.510 -12.060 1.00 89.06 817 LEU A CA 1
ATOM 6505 C C . LEU A 1 817 ? -12.617 12.674 -13.295 1.00 89.06 817 LEU A C 1
ATOM 6507 O O . LEU A 1 817 ? -13.829 12.504 -13.193 1.00 89.06 817 LEU A O 1
ATOM 6511 N N . SER A 1 818 ? -12.034 12.933 -14.467 1.00 89.38 818 SER A N 1
ATOM 6512 C CA . SER A 1 818 ? -12.772 13.004 -15.739 1.00 89.38 818 SER A CA 1
ATOM 6513 C C . SER A 1 818 ? -12.775 11.682 -16.511 1.00 89.38 818 SER A C 1
ATOM 6515 O O . SER A 1 818 ? -13.056 11.650 -17.714 1.00 89.38 818 SER A O 1
ATOM 6517 N N . SER A 1 819 ? -12.428 10.570 -15.860 1.00 91.88 819 SER A N 1
ATOM 6518 C CA . SER A 1 819 ? -12.293 9.294 -16.549 1.00 91.88 819 SER A CA 1
ATOM 6519 C C . SER A 1 819 ? -13.636 8.774 -17.080 1.00 91.88 819 SER A C 1
ATOM 6521 O O . SER A 1 819 ? -14.636 8.692 -16.366 1.00 91.88 819 SER A O 1
ATOM 6523 N N . ASN A 1 820 ? -13.652 8.398 -18.360 1.00 92.56 820 ASN A N 1
ATOM 6524 C CA . ASN A 1 820 ? -14.796 7.776 -19.034 1.00 92.56 820 ASN A CA 1
ATOM 6525 C C . ASN A 1 820 ? -14.590 6.276 -19.310 1.00 92.56 820 ASN A C 1
ATOM 6527 O O . ASN A 1 820 ? -15.456 5.629 -19.906 1.00 92.56 820 ASN A O 1
ATOM 6531 N N . LYS A 1 821 ? -13.437 5.734 -18.904 1.00 91.50 821 LYS A N 1
ATOM 6532 C CA . LYS A 1 821 ? -13.043 4.342 -19.104 1.00 91.50 821 LYS A CA 1
ATOM 6533 C C . LYS A 1 821 ? -12.337 3.790 -17.874 1.00 91.50 821 LYS A C 1
ATOM 6535 O O . LYS A 1 821 ? -11.534 4.481 -17.257 1.00 91.50 821 LYS A O 1
ATOM 6540 N N . LEU A 1 822 ? -12.614 2.531 -17.575 1.00 92.69 822 LEU A N 1
ATOM 6541 C CA . LEU A 1 822 ? -11.893 1.723 -16.602 1.00 92.69 822 LEU A CA 1
ATOM 6542 C C . LEU A 1 822 ? -11.114 0.650 -17.356 1.00 92.69 822 LEU A C 1
ATOM 6544 O O . LEU A 1 822 ? -11.680 -0.026 -18.211 1.00 92.69 822 LEU A O 1
ATOM 6548 N N . TYR A 1 823 ? -9.837 0.487 -17.029 1.00 90.94 823 TYR A N 1
ATOM 6549 C CA . TYR A 1 823 ? -8.903 -0.411 -17.700 1.00 90.94 823 TYR A CA 1
ATOM 6550 C C . TYR A 1 823 ? -8.517 -1.558 -16.764 1.00 90.94 823 TYR A C 1
ATOM 6552 O O . TYR A 1 823 ? -7.758 -1.360 -15.819 1.00 90.94 823 TYR A O 1
ATOM 6560 N N . VAL A 1 824 ? -9.023 -2.765 -17.013 1.00 91.38 824 VAL A N 1
ATOM 6561 C CA . VAL A 1 824 ? -8.687 -3.958 -16.222 1.00 91.38 824 VAL A CA 1
ATOM 6562 C C . VAL A 1 824 ? -7.237 -4.354 -16.483 1.00 91.38 824 VAL A C 1
ATOM 6564 O O . VAL A 1 824 ? -6.860 -4.606 -17.628 1.00 91.38 824 VAL A O 1
ATOM 6567 N N . LYS A 1 825 ? -6.430 -4.423 -15.423 1.00 86.81 825 LYS A N 1
ATOM 6568 C CA . LYS A 1 825 ? -4.990 -4.704 -15.485 1.00 86.81 825 LYS A CA 1
ATOM 6569 C C . LYS A 1 825 ? -4.693 -6.169 -15.245 1.00 86.81 825 LYS A C 1
ATOM 6571 O O . LYS A 1 825 ? -4.049 -6.793 -16.077 1.00 86.81 825 LYS A O 1
ATOM 6576 N N . ASN A 1 826 ? -5.172 -6.697 -14.121 1.00 86.12 826 ASN A N 1
ATOM 6577 C CA . ASN A 1 826 ? -4.862 -8.041 -13.649 1.00 86.12 826 ASN A CA 1
ATOM 6578 C C . ASN A 1 826 ? -5.998 -8.557 -12.760 1.00 86.12 826 ASN A C 1
ATOM 6580 O O . ASN A 1 826 ? -6.739 -7.775 -12.157 1.00 86.12 826 ASN A O 1
ATOM 6584 N N . ILE A 1 827 ? -6.093 -9.879 -12.661 1.00 88.81 827 ILE A N 1
ATOM 6585 C CA . ILE A 1 827 ? -6.929 -10.581 -11.689 1.00 88.81 827 ILE A CA 1
ATOM 6586 C C . ILE A 1 827 ? -5.985 -11.420 -10.836 1.00 88.81 827 ILE A C 1
ATOM 6588 O O . ILE A 1 827 ? -5.069 -12.032 -11.382 1.00 88.81 827 ILE A O 1
ATOM 6592 N N . TYR A 1 828 ? -6.196 -11.449 -9.526 1.00 88.00 828 TYR A N 1
ATOM 6593 C CA . TYR A 1 828 ? -5.450 -12.306 -8.609 1.00 88.00 828 TYR A CA 1
ATOM 6594 C C . TYR A 1 828 ? -6.402 -13.185 -7.804 1.00 88.00 828 TYR A C 1
ATOM 6596 O O . TYR A 1 828 ? -7.541 -12.787 -7.541 1.00 88.00 828 TYR A O 1
ATOM 6604 N N . ASP A 1 829 ? -5.930 -14.367 -7.419 1.00 88.88 829 ASP A N 1
ATOM 6605 C CA . ASP A 1 829 ? -6.586 -15.193 -6.406 1.00 88.88 829 ASP A CA 1
ATOM 6606 C C . ASP A 1 829 ? -6.360 -14.628 -4.986 1.00 88.88 829 ASP A C 1
ATOM 6608 O O . ASP A 1 829 ? -5.697 -13.604 -4.786 1.00 88.88 829 ASP A O 1
ATOM 6612 N N . ALA A 1 830 ? -6.920 -15.294 -3.975 1.00 81.44 830 ALA A N 1
ATOM 6613 C CA . ALA A 1 830 ? -6.778 -14.902 -2.573 1.00 81.44 830 ALA A CA 1
ATOM 6614 C C . ALA A 1 830 ? -5.327 -14.924 -2.052 1.00 81.44 830 ALA A C 1
ATOM 6616 O O . ALA A 1 830 ? -5.054 -14.307 -1.025 1.00 81.44 830 ALA A O 1
ATOM 6617 N N . GLY A 1 831 ? -4.419 -15.632 -2.731 1.00 83.69 831 GLY A N 1
ATOM 6618 C CA . GLY A 1 831 ? -2.995 -15.720 -2.407 1.00 83.69 831 GLY A CA 1
ATOM 6619 C C . GLY A 1 831 ? -2.124 -14.769 -3.229 1.00 83.69 831 GLY A C 1
ATOM 6620 O O . GLY A 1 831 ? -0.920 -14.991 -3.316 1.00 83.69 831 GLY A O 1
ATOM 6621 N N . ASP A 1 832 ? -2.719 -13.754 -3.868 1.00 84.38 832 ASP A N 1
ATOM 6622 C CA . ASP A 1 832 ? -2.022 -12.781 -4.718 1.00 84.38 832 ASP A CA 1
ATOM 6623 C C . ASP A 1 832 ? -1.294 -13.393 -5.925 1.00 84.38 832 ASP A C 1
ATOM 6625 O O . ASP A 1 832 ? -0.360 -12.806 -6.485 1.00 84.38 832 ASP A O 1
ATOM 6629 N N . ARG A 1 833 ? -1.750 -14.562 -6.391 1.00 76.50 833 ARG A N 1
ATOM 6630 C CA . ARG A 1 833 ? -1.248 -15.180 -7.621 1.00 76.50 833 ARG A CA 1
ATOM 6631 C C . ARG A 1 833 ? -2.072 -14.700 -8.799 1.00 76.50 833 ARG A C 1
ATOM 6633 O O . ARG A 1 833 ? -3.301 -14.720 -8.763 1.00 76.50 833 ARG A O 1
ATOM 6640 N N . GLU A 1 834 ? -1.388 -14.241 -9.845 1.00 80.50 834 GLU A N 1
ATOM 6641 C CA . GLU A 1 834 ? -2.056 -13.757 -11.051 1.00 80.50 834 GLU A CA 1
ATOM 6642 C C . GLU A 1 834 ? -2.874 -14.888 -11.684 1.00 80.50 834 GLU A C 1
ATOM 6644 O O . GLU A 1 834 ? -2.362 -15.972 -11.966 1.00 80.50 834 GLU A O 1
ATOM 6649 N N . PHE A 1 835 ? -4.155 -14.617 -11.908 1.00 80.69 835 PHE A N 1
ATOM 6650 C CA . PHE A 1 835 ? -5.113 -15.550 -12.468 1.00 80.69 835 PHE A CA 1
ATOM 6651 C C . PHE A 1 835 ? -5.490 -15.145 -13.893 1.00 80.69 835 PHE A C 1
ATOM 6653 O O . PHE A 1 835 ? -5.859 -14.001 -14.171 1.00 80.69 835 PHE A O 1
ATOM 6660 N N . ILE A 1 836 ? -5.433 -16.121 -14.797 1.00 77.69 836 ILE A N 1
ATOM 6661 C CA . ILE A 1 836 ? -5.838 -15.979 -16.194 1.00 77.69 836 ILE A CA 1
ATOM 6662 C C . ILE A 1 836 ? -7.102 -16.826 -16.393 1.00 77.69 836 ILE A C 1
ATOM 6664 O O . ILE A 1 836 ? -7.009 -18.055 -16.379 1.00 77.69 836 ILE A O 1
ATOM 6668 N N . PRO A 1 837 ? -8.289 -16.214 -16.561 1.00 72.06 837 PRO A N 1
ATOM 6669 C CA . PRO A 1 837 ? -9.519 -16.955 -16.806 1.00 72.06 837 PRO A CA 1
ATOM 6670 C C . PRO A 1 837 ? -9.467 -17.726 -18.131 1.00 72.06 837 PRO A C 1
ATOM 6672 O O . PRO A 1 837 ? -9.118 -17.165 -19.171 1.00 72.06 837 PRO A O 1
ATOM 6675 N N . GLY A 1 838 ? -9.863 -19.002 -18.106 1.00 74.31 838 GLY A N 1
ATOM 6676 C CA . GLY A 1 838 ? -9.990 -19.835 -19.306 1.00 74.31 838 GLY A CA 1
ATOM 6677 C C . GLY A 1 838 ? -8.684 -19.952 -20.100 1.00 74.31 838 GLY A C 1
ATOM 6678 O O . GLY A 1 838 ? -7.665 -20.378 -19.564 1.00 74.31 838 GLY A O 1
ATOM 6679 N N . GLY A 1 839 ? -8.723 -19.581 -21.384 1.00 63.00 839 GLY A N 1
ATOM 6680 C CA . GLY A 1 839 ? -7.552 -19.533 -22.267 1.00 63.00 839 GLY A CA 1
ATOM 6681 C C . GLY A 1 839 ? -6.869 -18.162 -22.321 1.00 63.00 839 GLY A C 1
ATOM 6682 O O . GLY A 1 839 ? -5.996 -17.952 -23.163 1.00 63.00 839 GLY A O 1
ATOM 6683 N N . GLY A 1 840 ? -7.286 -17.210 -21.479 1.00 64.50 840 GLY A N 1
ATOM 6684 C CA . GLY A 1 840 ? -6.797 -15.830 -21.491 1.00 64.50 840 GLY A CA 1
ATOM 6685 C C . GLY A 1 840 ? -7.353 -14.981 -22.635 1.00 64.50 840 GLY A C 1
ATOM 6686 O O . GLY A 1 840 ? -6.793 -13.931 -22.955 1.00 64.50 840 GLY A O 1
ATOM 6687 N N . SER A 1 841 ? -8.444 -15.423 -23.269 1.00 68.56 841 SER A N 1
ATOM 6688 C CA . SER A 1 841 ? -9.137 -14.632 -24.284 1.00 68.56 841 SER A CA 1
ATOM 6689 C C . SER A 1 841 ? -9.931 -13.489 -23.643 1.00 68.56 841 SER A C 1
ATOM 6691 O O . SER A 1 841 ? -10.313 -13.554 -22.474 1.00 68.56 841 SER A O 1
ATOM 6693 N N . LYS A 1 842 ? -10.231 -12.437 -24.415 1.00 74.94 842 LYS A N 1
ATOM 6694 C CA . LYS A 1 842 ? -11.099 -11.351 -23.932 1.00 74.94 842 LYS A CA 1
ATOM 6695 C C . LYS A 1 842 ? -12.461 -11.865 -23.464 1.00 74.94 842 LYS A C 1
ATOM 6697 O O . LYS A 1 842 ? -12.955 -11.401 -22.447 1.00 74.94 842 LYS A O 1
ATOM 6702 N N . ASP A 1 843 ? -13.036 -12.844 -24.153 1.00 78.69 843 ASP A N 1
ATOM 6703 C CA . ASP A 1 843 ? -14.342 -13.398 -23.789 1.00 78.69 843 ASP A CA 1
ATOM 6704 C C . ASP A 1 843 ? -14.286 -14.178 -22.468 1.00 78.69 843 ASP A C 1
ATOM 6706 O O . ASP A 1 843 ? -15.243 -14.161 -21.693 1.00 78.69 843 ASP A O 1
ATOM 6710 N N . ASP A 1 844 ? -13.159 -14.829 -22.167 1.00 78.81 844 ASP A N 1
ATOM 6711 C CA . ASP A 1 844 ? -12.951 -15.488 -20.874 1.00 78.81 844 ASP A CA 1
ATOM 6712 C C . ASP A 1 844 ? -12.876 -14.470 -19.736 1.00 78.81 844 ASP A C 1
ATOM 6714 O O . ASP A 1 844 ? -13.542 -14.637 -18.713 1.00 78.81 844 ASP A O 1
ATOM 6718 N N . TYR A 1 845 ? -12.119 -13.386 -19.929 1.00 84.88 845 TYR A N 1
ATOM 6719 C CA . TYR A 1 845 ? -12.035 -12.298 -18.957 1.00 84.88 845 TYR A CA 1
ATOM 6720 C C . TYR A 1 845 ? -13.384 -11.590 -18.767 1.00 84.88 845 TYR A C 1
ATOM 6722 O O . TYR A 1 845 ? -13.779 -11.368 -17.627 1.00 84.88 845 TYR A O 1
ATOM 6730 N N . SER A 1 846 ? -14.120 -11.273 -19.838 1.00 87.38 846 SER A N 1
ATOM 6731 C CA . SER A 1 846 ? -15.448 -10.647 -19.745 1.00 87.38 846 SER A CA 1
ATOM 6732 C C . SER A 1 846 ? -16.420 -11.508 -18.941 1.00 87.38 846 SER A C 1
ATOM 6734 O O . SER A 1 846 ? -16.995 -11.026 -17.967 1.00 87.38 846 SER A O 1
ATOM 6736 N N . ARG A 1 847 ? -16.544 -12.799 -19.285 1.00 88.25 847 ARG A N 1
ATOM 6737 C CA . ARG A 1 847 ? -17.426 -13.736 -18.569 1.00 88.25 847 ARG A CA 1
ATOM 6738 C C . ARG A 1 847 ? -17.045 -13.865 -17.099 1.00 88.25 847 ARG A C 1
ATOM 6740 O O . ARG A 1 847 ? -17.916 -13.858 -16.236 1.00 88.25 847 ARG A O 1
ATOM 6747 N N . PHE A 1 848 ? -15.748 -13.954 -16.811 1.00 91.38 848 PHE A N 1
ATOM 6748 C CA . PHE A 1 848 ? -15.261 -14.047 -15.440 1.00 91.38 848 PHE A CA 1
ATOM 6749 C C . PHE A 1 848 ? -15.562 -12.781 -14.630 1.00 91.38 848 PHE A C 1
ATOM 6751 O O . PHE A 1 848 ? -15.990 -12.871 -13.483 1.00 91.38 848 PHE A O 1
ATOM 6758 N N . LEU A 1 849 ? -15.358 -11.599 -15.213 1.00 91.50 849 LEU A N 1
ATOM 6759 C CA . LEU A 1 849 ? -15.625 -10.327 -14.542 1.00 91.50 849 LEU A CA 1
ATOM 6760 C C . LEU A 1 849 ? -17.119 -10.124 -14.287 1.00 91.50 849 LEU A C 1
ATOM 6762 O O . LEU A 1 849 ? -17.481 -9.668 -13.207 1.00 91.50 849 LEU A O 1
ATOM 6766 N N . GLU A 1 850 ? -17.982 -10.489 -15.235 1.00 89.56 850 GLU A N 1
ATOM 6767 C CA . GLU A 1 850 ? -19.434 -10.439 -15.046 1.00 89.56 850 GLU A CA 1
ATOM 6768 C C . GLU A 1 850 ? -19.904 -11.395 -13.941 1.00 89.56 850 GLU A C 1
ATOM 6770 O O . GLU A 1 850 ? -20.696 -10.983 -13.093 1.00 89.56 850 GLU A O 1
ATOM 6775 N N . ASP A 1 851 ? -19.377 -12.625 -13.907 1.00 90.69 851 ASP A N 1
ATOM 6776 C CA . ASP A 1 851 ? -19.713 -13.638 -12.897 1.00 90.69 851 ASP A CA 1
ATOM 6777 C C . ASP A 1 851 ? -19.197 -13.272 -11.496 1.00 90.69 851 ASP A C 1
ATOM 6779 O O . ASP A 1 851 ? -19.939 -13.343 -10.517 1.00 90.69 851 ASP A O 1
ATOM 6783 N N . LYS A 1 852 ? -17.924 -12.868 -11.380 1.00 91.69 852 LYS A N 1
ATOM 6784 C CA . LYS A 1 852 ? -17.260 -12.669 -10.079 1.00 91.69 852 LYS A CA 1
ATOM 6785 C C . LYS A 1 852 ? -17.344 -11.254 -9.530 1.00 91.69 852 LYS A C 1
ATOM 6787 O O . LYS A 1 852 ? -17.428 -11.103 -8.319 1.00 91.69 852 LYS A O 1
ATOM 6792 N N . PHE A 1 853 ? -17.300 -10.238 -10.389 1.00 91.25 853 PHE A N 1
ATOM 6793 C CA . PHE A 1 853 ? -17.194 -8.828 -9.987 1.00 91.25 853 PHE A CA 1
ATOM 6794 C C . PHE A 1 853 ? -18.362 -7.964 -10.479 1.00 91.25 853 PHE A C 1
ATOM 6796 O O . PHE A 1 853 ? -18.415 -6.767 -10.186 1.00 91.25 853 PHE A O 1
ATOM 6803 N N . GLY A 1 854 ? -19.306 -8.530 -11.239 1.00 88.75 854 GLY A N 1
ATOM 6804 C CA . GLY A 1 854 ? -20.355 -7.765 -11.909 1.00 88.75 854 GLY A CA 1
ATOM 6805 C C . GLY A 1 854 ? -21.270 -7.007 -10.947 1.00 88.75 854 GLY A C 1
ATOM 6806 O O . GLY A 1 854 ? -21.758 -5.928 -11.288 1.00 88.75 854 GLY A O 1
ATOM 6807 N N . ARG A 1 855 ? -21.495 -7.531 -9.736 1.00 87.69 855 ARG A N 1
ATOM 6808 C CA . ARG A 1 855 ? -22.276 -6.854 -8.691 1.00 87.69 855 ARG A CA 1
ATOM 6809 C C . ARG A 1 855 ? -21.463 -5.747 -8.021 1.00 87.69 855 ARG A C 1
ATOM 6811 O O . ARG A 1 855 ? -21.976 -4.653 -7.811 1.00 87.69 855 ARG A O 1
ATOM 6818 N N . GLU A 1 856 ? -20.216 -6.025 -7.682 1.00 88.69 856 GLU A N 1
ATOM 6819 C CA . GLU A 1 856 ? -19.320 -5.155 -6.923 1.00 88.69 856 GLU A CA 1
ATOM 6820 C C . GLU A 1 856 ? -18.941 -3.926 -7.742 1.00 88.69 856 GLU A C 1
ATOM 6822 O O . GLU A 1 856 ? -19.079 -2.803 -7.264 1.00 88.69 856 GLU A O 1
ATOM 6827 N N . LEU A 1 857 ? -18.583 -4.117 -9.015 1.00 89.25 857 LEU A N 1
ATOM 6828 C CA . LEU A 1 857 ? -18.269 -3.011 -9.914 1.00 89.25 857 LEU A CA 1
ATOM 6829 C C . LEU A 1 857 ? -19.473 -2.080 -10.139 1.00 89.25 857 LEU A C 1
ATOM 6831 O O . LEU A 1 857 ? -19.291 -0.870 -10.266 1.00 89.25 857 LEU A O 1
ATOM 6835 N N . LYS A 1 858 ? -20.706 -2.611 -10.159 1.00 87.50 858 LYS A N 1
ATOM 6836 C CA . LYS A 1 858 ? -21.937 -1.799 -10.265 1.00 87.50 858 LYS A CA 1
ATOM 6837 C C . LYS A 1 858 ? -22.222 -0.990 -8.999 1.00 87.50 858 LYS A C 1
ATOM 6839 O O . LYS A 1 858 ? -22.899 0.030 -9.075 1.00 87.50 858 LYS A O 1
ATOM 6844 N N . ASN A 1 859 ? -21.713 -1.443 -7.856 1.00 86.81 859 ASN A N 1
ATOM 6845 C CA . ASN A 1 859 ? -21.941 -0.837 -6.548 1.00 86.81 859 ASN A CA 1
ATOM 6846 C C . ASN A 1 859 ? -20.761 0.021 -6.067 1.00 86.81 859 ASN A C 1
ATOM 6848 O O . ASN A 1 859 ? -20.750 0.432 -4.907 1.00 86.81 859 ASN A O 1
ATOM 6852 N N . LEU A 1 860 ? -19.778 0.319 -6.925 1.00 89.25 860 LEU A N 1
ATOM 6853 C CA . LEU A 1 860 ? -18.672 1.200 -6.554 1.00 89.25 860 LEU A CA 1
ATOM 6854 C C . LEU A 1 860 ? -19.195 2.597 -6.154 1.00 89.25 860 LEU A C 1
ATOM 6856 O O . LEU A 1 860 ? -19.975 3.215 -6.892 1.00 89.25 860 LEU A O 1
ATOM 6860 N N . PRO A 1 861 ? -18.753 3.152 -5.008 1.00 85.88 861 PRO A N 1
ATOM 6861 C CA . PRO A 1 861 ? -19.312 4.402 -4.494 1.00 85.88 861 PRO A CA 1
ATOM 6862 C C . PRO A 1 861 ? -18.936 5.626 -5.341 1.00 85.88 861 PRO A C 1
ATOM 6864 O O . PRO A 1 861 ? -19.650 6.624 -5.306 1.00 85.88 861 PRO A O 1
ATOM 6867 N N . PHE A 1 862 ? -17.882 5.529 -6.159 1.00 87.69 862 PHE A N 1
ATOM 6868 C CA . PHE A 1 862 ? -17.331 6.626 -6.965 1.00 87.69 862 PHE A CA 1
ATOM 6869 C C . PHE A 1 862 ? -17.415 6.414 -8.491 1.00 87.69 862 PHE A C 1
ATOM 6871 O O . PHE A 1 862 ? -17.060 7.317 -9.248 1.00 87.69 862 PHE A O 1
ATOM 6878 N N . LEU A 1 863 ? -17.901 5.259 -8.969 1.00 90.19 863 LEU A N 1
ATOM 6879 C CA . LEU A 1 863 ? -18.045 4.956 -10.403 1.00 90.19 863 LEU A CA 1
ATOM 6880 C C . LEU A 1 863 ? -19.457 4.468 -10.731 1.00 90.19 863 LEU A C 1
ATOM 6882 O O . LEU A 1 863 ? -20.037 3.688 -9.981 1.00 90.19 863 LEU A O 1
ATOM 6886 N N . ASP A 1 864 ? -19.971 4.888 -11.885 1.00 88.75 864 ASP A N 1
ATOM 6887 C CA . ASP A 1 864 ? -21.108 4.266 -12.562 1.00 88.75 864 ASP A CA 1
ATOM 6888 C C . ASP A 1 864 ? -20.605 3.516 -13.802 1.00 88.75 864 ASP A C 1
ATOM 6890 O O . ASP A 1 864 ? -20.045 4.123 -14.722 1.00 88.75 864 ASP A O 1
ATOM 6894 N N . LEU A 1 865 ? -20.813 2.200 -13.853 1.00 83.69 865 LEU A N 1
ATOM 6895 C CA . LEU A 1 865 ? -20.547 1.405 -15.053 1.00 83.69 865 LEU A CA 1
ATOM 6896 C C . LEU A 1 865 ? -21.604 1.683 -16.131 1.00 83.69 865 LEU A C 1
ATOM 6898 O O . LEU A 1 865 ? -22.805 1.570 -15.882 1.00 83.69 865 LEU A O 1
ATOM 6902 N N . ARG A 1 866 ? -21.162 1.970 -17.358 1.00 77.00 866 ARG A N 1
ATOM 6903 C CA . ARG A 1 866 ? -22.008 1.888 -18.558 1.00 77.00 866 ARG A CA 1
ATOM 6904 C C . ARG A 1 866 ? -22.043 0.418 -18.992 1.00 77.00 866 ARG A C 1
ATOM 6906 O O . ARG A 1 866 ? -21.038 -0.273 -18.889 1.00 77.00 866 ARG A O 1
ATOM 6913 N N . SER A 1 867 ? -23.206 -0.088 -19.394 1.00 59.50 867 SER A N 1
ATOM 6914 C CA . SER A 1 867 ? -23.439 -1.522 -19.630 1.00 59.50 867 SER A CA 1
ATOM 6915 C C . SER A 1 867 ? -22.448 -2.165 -20.615 1.00 59.50 867 SER A C 1
ATOM 6917 O O . SER A 1 867 ? -22.361 -1.708 -21.752 1.00 59.50 867 SER A O 1
ATOM 6919 N N . GLY A 1 868 ? -21.820 -3.272 -20.192 1.00 54.88 868 GLY A N 1
ATOM 6920 C CA . GLY A 1 868 ? -20.994 -4.173 -21.011 1.00 54.88 868 GLY A CA 1
ATOM 6921 C C . GLY A 1 868 ? -19.535 -3.722 -21.236 1.00 54.88 868 GLY A C 1
ATOM 6922 O O . GLY A 1 868 ? -19.235 -2.530 -21.128 1.00 54.88 868 GLY A O 1
ATOM 6923 N N . PRO A 1 869 ? -18.611 -4.659 -21.528 1.00 51.97 869 PRO A N 1
ATOM 6924 C CA . PRO A 1 869 ? -17.276 -4.331 -22.037 1.00 51.97 869 PRO A CA 1
ATOM 6925 C C . PRO A 1 869 ? -17.372 -3.695 -23.440 1.00 51.97 869 PRO A C 1
ATOM 6927 O O . PRO A 1 869 ? -18.240 -4.078 -24.226 1.00 51.97 869 PRO A O 1
ATOM 6930 N N . LEU A 1 870 ? -16.516 -2.702 -23.728 1.00 43.75 870 LEU A N 1
ATOM 6931 C CA . LEU A 1 870 ? -16.526 -1.911 -24.978 1.00 43.75 870 LEU A CA 1
ATOM 6932 C C . LEU A 1 870 ? -15.852 -2.607 -26.170 1.00 43.75 870 LEU A C 1
ATOM 6934 O O . LEU A 1 870 ? -14.787 -3.248 -25.980 1.00 43.75 870 LEU A O 1
#

Foldseek 3Di:
DVVVCVVVPCVVVVVVVVVVCVVVVPPVPQPQWWKKKWKKAFPDDPFWKKKKFWDLPPDTDPLQIDIDGPDPVQDPDHRMGIDIDTGSGTPSTQWMKMWRPDQWGKMFGQWMWIDRQHTPIPGAAPVCVVVKDFPDFWPDWDDDDRGIMTTGHGDTTMITPDRGSVVVVPDPPVVVVVVCVVCVCVVVVVVVVLVVVVVVVVDDDPPPPVVVVVPPPPPCPPCVVVVVVVVVLFVFFDWALVQLLVVLLVLQLVLLCVLLCLVPPDDDPLSVLLSLLLSLLLVLVLLVLQVVLSNDDPVCRQFPSSLVSNVVSVLQSVQSVVCSVPVDGPVVVVVCCVVVDVVVVVVVVVVVVDDPVRVVVVVVVSVVSSVVSRVVSNVSSVVCVPVIDGDHVVNSVVSNVVSVVSLVVSLVCCQPPPDLCSSQCSCSRRPSRDPPDHRPLFQFKFFWAFDADPCPDDPPQPLCLLVQFDFFAEEEEAAEAAFPVLCDCQLQVLVVVLLQFFAWEPFEWFQALHQLQLLLCQQQLERLLCVLVLVPDPNLAARPLLVSCVSNQAAEEEQELDDCPQVDSCCNHQGPVSVSHPYYDDHDDDFLQVSLLVSLVVVLVCLLPPDPPHYYYYYHYGCCLPPLRAHDVVVPAPQPDADDDRRPGHDPVVLLVCLVVVHCRSVSSSSRSSNRVSVSVSVSLVSCVVSVSNQAYKYWYKYSWHFDSCPPDDGGILADRDSRSIGMTITIRHHPDGNDHHPAYHYSSQNSLQVCVSRRNNVVSVVSHQHHHPPDPPDDGHWHKHFRDDSNDSTFWMWIGHNFKIWIWGFPPVCNSRGRMIGTNFMATPNRHTDQFDPNHSVRVQVCCCVPPVVVQCSRSGMHTDPGTD

Mean predicted aligned error: 16.66 Å

Sequence (870 aa):
MILKLLHKNQIVLILGALLSIFFLKVQIKLPEHLKFELEAQLLSPEDAVAAIYCDDGKGYRSSHMLELPYSPEYRVADATYVFKGRIPCGIGTKKIRFDPLWAEGELILKSFKLRTYRWFEIELDERRGAELTIINGIDKVQSAAGGIKVTSSGQDPIIELTDNVQGYFVVRNRDVFIGILILTPIFAALLKAAQLALSFILVRGEKIELFRQGIENRVDAVISIFTNYIRGSVEKPRDINFLAYLFAFAISIYGSWLFLGAIYPGVSVAYASAFIAAQVSVCFFLLLIAAAGWLLRDTARSWFFPGLAILFAICYVADAQLFRLNGMHISHGLQIMLDGGIQNFQKNLEFTKLSKPLLVAYQIVCLFLILSAFVLAFILGRLKRGFTIKISWKNCISLFVVLISIAYVEQWFSARTKSHSLWSLEQSDIPTYLTFIKAKDFIIEYGVKVKPYPVRGSTEFPQNLTEKVKKRNVYLFILESVRSDVITENVAPNLYKFKGEALNFKKAIANGNATHYGWYSIVNSRIPLYWDTYKSKEHKAGSESLRALKNAGYEIKVHSSKDLSYLSADETMFGSDLQLIDYITKHIPGSIPAIDISVTDTLIQSSINTDVGRASFNIVFWDSTHYPYRWPKTMGATFEPYAGSEESGVSLNSARELAIKNNPMIFNRYKNSIRFSDKLFGRFVNELKRNGLYEDAIIVVVGDHGQQFMEHNYLMHGRTLFSEDLHIPLYIKAPGYSALSSKKVASQVDIMPTILDLLGVGKLGNILSDGQSLVSKNTAGSFGVAAAAGFKNTPFRYVVEIEDWKLVFDLNRNDPLSSNKLYVKNIYDAGDREFIPGGGSKDDYSRFLEDKFGRELKNLPFLDLRSGPL

pLDDT: mean 75.47, std 18.43, range [29.84, 98.75]

Solvent-accessible surface area (backbone atoms only — not comparable to full-atom values): 45917 Å² total; per-residue (Å²): 107,70,75,67,42,63,75,66,78,39,59,66,58,48,50,48,48,47,50,49,47,47,60,61,68,48,61,79,73,65,57,67,43,38,37,39,40,38,34,35,32,50,76,53,88,75,88,43,35,29,34,40,38,33,17,65,81,82,58,80,46,81,90,20,53,41,83,43,71,79,45,79,90,37,48,79,50,92,56,25,33,48,49,71,53,60,42,65,40,31,84,63,33,33,32,37,33,42,30,55,50,40,52,62,46,37,35,30,42,34,36,44,27,43,38,79,83,56,74,45,69,45,69,45,43,78,80,49,64,76,72,46,57,73,79,48,42,64,78,46,79,45,83,45,98,74,19,38,30,43,33,25,85,70,31,55,34,40,41,37,78,40,76,56,55,60,73,76,57,81,62,58,68,66,56,56,51,46,49,49,63,49,47,49,54,47,52,49,48,48,50,48,46,51,48,44,52,49,50,65,73,67,54,91,66,93,79,68,62,78,70,53,72,78,64,55,88,81,58,52,86,78,43,44,75,64,39,53,64,43,50,73,64,55,72,57,61,43,77,40,46,43,62,27,49,51,48,16,49,53,45,39,51,52,27,48,48,59,36,44,50,69,76,36,68,62,96,42,74,65,40,54,50,52,49,49,48,38,50,44,26,51,53,49,54,49,48,50,42,51,52,57,28,71,78,46,63,73,76,47,30,42,18,49,34,30,9,50,34,30,39,50,21,52,50,51,33,51,30,39,51,40,25,74,76,72,75,44,47,60,66,56,56,51,44,52,30,64,80,51,34,71,68,46,42,53,51,56,52,58,71,66,68,64,52,72,69,57,51,50,51,51,52,51,51,52,50,49,53,52,51,48,23,34,52,49,13,40,51,46,42,72,65,44,83,86,54,63,51,68,52,39,62,69,54,53,51,51,52,49,54,50,43,52,49,52,48,45,52,51,43,58,47,40,74,72,75,45,54,57,68,59,43,27,46,49,60,70,67,38,76,74,47,72,78,84,66,80,58,58,74,47,73,51,46,31,41,33,41,45,50,73,80,84,78,73,67,82,69,77,65,65,91,61,37,46,81,56,43,58,83,45,43,35,39,39,38,41,38,38,50,30,40,35,86,63,56,31,67,88,42,16,44,44,55,36,54,46,43,68,56,8,34,27,47,77,38,27,31,18,30,8,14,30,63,68,36,12,50,44,10,37,54,38,8,35,69,49,62,54,55,59,56,42,73,45,89,85,41,55,74,25,14,64,58,55,51,53,39,46,67,37,62,37,47,32,33,40,35,41,55,55,82,51,64,60,92,48,41,39,32,44,47,24,4,68,82,40,74,57,53,74,41,68,56,81,82,68,93,71,56,61,41,58,34,38,48,50,40,50,53,50,51,44,53,55,63,73,69,53,61,93,89,68,26,36,42,35,40,36,38,48,46,25,42,34,89,54,24,20,29,53,70,92,74,62,77,85,46,76,66,51,54,63,46,49,69,85,17,50,56,71,66,60,48,48,58,38,37,79,68,71,40,59,24,57,59,25,28,44,44,39,8,43,30,44,55,24,50,54,50,39,51,48,53,50,53,30,49,75,70,66,48,43,67,64,27,32,41,35,43,32,26,23,8,10,46,35,77,37,89,81,82,40,71,55,59,37,81,55,88,43,60,47,17,22,32,15,44,49,31,44,30,42,64,97,55,70,54,41,82,37,83,48,40,39,39,33,22,20,46,47,14,25,52,33,34,78,26,60,44,34,74,55,18,51,74,63,31,63,33,48,34,80,82,49,93,80,64,67,90,49,60,29,57,27,31,41,51,51,101,85,52,59,39,27,38,37,36,43,35,50,91,59,39,32,41,33,31,31,38,33,76,91,46,39,75,76,19,53,44,36,30,34,55,50,36,24,38,72,83,67,45,81,50,68,45,83,89,62,43,66,68,34,45,51,54,47,42,52,72,75,38,43,67,57,56,60,62,39,80,56,41,41,62,47,91,61,76,113

Nearest PDB structures (foldseek):
  6j66-assembly1_A  TM=7.318E-01  e=1.154E-16  Vibrio sp. FC509
  6ptk-assembly1_A  TM=7.240E-01  e=3.621E-16  Pseudoalteromonas fuliginea
  6pt4-assembly1_A  TM=7.132E-01  e=4.232E-16  Pseudoalteromonas fuliginea
  6pt6-assembly1_B  TM=7.240E-01  e=9.228E-16  Pseudoalteromonas fuliginea
  6ptk-assembly2_D-3  TM=7.251E-01  e=1.197E-15  Pseudoalteromonas fuliginea

Organism: NCBI:txid658219

Secondary structure (DSSP, 8-state):
-HHHHHTTT-HHHHHHHHHHHHHHHS-----SS-EEEEEEEESS-S--EEEEEEESSS---GGGEEEEE--GGGEEETTEEEEEEE-SS-TT--EEEEE---SEEEEEEEEEEEESSSEEEEE--TTTTTT--EEE--SEEEEETTEEEEEEESS--EEEEES-GGGGG-S-HHHHHHHHHHHHHHHHHHHHHHHHHHHHHHS--TTSSTTTTTTGGGTHHHHHHHHHHHHHHHSS-EEE-HHHHHHHHHHHHHHHHHHHHHHS-SS-HHHHHHHHHHHHHHHHHHHHHHHHHHHS-HHHHHHHHHHHHHHHHHHHHHHHHHHHHHS--HHHHHHHHHHHHHHHHHHHHHHTT--HHHHHHHHHHHHHHHHHHHHHHHHHHHS-TT--EEE-HHHHHHHHHHHHHHHHHHHHHHHHHS-HHHHHHHHHHSTT---SS-----SEEEEEEEPPP---TT----TTHHHHS----EEEEEETT--STT-STTT-HHHHHHHTTSEEEEEEE-SBSSHHHHHHHHHH-S-GGGHHHHHSTT-TT--HHHHHHHHTT-EEEEEESS-TTGGGHHHHHH-TT-TT-SEEPPPPSS-HHHHHHHHHHHHHHHHHTPPTT--EEEEEEE-TTSTT----GGG--SS-S-SSBTTTB--HHHHHHHHHTT-THHHHHHHHHHHHHHHHHHHHHHHHHHTT-TTT-EEEEEES---EESTTS-EESSS--SHHHHB--EEEE-TT---EEEEEEEEGGGHHHHHHHHTT-HHHHHHH-SS--TT-TT-----EEEE---SSSPP-EEEEE-SSEEEEEE--SS-STT--EEEEEEEEETTS-B---TTS-HHHHHHHHHHHHHHHHHT-TTEEEEEEE-